Protein 8RQH (pdb70)

Structure (mmCIF, N/CA/C/O backbone):
data_8RQH
#
_entry.id   8RQH
#
_cell.length_a   112.900
_cell.length_b   112.900
_cell.length_c   148.570
_cell.angle_alpha   90.000
_cell.angle_beta   90.000
_cell.angle_gamma   120.000
#
_symmetry.space_group_name_H-M   'P 31 2 1'
#
loop_
_entity.id
_entity.type
_entity.pdbx_description
1 polymer 'Tropone 2-monooxygenase'
2 non-polymer 'FLAVIN-ADENINE DINUCLEOTIDE'
3 non-polymer 'SULFATE ION'
4 non-polymer 'CHLORIDE ION'
5 water water
#
loop_
_atom_site.group_PDB
_atom_site.id
_atom_site.type_symbol
_atom_site.label_atom_id
_atom_site.label_alt_id
_atom_site.label_comp_id
_atom_site.label_asym_id
_atom_site.label_entity_id
_atom_site.label_seq_id
_atom_site.pdbx_PDB_ins_code
_atom_site.Cartn_x
_atom_site.Cartn_y
_atom_site.Cartn_z
_atom_site.occupancy
_atom_site.B_iso_or_equiv
_atom_site.auth_seq_id
_atom_site.auth_comp_id
_atom_site.auth_asym_id
_atom_site.auth_atom_id
_atom_site.pdbx_PDB_model_num
ATOM 1 N N . ARG A 1 29 ? -29.769 68.952 15.062 1.000 89.302 3 ARG A N 1
ATOM 2 C CA . ARG A 1 29 ? -30.819 67.988 14.632 1.000 83.885 3 ARG A CA 1
ATOM 3 C C . ARG A 1 29 ? -30.337 66.550 14.810 1.000 74.369 3 ARG A C 1
ATOM 4 O O . ARG A 1 29 ? -29.474 66.080 14.073 1.000 65.851 3 ARG A O 1
ATOM 12 N N . LYS A 1 30 ? -30.958 65.836 15.740 1.000 64.369 4 LYS A N 1
ATOM 13 C CA . LYS A 1 30 ? -30.501 64.517 16.101 1.000 57.073 4 LYS A CA 1
ATOM 14 C C . LYS A 1 30 ? -31.021 63.548 15.041 1.000 60.613 4 LYS A C 1
ATOM 15 O O . LYS A 1 30 ? -32.162 63.634 14.581 1.000 56.451 4 LYS A O 1
ATOM 21 N N . ARG A 1 31 ? -30.141 62.650 14.615 1.000 60.375 5 ARG A N 1
ATOM 22 C CA . ARG A 1 31 ? -30.562 61.514 13.824 1.000 68.048 5 ARG A CA 1
ATOM 23 C C . ARG A 1 31 ? -31.139 60.474 14.771 1.000 68.100 5 ARG A C 1
ATOM 24 O O . ARG A 1 31 ? -30.588 60.240 15.842 1.000 62.451 5 ARG A O 1
ATOM 32 N N . PRO A 1 32 ? -32.181 59.727 14.352 1.000 68.078 6 PRO A N 1
ATOM 33 C CA . PRO A 1 32 ? -32.875 58.806 15.242 1.000 62.419 6 PRO A CA 1
ATOM 34 C C . PRO A 1 32 ? -32.056 57.571 15.610 1.000 60.362 6 PRO A C 1
ATOM 35 O O . PRO A 1 32 ? -31.318 57.021 14.795 1.000 64.298 6 PRO A O 1
ATOM 39 N N . TYR A 1 33 ? -32.138 57.214 16.894 1.000 59.901 7 TYR A N 1
ATOM 40 C CA . TYR A 1 33 ? -31.761 55.896 17.363 1.000 59.247 7 TYR A CA 1
ATOM 41 C C . TYR A 1 33 ? -32.958 54.976 17.104 1.000 56.221 7 TYR A C 1
ATOM 42 O O . TYR A 1 33 ? -34.107 55.355 17.414 1.000 50.924 7 TYR A O 1
ATOM 51 N N . VAL A 1 34 ? -32.679 53.783 16.544 1.000 50.973 8 VAL A N 1
ATOM 52 C CA . VAL A 1 34 ? -33.731 52.911 16.040 1.000 56.142 8 VAL A CA 1
ATOM 53 C C . VAL A 1 34 ? -33.703 51.573 16.773 1.000 53.168 8 VAL A C 1
ATOM 54 O O . VAL A 1 34 ? -32.710 50.832 16.720 1.000 47.303 8 VAL A O 1
ATOM 58 N N . ALA A 1 35 ? -34.829 51.256 17.425 1.000 58.178 9 ALA A N 1
ATOM 59 C CA . ALA A 1 35 ? -35.014 49.937 18.030 1.000 61.831 9 ALA A CA 1
ATOM 60 C C . ALA A 1 35 ? -35.857 49.030 17.125 1.000 55.956 9 ALA A C 1
ATOM 61 O O . ALA A 1 35 ? -36.976 49.369 16.726 1.000 58.205 9 ALA A O 1
ATOM 63 N N . VAL A 1 36 ? -35.306 47.851 16.848 1.000 50.339 10 VAL A N 1
ATOM 64 C CA . VAL A 1 36 ? -35.899 46.859 15.973 1.000 51.259 10 VAL A CA 1
ATOM 65 C C . VAL A 1 36 ? -36.296 45.659 16.825 1.000 51.066 10 VAL A C 1
ATOM 66 O O . VAL A 1 36 ? -35.440 45.037 17.436 1.000 53.454 10 VAL A O 1
ATOM 70 N N . VAL A 1 37 ? -37.585 45.335 16.839 1.000 50.777 11 VAL A N 1
ATOM 71 C CA . VAL A 1 37 ? -38.085 44.151 17.511 1.000 47.653 11 VAL A CA 1
ATOM 72 C C . VAL A 1 37 ? -38.084 42.997 16.509 1.000 45.153 11 VAL A C 1
ATOM 73 O O . VAL A 1 37 ? -38.849 43.001 15.554 1.000 46.190 11 VAL A O 1
ATOM 77 N N . GLY A 1 38 ? -37.241 41.997 16.768 1.000 43.751 12 GLY A N 1
ATOM 78 C CA . GLY A 1 38 ? -37.198 40.753 16.018 1.000 42.556 12 GLY A CA 1
ATOM 79 C C . GLY A 1 38 ? -35.884 40.641 15.257 1.000 48.135 12 GLY A C 1
ATOM 80 O O . GLY A 1 38 ? -35.497 41.596 14.564 1.000 48.054 12 GLY A O 1
ATOM 81 N N . GLY A 1 39 ? -35.232 39.474 15.385 1.000 47.942 13 GLY A N 1
ATOM 82 C CA . GLY A 1 39 ? -33.942 39.198 14.757 1.000 42.797 13 GLY A CA 1
ATOM 83 C C . GLY A 1 39 ? -34.007 38.078 13.718 1.000 47.113 13 GLY A C 1
ATOM 84 O O . GLY A 1 39 ? -33.055 37.297 13.557 1.000 45.267 13 GLY A O 1
ATOM 85 N N . GLY A 1 40 ? -35.129 38.045 12.979 1.000 48.347 14 GLY A N 1
ATOM 86 C CA . GLY A 1 40 ? -35.253 37.226 11.789 1.000 47.651 14 GLY A CA 1
ATOM 87 C C . GLY A 1 40 ? -34.616 37.926 10.599 1.000 47.440 14 GLY A C 1
ATOM 88 O O . GLY A 1 40 ? -33.925 38.919 10.759 1.000 55.812 14 GLY A O 1
ATOM 89 N N . ILE A 1 41 ? -34.839 37.413 9.394 1.000 53.106 15 ILE A N 1
ATOM 90 C CA . ILE A 1 41 ? -34.240 38.016 8.215 1.000 49.978 15 ILE A CA 1
ATOM 91 C C . ILE A 1 41 ? -34.618 39.501 8.144 1.000 47.897 15 ILE A C 1
ATOM 92 O O . ILE A 1 41 ? -33.768 40.338 7.877 1.000 44.659 15 ILE A O 1
ATOM 97 N N . GLY A 1 42 ? -35.879 39.832 8.418 1.000 40.068 16 GLY A N 1
ATOM 98 C CA . GLY A 1 42 ? -36.333 41.190 8.240 1.000 43.671 16 GLY A CA 1
ATOM 99 C C . GLY A 1 42 ? -35.611 42.146 9.190 1.000 48.643 16 GLY A C 1
ATOM 100 O O . GLY A 1 42 ? -35.126 43.196 8.777 1.000 44.065 16 GLY A O 1
ATOM 101 N N . GLY A 1 43 ? -35.587 41.787 10.474 1.000 47.700 17 GLY A N 1
ATOM 102 C CA . GLY A 1 43 ? -35.032 42.647 11.511 1.000 48.214 17 GLY A CA 1
ATOM 103 C C . GLY A 1 43 ? -33.520 42.833 11.378 1.000 44.637 17 GLY A C 1
ATOM 104 O O . GLY A 1 43 ? -33.048 43.959 11.451 1.000 43.462 17 GLY A O 1
ATOM 105 N N . LEU A 1 44 ? -32.783 41.730 11.180 1.000 39.765 18 LEU A N 1
ATOM 106 C CA . LEU A 1 44 ? -31.356 41.786 10.927 1.000 48.968 18 LEU A CA 1
ATOM 107 C C . LEU A 1 44 ? -31.065 42.687 9.729 1.000 48.275 18 LEU A C 1
ATOM 108 O O . LEU A 1 44 ? -30.250 43.599 9.820 1.000 61.795 18 LEU A O 1
ATOM 113 N N . ALA A 1 45 ? -31.766 42.449 8.628 1.000 48.236 19 ALA A N 1
ATOM 114 C CA . ALA A 1 45 ? -31.496 43.156 7.391 1.000 48.325 19 ALA A CA 1
ATOM 115 C C . ALA A 1 45 ? -31.737 44.652 7.563 1.000 46.751 19 ALA A C 1
ATOM 116 O O . ALA A 1 45 ? -30.991 45.449 7.016 1.000 47.421 19 ALA A O 1
ATOM 118 N N . VAL A 1 46 ? -32.782 45.053 8.286 1.000 46.565 20 VAL A N 1
ATOM 119 C CA . VAL A 1 46 ? -33.063 46.476 8.368 1.000 51.891 20 VAL A CA 1
ATOM 120 C C . VAL A 1 46 ? -32.070 47.137 9.333 1.000 51.895 20 VAL A C 1
ATOM 121 O O . VAL A 1 46 ? -31.685 48.294 9.131 1.000 49.123 20 VAL A O 1
ATOM 125 N N . ALA A 1 47 ? -31.666 46.412 10.379 1.000 45.878 21 ALA A N 1
ATOM 126 C CA . ALA A 1 47 ? -30.697 46.926 11.328 1.000 49.887 21 ALA A CA 1
ATOM 127 C C . ALA A 1 47 ? -29.368 47.106 10.604 1.000 51.952 21 ALA A C 1
ATOM 128 O O . ALA A 1 47 ? -28.739 48.157 10.698 1.000 52.863 21 ALA A O 1
ATOM 130 N N . LEU A 1 48 ? -28.984 46.071 9.857 1.000 50.383 22 LEU A N 1
ATOM 131 C CA . LEU A 1 48 ? -27.744 46.079 9.102 1.000 55.852 22 LEU A CA 1
ATOM 132 C C . LEU A 1 48 ? -27.744 47.208 8.079 1.000 54.588 22 LEU A C 1
ATOM 133 O O . LEU A 1 48 ? -26.696 47.776 7.795 1.000 56.648 22 LEU A O 1
ATOM 138 N N . GLY A 1 49 ? -28.918 47.492 7.516 1.000 55.664 23 GLY A N 1
ATOM 139 C CA . GLY A 1 49 ? -29.056 48.450 6.433 1.000 58.877 23 GLY A CA 1
ATOM 140 C C . GLY A 1 49 ? -29.035 49.879 6.947 1.000 53.029 23 GLY A C 1
ATOM 141 O O . GLY A 1 49 ? -28.483 50.764 6.302 1.000 59.080 23 GLY A O 1
ATOM 142 N N . LEU A 1 50 ? -29.656 50.068 8.112 1.000 53.018 24 LEU A N 1
ATOM 143 C CA . LEU A 1 50 ? -29.611 51.334 8.819 1.000 51.555 24 LEU A CA 1
ATOM 144 C C . LEU A 1 50 ? -28.170 51.678 9.208 1.000 54.355 24 LEU A C 1
ATOM 145 O O . LEU A 1 50 ? -27.733 52.809 8.990 1.000 46.450 24 LEU A O 1
ATOM 150 N N . ARG A 1 51 ? -27.431 50.701 9.760 1.000 54.804 25 ARG A N 1
ATOM 151 C CA . ARG A 1 51 ? -26.095 50.956 10.282 1.000 53.387 25 ARG A CA 1
ATOM 152 C C . ARG A 1 51 ? -25.153 51.310 9.139 1.000 50.071 25 ARG A C 1
ATOM 153 O O . ARG A 1 51 ? -24.377 52.263 9.252 1.000 53.216 25 ARG A O 1
ATOM 161 N N . ARG A 1 52 ? -25.257 50.553 8.043 1.000 51.208 26 ARG A N 1
ATOM 162 C CA . ARG A 1 52 ? -24.501 50.812 6.827 1.000 50.092 26 ARG A CA 1
ATOM 163 C C . ARG A 1 52 ? -24.738 52.219 6.280 1.000 47.872 26 ARG A C 1
ATOM 164 O O . ARG A 1 52 ? -23.937 52.702 5.511 1.000 56.193 26 ARG A O 1
ATOM 172 N N . GLN A 1 53 ? -25.848 52.860 6.632 1.000 52.338 27 GLN A N 1
ATOM 173 C CA . GLN A 1 53 ? -26.112 54.217 6.197 1.000 53.797 27 GLN A CA 1
ATOM 174 C C . GLN A 1 53 ? -26.125 55.147 7.408 1.000 47.389 27 GLN A C 1
ATOM 175 O O . GLN A 1 53 ? -26.860 56.134 7.437 1.000 41.626 27 GLN A O 1
ATOM 181 N N . GLY A 1 54 ? -25.319 54.795 8.420 1.000 53.624 28 GLY A N 1
ATOM 182 C CA . GLY A 1 54 ? -24.937 55.705 9.491 1.000 53.067 28 GLY A CA 1
ATOM 183 C C . GLY A 1 54 ? -26.017 55.943 10.549 1.000 56.770 28 GLY A C 1
ATOM 184 O O . GLY A 1 54 ? -25.895 56.910 11.291 1.000 50.562 28 GLY A O 1
ATOM 185 N N . VAL A 1 55 ? -27.031 55.061 10.659 1.000 53.164 29 VAL A N 1
ATOM 186 C CA . VAL A 1 55 ? -28.013 55.142 11.734 1.000 46.617 29 VAL A CA 1
ATOM 187 C C . VAL A 1 55 ? -27.749 54.062 12.790 1.000 51.529 29 VAL A C 1
ATOM 188 O O . VAL A 1 55 ? -27.524 52.899 12.451 1.000 46.602 29 VAL A O 1
ATOM 192 N N . GLU A 1 56 ? -27.806 54.433 14.082 1.000 54.642 30 GLU A N 1
ATOM 193 C CA . GLU A 1 56 ? -27.641 53.461 15.165 1.000 58.757 30 GLU A CA 1
ATOM 194 C C . GLU A 1 56 ? -28.916 52.626 15.263 1.000 50.273 30 GLU A C 1
ATOM 195 O O . GLU A 1 56 ? -30.009 53.147 15.507 1.000 48.392 30 GLU A O 1
ATOM 201 N N . ALA A 1 57 ? -28.773 51.323 15.028 1.000 48.046 31 ALA A N 1
ATOM 202 C CA . ALA A 1 57 ? -29.907 50.431 15.136 1.000 52.120 31 ALA A CA 1
ATOM 203 C C . ALA A 1 57 ? -29.530 49.238 16.000 1.000 50.899 31 ALA A C 1
ATOM 204 O O . ALA A 1 57 ? -28.390 48.760 15.954 1.000 53.627 31 ALA A O 1
ATOM 206 N N . VAL A 1 58 ? -30.499 48.809 16.814 1.000 49.099 32 VAL A N 1
ATOM 207 C CA . VAL A 1 58 ? -30.280 47.691 17.717 1.000 57.110 32 VAL A CA 1
ATOM 208 C C . VAL A 1 58 ? -31.459 46.725 17.615 1.000 55.185 32 VAL A C 1
ATOM 209 O O . VAL A 1 58 ? -32.611 47.163 17.598 1.000 57.697 32 VAL A O 1
ATOM 213 N N . VAL A 1 59 ? -31.152 45.418 17.628 1.000 50.228 33 VAL A N 1
ATOM 214 C CA . VAL A 1 59 ? -32.175 44.390 17.533 1.000 50.418 33 VAL A CA 1
ATOM 215 C C . VAL A 1 59 ? -32.454 43.792 18.908 1.000 51.280 33 VAL A C 1
ATOM 216 O O . VAL A 1 59 ? -31.532 43.343 19.573 1.000 55.070 33 VAL A O 1
ATOM 220 N N . HIS A 1 60 ? -33.741 43.692 19.261 1.000 52.911 34 HIS A N 1
ATOM 221 C CA . HIS A 1 60 ? -34.208 42.960 20.428 1.000 53.182 34 HIS A CA 1
ATOM 222 C C . HIS A 1 60 ? -34.924 41.682 19.990 1.000 56.073 34 HIS A C 1
ATOM 223 O O . HIS A 1 60 ? -36.052 41.760 19.507 1.000 50.302 34 HIS A O 1
ATOM 230 N N . GLU A 1 61 ? -34.291 40.516 20.227 1.000 57.169 35 GLU A N 1
ATOM 231 C CA . GLU A 1 61 ? -34.809 39.220 19.816 1.000 56.834 35 GLU A CA 1
ATOM 232 C C . GLU A 1 61 ? -35.206 38.374 21.030 1.000 61.514 35 GLU A C 1
ATOM 233 O O . GLU A 1 61 ? -34.408 38.203 21.948 1.000 64.444 35 GLU A O 1
ATOM 239 N N . GLN A 1 62 ? -36.398 37.763 20.985 1.000 65.019 36 GLN A N 1
ATOM 240 C CA . GLN A 1 62 ? -36.941 37.050 22.138 1.000 63.896 36 GLN A CA 1
ATOM 241 C C . GLN A 1 62 ? -36.187 35.755 22.448 1.000 55.109 36 GLN A C 1
ATOM 242 O O . GLN A 1 62 ? -36.104 35.356 23.609 1.000 58.766 36 GLN A O 1
ATOM 248 N N . ALA A 1 63 ? -35.666 35.083 21.429 1.000 55.189 37 ALA A N 1
ATOM 249 C CA . ALA A 1 63 ? -35.016 33.796 21.640 1.000 65.077 37 ALA A CA 1
ATOM 250 C C . ALA A 1 63 ? -33.692 33.983 22.389 1.000 77.321 37 ALA A C 1
ATOM 251 O O . ALA A 1 63 ? -33.078 35.056 22.332 1.000 85.828 37 ALA A O 1
ATOM 253 N N . HIS A 1 64 ? -33.263 32.912 23.077 1.000 79.366 38 HIS A N 1
ATOM 254 C CA . HIS A 1 64 ? -32.033 32.905 23.864 1.000 76.886 38 HIS A CA 1
ATOM 255 C C . HIS A 1 64 ? -30.834 32.667 22.944 1.000 71.941 38 HIS A C 1
ATOM 256 O O . HIS A 1 64 ? -29.720 33.054 23.273 1.000 76.617 38 HIS A O 1
ATOM 263 N N . ALA A 1 65 ? -31.066 32.052 21.780 1.000 71.761 39 ALA A N 1
ATOM 264 C CA . ALA A 1 65 ? -30.057 31.959 20.733 1.000 77.568 39 ALA A CA 1
ATOM 265 C C . ALA A 1 65 ? -30.749 31.704 19.390 1.000 83.766 39 ALA A C 1
ATOM 266 O O . ALA A 1 65 ? -31.851 31.173 19.351 1.000 84.817 39 ALA A O 1
ATOM 268 N N . LEU A 1 66 ? -30.114 32.104 18.283 1.000 90.418 40 LEU A N 1
ATOM 269 C CA . LEU A 1 66 ? -30.739 31.977 16.973 1.000 93.131 40 LEU A CA 1
ATOM 270 C C . LEU A 1 66 ? -30.644 30.519 16.514 1.000 97.448 40 LEU A C 1
ATOM 271 O O . LEU A 1 66 ? -29.600 29.894 16.658 1.000 87.694 40 LEU A O 1
ATOM 276 N N . SER A 1 67 ? -31.751 29.995 15.961 1.000 106.989 41 SER A N 1
ATOM 277 C CA . SER A 1 67 ? -31.857 28.609 15.526 1.000 103.736 41 SER A CA 1
ATOM 278 C C . SER A 1 67 ? -31.018 28.366 14.271 1.000 103.231 41 SER A C 1
ATOM 279 O O . SER A 1 67 ? -30.769 29.291 13.499 1.000 104.004 41 SER A O 1
ATOM 282 N N . HIS A 1 68 ? -30.624 27.099 14.076 1.000 108.572 42 HIS A N 1
ATOM 283 C CA . HIS A 1 68 ? -29.967 26.644 12.859 1.000 111.152 42 HIS A CA 1
ATOM 284 C C . HIS A 1 68 ? -30.896 25.711 12.068 1.000 101.190 42 HIS A C 1
ATOM 285 O O . HIS A 1 68 ? -30.453 25.096 11.097 1.000 84.627 42 HIS A O 1
ATOM 292 N N . GLN A 1 69 ? -32.192 25.673 12.427 1.000 101.746 43 GLN A N 1
ATOM 293 C CA . GLN A 1 69 ? -33.201 24.919 11.689 1.000 109.681 43 GLN A CA 1
ATOM 294 C C . GLN A 1 69 ? -33.979 25.831 10.735 1.000 103.817 43 GLN A C 1
ATOM 295 O O . GLN A 1 69 ? -33.586 26.972 10.489 1.000 106.482 43 GLN A O 1
ATOM 301 N N . GLY A 1 70 ? -35.057 25.298 10.142 1.000 96.148 44 GLY A N 1
ATOM 302 C CA . GLY A 1 70 ? -35.976 26.096 9.337 1.000 88.619 44 GLY A CA 1
ATOM 303 C C . GLY A 1 70 ? -35.818 25.856 7.832 1.000 76.968 44 GLY A C 1
ATOM 304 O O . GLY A 1 70 ? -36.536 26.447 7.021 1.000 66.869 44 GLY A O 1
ATOM 305 N N . ALA A 1 71 ? -34.860 24.999 7.455 1.000 60.448 45 ALA A N 1
ATOM 306 C CA . ALA A 1 71 ? -34.864 24.454 6.112 1.000 65.621 45 ALA A CA 1
ATOM 307 C C . ALA A 1 71 ? -34.641 25.560 5.064 1.000 62.329 45 ALA A C 1
ATOM 308 O O . ALA A 1 71 ? -33.890 26.500 5.299 1.000 60.965 45 ALA A O 1
ATOM 310 N N . GLY A 1 72 ? -35.320 25.466 3.912 1.000 59.302 46 GLY A N 1
ATOM 311 C CA . GLY A 1 72 ? -34.884 26.117 2.696 1.000 53.461 46 GLY A CA 1
ATOM 312 C C . GLY A 1 72 ? -35.797 27.270 2.303 1.000 52.251 46 GLY A C 1
ATOM 313 O O . GLY A 1 72 ? -36.962 27.288 2.652 1.000 59.152 46 GLY A O 1
ATOM 314 N N . ILE A 1 73 ? -35.190 28.262 1.642 1.000 50.740 47 ILE A N 1
ATOM 315 C CA . ILE A 1 73 ? -35.892 29.298 0.915 1.000 48.549 47 ILE A CA 1
ATOM 316 C C . ILE A 1 73 ? -35.256 29.525 -0.458 1.000 47.492 47 ILE A C 1
ATOM 317 O O . ILE A 1 73 ? -34.085 29.195 -0.691 1.000 48.760 47 ILE A O 1
ATOM 322 N N . ALA A 1 74 ? -36.081 30.117 -1.345 1.000 42.840 48 ALA A N 1
ATOM 323 C CA . ALA A 1 74 ? -35.682 30.531 -2.679 1.000 46.039 48 ALA A CA 1
ATOM 324 C C . ALA A 1 74 ? -35.439 32.038 -2.684 1.000 47.166 48 ALA A C 1
ATOM 325 O O . ALA A 1 74 ? -36.314 32.784 -2.247 1.000 46.448 48 ALA A O 1
ATOM 327 N N . ILE A 1 75 ? -34.251 32.464 -3.154 1.000 47.368 49 ILE A N 1
ATOM 328 C CA . ILE A 1 75 ? -33.944 33.885 -3.325 1.000 52.417 49 ILE A CA 1
ATOM 329 C C . ILE A 1 75 ? -34.023 34.275 -4.807 1.000 51.097 49 ILE A C 1
ATOM 330 O O . ILE A 1 75 ? -33.224 33.832 -5.636 1.000 49.688 49 ILE A O 1
ATOM 335 N N . GLY A 1 76 ? -34.997 35.122 -5.132 1.000 49.973 50 GLY A N 1
ATOM 336 C CA . GLY A 1 76 ? -35.121 35.642 -6.484 1.000 54.329 50 GLY A CA 1
ATOM 337 C C . GLY A 1 76 ? -34.137 36.778 -6.740 1.000 51.037 50 GLY A C 1
ATOM 338 O O . GLY A 1 76 ? -33.484 37.275 -5.822 1.000 56.928 50 GLY A O 1
ATOM 339 N N . ALA A 1 77 ? -34.027 37.180 -8.002 1.000 47.223 51 ALA A N 1
ATOM 340 C CA . ALA A 1 77 ? -33.128 38.257 -8.371 1.000 44.432 51 ALA A CA 1
ATOM 341 C C . ALA A 1 77 ? -33.421 39.496 -7.523 1.000 43.189 51 ALA A C 1
ATOM 342 O O . ALA A 1 77 ? -32.508 40.205 -7.121 1.000 47.279 51 ALA A O 1
ATOM 344 N N . ASN A 1 78 ? -34.706 39.751 -7.262 1.000 43.385 52 ASN A N 1
ATOM 345 C CA . ASN A 1 78 ? -35.142 40.947 -6.557 1.000 45.753 52 ASN A CA 1
ATOM 346 C C . ASN A 1 78 ? -34.581 40.953 -5.142 1.000 46.596 52 ASN A C 1
ATOM 347 O O . ASN A 1 78 ? -34.148 41.995 -4.666 1.000 55.458 52 ASN A O 1
ATOM 352 N N . GLY A 1 79 ? -34.588 39.783 -4.498 1.000 42.600 53 GLY A N 1
ATOM 353 C CA . GLY A 1 79 ? -34.014 39.629 -3.178 1.000 43.927 53 GLY A CA 1
ATOM 354 C C . GLY A 1 79 ? -32.494 39.576 -3.228 1.000 43.501 53 GLY A C 1
ATOM 355 O O . GLY A 1 79 ? -31.820 40.079 -2.335 1.000 48.010 53 GLY A O 1
ATOM 356 N N . HIS A 1 80 ? -31.949 38.940 -4.266 1.000 48.999 54 HIS A N 1
ATOM 357 C CA . HIS A 1 80 ? -30.504 38.899 -4.439 1.000 51.928 54 HIS A CA 1
ATOM 358 C C . HIS A 1 80 ? -29.956 40.325 -4.435 1.000 48.481 54 HIS A C 1
ATOM 359 O O . HIS A 1 80 ? -28.945 40.604 -3.806 1.000 48.512 54 HIS A O 1
ATOM 366 N N . ARG A 1 81 ? -30.654 41.226 -5.136 1.000 47.133 55 ARG A N 1
ATOM 367 C CA . ARG A 1 81 ? -30.234 42.612 -5.251 1.000 49.961 55 ARG A CA 1
ATOM 368 C C . ARG A 1 81 ? -30.244 43.301 -3.892 1.000 48.140 55 ARG A C 1
ATOM 369 O O . ARG A 1 81 ? -29.414 44.157 -3.631 1.000 47.210 55 ARG A O 1
ATOM 377 N N . ALA A 1 82 ? -31.204 42.940 -3.039 1.000 50.672 56 ALA A N 1
ATOM 378 C CA . ALA A 1 82 ? -31.274 43.497 -1.700 1.000 49.707 56 ALA A CA 1
ATOM 379 C C . ALA A 1 82 ? -30.075 43.041 -0.869 1.000 45.500 56 ALA A C 1
ATOM 380 O O . ALA A 1 82 ? -29.569 43.813 -0.072 1.000 45.291 56 ALA A O 1
ATOM 382 N N . LEU A 1 83 ? -29.657 41.781 -1.041 1.000 41.561 57 LEU A N 1
ATOM 383 C CA . LEU A 1 83 ? -28.535 41.214 -0.314 1.000 45.641 57 LEU A CA 1
ATOM 384 C C . LEU A 1 83 ? -27.221 41.860 -0.756 1.000 52.766 57 LEU A C 1
ATOM 385 O O . LEU A 1 83 ? -26.313 41.984 0.064 1.000 53.767 57 LEU A O 1
ATOM 390 N N . ARG A 1 84 ? -27.096 42.166 -2.062 1.000 50.522 58 ARG A N 1
ATOM 391 C CA . ARG A 1 84 ? -25.942 42.877 -2.594 1.000 56.244 58 ARG A CA 1
ATOM 392 C C . ARG A 1 84 ? -25.842 44.240 -1.920 1.000 50.339 58 ARG A C 1
ATOM 393 O O . ARG A 1 84 ? -24.828 44.567 -1.333 1.000 55.851 58 ARG A O 1
ATOM 401 N N . GLU A 1 85 ? -26.936 44.988 -1.962 1.000 47.735 59 GLU A N 1
ATOM 402 C CA . GLU A 1 85 ? -27.045 46.285 -1.322 1.000 54.188 59 GLU A CA 1
ATOM 403 C C . GLU A 1 85 ? -26.632 46.254 0.153 1.000 55.017 59 GLU A C 1
ATOM 404 O O . GLU A 1 85 ? -26.108 47.240 0.656 1.000 63.389 59 GLU A O 1
ATOM 410 N N . LEU A 1 86 ? -26.921 45.153 0.859 1.000 52.977 60 LEU A N 1
ATOM 411 C CA . LEU A 1 86 ? -26.664 45.043 2.289 1.000 54.065 60 LEU A CA 1
ATOM 412 C C . LEU A 1 86 ? -25.309 44.387 2.562 1.000 53.906 60 LEU A C 1
ATOM 413 O O . LEU A 1 86 ? -24.893 44.272 3.710 1.000 50.846 60 LEU A O 1
ATOM 418 N N . GLY A 1 87 ? -24.658 43.912 1.498 1.000 57.427 61 GLY A N 1
ATOM 419 C CA . GLY A 1 87 ? -23.284 43.465 1.545 1.000 52.015 61 GLY A CA 1
ATOM 420 C C . GLY A 1 87 ? -23.153 42.034 2.038 1.000 61.891 61 GLY A C 1
ATOM 421 O O . GLY A 1 87 ? -22.096 41.689 2.551 1.000 73.141 61 GLY A O 1
ATOM 422 N N . VAL A 1 88 ? -24.185 41.195 1.834 1.000 65.660 62 VAL A N 1
ATOM 423 C CA . VAL A 1 88 ? -24.159 39.830 2.356 1.000 63.799 62 VAL A CA 1
ATOM 424 C C . VAL A 1 88 ? -24.146 38.782 1.239 1.000 54.431 62 VAL A C 1
ATOM 425 O O . VAL A 1 88 ? -23.954 37.598 1.522 1.000 52.617 62 VAL A O 1
ATOM 429 N N . ALA A 1 89 ? -24.294 39.202 -0.021 1.000 50.679 63 ALA A N 1
ATOM 430 C CA . ALA A 1 89 ? -24.432 38.237 -1.103 1.000 54.346 63 ALA A CA 1
ATOM 431 C C . ALA A 1 89 ? -23.156 37.420 -1.238 1.000 58.850 63 ALA A C 1
ATOM 432 O O . ALA A 1 89 ? -23.236 36.203 -1.399 1.000 59.744 63 ALA A O 1
ATOM 434 N N . LYS A 1 90 ? -21.996 38.085 -1.116 1.000 72.162 64 LYS A N 1
ATOM 435 C CA . LYS A 1 90 ? -20.711 37.420 -1.287 1.000 76.692 64 LYS A CA 1
ATOM 436 C C . LYS A 1 90 ? -20.544 36.312 -0.245 1.000 63.410 64 LYS A C 1
ATOM 437 O O . LYS A 1 90 ? -20.079 35.224 -0.583 1.000 71.145 64 LYS A O 1
ATOM 443 N N . ARG A 1 91 ? -20.984 36.533 1.003 1.000 64.347 65 ARG A N 1
ATOM 444 C CA . ARG A 1 91 ? -20.856 35.495 2.027 1.000 58.423 65 ARG A CA 1
ATOM 445 C C . ARG A 1 91 ? -21.801 34.313 1.801 1.000 57.221 65 ARG A C 1
ATOM 446 O O . ARG A 1 91 ? -21.668 33.318 2.489 1.000 58.527 65 ARG A O 1
ATOM 454 N N . LEU A 1 92 ? -22.805 34.441 0.922 1.000 58.343 66 LEU A N 1
ATOM 455 C CA . LEU A 1 92 ? -23.798 33.392 0.736 1.000 58.683 66 LEU A CA 1
ATOM 456 C C . LEU A 1 92 ? -23.493 32.519 -0.484 1.000 58.829 66 LEU A C 1
ATOM 457 O O . LEU A 1 92 ? -24.119 31.470 -0.636 1.000 65.516 66 LEU A O 1
ATOM 462 N N . THR A 1 93 ? -22.509 32.915 -1.304 1.000 60.243 67 THR A N 1
ATOM 463 C CA . THR A 1 93 ? -22.166 32.218 -2.537 1.000 65.626 67 THR A CA 1
ATOM 464 C C . THR A 1 93 ? -21.867 30.738 -2.286 1.000 67.423 67 THR A C 1
ATOM 465 O O . THR A 1 93 ? -22.355 29.864 -3.012 1.000 61.546 67 THR A O 1
ATOM 469 N N . ALA A 1 94 ? -21.066 30.470 -1.248 1.000 67.659 68 ALA A N 1
ATOM 470 C CA . ALA A 1 94 ? -20.644 29.116 -0.934 1.000 68.997 68 ALA A CA 1
ATOM 471 C C . ALA A 1 94 ? -21.856 28.227 -0.652 1.000 78.095 68 ALA A C 1
ATOM 472 O O . ALA A 1 94 ? -21.998 27.200 -1.304 1.000 88.626 68 ALA A O 1
ATOM 474 N N . SER A 1 95 ? -22.730 28.624 0.290 1.000 74.471 69 SER A N 1
ATOM 475 C CA . SER A 1 95 ? -23.806 27.755 0.743 1.000 70.610 69 SER A CA 1
ATOM 476 C C . SER A 1 95 ? -25.039 27.822 -0.171 1.000 65.243 69 SER A C 1
ATOM 477 O O . SER A 1 95 ? -25.926 26.977 -0.088 1.000 64.057 69 SER A O 1
ATOM 480 N N . ALA A 1 96 ? -25.115 28.805 -1.061 1.000 60.034 70 ALA A N 1
ATOM 481 C CA . ALA A 1 96 ? -26.196 28.832 -2.034 1.000 63.433 70 ALA A CA 1
ATOM 482 C C . ALA A 1 96 ? -26.103 27.634 -2.969 1.000 62.945 70 ALA A C 1
ATOM 483 O O . ALA A 1 96 ? -25.094 26.944 -3.004 1.000 74.142 70 ALA A O 1
ATOM 485 N N . ALA A 1 97 ? -27.183 27.420 -3.724 1.000 62.313 71 ALA A N 1
ATOM 486 C CA . ALA A 1 97 ? -27.262 26.417 -4.765 1.000 54.680 71 ALA A CA 1
ATOM 487 C C . ALA A 1 97 ? -27.964 27.043 -5.959 1.000 53.717 71 ALA A C 1
ATOM 488 O O . ALA A 1 97 ? -28.768 27.953 -5.760 1.000 46.242 71 ALA A O 1
ATOM 490 N N . ARG A 1 98 ? -27.646 26.562 -7.177 1.000 57.140 72 ARG A N 1
ATOM 491 C CA . ARG A 1 98 ? -28.083 27.229 -8.395 1.000 62.886 72 ARG A CA 1
ATOM 492 C C . ARG A 1 98 ? -28.920 26.277 -9.233 1.000 58.256 72 ARG A C 1
ATOM 493 O O . ARG A 1 98 ? -28.403 25.621 -10.127 1.000 66.294 72 ARG A O 1
ATOM 501 N N . PRO A 1 99 ? -30.239 26.176 -8.982 1.000 56.190 73 PRO A N 1
ATOM 502 C CA . PRO A 1 99 ? -31.100 25.286 -9.761 1.000 55.986 73 PRO A CA 1
ATOM 503 C C . PRO A 1 99 ? -30.986 25.635 -11.242 1.000 56.407 73 PRO A C 1
ATOM 504 O O . PRO A 1 99 ? -31.021 26.802 -11.590 1.000 52.493 73 PRO A O 1
ATOM 508 N N . SER A 1 100 ? -30.848 24.630 -12.114 1.000 60.994 74 SER A N 1
ATOM 509 C CA . SER A 1 100 ? -30.628 24.889 -13.528 1.000 55.125 74 SER A CA 1
ATOM 510 C C . SER A 1 100 ? -31.933 25.244 -14.227 1.000 54.395 74 SER A C 1
ATOM 511 O O . SER A 1 100 ? -31.894 25.846 -15.298 1.000 54.327 74 SER A O 1
ATOM 514 N N . ARG A 1 101 ? -33.067 24.843 -13.620 1.000 55.801 75 ARG A N 1
ATOM 515 C CA . ARG A 1 101 ? -34.389 25.059 -14.185 1.000 55.077 75 ARG A CA 1
ATOM 516 C C . ARG A 1 101 ? -35.476 24.929 -13.125 1.000 52.974 75 ARG A C 1
ATOM 517 O O . ARG A 1 101 ? -35.276 24.292 -12.089 1.000 48.419 75 ARG A O 1
ATOM 525 N N . ALA A 1 102 ? -36.628 25.539 -13.441 1.000 48.993 76 ALA A N 1
ATOM 526 C CA . ALA A 1 102 ? -37.881 25.348 -12.732 1.000 46.979 76 ALA A CA 1
ATOM 527 C C . ALA A 1 102 ? -38.714 24.351 -13.517 1.000 50.696 76 ALA A C 1
ATOM 528 O O . ALA A 1 102 ? -39.081 24.622 -14.662 1.000 51.454 76 ALA A O 1
ATOM 530 N N . ASP A 1 103 ? -39.019 23.216 -12.866 1.000 52.788 77 ASP A N 1
ATOM 531 C CA . ASP A 1 103 ? -39.602 22.062 -13.526 1.000 46.449 77 ASP A CA 1
ATOM 532 C C . ASP A 1 103 ? -40.939 21.782 -12.852 1.000 46.596 77 ASP A C 1
ATOM 533 O O . ASP A 1 103 ? -40.972 21.359 -11.699 1.000 40.733 77 ASP A O 1
ATOM 538 N N . PHE A 1 104 ? -42.030 22.091 -13.556 1.000 44.782 78 PHE A N 1
ATOM 539 C CA . PHE A 1 104 ? -43.372 21.775 -13.098 1.000 45.682 78 PHE A CA 1
ATOM 540 C C . PHE A 1 104 ? -43.767 20.369 -13.561 1.000 47.343 78 PHE A C 1
ATOM 541 O O . PHE A 1 104 ? -43.923 20.121 -14.764 1.000 50.105 78 PHE A O 1
ATOM 549 N N . ARG A 1 105 ? -43.990 19.487 -12.574 1.000 47.889 79 ARG A N 1
ATOM 550 C CA . ARG A 1 105 ? -44.091 18.049 -12.774 1.000 45.720 79 ARG A CA 1
ATOM 551 C C . ARG A 1 105 ? -45.491 17.554 -12.432 1.000 41.129 79 ARG A C 1
ATOM 552 O O . ARG A 1 105 ? -46.058 17.946 -11.422 1.000 41.571 79 ARG A O 1
ATOM 560 N N . HIS A 1 106 ? -46.006 16.644 -13.258 1.000 39.369 80 HIS A N 1
ATOM 561 C CA . HIS A 1 106 ? -47.283 15.999 -13.012 1.000 41.707 80 HIS A CA 1
ATOM 562 C C . HIS A 1 106 ? -47.175 15.035 -11.833 1.000 46.043 80 HIS A C 1
ATOM 563 O O . HIS A 1 106 ? -46.252 14.202 -11.759 1.000 42.477 80 HIS A O 1
ATOM 570 N N . TRP A 1 107 ? -48.175 15.141 -10.938 1.000 49.472 81 TRP A N 1
ATOM 571 C CA . TRP A 1 107 ? -48.161 14.459 -9.647 1.000 45.092 81 TRP A CA 1
ATOM 572 C C . TRP A 1 107 ? -48.037 12.953 -9.809 1.000 42.534 81 TRP A C 1
ATOM 573 O O . TRP A 1 107 ? -47.361 12.318 -9.001 1.000 48.386 81 TRP A O 1
ATOM 584 N N . ARG A 1 108 ? -48.678 12.406 -10.856 1.000 47.873 82 ARG A N 1
ATOM 585 C CA . ARG A 1 108 ? -48.825 10.965 -11.030 1.000 48.324 82 ARG A CA 1
ATOM 586 C C . ARG A 1 108 ? -47.808 10.399 -12.008 1.000 48.489 82 ARG A C 1
ATOM 587 O O . ARG A 1 108 ? -47.181 9.392 -11.695 1.000 48.934 82 ARG A O 1
ATOM 595 N N . THR A 1 109 ? -47.651 11.052 -13.167 1.000 46.875 83 THR A N 1
ATOM 596 C CA . THR A 1 109 ? -46.895 10.471 -14.258 1.000 44.947 83 THR A CA 1
ATOM 597 C C . THR A 1 109 ? -45.434 10.877 -14.170 1.000 48.386 83 THR A C 1
ATOM 598 O O . THR A 1 109 ? -44.585 10.216 -14.752 1.000 52.844 83 THR A O 1
ATOM 602 N N . GLY A 1 110 ? -45.132 11.955 -13.445 1.000 52.907 84 GLY A N 1
ATOM 603 C CA . GLY A 1 110 ? -43.759 12.434 -13.384 1.000 48.244 84 GLY A CA 1
ATOM 604 C C . GLY A 1 110 ? -43.347 13.184 -14.656 1.000 49.491 84 GLY A C 1
ATOM 605 O O . GLY A 1 110 ? -42.181 13.527 -14.803 1.000 45.645 84 GLY A O 1
ATOM 606 N N . ARG A 1 111 ? -44.281 13.454 -15.579 1.000 49.367 85 ARG A N 1
ATOM 607 C CA . ARG A 1 111 ? -43.908 14.162 -16.790 1.000 59.328 85 ARG A CA 1
ATOM 608 C C . ARG A 1 111 ? -43.678 15.631 -16.458 1.000 59.725 85 ARG A C 1
ATOM 609 O O . ARG A 1 111 ? -44.325 16.191 -15.578 1.000 55.541 85 ARG A O 1
ATOM 617 N N . SER A 1 112 ? -42.755 16.248 -17.200 1.000 56.004 86 SER A N 1
ATOM 618 C CA . SER A 1 112 ? -42.541 17.684 -17.139 1.000 53.068 86 SER A 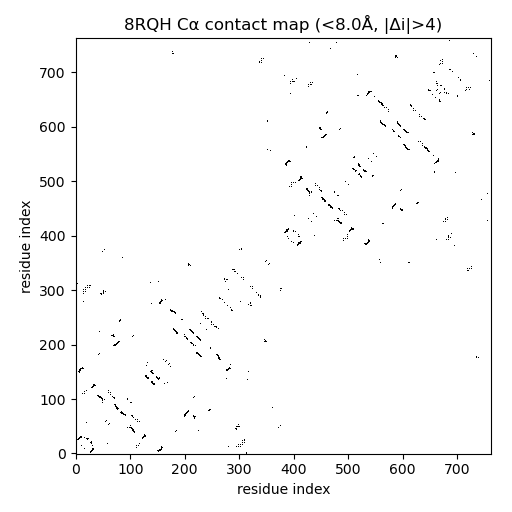CA 1
ATOM 619 C C . SER A 1 112 ? -43.631 18.381 -17.937 1.000 49.749 86 SER A C 1
ATOM 620 O O . SER A 1 112 ? -43.631 18.314 -19.158 1.000 52.383 86 SER A O 1
ATOM 623 N N . MET A 1 113 ? -44.572 19.024 -17.240 1.000 48.367 87 MET A N 1
ATOM 624 C CA . MET A 1 113 ? -45.660 19.728 -17.898 1.000 45.005 87 MET A CA 1
ATOM 625 C C . MET A 1 113 ? -45.130 21.048 -18.460 1.000 49.152 87 MET A C 1
ATOM 626 O O . MET A 1 113 ? -45.533 21.463 -19.532 1.000 49.236 87 MET A O 1
ATOM 631 N N . VAL A 1 114 ? -44.248 21.723 -17.718 1.000 60.741 88 VAL A N 1
ATOM 632 C CA . VAL A 1 114 ? -43.694 23.002 -18.142 1.000 57.699 88 VAL A CA 1
ATOM 633 C C . VAL A 1 114 ? -42.331 23.142 -17.490 1.000 51.874 88 VAL A C 1
ATOM 634 O O . VAL A 1 114 ? -42.167 22.768 -16.330 1.000 51.644 88 VAL A O 1
ATOM 638 N N . SER A 1 115 ? -41.388 23.735 -18.230 1.000 53.662 89 SER A N 1
ATOM 639 C CA . SER A 1 115 ? -40.005 23.855 -17.791 1.000 56.108 89 SER A CA 1
ATOM 640 C C . SER A 1 115 ? -39.441 25.191 -18.266 1.000 53.677 89 SER A C 1
ATOM 641 O O . SER A 1 115 ? -39.700 25.608 -19.381 1.000 69.622 89 SER A O 1
ATOM 644 N N . HIS A 1 116 ? -38.699 25.880 -17.406 1.000 51.930 90 HIS A N 1
ATOM 645 C CA . HIS A 1 116 ? -38.045 27.124 -17.762 1.000 54.400 90 HIS A CA 1
ATOM 646 C C . HIS A 1 116 ? -36.603 27.062 -17.273 1.000 57.307 90 HIS A C 1
ATOM 647 O O . HIS A 1 116 ? -36.354 26.826 -16.093 1.000 57.258 90 HIS A O 1
ATOM 654 N N . ARG A 1 117 ? -35.663 27.306 -18.196 1.000 74.611 91 ARG A N 1
ATOM 655 C CA . ARG A 1 117 ? -34.244 27.267 -17.890 1.000 71.620 91 ARG A CA 1
ATOM 656 C C . ARG A 1 117 ? -33.899 28.492 -17.047 1.000 67.254 91 ARG A C 1
ATOM 657 O O . ARG A 1 117 ? -34.354 29.589 -17.348 1.000 67.167 91 ARG A O 1
ATOM 665 N N . LEU A 1 118 ? -33.115 28.288 -15.984 1.000 60.378 92 LEU A N 1
ATOM 666 C CA . LEU A 1 118 ? -32.671 29.385 -15.137 1.000 68.944 92 LEU A CA 1
ATOM 667 C C . LEU A 1 118 ? -31.197 29.739 -15.407 1.000 74.843 92 LEU A C 1
ATOM 668 O O . LEU A 1 118 ? -30.869 30.919 -15.530 1.000 71.997 92 LEU A O 1
ATOM 673 N N . THR A 1 119 ? -30.321 28.726 -15.513 1.000 88.139 93 THR A N 1
ATOM 674 C CA . THR A 1 119 ? -28.917 28.898 -15.877 1.000 92.768 93 THR A CA 1
ATOM 675 C C . THR A 1 119 ? -28.777 29.928 -16.996 1.000 91.048 93 THR A C 1
ATOM 676 O O . THR A 1 119 ? -29.177 29.666 -18.132 1.000 76.706 93 THR A O 1
ATOM 680 N N . GLY A 1 120 ? -28.217 31.100 -16.665 1.000 70.883 94 GLY A N 1
ATOM 681 C CA . GLY A 1 120 ? -27.953 32.106 -17.677 1.000 66.715 94 GLY A CA 1
ATOM 682 C C . GLY A 1 120 ? -29.153 33.002 -18.002 1.000 62.149 94 GLY A C 1
ATOM 683 O O . GLY A 1 120 ? -29.076 34.196 -17.748 1.000 65.093 94 GLY A O 1
ATOM 684 N N . LEU A 1 121 ? -30.231 32.449 -18.580 1.000 59.627 95 LEU A N 1
ATOM 685 C CA . LEU A 1 121 ? -31.399 33.233 -18.982 1.000 61.976 95 LEU A CA 1
ATOM 686 C C . LEU A 1 121 ? -32.009 34.041 -17.840 1.000 58.941 95 LEU A C 1
ATOM 687 O O . LEU A 1 121 ? -32.383 35.184 -18.045 1.000 64.388 95 LEU A O 1
ATOM 692 N N . TYR A 1 122 ? -32.150 33.437 -16.657 1.000 55.996 96 TYR A N 1
ATOM 693 C CA . TYR A 1 122 ? -32.768 34.111 -15.525 1.000 51.404 96 TYR A CA 1
ATOM 694 C C . TYR A 1 122 ? -31.918 35.320 -15.139 1.000 52.799 96 TYR A C 1
ATOM 695 O O . TYR A 1 122 ? -32.455 36.422 -15.001 1.000 54.059 96 TYR A O 1
ATOM 704 N N . GLU A 1 123 ? -30.600 35.119 -14.963 1.000 50.277 97 GLU A N 1
ATOM 705 C CA . GLU A 1 123 ? -29.718 36.219 -14.596 1.000 53.861 97 GLU A CA 1
ATOM 706 C C . GLU A 1 123 ? -29.687 37.295 -15.687 1.000 56.419 97 GLU A C 1
ATOM 707 O O . GLU A 1 123 ? -29.717 38.479 -15.369 1.000 57.839 97 GLU A O 1
ATOM 713 N N . GLU A 1 124 ? -29.643 36.900 -16.967 1.000 61.925 98 GLU A N 1
ATOM 714 C CA . GLU A 1 124 ? -29.567 37.877 -18.045 1.000 68.705 98 GLU A CA 1
ATOM 715 C C . GLU A 1 124 ? -30.828 38.729 -17.980 1.000 58.378 98 GLU A C 1
ATOM 716 O O . GLU A 1 124 ? -30.762 39.949 -18.041 1.000 73.357 98 GLU A O 1
ATOM 722 N N . ARG A 1 125 ? -31.982 38.080 -17.834 1.000 54.424 99 ARG A N 1
ATOM 723 C CA . ARG A 1 125 ? -33.254 38.778 -17.916 1.000 53.852 99 ARG A CA 1
ATOM 724 C C . ARG A 1 125 ? -33.495 39.702 -16.719 1.000 59.109 99 ARG A C 1
ATOM 725 O O . ARG A 1 125 ? -34.016 40.788 -16.902 1.000 63.879 99 ARG A O 1
ATOM 733 N N . PHE A 1 126 ? -33.156 39.276 -15.494 1.000 60.992 100 PHE A N 1
ATOM 734 C CA . PHE A 1 126 ? -33.649 39.964 -14.308 1.000 61.462 100 PHE A CA 1
ATOM 735 C C . PHE A 1 126 ? -32.532 40.630 -13.506 1.000 56.976 100 PHE A C 1
ATOM 736 O O . PHE A 1 126 ? -32.828 41.322 -12.544 1.000 53.576 100 PHE A O 1
ATOM 744 N N . GLY A 1 127 ? -31.266 40.375 -13.852 1.000 52.355 101 GLY A N 1
ATOM 745 C CA . GLY A 1 127 ? -30.160 41.165 -13.325 1.000 49.274 101 GLY A CA 1
ATOM 746 C C . GLY A 1 127 ? -29.440 40.509 -12.155 1.000 51.493 101 GLY A C 1
ATOM 747 O O . GLY A 1 127 ? -28.581 41.126 -11.538 1.000 55.004 101 GLY A O 1
ATOM 748 N N . ALA A 1 128 ? -29.809 39.273 -11.822 1.000 53.472 102 ALA A N 1
ATOM 749 C CA . ALA A 1 128 ? -29.180 38.559 -10.721 1.000 50.106 102 ALA A CA 1
ATOM 750 C C . ALA A 1 128 ? -29.628 37.100 -10.746 1.000 52.264 102 ALA A C 1
ATOM 751 O O . ALA A 1 128 ? -30.629 36.734 -11.364 1.000 50.625 102 ALA A O 1
ATOM 753 N N . PRO A 1 129 ? -28.867 36.197 -10.110 1.000 51.224 103 PRO A N 1
ATOM 754 C CA . PRO A 1 129 ? -29.153 34.771 -10.222 1.000 54.869 103 PRO A CA 1
ATOM 755 C C . PRO A 1 129 ? -30.308 34.351 -9.320 1.000 52.688 103 PRO A C 1
ATOM 756 O O . PRO A 1 129 ? -30.663 35.088 -8.404 1.000 51.841 103 PRO A O 1
ATOM 760 N N . PHE A 1 130 ? -30.867 33.167 -9.605 1.000 50.948 104 PHE A N 1
ATOM 761 C CA . PHE A 1 130 ? -31.834 32.488 -8.756 1.000 44.772 104 PHE A CA 1
ATOM 762 C C . PHE A 1 130 ? -31.109 31.485 -7.844 1.000 41.852 104 PHE A C 1
ATOM 763 O O . PHE A 1 130 ? -30.528 30.505 -8.310 1.000 47.235 104 PHE A O 1
ATOM 771 N N . TRP A 1 131 ? -31.140 31.738 -6.531 1.000 47.787 105 TRP A N 1
ATOM 772 C CA . TRP A 1 131 ? -30.468 30.902 -5.548 1.000 51.842 105 TRP A CA 1
ATOM 773 C C . TRP A 1 131 ? -31.466 30.166 -4.661 1.000 50.564 105 TRP A C 1
ATOM 774 O O . TRP A 1 131 ? -32.537 30.695 -4.358 1.000 55.463 105 TRP A O 1
ATOM 785 N N . THR A 1 132 ? -31.077 28.965 -4.211 1.000 51.146 106 THR A N 1
ATOM 786 C CA . THR A 1 132 ? -31.797 28.266 -3.161 1.000 47.744 106 THR A CA 1
ATOM 787 C C . THR A 1 132 ? -30.828 27.950 -2.043 1.000 45.979 106 THR A C 1
ATOM 788 O O . THR A 1 132 ? -29.723 27.501 -2.303 1.000 47.934 106 THR A O 1
ATOM 792 N N . VAL A 1 133 ? -31.272 28.188 -0.804 1.000 50.811 107 VAL A N 1
ATOM 793 C CA . VAL A 1 133 ? -30.355 28.307 0.311 1.000 50.726 107 VAL A CA 1
ATOM 794 C C . VAL A 1 133 ? -31.109 28.048 1.609 1.000 48.720 107 VAL A C 1
ATOM 795 O O . VAL A 1 133 ? -32.313 28.282 1.688 1.000 44.863 107 VAL A O 1
ATOM 799 N N . GLU A 1 134 ? -30.378 27.622 2.640 1.000 50.244 108 GLU A N 1
ATOM 800 C CA . GLU A 1 134 ? -30.957 27.468 3.964 1.000 55.894 108 GLU A CA 1
ATOM 801 C C . GLU A 1 134 ? -31.339 28.841 4.523 1.000 52.477 108 GLU A C 1
ATOM 802 O O . GLU A 1 134 ? -30.589 29.797 4.344 1.000 53.855 108 GLU A O 1
ATOM 808 N N . ARG A 1 135 ? -32.495 28.922 5.207 1.000 50.090 109 ARG A N 1
ATOM 809 C CA . ARG A 1 135 ? -32.950 30.134 5.879 1.000 49.243 109 ARG A CA 1
ATOM 810 C C . ARG A 1 135 ? -31.850 30.573 6.848 1.000 53.915 109 ARG A C 1
ATOM 811 O O . ARG A 1 135 ? -31.485 31.748 6.928 1.000 50.445 109 ARG A O 1
ATOM 819 N N . ALA A 1 136 ? -31.327 29.591 7.590 1.000 54.316 110 ALA A N 1
ATOM 820 C CA . ALA A 1 136 ? -30.396 29.854 8.665 1.000 55.397 110 ALA A CA 1
ATOM 821 C C . ALA A 1 136 ? -29.114 30.467 8.099 1.000 53.790 110 ALA A C 1
ATOM 822 O O . ALA A 1 136 ? -28.540 31.372 8.694 1.000 53.494 110 ALA A O 1
ATOM 824 N N . ALA A 1 137 ? -28.685 29.997 6.929 1.000 50.239 111 ALA A N 1
ATOM 825 C CA . ALA A 1 137 ? -27.499 30.542 6.300 1.000 50.801 111 ALA A CA 1
ATOM 826 C C . ALA A 1 137 ? -27.691 32.034 6.054 1.000 54.810 111 ALA A C 1
ATOM 827 O O . ALA A 1 137 ? -26.786 32.828 6.331 1.000 56.306 111 ALA A O 1
ATOM 829 N N . VAL A 1 138 ? -28.876 32.407 5.551 1.000 53.520 112 VAL A N 1
ATOM 830 C CA . VAL A 1 138 ? -29.132 33.806 5.238 1.000 50.569 112 VAL A CA 1
ATOM 831 C C . VAL A 1 138 ? -29.125 34.589 6.541 1.000 48.406 112 VAL A C 1
ATOM 832 O O . VAL A 1 138 ? -28.554 35.676 6.606 1.000 52.597 112 VAL A O 1
ATOM 836 N N . GLN A 1 139 ? -29.742 34.005 7.569 1.000 51.166 113 GLN A N 1
ATOM 837 C CA . GLN A 1 139 ? -29.811 34.629 8.875 1.000 59.852 113 GLN A CA 1
ATOM 838 C C . GLN A 1 139 ? -28.397 34.840 9.436 1.000 59.324 113 GLN A C 1
ATOM 839 O O . GLN A 1 139 ? -28.109 35.922 9.929 1.000 57.832 113 GLN A O 1
ATOM 845 N N . GLN A 1 140 ? -27.525 33.820 9.329 1.000 56.597 114 GLN A N 1
ATOM 846 C CA . GLN A 1 140 ? -26.176 33.845 9.876 1.000 57.708 114 GLN A CA 1
ATOM 847 C C . GLN A 1 140 ? -25.299 34.880 9.166 1.000 59.845 114 GLN A C 1
ATOM 848 O O . GLN A 1 140 ? -24.489 35.548 9.802 1.000 62.281 114 GLN A O 1
ATOM 854 N N . ALA A 1 141 ? -25.445 34.992 7.844 1.000 61.779 115 ALA A N 1
ATOM 855 C CA . ALA A 1 141 ? -24.668 35.942 7.068 1.000 52.770 115 ALA A CA 1
ATOM 856 C C . ALA A 1 141 ? -25.055 37.376 7.445 1.000 57.307 115 ALA A C 1
ATOM 857 O O . ALA A 1 141 ? -24.199 38.235 7.573 1.000 61.291 115 ALA A O 1
ATOM 859 N N . LEU A 1 142 ? -26.352 37.631 7.621 1.000 55.549 116 LEU A N 1
ATOM 860 C CA . LEU A 1 142 ? -26.839 38.919 8.075 1.000 51.806 116 LEU A CA 1
ATOM 861 C C . LEU A 1 142 ? -26.334 39.213 9.485 1.000 49.857 116 LEU A C 1
ATOM 862 O O . LEU A 1 142 ? -26.001 40.346 9.785 1.000 53.114 116 LEU A O 1
ATOM 867 N N . LEU A 1 143 ? -26.332 38.214 10.371 1.000 56.454 117 LEU A N 1
ATOM 868 C CA . LEU A 1 143 ? -25.945 38.434 11.760 1.000 61.417 117 LEU A CA 1
ATOM 869 C C . LEU A 1 143 ? -24.471 38.847 11.818 1.000 62.090 117 LEU A C 1
ATOM 870 O O . LEU A 1 143 ? -24.123 39.798 12.516 1.000 54.198 117 LEU A O 1
ATOM 875 N N . ALA A 1 144 ? -23.628 38.126 11.064 1.000 53.258 118 ALA A N 1
ATOM 876 C CA . ALA A 1 144 ? -22.195 38.364 11.043 1.000 55.527 118 ALA A CA 1
ATOM 877 C C . ALA A 1 144 ? -21.888 39.786 10.540 1.000 67.053 118 ALA A C 1
ATOM 878 O O . ALA A 1 144 ? -21.151 40.523 11.189 1.000 68.001 118 ALA A O 1
ATOM 880 N N . GLU A 1 145 ? -22.478 40.190 9.406 1.000 59.735 119 GLU A N 1
ATOM 881 C CA . GLU A 1 145 ? -22.197 41.480 8.803 1.000 60.787 119 GLU A CA 1
ATOM 882 C C . GLU A 1 145 ? -22.687 42.626 9.684 1.000 57.076 119 GLU A C 1
ATOM 883 O O . GLU A 1 145 ? -22.097 43.703 9.698 1.000 51.692 119 GLU A O 1
ATOM 889 N N . LEU A 1 146 ? -23.798 42.412 10.389 1.000 54.715 120 LEU A N 1
ATOM 890 C CA . LEU A 1 146 ? -24.301 43.430 11.295 1.000 57.242 120 LEU A CA 1
ATOM 891 C C . LEU A 1 146 ? -23.383 43.537 12.509 1.000 65.558 120 LEU A C 1
ATOM 892 O O . LEU A 1 146 ? -23.036 44.650 12.916 1.000 57.748 120 LEU A O 1
ATOM 897 N N . GLY A 1 147 ? -23.036 42.360 13.067 1.000 65.743 121 GLY A N 1
ATOM 898 C CA . GLY A 1 147 ? -22.256 42.208 14.284 1.000 61.950 121 GLY A CA 1
ATOM 899 C C . GLY A 1 147 ? -23.135 41.734 15.441 1.000 62.635 121 GLY A C 1
ATOM 900 O O . GLY A 1 147 ? -24.101 42.423 15.781 1.000 62.991 121 GLY A O 1
ATOM 901 N N . PRO A 1 148 ? -22.861 40.560 16.074 1.000 58.557 122 PRO A N 1
ATOM 902 C CA . PRO A 1 148 ? -23.721 40.031 17.135 1.000 58.069 122 PRO A CA 1
ATOM 903 C C . PRO A 1 148 ? -23.930 40.950 18.334 1.000 57.258 122 PRO A C 1
ATOM 904 O O . PRO A 1 148 ? -24.919 40.816 19.051 1.000 68.475 122 PRO A O 1
ATOM 908 N N . ARG A 1 149 ? -23.003 41.887 18.540 1.000 60.719 123 ARG A N 1
ATOM 909 C CA . ARG A 1 149 ? -23.121 42.815 19.649 1.000 60.170 123 ARG A CA 1
ATOM 910 C C . ARG A 1 149 ? -24.312 43.747 19.446 1.000 61.561 123 ARG A C 1
ATOM 911 O O . ARG A 1 149 ? -24.747 44.395 20.391 1.000 65.099 123 ARG A O 1
ATOM 919 N N . HIS A 1 150 ? -24.873 43.825 18.232 1.000 58.816 124 HIS A N 1
ATOM 920 C CA . HIS A 1 150 ? -26.009 44.724 18.030 1.000 58.124 124 HIS A CA 1
ATOM 921 C C . HIS A 1 150 ? -27.344 44.009 18.252 1.000 54.511 124 HIS A C 1
ATOM 922 O O . HIS A 1 150 ? -28.392 44.619 18.065 1.000 52.703 124 HIS A O 1
ATOM 929 N N . VAL A 1 151 ? -27.289 42.769 18.765 1.000 61.256 125 VAL A N 1
ATOM 930 C CA . VAL A 1 151 ? -28.468 41.950 18.980 1.000 63.391 125 VAL A CA 1
ATOM 931 C C . VAL A 1 151 ? -28.579 41.566 20.454 1.000 64.728 125 VAL A C 1
ATOM 932 O O . VAL A 1 151 ? -27.808 40.744 20.933 1.000 64.791 125 VAL A O 1
ATOM 936 N N . ARG A 1 152 ? -29.613 42.108 21.114 1.000 55.957 126 ARG A N 1
ATOM 937 C CA . ARG A 1 152 ? -30.007 41.720 22.452 1.000 56.688 126 ARG A CA 1
ATOM 938 C C . ARG A 1 152 ? -30.846 40.442 22.385 1.000 62.016 126 ARG A C 1
ATOM 939 O O . ARG A 1 152 ? -32.018 40.502 22.029 1.000 62.349 126 ARG A O 1
ATOM 947 N N . LEU A 1 153 ? -30.248 39.289 22.726 1.000 63.363 127 LEU A N 1
ATOM 948 C CA . LEU A 1 153 ? -30.999 38.050 22.911 1.000 66.733 127 LEU A CA 1
ATOM 949 C C . LEU A 1 153 ? -31.792 38.076 24.227 1.000 65.299 127 LEU A C 1
ATOM 950 O O . LEU A 1 153 ? -31.561 38.916 25.086 1.000 64.448 127 LEU A O 1
ATOM 955 N N . GLY A 1 154 ? -32.788 37.190 24.355 1.000 68.825 128 GLY A N 1
ATOM 956 C CA . GLY A 1 154 ? -33.616 37.108 25.557 1.000 60.968 128 GLY A CA 1
ATOM 957 C C . GLY A 1 154 ? -34.594 38.273 25.766 1.000 65.026 128 GLY A C 1
ATOM 958 O O . GLY A 1 154 ? -35.199 38.387 26.828 1.000 72.385 128 GLY A O 1
ATOM 959 N N . ALA A 1 155 ? -34.781 39.146 24.771 1.000 72.364 129 ALA A N 1
ATOM 960 C CA . ALA A 1 155 ? -35.654 40.304 24.938 1.000 72.674 129 ALA A CA 1
ATOM 961 C C . ALA A 1 155 ? -36.973 40.090 24.207 1.000 72.868 129 ALA A C 1
ATOM 962 O O . ALA A 1 155 ? -37.046 40.362 23.014 1.000 84.716 129 ALA A O 1
ATOM 964 N N . ARG A 1 156 ? -38.003 39.630 24.926 1.000 62.116 130 ARG A N 1
ATOM 965 C CA . ARG A 1 156 ? -39.321 39.413 24.347 1.000 62.502 130 ARG A CA 1
ATOM 966 C C . ARG A 1 156 ? -40.192 40.660 24.498 1.000 58.685 130 ARG A C 1
ATOM 967 O O . ARG A 1 156 ? -40.666 40.943 25.588 1.000 62.217 130 ARG A O 1
ATOM 975 N N . CYS A 1 157 ? -40.494 41.345 23.384 1.000 58.122 131 CYS A N 1
ATOM 976 C CA . CYS A 1 157 ? -41.384 42.502 23.407 1.000 53.920 131 CYS A CA 1
ATOM 977 C C . CYS A 1 157 ? -42.819 42.064 23.713 1.000 56.023 131 CYS A C 1
ATOM 978 O O . CYS A 1 157 ? -43.300 41.060 23.195 1.000 64.540 131 CYS A O 1
ATOM 981 N N . THR A 1 158 ? -43.495 42.823 24.579 1.000 54.139 132 THR A N 1
ATOM 982 C CA . THR A 1 158 ? -44.881 42.549 24.920 1.000 57.309 132 THR A CA 1
ATOM 983 C C . THR A 1 158 ? -45.736 43.735 24.509 1.000 58.155 132 THR A C 1
ATOM 984 O O . THR A 1 158 ? -46.955 43.680 24.621 1.000 72.504 132 THR A O 1
ATOM 988 N N . GLY A 1 159 ? -45.106 44.821 24.069 1.000 57.783 133 GLY A N 1
ATOM 989 C CA . GLY A 1 159 ? -45.880 46.012 23.804 1.000 53.317 133 GLY A CA 1
ATOM 990 C C . GLY A 1 159 ? -45.029 47.174 23.330 1.000 56.343 133 GLY A C 1
ATOM 991 O O . GLY A 1 159 ? -43.804 47.142 23.419 1.000 54.370 133 GLY A O 1
ATOM 992 N N . VAL A 1 160 ? -45.729 48.191 22.824 1.000 52.949 134 VAL A N 1
ATOM 993 C CA . VAL A 1 160 ? -45.108 49.427 22.415 1.000 54.296 134 VAL A CA 1
ATOM 994 C C . VAL A 1 160 ? -46.102 50.540 22.700 1.000 56.178 134 VAL A C 1
ATOM 995 O O . VAL A 1 160 ? -47.272 50.436 22.344 1.000 67.523 134 VAL A O 1
ATOM 999 N N . ASP A 1 161 ? -45.619 51.593 23.361 1.000 59.814 135 ASP A N 1
ATOM 1000 C CA . ASP A 1 161 ? -46.414 52.785 23.581 1.000 66.441 135 ASP A CA 1
ATOM 1001 C C . ASP A 1 161 ? -45.674 53.900 22.871 1.000 66.937 135 ASP A C 1
ATOM 1002 O O . ASP A 1 161 ? -44.450 53.959 22.924 1.000 64.590 135 ASP A O 1
ATOM 1007 N N . ARG A 1 162 ? -46.429 54.729 22.160 1.000 72.153 136 ARG A N 1
ATOM 1008 C CA . ARG A 1 162 ? -45.902 55.941 21.566 1.000 72.271 136 ARG A CA 1
ATOM 1009 C C . ARG A 1 162 ? -45.669 56.971 22.666 1.000 74.533 136 ARG A C 1
ATOM 1010 O O . ARG A 1 162 ? -46.512 57.133 23.537 1.000 80.116 136 ARG A O 1
ATOM 1018 N N . THR A 1 163 ? -44.527 57.660 22.620 1.000 83.436 137 THR A N 1
ATOM 1019 C CA . THR A 1 163 ? -44.317 58.848 23.433 1.000 78.077 137 THR A CA 1
ATOM 1020 C C . THR A 1 163 ? -44.528 60.057 22.526 1.000 81.314 137 THR A C 1
ATOM 1021 O O . THR A 1 163 ? -45.136 59.907 21.461 1.000 81.786 137 THR A O 1
ATOM 1025 N N . ALA A 1 164 ? -44.042 61.236 22.951 1.000 85.423 138 ALA A N 1
ATOM 1026 C CA . ALA A 1 164 ? -44.245 62.472 22.204 1.000 95.490 138 ALA A CA 1
ATOM 1027 C C . ALA A 1 164 ? -43.177 62.637 21.124 1.000 111.416 138 ALA A C 1
ATOM 1028 O O . ALA A 1 164 ? -43.450 63.198 20.064 1.000 108.515 138 ALA A O 1
ATOM 1030 N N . ASP A 1 165 ? -41.961 62.146 21.407 1.000 117.879 139 ASP A N 1
ATOM 1031 C CA . ASP A 1 165 ? -40.801 62.352 20.549 1.000 116.645 139 ASP A CA 1
ATOM 1032 C C . ASP A 1 165 ? -40.377 61.037 19.884 1.000 109.093 139 ASP A C 1
ATOM 1033 O O . ASP A 1 165 ? -39.432 61.019 19.087 1.000 116.901 139 ASP A O 1
ATOM 1038 N N . GLY A 1 166 ? -41.067 59.938 20.231 1.000 91.336 140 GLY A N 1
ATOM 1039 C CA . GLY A 1 166 ? -40.669 58.601 19.819 1.000 72.245 140 GLY A CA 1
ATOM 1040 C C . GLY A 1 166 ? -41.615 57.519 20.343 1.000 67.856 140 GLY A C 1
ATOM 1041 O O . GLY A 1 166 ? -42.843 57.650 20.298 1.000 66.095 140 GLY A O 1
ATOM 1042 N N . ALA A 1 167 ? -41.017 56.445 20.868 1.000 60.418 141 ALA A N 1
ATOM 1043 C CA . ALA A 1 167 ? -41.773 55.328 21.407 1.000 53.600 141 ALA A CA 1
ATOM 1044 C C . ALA A 1 167 ? -40.947 54.513 22.397 1.000 47.333 141 ALA A C 1
ATOM 1045 O O . ALA A 1 167 ? -39.725 54.551 22.373 1.000 54.008 141 ALA A O 1
ATOM 1047 N N . VAL A 1 168 ? -41.627 53.709 23.222 1.000 49.485 142 VAL A N 1
ATOM 1048 C CA . VAL A 1 168 ? -40.932 52.859 24.169 1.000 57.302 142 VAL A CA 1
ATOM 1049 C C . VAL A 1 168 ? -41.488 51.431 24.061 1.000 56.954 142 VAL A C 1
ATOM 1050 O O . VAL A 1 168 ? -42.691 51.235 23.930 1.000 60.345 142 VAL A O 1
ATOM 1054 N N . ILE A 1 169 ? -40.571 50.456 24.071 1.000 52.920 143 ILE A N 1
ATOM 1055 C CA . ILE A 1 169 ? -40.891 49.049 23.957 1.000 61.061 143 ILE A CA 1
ATOM 1056 C C . ILE A 1 169 ? -40.896 48.444 25.352 1.000 60.212 143 ILE A C 1
ATOM 1057 O O . ILE A 1 169 ? -39.944 48.637 26.087 1.000 60.801 143 ILE A O 1
ATOM 1062 N N . ARG A 1 170 ? -41.915 47.632 25.644 1.000 65.408 144 ARG A N 1
ATOM 1063 C CA . ARG A 1 170 ? -42.054 46.916 26.899 1.000 58.151 144 ARG A CA 1
ATOM 1064 C C . ARG A 1 170 ? -41.560 45.497 26.663 1.000 58.193 144 ARG A C 1
ATOM 1065 O O . ARG A 1 170 ? -41.789 44.949 25.594 1.000 56.899 144 ARG A O 1
ATOM 1073 N N . PHE A 1 171 ? -40.862 44.933 27.650 1.000 53.293 145 PHE A N 1
ATOM 1074 C CA . PHE A 1 171 ? -40.445 43.546 27.617 1.000 60.002 145 PHE A CA 1
ATOM 1075 C C . PHE A 1 171 ? -41.144 42.744 28.726 1.000 61.921 145 PHE A C 1
ATOM 1076 O O . PHE A 1 171 ? -41.682 43.281 29.700 1.000 59.558 145 PHE A O 1
ATOM 1084 N N . GLU A 1 172 ? -41.115 41.426 28.548 1.000 64.073 146 GLU A N 1
ATOM 1085 C CA . GLU A 1 172 ? -41.776 40.460 29.405 1.000 71.957 146 GLU A CA 1
ATOM 1086 C C . GLU A 1 172 ? -41.192 40.511 30.812 1.000 71.319 146 GLU A C 1
ATOM 1087 O O . GLU A 1 172 ? -41.934 40.358 31.789 1.000 66.961 146 GLU A O 1
ATOM 1093 N N . ASP A 1 173 ? -39.863 40.704 30.872 1.000 60.946 147 ASP A N 1
ATOM 1094 C CA . ASP A 1 173 ? -39.120 40.655 32.116 1.000 61.270 147 ASP A CA 1
ATOM 1095 C C . ASP A 1 173 ? -39.229 41.983 32.855 1.000 55.023 147 ASP A C 1
ATOM 1096 O O . ASP A 1 173 ? -38.577 42.161 33.877 1.000 61.411 147 ASP A O 1
ATOM 1101 N N . GLY A 1 174 ? -40.088 42.889 32.379 1.000 55.370 148 GLY A N 1
ATOM 1102 C CA . GLY A 1 174 ? -40.307 44.155 33.067 1.000 51.097 148 GLY A CA 1
ATOM 1103 C C . GLY A 1 174 ? -39.508 45.313 32.470 1.000 49.407 148 GLY A C 1
ATOM 1104 O O . GLY A 1 174 ? -39.787 46.457 32.796 1.000 49.567 148 GLY A O 1
ATOM 1105 N N . GLY A 1 175 ? -38.550 45.019 31.577 1.000 56.748 149 GLY A N 1
ATOM 1106 C CA . GLY A 1 175 ? -37.645 46.020 31.035 1.000 53.850 149 GLY A CA 1
ATOM 1107 C C . GLY A 1 175 ? -38.338 47.028 30.112 1.000 56.060 149 GLY A C 1
ATOM 1108 O O . GLY A 1 175 ? -39.500 46.887 29.733 1.000 60.651 149 GLY A O 1
ATOM 1109 N N . GLU A 1 176 ? -37.588 48.065 29.751 1.000 61.091 150 GLU A N 1
ATOM 1110 C CA . GLU A 1 176 ? -38.005 49.041 28.763 1.000 60.363 150 GLU A CA 1
ATOM 1111 C C . GLU A 1 176 ? -36.796 49.542 27.977 1.000 64.651 150 GLU A C 1
ATOM 1112 O O . GLU A 1 176 ? -35.672 49.577 28.488 1.000 69.150 150 GLU A O 1
ATOM 1118 N N . ALA A 1 177 ? -37.089 49.954 26.735 1.000 65.965 151 ALA A N 1
ATOM 1119 C CA . ALA A 1 177 ? -36.131 50.577 25.839 1.000 59.809 151 ALA A CA 1
ATOM 1120 C C . ALA A 1 177 ? -36.869 51.629 25.009 1.000 64.071 151 ALA A C 1
ATOM 1121 O O . ALA A 1 177 ? -37.826 51.318 24.290 1.000 65.128 151 ALA A O 1
ATOM 1123 N N . GLU A 1 178 ? -36.445 52.888 25.184 1.000 62.992 152 GLU A N 1
ATOM 1124 C CA . GLU A 1 178 ? -37.007 54.028 24.481 1.000 58.123 152 GLU A CA 1
ATOM 1125 C C . GLU A 1 178 ? -36.155 54.266 23.232 1.000 58.607 152 GLU A C 1
ATOM 1126 O O . GLU A 1 178 ? -35.004 53.809 23.168 1.000 48.235 152 GLU A O 1
ATOM 1132 N N . ALA A 1 179 ? -36.764 54.909 22.217 1.000 55.152 153 ALA A N 1
ATOM 1133 C CA . ALA A 1 179 ? -36.133 55.081 20.921 1.000 48.961 153 ALA A CA 1
ATOM 1134 C C . ALA A 1 179 ? -36.868 56.116 20.090 1.000 52.822 153 ALA A C 1
ATOM 1135 O O . ALA A 1 179 ? -38.022 56.457 20.380 1.000 48.071 153 ALA A O 1
ATOM 1137 N N . ASP A 1 180 ? -36.177 56.588 19.041 1.000 53.182 154 ASP A N 1
ATOM 1138 C CA . ASP A 1 180 ? -36.719 57.636 18.194 1.000 54.927 154 ASP A CA 1
ATOM 1139 C C . ASP A 1 180 ? -37.575 57.012 17.104 1.000 52.885 154 ASP A C 1
ATOM 1140 O O . ASP A 1 180 ? -38.437 57.686 16.522 1.000 49.688 154 ASP A O 1
ATOM 1145 N N . ALA A 1 181 ? -37.320 55.722 16.858 1.000 45.706 155 ALA A N 1
ATOM 1146 C CA . ALA A 1 181 ? -38.137 54.947 15.948 1.000 46.276 155 ALA A CA 1
ATOM 1147 C C . ALA A 1 181 ? -38.076 53.489 16.362 1.000 45.234 155 ALA A C 1
ATOM 1148 O O . ALA A 1 181 ? -37.013 53.005 16.759 1.000 49.744 155 ALA A O 1
ATOM 1150 N N . VAL A 1 182 ? -39.233 52.820 16.254 1.000 47.678 156 VAL A N 1
ATOM 1151 C CA . VAL A 1 182 ? -39.347 51.393 16.531 1.000 54.082 156 VAL A CA 1
ATOM 1152 C C . VAL A 1 182 ? -39.873 50.675 15.285 1.000 53.625 156 VAL A C 1
ATOM 1153 O O . VAL A 1 182 ? -40.933 51.032 14.749 1.000 49.238 156 VAL A O 1
ATOM 1157 N N . VAL A 1 183 ? -39.161 49.624 14.881 1.000 48.560 157 VAL A N 1
ATOM 1158 C CA . VAL A 1 183 ? -39.579 48.786 13.768 1.000 50.890 157 VAL A CA 1
ATOM 1159 C C . VAL A 1 183 ? -40.000 47.423 14.289 1.000 51.557 157 VAL A C 1
ATOM 1160 O O . VAL A 1 183 ? -39.190 46.701 14.876 1.000 48.239 157 VAL A O 1
ATOM 1164 N N . GLY A 1 184 ? -41.261 47.087 14.017 1.000 46.920 158 GLY A N 1
ATOM 1165 C CA . GLY A 1 184 ? -41.787 45.773 14.314 1.000 50.053 158 GLY A CA 1
ATOM 1166 C C . GLY A 1 184 ? -41.488 44.777 13.196 1.000 45.141 158 GLY A C 1
ATOM 1167 O O . GLY A 1 184 ? -42.194 44.758 12.199 1.000 44.290 158 GLY A O 1
ATOM 1168 N N . ALA A 1 185 ? -40.456 43.954 13.410 1.000 44.946 159 ALA A N 1
ATOM 1169 C CA . ALA A 1 185 ? -40.096 42.840 12.553 1.000 41.113 159 ALA A CA 1
ATOM 1170 C C . ALA A 1 185 ? -40.246 41.542 13.322 1.000 42.681 159 ALA A C 1
ATOM 1171 O O . ALA A 1 185 ? -39.401 40.655 13.202 1.000 40.406 159 ALA A O 1
ATOM 1173 N N . ASP A 1 186 ? -41.329 41.451 14.104 1.000 47.047 160 ASP A N 1
ATOM 1174 C CA . ASP A 1 186 ? -41.478 40.389 15.086 1.000 53.094 160 ASP A CA 1
ATOM 1175 C C . ASP A 1 186 ? -42.400 39.286 14.550 1.000 51.908 160 ASP A C 1
ATOM 1176 O O . ASP A 1 186 ? -42.970 38.508 15.304 1.000 68.771 160 ASP A O 1
ATOM 1181 N N . GLY A 1 187 ? -42.544 39.204 13.231 1.000 50.566 161 GLY A N 1
ATOM 1182 C CA . GLY A 1 187 ? -43.105 38.020 12.600 1.000 49.110 161 GLY A CA 1
ATOM 1183 C C . GLY A 1 187 ? -44.617 38.113 12.457 1.000 44.391 161 GLY A C 1
ATOM 1184 O O . GLY A 1 187 ? -45.203 39.174 12.696 1.000 40.521 161 GLY A O 1
ATOM 1185 N N . ILE A 1 188 ? -45.247 36.999 12.062 1.000 43.633 162 ILE A N 1
ATOM 1186 C CA . ILE A 1 188 ? -46.671 37.056 11.727 1.000 52.926 162 ILE A CA 1
ATOM 1187 C C . ILE A 1 188 ? -47.528 37.346 12.970 1.000 50.766 162 ILE A C 1
ATOM 1188 O O . ILE A 1 188 ? -48.550 38.015 12.855 1.000 51.266 162 ILE A O 1
ATOM 1193 N N . HIS A 1 189 ? -47.117 36.865 14.150 1.000 54.858 163 HIS A N 1
ATOM 1194 C CA . HIS A 1 189 ? -47.823 37.158 15.397 1.000 64.498 163 HIS A CA 1
ATOM 1195 C C . HIS A 1 189 ? -47.111 38.307 16.117 1.000 61.383 163 HIS A C 1
ATOM 1196 O O . HIS A 1 189 ? -46.579 38.143 17.197 1.000 73.230 163 HIS A O 1
ATOM 1203 N N . SER A 1 190 ? -47.101 39.464 15.481 1.000 55.202 164 SER A N 1
ATOM 1204 C CA . SER A 1 190 ? -46.331 40.615 15.901 1.000 57.849 164 SER A CA 1
ATOM 1205 C C . SER A 1 190 ? -46.960 41.225 17.152 1.000 54.548 164 SER A C 1
ATOM 1206 O O . SER A 1 190 ? -48.116 41.655 17.126 1.000 47.574 164 SER A O 1
ATOM 1209 N N . ALA A 1 191 ? -46.165 41.290 18.229 1.000 46.680 165 ALA A N 1
ATOM 1210 C CA . ALA A 1 191 ? -46.563 42.015 19.422 1.000 49.744 165 ALA A CA 1
ATOM 1211 C C . ALA A 1 191 ? -46.697 43.506 19.105 1.000 51.055 165 ALA A C 1
ATOM 1212 O O . ALA A 1 191 ? -47.616 44.167 19.595 1.000 52.648 165 ALA A O 1
ATOM 1214 N N . VAL A 1 192 ? -45.806 44.019 18.242 1.000 44.708 166 VAL A N 1
ATOM 1215 C CA . VAL A 1 192 ? -45.843 45.420 17.860 1.000 43.400 166 VAL A CA 1
ATOM 1216 C C . VAL A 1 192 ? -47.124 45.737 17.092 1.000 45.408 166 VAL A C 1
ATOM 1217 O O . VAL A 1 192 ? -47.724 46.795 17.280 1.000 54.559 166 VAL A O 1
ATOM 1221 N N . ARG A 1 193 ? -47.558 44.844 16.208 1.000 49.417 167 ARG A N 1
ATOM 1222 C CA . ARG A 1 193 ? -48.765 45.125 15.436 1.000 54.252 167 ARG A CA 1
ATOM 1223 C C . ARG A 1 193 ? -49.976 45.134 16.379 1.000 49.627 167 ARG A C 1
ATOM 1224 O O . ARG A 1 193 ? -50.829 46.021 16.285 1.000 49.375 167 ARG A O 1
ATOM 1232 N N . HIS A 1 194 ? -50.051 44.137 17.275 1.000 50.325 168 HIS A N 1
ATOM 1233 C CA . HIS A 1 194 ? -51.114 44.067 18.270 1.000 53.943 168 HIS A CA 1
ATOM 1234 C C . HIS A 1 194 ? -51.210 45.367 19.069 1.000 53.331 168 HIS A C 1
ATOM 1235 O O . HIS A 1 194 ? -52.311 45.904 19.170 1.000 64.218 168 HIS A O 1
ATOM 1242 N N . SER A 1 195 ? -50.071 45.879 19.585 1.000 47.735 169 SER A N 1
ATOM 1243 C CA . SER A 1 195 ? -50.008 47.166 20.282 1.000 51.514 169 SER A CA 1
ATOM 1244 C C . SER A 1 195 ? -50.551 48.326 19.452 1.000 54.135 169 SER A C 1
ATOM 1245 O O . SER A 1 195 ? -51.235 49.180 19.989 1.000 64.894 169 SER A O 1
ATOM 1248 N N . LEU A 1 196 ? -50.243 48.387 18.155 1.000 57.837 170 LEU A N 1
ATOM 1249 C CA . LEU A 1 196 ? -50.634 49.545 17.363 1.000 64.011 170 LEU A CA 1
ATOM 1250 C C . LEU A 1 196 ? -52.101 49.497 16.933 1.000 59.065 170 LEU A C 1
ATOM 1251 O O . LEU A 1 196 ? -52.775 50.528 16.953 1.000 59.448 170 LEU A O 1
ATOM 1256 N N . PHE A 1 197 ? -52.588 48.334 16.486 1.000 57.787 171 PHE A N 1
ATOM 1257 C CA . PHE A 1 197 ? -53.881 48.307 15.808 1.000 60.547 171 PHE A CA 1
ATOM 1258 C C . PHE A 1 197 ? -54.853 47.328 16.459 1.000 54.287 171 PHE A C 1
ATOM 1259 O O . PHE A 1 197 ? -55.969 47.160 15.996 1.000 69.048 171 PHE A O 1
ATOM 1267 N N . GLY A 1 198 ? -54.446 46.698 17.545 1.000 55.449 172 GLY A N 1
ATOM 1268 C CA . GLY A 1 198 ? -55.363 45.847 18.280 1.000 61.601 172 GLY A CA 1
ATOM 1269 C C . GLY A 1 198 ? -55.383 44.416 17.767 1.000 63.903 172 GLY A C 1
ATOM 1270 O O . GLY A 1 198 ? -54.705 44.053 16.795 1.000 52.509 172 GLY A O 1
ATOM 1271 N N . PRO A 1 199 ? -56.207 43.562 18.408 1.000 79.702 173 PRO A N 1
ATOM 1272 C CA . PRO A 1 199 ? -56.222 42.137 18.088 1.000 80.775 173 PRO A CA 1
ATOM 1273 C C . PRO A 1 199 ? -56.699 41.977 16.644 1.000 76.531 173 PRO A C 1
ATOM 1274 O O . PRO A 1 199 ? -57.486 42.778 16.139 1.000 69.505 173 PRO A O 1
ATOM 1278 N N . GLN A 1 200 ? -56.126 40.982 15.972 1.000 76.967 174 GLN A N 1
ATOM 1279 C CA . GLN A 1 200 ? -56.458 40.665 14.598 1.000 77.492 174 GLN A CA 1
ATOM 1280 C C . GLN A 1 200 ? -56.047 39.218 14.377 1.000 80.950 174 GLN A C 1
ATOM 1281 O O . GLN A 1 200 ? -54.935 38.815 14.724 1.000 67.101 174 GLN A O 1
ATOM 1287 N N . GLU A 1 201 ? -57.003 38.430 13.886 1.000 89.818 175 GLU A N 1
ATOM 1288 C CA . GLU A 1 201 ? -56.797 37.008 13.722 1.000 81.015 175 GLU A CA 1
ATOM 1289 C C . GLU A 1 201 ? -55.970 36.812 12.456 1.000 69.022 175 GLU A C 1
ATOM 1290 O O . GLU A 1 201 ? -56.235 37.447 11.439 1.000 58.964 175 GLU A O 1
ATOM 1296 N N . ALA A 1 202 ? -54.936 35.974 12.544 1.000 62.189 176 ALA A N 1
ATOM 1297 C CA . ALA A 1 202 ? -54.297 35.435 11.355 1.000 63.715 176 ALA A CA 1
ATOM 1298 C C . ALA A 1 202 ? -55.306 34.562 10.612 1.000 56.212 176 ALA A C 1
ATOM 1299 O O . ALA A 1 202 ? -56.191 34.010 11.242 1.000 54.462 176 ALA A O 1
ATOM 1301 N N . VAL A 1 203 ? -55.182 34.463 9.281 1.000 58.926 177 VAL A N 1
ATOM 1302 C CA . VAL A 1 203 ? -56.133 33.738 8.441 1.000 52.655 177 VAL A CA 1
ATOM 1303 C C . VAL A 1 203 ? -55.553 32.361 8.125 1.000 52.083 177 VAL A C 1
ATOM 1304 O O . VAL A 1 203 ? -54.493 32.270 7.495 1.000 58.658 177 VAL A O 1
ATOM 1308 N N . PHE A 1 204 ? -56.232 31.305 8.603 1.000 50.674 178 PHE A N 1
ATOM 1309 C CA . PHE A 1 204 ? -55.815 29.932 8.348 1.000 53.537 178 PHE A CA 1
ATOM 1310 C C . PHE A 1 204 ? -56.172 29.516 6.907 1.000 48.322 178 PHE A C 1
ATOM 1311 O O . PHE A 1 204 ? -57.277 29.742 6.442 1.000 39.635 178 PHE A O 1
ATOM 1319 N N . SER A 1 205 ? -55.216 28.897 6.200 1.000 52.957 179 SER A N 1
ATOM 1320 C CA . SER A 1 205 ? -55.403 28.450 4.822 1.000 46.169 179 SER A CA 1
ATOM 1321 C C . SER A 1 205 ? -56.163 27.132 4.757 1.000 55.682 179 SER A C 1
ATOM 1322 O O . SER A 1 205 ? -56.617 26.747 3.686 1.000 49.999 179 SER A O 1
ATOM 1325 N N . GLY A 1 206 ? -56.211 26.386 5.870 1.000 54.239 180 GLY A N 1
ATOM 1326 C CA . GLY A 1 206 ? -56.754 25.041 5.799 1.000 54.904 180 GLY A CA 1
ATOM 1327 C C . GLY A 1 206 ? -55.749 24.045 5.216 1.000 53.515 180 GLY A C 1
ATOM 1328 O O . GLY A 1 206 ? -56.126 22.941 4.818 1.000 48.433 180 GLY A O 1
ATOM 1329 N N . THR A 1 207 ? -54.459 24.417 5.239 1.000 51.757 181 THR A N 1
ATOM 1330 C CA . THR A 1 207 ? -53.383 23.543 4.799 1.000 44.765 181 THR A CA 1
ATOM 1331 C C . THR A 1 207 ? -52.216 23.631 5.769 1.000 46.109 181 THR A C 1
ATOM 1332 O O . THR A 1 207 ? -52.083 24.625 6.484 1.000 46.055 181 THR A O 1
ATOM 1336 N N . SER A 1 208 ? -51.363 22.597 5.725 1.000 44.333 182 SER A N 1
ATOM 1337 C CA . SER A 1 2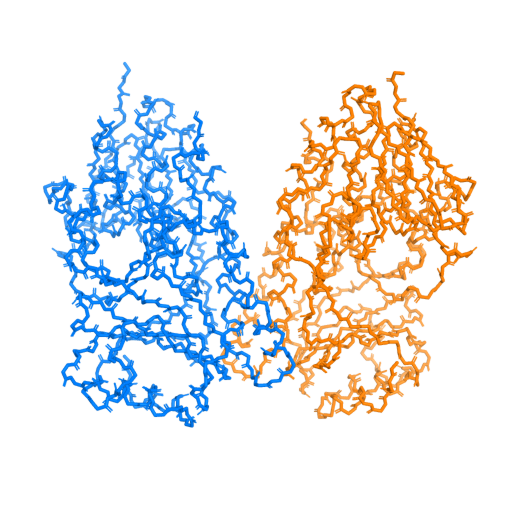08 ? -50.140 22.517 6.497 1.000 48.144 182 SER A CA 1
ATOM 1338 C C . SER A 1 208 ? -48.975 22.342 5.542 1.000 50.727 182 SER A C 1
ATOM 1339 O O . SER A 1 208 ? -49.092 21.691 4.509 1.000 54.214 182 SER A O 1
ATOM 1342 N N . GLY A 1 209 ? -47.841 22.914 5.927 1.000 49.681 183 GLY A N 1
ATOM 1343 C CA . GLY A 1 209 ? -46.595 22.699 5.217 1.000 50.723 183 GLY A CA 1
ATOM 1344 C C . GLY A 1 209 ? -45.656 21.825 6.037 1.000 51.116 183 GLY A C 1
ATOM 1345 O O . GLY A 1 209 ? -45.342 22.127 7.175 1.000 52.254 183 GLY A O 1
ATOM 1346 N N . TYR A 1 210 ? -45.261 20.695 5.472 1.000 53.262 184 TYR A N 1
ATOM 1347 C CA . TYR A 1 210 ? -44.233 19.885 6.074 1.000 51.938 184 TYR A CA 1
ATOM 1348 C C . TYR A 1 210 ? -42.935 20.283 5.401 1.000 52.869 184 TYR A C 1
ATOM 1349 O O . TYR A 1 210 ? -42.894 20.367 4.180 1.000 62.456 184 TYR A O 1
ATOM 1358 N N . ARG A 1 211 ? -41.891 20.512 6.201 1.000 59.564 185 ARG A N 1
ATOM 1359 C CA . ARG A 1 211 ? -40.614 20.984 5.689 1.000 65.073 185 ARG A CA 1
ATOM 1360 C C . ARG A 1 211 ? -39.479 20.140 6.254 1.000 52.578 185 ARG A C 1
ATOM 1361 O O . ARG A 1 211 ? -39.556 19.725 7.397 1.000 61.387 185 ARG A O 1
ATOM 1369 N N . ALA A 1 212 ? -38.443 19.892 5.450 1.000 52.107 186 ALA A N 1
ATOM 1370 C CA . ALA A 1 212 ? -37.282 19.143 5.893 1.000 56.990 186 ALA A CA 1
ATOM 1371 C C . ALA A 1 212 ? -36.095 19.377 4.952 1.000 57.798 186 ALA A C 1
ATOM 1372 O O . ALA A 1 212 ? -36.291 19.607 3.760 1.000 58.951 186 ALA A O 1
ATOM 1374 N N . LEU A 1 213 ? -34.873 19.304 5.504 1.000 54.709 187 LEU A N 1
ATOM 1375 C CA . LEU A 1 213 ? -33.677 19.085 4.710 1.000 58.870 187 LEU A CA 1
ATOM 1376 C C . LEU A 1 213 ? -33.276 17.619 4.818 1.000 61.564 187 LEU A C 1
ATOM 1377 O O . LEU A 1 213 ? -33.034 17.117 5.907 1.000 71.106 187 LEU A O 1
ATOM 1382 N N . VAL A 1 214 ? -33.164 16.962 3.668 1.000 65.322 188 VAL A N 1
ATOM 1383 C CA . VAL A 1 214 ? -32.748 15.576 3.583 1.000 63.961 188 VAL A CA 1
ATOM 1384 C C . VAL A 1 214 ? -31.320 15.572 3.049 1.000 65.997 188 VAL A C 1
ATOM 1385 O O . VAL A 1 214 ? -31.057 16.167 2.011 1.000 63.582 188 VAL A O 1
ATOM 1389 N N . PRO A 1 215 ? -30.346 14.924 3.727 1.000 71.023 189 PRO A N 1
ATOM 1390 C CA . PRO A 1 215 ? -29.003 14.757 3.165 1.000 67.742 189 PRO A CA 1
ATOM 1391 C C . PRO A 1 215 ? -29.062 13.988 1.847 1.000 63.384 189 PRO A C 1
ATOM 1392 O O . PRO A 1 215 ? -29.791 13.013 1.745 1.000 69.293 189 PRO A O 1
ATOM 1396 N N . MET A 1 216 ? -28.286 14.429 0.854 1.000 56.531 190 MET A N 1
ATOM 1397 C CA . MET A 1 216 ? -28.337 13.858 -0.483 1.000 66.927 190 MET A CA 1
ATOM 1398 C C . MET A 1 216 ? -27.870 12.404 -0.487 1.000 69.956 190 MET A C 1
ATOM 1399 O O . MET A 1 216 ? -28.180 11.680 -1.431 1.000 78.022 190 MET A O 1
ATOM 1404 N N . ASP A 1 217 ? -27.119 11.981 0.541 1.000 77.313 191 ASP A N 1
ATOM 1405 C CA . ASP A 1 217 ? -26.595 10.622 0.583 1.000 83.928 191 ASP A CA 1
ATOM 1406 C C . ASP A 1 217 ? -27.707 9.638 0.971 1.000 83.025 191 ASP A C 1
ATOM 1407 O O . ASP A 1 217 ? -27.567 8.437 0.755 1.000 76.337 191 ASP A O 1
ATOM 1412 N N . ARG A 1 218 ? -28.823 10.152 1.503 1.000 76.775 192 ARG A N 1
ATOM 1413 C CA . ARG A 1 218 ? -30.002 9.340 1.743 1.000 71.970 192 ARG A CA 1
ATOM 1414 C C . ARG A 1 218 ? -30.893 9.260 0.493 1.000 69.130 192 ARG A C 1
ATOM 1415 O O . ARG A 1 218 ? -31.926 8.597 0.546 1.000 79.235 192 ARG A O 1
ATOM 1423 N N . LEU A 1 219 ? -30.475 9.861 -0.640 1.000 67.957 193 LEU A N 1
ATOM 1424 C CA . LEU A 1 219 ? -31.296 9.962 -1.842 1.000 62.398 193 LEU A CA 1
ATOM 1425 C C . LEU A 1 219 ? -30.501 9.567 -3.078 1.000 65.431 193 LEU A C 1
ATOM 1426 O O . LEU A 1 219 ? -30.772 10.067 -4.167 1.000 74.480 193 LEU A O 1
ATOM 1431 N N . ARG A 1 220 ? -29.540 8.654 -2.922 1.000 71.131 194 ARG A N 1
ATOM 1432 C CA . ARG A 1 220 ? -28.730 8.191 -4.036 1.000 71.366 194 ARG A CA 1
ATOM 1433 C C . ARG A 1 220 ? -29.608 7.421 -5.017 1.000 64.138 194 ARG A C 1
ATOM 1434 O O . ARG A 1 220 ? -29.294 7.328 -6.197 1.000 58.028 194 ARG A O 1
ATOM 1442 N N . HIS A 1 221 ? -30.706 6.858 -4.504 1.000 67.103 195 HIS A N 1
ATOM 1443 C CA . HIS A 1 221 ? -31.600 6.011 -5.281 1.000 66.896 195 HIS A CA 1
ATOM 1444 C C . HIS A 1 221 ? -32.520 6.814 -6.208 1.000 73.582 195 HIS A C 1
ATOM 1445 O O . HIS A 1 221 ? -33.307 6.224 -6.943 1.000 71.193 195 HIS A O 1
ATOM 1452 N N . VAL A 1 222 ? -32.467 8.151 -6.149 1.000 75.579 196 VAL A N 1
ATOM 1453 C CA . VAL A 1 222 ? -33.398 8.995 -6.883 1.000 68.801 196 VAL A CA 1
ATOM 1454 C C . VAL A 1 222 ? -32.639 9.703 -8.003 1.000 67.536 196 VAL A C 1
ATOM 1455 O O . VAL A 1 222 ? -32.087 10.769 -7.783 1.000 75.656 196 VAL A O 1
ATOM 1459 N N . PRO A 1 223 ? -32.612 9.155 -9.239 1.000 72.282 197 PRO A N 1
ATOM 1460 C CA . PRO A 1 223 ? -31.711 9.636 -10.287 1.000 70.191 197 PRO A CA 1
ATOM 1461 C C . PRO A 1 223 ? -31.998 11.017 -10.865 1.000 74.329 197 PRO A C 1
ATOM 1462 O O . PRO A 1 223 ? -31.145 11.575 -11.554 1.000 77.591 197 PRO A O 1
ATOM 1466 N N . GLU A 1 224 ? -33.202 11.548 -10.620 1.000 72.258 198 GLU A N 1
ATOM 1467 C CA . GLU A 1 224 ? -33.579 12.862 -11.118 1.000 65.946 198 GLU A CA 1
ATOM 1468 C C . GLU A 1 224 ? -32.758 13.932 -10.390 1.000 65.888 198 GLU A C 1
ATOM 1469 O O . GLU A 1 224 ? -32.418 14.984 -10.946 1.000 58.334 198 GLU A O 1
ATOM 1475 N N . LEU A 1 225 ? -32.385 13.626 -9.142 1.000 60.479 199 LEU A N 1
ATOM 1476 C CA . LEU A 1 225 ? -31.683 14.581 -8.303 1.000 65.409 199 LEU A CA 1
ATOM 1477 C C . LEU A 1 225 ? -30.217 14.753 -8.717 1.000 68.694 199 LEU A C 1
ATOM 1478 O O . LEU A 1 225 ? -29.497 15.481 -8.045 1.000 65.286 199 LEU A O 1
ATOM 1483 N N . ALA A 1 226 ? -29.774 14.117 -9.812 1.000 74.186 200 ALA A N 1
ATOM 1484 C CA . ALA A 1 226 ? -28.416 14.297 -10.315 1.000 68.263 200 ALA A CA 1
ATOM 1485 C C . ALA A 1 226 ? -28.203 15.729 -10.829 1.000 70.160 200 ALA A C 1
ATOM 1486 O O . ALA A 1 226 ? -27.134 16.282 -10.631 1.000 72.223 200 ALA A O 1
ATOM 1488 N N A GLU A 1 227 ? -29.224 16.309 -11.478 0.500 70.291 201 GLU A N 1
ATOM 1489 N N B GLU A 1 227 ? -29.213 16.314 -11.490 0.500 72.893 201 GLU A N 1
ATOM 1490 C CA A GLU A 1 227 ? -29.230 17.720 -11.839 0.500 66.558 201 GLU A CA 1
ATOM 1491 C CA B GLU A 1 227 ? -29.192 17.729 -11.839 0.500 71.126 201 GLU A CA 1
ATOM 1492 C C A GLU A 1 227 ? -29.841 18.528 -10.691 0.500 67.783 201 GLU A C 1
ATOM 1493 C C B GLU A 1 227 ? -29.840 18.531 -10.706 0.500 70.383 201 GLU A C 1
ATOM 1494 O O A GLU A 1 227 ? -30.842 18.107 -10.113 0.500 66.121 201 GLU A O 1
ATOM 1495 O O B GLU A 1 227 ? -30.843 18.104 -10.137 0.500 68.751 201 GLU A O 1
ATOM 1506 N N . PRO A 1 228 ? -29.290 19.708 -10.318 1.000 64.851 202 PRO A N 1
ATOM 1507 C CA . PRO A 1 228 ? -29.988 20.634 -9.418 1.000 60.304 202 PRO A CA 1
ATOM 1508 C C . PRO A 1 228 ? -31.152 21.372 -10.087 1.000 58.970 202 PRO A C 1
ATOM 1509 O O . PRO A 1 228 ? -30.991 22.132 -11.045 1.000 53.464 202 PRO A O 1
ATOM 1513 N N . VAL A 1 229 ? -32.344 21.137 -9.542 1.000 61.687 203 VAL A N 1
ATOM 1514 C CA . VAL A 1 229 ? -33.593 21.566 -10.142 1.000 56.471 203 VAL A CA 1
ATOM 1515 C C . VAL A 1 229 ? -34.480 22.155 -9.047 1.000 52.295 203 VAL A C 1
ATOM 1516 O O . VAL A 1 229 ? -34.440 21.675 -7.921 1.000 58.364 203 VAL A O 1
ATOM 1520 N N . LEU A 1 230 ? -35.254 23.192 -9.392 1.000 48.951 204 LEU A N 1
ATOM 1521 C CA . LEU A 1 230 ? -36.409 23.593 -8.608 1.000 51.888 204 LEU A CA 1
ATOM 1522 C C . LEU A 1 230 ? -37.624 22.800 -9.080 1.000 48.164 204 LEU A C 1
ATOM 1523 O O . LEU A 1 230 ? -38.156 23.097 -10.151 1.000 50.088 204 LEU A O 1
ATOM 1528 N N . TRP A 1 231 ? -38.045 21.821 -8.258 1.000 43.959 205 TRP A N 1
ATOM 1529 C CA . TRP A 1 231 ? -39.163 20.931 -8.558 1.000 42.461 205 TRP A CA 1
ATOM 1530 C C . TRP A 1 231 ? -40.465 21.466 -7.981 1.000 42.290 205 TRP A C 1
ATOM 1531 O O . TRP A 1 231 ? -40.538 21.734 -6.794 1.000 44.643 205 TRP A O 1
ATOM 1542 N N . LEU A 1 232 ? -41.493 21.584 -8.822 1.000 42.538 206 LEU A N 1
ATOM 1543 C CA . LEU A 1 232 ? -42.838 21.886 -8.377 1.000 40.968 206 LEU A CA 1
ATOM 1544 C C . LEU A 1 232 ? -43.776 20.791 -8.888 1.000 44.431 206 LEU A C 1
ATOM 1545 O O . LEU A 1 232 ? -44.167 20.810 -10.044 1.000 43.116 206 LEU A O 1
ATOM 1550 N N . TRP A 1 233 ? -44.155 19.853 -8.005 1.000 47.322 207 TRP A N 1
ATOM 1551 C CA . TRP A 1 233 ? -45.067 18.764 -8.329 1.000 43.667 207 TRP A CA 1
ATOM 1552 C C . TRP A 1 233 ? -46.495 19.166 -7.966 1.000 46.166 207 TRP A C 1
ATOM 1553 O O . TRP A 1 233 ? -46.795 19.431 -6.804 1.000 46.244 207 TRP A O 1
ATOM 1564 N N . LEU A 1 234 ? -47.359 19.239 -8.984 1.000 41.083 208 LEU A N 1
ATOM 1565 C CA . LEU A 1 234 ? -48.682 19.796 -8.808 1.000 43.793 208 LEU A CA 1
ATOM 1566 C C . LEU A 1 234 ? -49.710 18.696 -8.973 1.000 44.037 208 LEU A C 1
ATOM 1567 O O . LEU A 1 234 ? -49.647 17.950 -9.944 1.000 46.084 208 LEU A O 1
ATOM 1572 N N . GLY A 1 235 ? -50.663 18.630 -8.045 1.000 43.974 209 GLY A N 1
ATOM 1573 C CA . GLY A 1 235 ? -51.666 17.582 -8.112 1.000 49.022 209 GLY A CA 1
ATOM 1574 C C . GLY A 1 235 ? -52.919 17.935 -7.325 1.000 47.923 209 GLY A C 1
ATOM 1575 O O . GLY A 1 235 ? -53.100 19.062 -6.866 1.000 47.983 209 GLY A O 1
ATOM 1576 N N . PRO A 1 236 ? -53.834 16.965 -7.160 1.000 44.610 210 PRO A N 1
ATOM 1577 C CA . PRO A 1 236 ? -55.150 17.258 -6.597 1.000 42.088 210 PRO A CA 1
ATOM 1578 C C . PRO A 1 236 ? -55.072 17.448 -5.089 1.000 45.105 210 PRO A C 1
ATOM 1579 O O . PRO A 1 236 ? -54.657 16.531 -4.402 1.000 45.679 210 PRO A O 1
ATOM 1583 N N . GLY A 1 237 ? -55.409 18.662 -4.627 1.000 47.067 211 GLY A N 1
ATOM 1584 C CA . GLY A 1 237 ? -55.639 18.976 -3.227 1.000 47.533 211 GLY A CA 1
ATOM 1585 C C . GLY A 1 237 ? -54.369 19.321 -2.447 1.000 50.356 211 GLY A C 1
ATOM 1586 O O . GLY A 1 237 ? -54.441 19.689 -1.269 1.000 52.051 211 GLY A O 1
ATOM 1587 N N . ARG A 1 238 ? -53.211 19.195 -3.103 1.000 49.049 212 ARG A N 1
ATOM 1588 C CA . ARG A 1 238 ? -51.942 19.245 -2.398 1.000 48.755 212 ARG A CA 1
ATOM 1589 C C . ARG A 1 238 ? -50.819 19.419 -3.409 1.000 45.872 212 ARG A C 1
ATOM 1590 O O . ARG A 1 238 ? -51.031 19.174 -4.592 1.000 52.330 212 ARG A O 1
ATOM 1598 N N . HIS A 1 239 ? -49.648 19.854 -2.942 1.000 43.618 213 HIS A N 1
ATOM 1599 C CA . HIS A 1 239 ? -48.521 20.033 -3.834 1.000 43.301 213 HIS A CA 1
ATOM 1600 C C . HIS A 1 239 ? -47.216 19.806 -3.092 1.000 42.995 213 HIS A C 1
ATOM 1601 O O . HIS A 1 239 ? -47.198 19.738 -1.875 1.000 47.249 213 HIS A O 1
ATOM 1608 N N . PHE A 1 240 ? -46.128 19.716 -3.853 1.000 46.426 214 PHE A N 1
ATOM 1609 C CA . PHE A 1 240 ? -44.840 19.308 -3.319 1.000 47.663 214 PHE A CA 1
ATOM 1610 C C . PHE A 1 240 ? -43.712 20.025 -4.056 1.000 45.581 214 PHE A C 1
ATOM 1611 O O . PHE A 1 240 ? -43.534 19.847 -5.253 1.000 45.310 214 PHE A O 1
ATOM 1619 N N . ILE A 1 241 ? -42.945 20.819 -3.310 1.000 43.483 215 ILE A N 1
ATOM 1620 C CA . ILE A 1 241 ? -41.835 21.578 -3.838 1.000 42.806 215 ILE A CA 1
ATOM 1621 C C . ILE A 1 241 ? -40.547 21.023 -3.250 1.000 42.962 215 ILE A C 1
ATOM 1622 O O . ILE A 1 241 ? -40.504 20.677 -2.089 1.000 51.638 215 ILE A O 1
ATOM 1627 N N . ALA A 1 242 ? -39.504 20.925 -4.070 1.000 45.744 216 ALA A N 1
ATOM 1628 C CA . ALA A 1 242 ? -38.208 20.466 -3.610 1.000 47.830 216 ALA A CA 1
ATOM 1629 C C . ALA A 1 242 ? -37.111 21.191 -4.378 1.000 50.407 216 ALA A C 1
ATOM 1630 O O . ALA A 1 242 ? -37.279 21.539 -5.550 1.000 38.789 216 ALA A O 1
ATOM 1632 N N . TYR A 1 243 ? -35.980 21.398 -3.697 1.000 53.766 217 TYR A N 1
ATOM 1633 C CA . TYR A 1 243 ? -34.831 22.009 -4.341 1.000 56.528 217 TYR A CA 1
ATOM 1634 C C . TYR A 1 243 ? -33.584 21.767 -3.509 1.000 49.078 217 TYR A C 1
ATOM 1635 O O . TYR A 1 243 ? -33.671 21.506 -2.316 1.000 56.939 217 TYR A O 1
ATOM 1644 N N . PRO A 1 244 ? -32.386 21.845 -4.125 1.000 51.258 218 PRO A N 1
ATOM 1645 C CA . PRO A 1 244 ? -31.137 21.709 -3.380 1.000 53.485 218 PRO A CA 1
ATOM 1646 C C . PRO A 1 244 ? -30.811 22.956 -2.576 1.000 55.186 218 PRO A C 1
ATOM 1647 O O . PRO A 1 244 ? -31.202 24.059 -2.944 1.000 53.396 218 PRO A O 1
ATOM 1651 N N . VAL A 1 245 ? -30.109 22.737 -1.464 1.000 60.990 219 VAL A N 1
ATOM 1652 C CA . VAL A 1 245 ? -29.446 23.777 -0.693 1.000 58.669 219 VAL A CA 1
ATOM 1653 C C . VAL A 1 245 ? -28.043 23.276 -0.339 1.000 63.525 219 VAL A C 1
ATOM 1654 O O . VAL A 1 245 ? -27.643 22.201 -0.787 1.000 58.327 219 VAL A O 1
ATOM 1658 N N . ALA A 1 246 ? -27.302 24.078 0.437 1.000 64.356 220 ALA A N 1
ATOM 1659 C CA . ALA A 1 246 ? -25.968 23.742 0.908 1.000 57.723 220 ALA A CA 1
ATOM 1660 C C . ALA A 1 246 ? -25.103 23.242 -0.244 1.000 62.948 220 ALA A C 1
ATOM 1661 O O . ALA A 1 246 ? -24.529 22.154 -0.181 1.000 64.146 220 ALA A O 1
ATOM 1663 N N . ASP A 1 247 ? -25.074 24.016 -1.331 1.000 61.328 221 ASP A N 1
ATOM 1664 C CA . ASP A 1 247 ? -24.225 23.704 -2.469 1.000 63.294 221 ASP A CA 1
ATOM 1665 C C . ASP A 1 247 ? -24.512 22.298 -2.991 1.000 59.884 221 ASP A C 1
ATOM 1666 O O . ASP A 1 247 ? -23.607 21.632 -3.464 1.000 70.483 221 ASP A O 1
ATOM 1671 N N . GLY A 1 248 ? -25.766 21.833 -2.917 1.000 69.815 222 GLY A N 1
ATOM 1672 C CA . GLY A 1 248 ? -26.159 20.583 -3.561 1.000 69.187 222 GLY A CA 1
ATOM 1673 C C . GLY A 1 248 ? -26.035 19.347 -2.669 1.000 71.239 222 GLY A C 1
ATOM 1674 O O . GLY A 1 248 ? -26.309 18.245 -3.126 1.000 78.659 222 GLY A O 1
ATOM 1675 N N . SER A 1 249 ? -25.669 19.536 -1.395 1.000 74.203 223 SER A N 1
ATOM 1676 C CA . SER A 1 249 ? -25.375 18.443 -0.478 1.000 73.734 223 SER A CA 1
ATOM 1677 C C . SER A 1 249 ? -26.605 18.004 0.326 1.000 74.936 223 SER A C 1
ATOM 1678 O O . SER A 1 249 ? -26.611 16.931 0.927 1.000 73.373 223 SER A O 1
ATOM 1681 N N . ALA A 1 250 ? -27.638 18.848 0.386 1.000 76.793 224 ALA A N 1
ATOM 1682 C CA . ALA A 1 250 ? -28.914 18.484 0.988 1.000 63.586 224 ALA A CA 1
ATOM 1683 C C . ALA A 1 250 ? -30.050 18.943 0.073 1.000 61.061 224 ALA A C 1
ATOM 1684 O O . ALA A 1 250 ? -29.851 19.821 -0.760 1.000 64.088 224 ALA A O 1
ATOM 1686 N N . LEU A 1 251 ? -31.234 18.336 0.220 1.000 66.447 225 LEU A N 1
ATOM 1687 C CA . LEU A 1 251 ? -32.416 18.683 -0.564 1.000 57.510 225 LEU A CA 1
ATOM 1688 C C . LEU A 1 251 ? -33.482 19.194 0.387 1.000 57.579 225 LEU A C 1
ATOM 1689 O O . LEU A 1 251 ? -33.887 18.486 1.297 1.000 56.601 225 LEU A O 1
ATOM 1694 N N . ASN A 1 252 ? -33.952 20.416 0.143 1.000 56.883 226 ASN A N 1
ATOM 1695 C CA . ASN A 1 252 ? -35.097 20.933 0.866 1.000 51.537 226 ASN A CA 1
ATOM 1696 C C . ASN A 1 252 ? -36.363 20.388 0.217 1.000 54.107 226 ASN A C 1
ATOM 1697 O O . ASN A 1 252 ? -36.409 20.206 -1.000 1.000 52.605 226 ASN A O 1
ATOM 1702 N N . PHE A 1 253 ? -37.390 20.128 1.032 1.000 53.330 227 PHE A N 1
ATOM 1703 C CA . PHE A 1 253 ? -38.714 19.896 0.482 1.000 52.820 227 PHE A CA 1
ATOM 1704 C C . PHE A 1 253 ? -39.754 20.625 1.330 1.000 51.925 227 PHE A C 1
ATOM 1705 O O . PHE A 1 253 ? -39.538 20.875 2.514 1.000 50.213 227 PHE A O 1
ATOM 1713 N N . LEU A 1 254 ? -40.838 21.036 0.657 1.000 49.944 228 LEU A N 1
ATOM 1714 C CA . LEU A 1 254 ? -42.023 21.591 1.284 1.000 53.904 228 LEU A CA 1
ATOM 1715 C C . LEU A 1 254 ? -43.228 20.853 0.719 1.000 49.551 228 LEU A C 1
ATOM 1716 O O . LEU A 1 254 ? -43.444 20.864 -0.479 1.000 53.531 228 LEU A O 1
ATOM 1721 N N . ALA A 1 255 ? -44.000 20.206 1.588 1.000 51.527 229 ALA A N 1
ATOM 1722 C CA . ALA A 1 255 ? -45.165 19.459 1.161 1.000 47.860 229 ALA A CA 1
ATOM 1723 C C . ALA A 1 255 ? -46.375 20.133 1.769 1.000 46.912 229 ALA A C 1
ATOM 1724 O O . ALA A 1 255 ? -46.461 20.212 2.992 1.000 51.292 229 ALA A O 1
ATOM 1726 N N . VAL A 1 256 ? -47.272 20.629 0.905 1.000 43.971 230 VAL A N 1
ATOM 1727 C CA . VAL A 1 256 ? -48.465 21.318 1.347 1.000 45.420 230 VAL A CA 1
ATOM 1728 C C . VAL A 1 256 ? -49.637 20.356 1.187 1.000 46.793 230 VAL A C 1
ATOM 1729 O O . VAL A 1 256 ? -49.820 19.807 0.110 1.000 51.694 230 VAL A O 1
ATOM 1733 N N . VAL A 1 257 ? -50.402 20.146 2.266 1.000 50.276 231 VAL A N 1
ATOM 1734 C CA . VAL A 1 257 ? -51.466 19.146 2.317 1.000 49.359 231 VAL A CA 1
ATOM 1735 C C . VAL A 1 257 ? -52.670 19.739 3.036 1.000 46.563 231 VAL A C 1
ATOM 1736 O O . VAL A 1 257 ? -52.524 20.640 3.853 1.000 46.105 231 VAL A O 1
ATOM 1740 N N . PRO A 1 258 ? -53.894 19.213 2.810 1.000 46.527 232 PRO A N 1
ATOM 1741 C CA . PRO A 1 258 ? -55.057 19.628 3.587 1.000 47.980 232 PRO A CA 1
ATOM 1742 C C . PRO A 1 258 ? -54.813 19.291 5.052 1.000 48.692 232 PRO A C 1
ATOM 1743 O O . PRO A 1 258 ? -54.213 18.260 5.332 1.000 50.434 232 PRO A O 1
ATOM 1747 N N . ASP A 1 259 ? -55.261 20.152 5.960 1.000 54.009 233 ASP A N 1
ATOM 1748 C CA . ASP A 1 259 ? -55.137 19.861 7.375 1.000 74.698 233 ASP A CA 1
ATOM 1749 C C . ASP A 1 259 ? -56.494 19.966 8.086 1.000 73.638 233 ASP A C 1
ATOM 1750 O O . ASP A 1 259 ? -56.659 20.960 8.818 1.000 78.503 233 ASP A O 1
ATOM 1755 N N . GLY A 1 271 ? -44.773 17.031 13.248 1.000 104.627 245 GLY A N 1
ATOM 1756 C CA . GLY A 1 271 ? -45.901 16.245 12.704 1.000 104.220 245 GLY A CA 1
ATOM 1757 C C . GLY A 1 271 ? -45.470 14.842 12.279 1.000 100.247 245 GLY A C 1
ATOM 1758 O O . GLY A 1 271 ? -44.286 14.592 12.030 1.000 83.135 245 GLY A O 1
ATOM 1759 N N . ASP A 1 272 ? -46.462 13.946 12.161 1.000 96.590 246 ASP A N 1
ATOM 1760 C CA . ASP A 1 272 ? -46.236 12.520 11.962 1.000 89.101 246 ASP A CA 1
ATOM 1761 C C . ASP A 1 272 ? -45.875 12.242 10.496 1.000 82.025 246 ASP A C 1
ATOM 1762 O O . ASP A 1 272 ? -46.611 12.648 9.589 1.000 69.265 246 ASP A O 1
ATOM 1767 N N . ALA A 1 273 ? -44.745 11.539 10.275 1.000 65.620 247 ALA A N 1
ATOM 1768 C CA . ALA A 1 273 ? -44.294 11.175 8.941 1.000 63.957 247 ALA A CA 1
ATOM 1769 C C . ALA A 1 273 ? -45.304 10.275 8.220 1.000 74.139 247 ALA A C 1
ATOM 1770 O O . ALA A 1 273 ? -45.439 10.347 6.995 1.000 77.024 247 ALA A O 1
ATOM 1772 N N . ALA A 1 274 ? -46.005 9.425 8.974 1.000 73.170 248 ALA A N 1
ATOM 1773 C CA . ALA A 1 274 ? -46.878 8.426 8.373 1.000 72.399 248 ALA A CA 1
ATOM 1774 C C . ALA A 1 274 ? -48.084 9.089 7.712 1.000 66.368 248 ALA A C 1
ATOM 1775 O O . ALA A 1 274 ? -48.586 8.585 6.707 1.000 58.991 248 ALA A O 1
ATOM 1777 N N . GLU A 1 275 ? -48.575 10.175 8.321 1.000 65.639 249 GLU A N 1
ATOM 1778 C CA . GLU A 1 275 ? -49.764 10.847 7.826 1.000 73.206 249 GLU A CA 1
ATOM 1779 C C . GLU A 1 275 ? -49.388 11.656 6.584 1.000 71.529 249 GLU A C 1
ATOM 1780 O O . GLU A 1 275 ? -50.179 11.777 5.652 1.000 61.512 249 GLU A O 1
ATOM 1786 N N . LEU A 1 276 ? -48.164 12.189 6.582 1.000 66.548 250 LEU A N 1
ATOM 1787 C CA . LEU A 1 276 ? -47.646 12.939 5.459 1.000 61.511 250 LEU A CA 1
ATOM 1788 C C . LEU A 1 276 ? -47.466 12.008 4.260 1.000 64.399 250 LEU A C 1
ATOM 1789 O O . LEU A 1 276 ? -47.942 12.337 3.176 1.000 56.260 250 LEU A O 1
ATOM 1794 N N . ARG A 1 277 ? -46.774 10.871 4.449 1.000 54.322 251 ARG A N 1
ATOM 1795 C CA . ARG A 1 277 ? -46.549 9.921 3.368 1.000 56.555 251 ARG A CA 1
ATOM 1796 C C . ARG A 1 277 ? -47.885 9.483 2.763 1.000 59.002 251 ARG A C 1
ATOM 1797 O O . ARG A 1 277 ? -47.998 9.340 1.544 1.000 67.240 251 ARG A O 1
ATOM 1805 N N . ALA A 1 278 ? -48.894 9.294 3.622 1.000 50.101 252 ALA A N 1
ATOM 1806 C CA . ALA A 1 278 ? -50.217 8.831 3.222 1.000 54.114 252 ALA A CA 1
ATOM 1807 C C . ALA A 1 278 ? -50.946 9.874 2.374 1.000 54.386 252 ALA A C 1
ATOM 1808 O O . ALA A 1 278 ? -51.657 9.526 1.432 1.000 57.727 252 ALA A O 1
ATOM 1810 N N . ALA A 1 279 ? -50.802 11.154 2.727 1.000 52.378 253 ALA A N 1
ATOM 1811 C CA . ALA A 1 279 ? -51.445 12.224 1.977 1.000 52.965 253 ALA A CA 1
ATOM 1812 C C . ALA A 1 279 ? -50.936 12.272 0.527 1.000 52.932 253 ALA A C 1
ATOM 1813 O O . ALA A 1 279 ? -51.638 12.815 -0.328 1.000 48.783 253 ALA A O 1
ATOM 1815 N N . PHE A 1 280 ? -49.756 11.672 0.251 1.000 43.129 254 PHE A N 1
ATOM 1816 C CA . PHE A 1 280 ? -49.202 11.591 -1.090 1.000 46.217 254 PHE A CA 1
ATOM 1817 C C . PHE A 1 280 ? -49.269 10.167 -1.651 1.000 48.306 254 PHE A C 1
ATOM 1818 O O . PHE A 1 280 ? -48.440 9.771 -2.483 1.000 55.110 254 PHE A O 1
ATOM 1826 N N . ASP A 1 281 ? -50.283 9.403 -1.241 1.000 52.445 255 ASP A N 1
ATOM 1827 C CA . ASP A 1 281 ? -50.508 8.097 -1.835 1.000 61.649 255 ASP A CA 1
ATOM 1828 C C . ASP A 1 281 ? -50.915 8.253 -3.289 1.000 60.118 255 ASP A C 1
ATOM 1829 O O . ASP A 1 281 ? -51.787 9.054 -3.608 1.000 54.769 255 ASP A O 1
ATOM 1834 N N . GLY A 1 282 ? -50.283 7.462 -4.155 1.000 58.124 256 GLY A N 1
ATOM 1835 C CA . GLY A 1 282 ? -50.637 7.456 -5.562 1.000 59.634 256 GLY A CA 1
ATOM 1836 C C . GLY A 1 282 ? -49.720 8.338 -6.401 1.000 58.269 256 GLY A C 1
ATOM 1837 O O . GLY A 1 282 ? -49.762 8.262 -7.624 1.000 51.447 256 GLY A O 1
ATOM 1838 N N . TRP A 1 283 ? -48.902 9.171 -5.740 1.000 53.356 257 TRP A N 1
ATOM 1839 C CA . TRP A 1 283 ? -48.017 10.078 -6.454 1.000 50.292 257 TRP A CA 1
ATOM 1840 C C . TRP A 1 283 ? -46.790 9.339 -6.967 1.000 47.080 257 TRP A C 1
ATOM 1841 O O . TRP A 1 283 ? -46.536 8.223 -6.561 1.000 48.091 257 TRP A O 1
ATOM 1852 N N . HIS A 1 284 ? -46.035 9.989 -7.856 1.000 45.021 258 HIS A N 1
ATOM 1853 C CA . HIS A 1 284 ? -44.875 9.391 -8.488 1.000 44.626 258 HIS A CA 1
ATOM 1854 C C . HIS A 1 284 ? -43.792 9.036 -7.472 1.000 43.935 258 HIS A C 1
ATOM 1855 O O . HIS A 1 284 ? -43.613 9.701 -6.460 1.000 45.868 258 HIS A O 1
ATOM 1862 N N . PRO A 1 285 ? -43.051 7.937 -7.716 1.000 56.434 259 PRO A N 1
ATOM 1863 C CA . PRO A 1 285 ? -41.975 7.490 -6.831 1.000 55.865 259 PRO A CA 1
ATOM 1864 C C . PRO A 1 285 ? -41.045 8.561 -6.289 1.000 57.839 259 PRO A C 1
ATOM 1865 O O . PRO A 1 285 ? -40.637 8.476 -5.128 1.000 57.209 259 PRO A O 1
ATOM 1869 N N . PHE A 1 286 ? -40.715 9.544 -7.140 1.000 56.997 260 PHE A N 1
ATOM 1870 C CA . PHE A 1 286 ? -39.850 10.659 -6.766 1.000 57.231 260 PHE A CA 1
ATOM 1871 C C . PHE A 1 286 ? -40.351 11.353 -5.494 1.000 53.902 260 PHE A C 1
ATOM 1872 O O . PHE A 1 286 ? -39.573 11.651 -4.594 1.000 54.990 260 PHE A O 1
ATOM 1880 N N . VAL A 1 287 ? -41.652 11.632 -5.426 1.000 45.019 261 VAL A N 1
ATOM 1881 C CA . VAL A 1 287 ? -42.208 12.274 -4.253 1.000 47.306 261 VAL A CA 1
ATOM 1882 C C . VAL A 1 287 ? -42.184 11.272 -3.096 1.000 51.801 261 VAL A C 1
ATOM 1883 O O . VAL A 1 287 ? -41.767 11.617 -1.993 1.000 49.625 261 VAL A O 1
ATOM 1887 N N . THR A 1 288 ? -42.615 10.026 -3.332 1.000 51.871 262 THR A N 1
ATOM 1888 C CA . THR A 1 288 ? -42.748 9.079 -2.231 1.000 58.516 262 THR A CA 1
ATOM 1889 C C . THR A 1 288 ? -41.375 8.699 -1.656 1.000 56.986 262 THR A C 1
ATOM 1890 O O . THR A 1 288 ? -41.250 8.538 -0.444 1.000 63.451 262 THR A O 1
ATOM 1894 N N A GLU A 1 289 ? -40.354 8.588 -2.514 0.500 54.260 263 GLU A N 1
ATOM 1895 N N B GLU A 1 289 ? -40.355 8.588 -2.516 0.500 54.727 263 GLU A N 1
ATOM 1896 C CA A GLU A 1 289 ? -39.007 8.278 -2.060 0.500 52.566 263 GLU A CA 1
ATOM 1897 C CA B GLU A 1 289 ? -38.999 8.288 -2.078 0.500 53.383 263 GLU A CA 1
ATOM 1898 C C A GLU A 1 289 ? -38.424 9.441 -1.254 0.500 54.256 263 GLU A C 1
ATOM 1899 C C B GLU A 1 289 ? -38.425 9.442 -1.255 0.500 54.700 263 GLU A C 1
ATOM 1900 O O A GLU A 1 289 ? -37.837 9.218 -0.199 0.500 68.214 263 GLU A O 1
ATOM 1901 O O B GLU A 1 289 ? -37.840 9.215 -0.200 0.500 68.690 263 GLU A O 1
ATOM 1912 N N . VAL A 1 290 ? -38.582 10.680 -1.730 1.000 53.214 264 VAL A N 1
ATOM 1913 C CA . VAL A 1 290 ? -38.045 11.827 -1.009 1.000 52.932 264 VAL A CA 1
ATOM 1914 C C . VAL A 1 290 ? -38.734 11.947 0.354 1.000 59.846 264 VAL A C 1
ATOM 1915 O O . VAL A 1 290 ? -38.042 12.179 1.351 1.000 58.706 264 VAL A O 1
ATOM 1919 N N . LEU A 1 291 ? -40.069 11.763 0.416 1.000 56.659 265 LEU A N 1
ATOM 1920 C CA . LEU A 1 291 ? -40.783 11.824 1.696 1.000 60.139 265 LEU A CA 1
ATOM 1921 C C . LEU A 1 291 ? -40.323 10.710 2.644 1.000 58.321 265 LEU A C 1
ATOM 1922 O O . LEU A 1 291 ? -40.176 10.945 3.841 1.000 61.856 265 LEU A O 1
ATOM 1927 N N . GLY A 1 292 ? -40.073 9.520 2.088 1.000 58.041 266 GLY A N 1
ATOM 1928 C CA . GLY A 1 292 ? -39.687 8.361 2.865 1.000 67.169 266 GLY A CA 1
ATOM 1929 C C . GLY A 1 292 ? -38.252 8.416 3.389 1.000 71.793 266 GLY A C 1
ATOM 1930 O O . GLY A 1 292 ? -37.837 7.489 4.074 1.000 77.794 266 GLY A O 1
ATOM 1931 N N . ALA A 1 293 ? -37.502 9.485 3.071 1.000 60.890 267 ALA A N 1
ATOM 1932 C CA . ALA A 1 293 ? -36.132 9.643 3.531 1.000 54.560 267 ALA A CA 1
ATOM 1933 C C . ALA A 1 293 ? -36.008 10.653 4.685 1.000 58.589 267 ALA A C 1
ATOM 1934 O O . ALA A 1 293 ? -34.915 11.095 5.011 1.000 63.869 267 ALA A O 1
ATOM 1936 N N . CYS A 1 294 ? -37.121 11.016 5.328 1.000 64.280 268 CYS A N 1
ATOM 1937 C CA . CYS A 1 294 ? -37.071 11.874 6.493 1.000 65.274 268 CYS A CA 1
ATOM 1938 C C . CYS A 1 294 ? -38.075 11.349 7.506 1.000 66.234 268 CYS A C 1
ATOM 1939 O O . CYS A 1 294 ? -39.271 11.358 7.229 1.000 69.044 268 CYS A O 1
ATOM 1942 N N . GLU A 1 295 ? -37.558 10.937 8.676 1.000 76.559 269 GLU A N 1
ATOM 1943 C CA . GLU A 1 295 ? -38.361 10.267 9.689 1.000 82.144 269 GL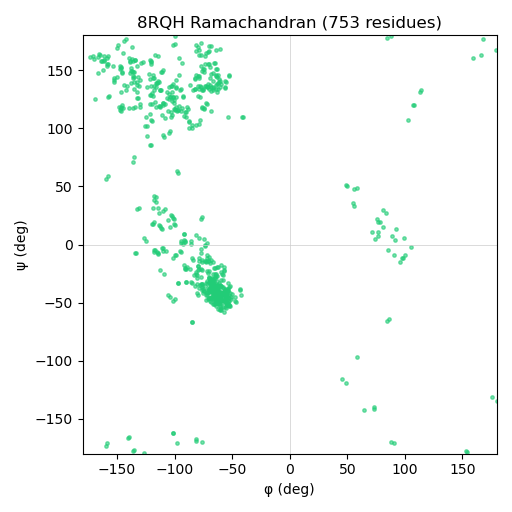U A CA 1
ATOM 1944 C C . GLU A 1 295 ? -39.148 11.309 10.480 1.000 66.796 269 GLU A C 1
ATOM 1945 O O . GLU A 1 295 ? -40.228 11.000 10.965 1.000 61.887 269 GLU A O 1
ATOM 1951 N N . ARG A 1 296 ? -38.613 12.533 10.595 1.000 63.718 270 ARG A N 1
ATOM 1952 C CA . ARG A 1 296 ? -39.145 13.520 11.524 1.000 74.487 270 ARG A CA 1
ATOM 1953 C C . ARG A 1 296 ? -39.215 14.886 10.836 1.000 70.702 270 ARG A C 1
ATOM 1954 O O . ARG A 1 296 ? -38.454 15.800 11.153 1.000 72.870 270 ARG A O 1
ATOM 1956 N N . PRO A 1 297 ? -40.138 15.083 9.871 1.000 64.974 271 PRO A N 1
ATOM 1957 C CA . PRO A 1 297 ? -40.276 16.370 9.197 1.000 65.867 271 PRO A CA 1
ATOM 1958 C C . PRO A 1 297 ? -41.017 17.352 10.095 1.000 59.339 271 PRO A C 1
ATOM 1959 O O . PRO A 1 297 ? -41.820 16.917 10.915 1.000 63.315 271 PRO A O 1
ATOM 1963 N N . GLY A 1 298 ? -40.765 18.658 9.910 1.000 52.855 272 GLY A N 1
ATOM 1964 C CA . GLY A 1 298 ? -41.480 19.717 10.619 1.000 54.562 272 GLY A CA 1
ATOM 1965 C C . GLY A 1 298 ? -42.826 20.054 9.973 1.000 55.693 272 GLY A C 1
ATOM 1966 O O . GLY A 1 298 ? -42.916 20.047 8.754 1.000 78.065 272 GLY A O 1
ATOM 1967 N N . ARG A 1 299 ? -43.849 20.368 10.784 1.000 54.733 273 ARG A N 1
ATOM 1968 C CA . ARG A 1 299 ? -45.202 20.651 10.315 1.000 59.256 273 ARG A CA 1
ATOM 1969 C C . ARG A 1 299 ? -45.576 22.066 10.722 1.000 58.414 273 ARG A C 1
ATOM 1970 O O . ARG A 1 299 ? -45.447 22.391 11.886 1.000 60.278 273 ARG A O 1
ATOM 1978 N N . TRP A 1 300 ? -46.086 22.872 9.786 1.000 63.835 274 TRP A N 1
ATOM 1979 C CA . TRP A 1 300 ? -46.445 24.254 10.051 1.000 64.241 274 TRP A CA 1
ATOM 1980 C C . TRP A 1 300 ? -47.817 24.528 9.433 1.000 56.671 274 TRP A C 1
ATOM 1981 O O . TRP A 1 300 ? -48.006 24.420 8.226 1.000 69.442 274 TRP A O 1
ATOM 1992 N N . ALA A 1 301 ? -48.784 24.874 10.267 1.000 47.028 275 ALA A N 1
ATOM 1993 C CA . ALA A 1 301 ? -50.055 25.375 9.785 1.000 49.946 275 ALA A CA 1
ATOM 1994 C C . ALA A 1 301 ? -49.765 26.648 9.004 1.000 55.383 275 ALA A C 1
ATOM 1995 O O . ALA A 1 301 ? -48.947 27.449 9.436 1.000 52.053 275 ALA A O 1
ATOM 1997 N N . LEU A 1 302 ? -50.395 26.796 7.835 1.000 52.945 276 LEU A N 1
ATOM 1998 C CA . LEU A 1 302 ? -50.041 27.877 6.942 1.000 48.682 276 LEU A CA 1
ATOM 1999 C C . LEU A 1 302 ? -51.075 28.979 7.094 1.000 46.503 276 LEU A C 1
ATOM 2000 O O . LEU A 1 302 ? -52.254 28.799 6.793 1.000 49.122 276 LEU A O 1
ATOM 2005 N N . TYR A 1 303 ? -50.598 30.131 7.568 1.000 47.497 277 TYR A N 1
ATOM 2006 C CA . TYR A 1 303 ? -51.441 31.289 7.784 1.000 50.273 277 TYR A CA 1
ATOM 2007 C C . TYR A 1 303 ? -50.920 32.455 6.949 1.000 45.053 277 TYR A C 1
ATOM 2008 O O . TYR A 1 303 ? -49.755 32.470 6.583 1.000 46.980 277 TYR A O 1
ATOM 2017 N N . ASP A 1 304 ? -51.800 33.432 6.688 1.000 44.154 278 ASP A N 1
ATOM 2018 C CA . ASP A 1 304 ? -51.388 34.741 6.224 1.000 42.860 278 ASP A CA 1
ATOM 2019 C C . ASP A 1 304 ? -52.271 35.777 6.926 1.000 46.697 278 ASP A C 1
ATOM 2020 O O . ASP A 1 304 ? -52.937 35.435 7.900 1.000 49.004 278 ASP A O 1
ATOM 2025 N N . ARG A 1 305 ? -52.255 37.034 6.453 1.000 47.602 279 ARG A N 1
ATOM 2026 C CA . ARG A 1 305 ? -53.176 38.061 6.926 1.000 48.780 279 ARG A CA 1
ATOM 2027 C C . ARG A 1 305 ? -53.699 38.863 5.752 1.000 44.548 279 ARG A C 1
ATOM 2028 O O . ARG A 1 305 ? -52.992 39.046 4.760 1.000 52.918 279 ARG A O 1
ATOM 2036 N N . GLU A 1 306 ? -54.932 39.348 5.897 1.000 45.225 280 GLU A N 1
ATOM 2037 C CA . GLU A 1 306 ? -55.479 40.318 4.972 1.000 48.667 280 GLU A CA 1
ATOM 2038 C C . GLU A 1 306 ? -54.508 41.484 4.857 1.000 51.231 280 GLU A C 1
ATOM 2039 O O . GLU A 1 306 ? -53.855 41.862 5.829 1.000 52.907 280 GLU A O 1
ATOM 2045 N N . PRO A 1 307 ? -54.405 42.097 3.657 1.000 53.081 281 PRO A N 1
ATOM 2046 C CA . PRO A 1 307 ? -53.620 43.315 3.494 1.000 49.285 281 PRO A CA 1
ATOM 2047 C C . PRO A 1 307 ? -54.124 44.376 4.470 1.000 49.487 281 PRO A C 1
ATOM 2048 O O . PRO A 1 307 ? -55.329 44.527 4.643 1.000 49.833 281 PRO A O 1
ATOM 2052 N N . GLN A 1 308 ? -53.204 45.139 5.062 1.000 59.333 282 GLN A N 1
ATOM 2053 C CA . GLN A 1 308 ? -53.568 46.219 5.965 1.000 63.223 282 GLN A CA 1
ATOM 2054 C C . GLN A 1 308 ? -53.466 47.582 5.270 1.000 61.713 282 GLN A C 1
ATOM 2055 O O . GLN A 1 308 ? -52.512 47.847 4.551 1.000 66.320 282 GLN A O 1
ATOM 2061 N N . ARG A 1 309 ? -54.447 48.461 5.515 1.000 63.059 283 ARG A N 1
ATOM 2062 C CA . ARG A 1 309 ? -54.415 49.816 4.983 1.000 60.620 283 ARG A CA 1
ATOM 2063 C C . ARG A 1 309 ? -53.281 50.613 5.644 1.000 58.769 283 ARG A C 1
ATOM 2064 O O . ARG A 1 309 ? -52.685 51.460 4.990 1.000 64.061 283 ARG A O 1
ATOM 2066 N N . VAL A 1 310 ? -52.941 50.297 6.909 1.000 55.668 284 VAL A N 1
ATOM 2067 C CA . VAL A 1 310 ? -51.987 51.065 7.703 1.000 54.387 284 VAL A CA 1
ATOM 2068 C C . VAL A 1 310 ? -50.996 50.149 8.445 1.000 54.082 284 VAL A C 1
ATOM 2069 O O . VAL A 1 310 ? -51.399 49.221 9.155 1.000 52.113 284 VAL A O 1
ATOM 2073 N N . TRP A 1 311 ? -49.696 50.504 8.369 1.000 52.107 285 TRP A N 1
ATOM 2074 C CA . TRP A 1 311 ? -48.596 49.837 9.054 1.000 44.618 285 TRP A CA 1
ATOM 2075 C C . TRP A 1 311 ? -47.955 50.723 10.129 1.000 52.249 285 TRP A C 1
ATOM 2076 O O . TRP A 1 311 ? -47.260 50.214 10.999 1.000 48.427 285 TRP A O 1
ATOM 2087 N N . SER A 1 312 ? -48.113 52.050 10.018 1.000 57.957 286 SER A N 1
ATOM 2088 C CA . SER A 1 312 ? -47.277 53.005 10.725 1.000 53.182 286 SER A CA 1
ATOM 2089 C C . SER A 1 312 ? -48.133 53.898 11.611 1.000 56.849 286 SER A C 1
ATOM 2090 O O . SER A 1 312 ? -49.224 54.327 11.214 1.000 53.485 286 SER A O 1
ATOM 2093 N N . SER A 1 313 ? -47.580 54.221 12.787 1.000 53.277 287 SER A N 1
ATOM 2094 C CA . SER A 1 313 ? -48.240 55.091 13.750 1.000 53.576 287 SER A CA 1
ATOM 2095 C C . SER A 1 313 ? -47.161 55.873 14.477 1.000 54.542 287 SER A C 1
ATOM 2096 O O . SER A 1 313 ? -46.326 55.267 15.157 1.000 54.702 287 SER A O 1
ATOM 2099 N N . GLY A 1 314 ? -47.174 57.200 14.293 1.000 48.892 288 GLY A N 1
ATOM 2100 C CA . GLY A 1 314 ? -46.094 58.040 14.771 1.000 44.863 288 GLY A CA 1
ATOM 2101 C C . GLY A 1 314 ? -44.738 57.438 14.444 1.000 44.388 288 GLY A C 1
ATOM 2102 O O . GLY A 1 314 ? -44.396 57.312 13.283 1.000 53.380 288 GLY A O 1
ATOM 2103 N N . ALA A 1 315 ? -43.966 57.064 15.468 1.000 50.386 289 ALA A N 1
ATOM 2104 C CA . ALA A 1 315 ? -42.591 56.656 15.242 1.000 52.037 289 ALA A CA 1
ATOM 2105 C C . ALA A 1 315 ? -42.465 55.137 15.251 1.000 52.299 289 ALA A C 1
ATOM 2106 O O . ALA A 1 315 ? -41.346 54.603 15.356 1.000 44.118 289 ALA A O 1
ATOM 2108 N N . VAL A 1 316 ? -43.610 54.445 15.087 1.000 53.776 290 VAL A N 1
ATOM 2109 C CA . VAL A 1 316 ? -43.605 52.989 14.998 1.000 50.159 290 VAL A CA 1
ATOM 2110 C C . VAL A 1 316 ? -44.091 52.556 13.618 1.000 49.462 290 VAL A C 1
ATOM 2111 O O . VAL A 1 316 ? -45.035 53.141 13.068 1.000 46.412 290 VAL A O 1
ATOM 2115 N N . THR A 1 317 ? -43.414 51.533 13.073 1.000 48.815 291 THR A N 1
ATOM 2116 C CA . THR A 1 317 ? -43.862 50.886 11.852 1.000 50.911 291 THR A CA 1
ATOM 2117 C C . THR A 1 317 ? -43.606 49.390 11.921 1.000 46.152 291 THR A C 1
ATOM 2118 O O . THR A 1 317 ? -43.015 48.906 12.877 1.000 47.638 291 THR A O 1
ATOM 2122 N N . LEU A 1 318 ? -44.039 48.683 10.868 1.000 50.900 292 LEU A N 1
ATOM 2123 C CA . LEU A 1 318 ? -43.867 47.237 10.770 1.000 47.818 292 LEU A CA 1
ATOM 2124 C C . LEU A 1 318 ? -43.049 46.886 9.530 1.000 42.670 292 LEU A C 1
ATOM 2125 O O . LEU A 1 318 ? -43.050 47.627 8.546 1.000 38.112 292 LEU A O 1
ATOM 2130 N N . LEU A 1 319 ? -42.448 45.696 9.571 1.000 42.952 293 LEU A N 1
ATOM 2131 C CA . LEU A 1 319 ? -41.676 45.148 8.469 1.000 44.895 293 LEU A CA 1
ATOM 2132 C C . LEU A 1 319 ? -41.789 43.617 8.422 1.000 53.625 293 LEU A C 1
ATOM 2133 O O . LEU A 1 319 ? -41.975 42.947 9.444 1.000 45.511 293 LEU A O 1
ATOM 2138 N N . GLY A 1 320 ? -41.662 43.060 7.210 1.000 51.346 294 GLY A N 1
ATOM 2139 C CA . GLY A 1 320 ? -41.616 41.618 7.026 1.000 42.303 294 GLY A CA 1
ATOM 2140 C C . GLY A 1 320 ? -42.980 40.974 7.236 1.000 38.575 294 GLY A C 1
ATOM 2141 O O . GLY A 1 320 ? -44.014 41.541 6.869 1.000 43.887 294 GLY A O 1
ATOM 2142 N N . ASP A 1 321 ? -42.977 39.814 7.884 1.000 43.182 295 ASP A N 1
ATOM 2143 C CA . ASP A 1 321 ? -44.199 39.050 8.110 1.000 49.061 295 ASP A CA 1
ATOM 2144 C C . ASP A 1 321 ? -45.186 39.807 8.997 1.000 41.625 295 ASP A C 1
ATOM 2145 O O . ASP A 1 321 ? -46.387 39.650 8.839 1.000 47.879 295 ASP A O 1
ATOM 2150 N N . ALA A 1 322 ? -44.679 40.690 9.858 1.000 45.981 296 ALA A N 1
ATOM 2151 C CA . ALA A 1 322 ? -45.494 41.519 10.739 1.000 44.706 296 ALA A CA 1
ATOM 2152 C C . ALA A 1 322 ? -46.368 42.508 9.975 1.000 44.912 296 ALA A C 1
ATOM 2153 O O . ALA A 1 322 ? -47.435 42.921 10.463 1.000 38.383 296 ALA A O 1
ATOM 2155 N N . ALA A 1 323 ? -45.884 42.916 8.794 1.000 47.505 297 ALA A N 1
ATOM 2156 C CA . ALA A 1 323 ? -46.570 43.914 7.985 1.000 47.437 297 ALA A CA 1
ATOM 2157 C C . ALA A 1 323 ? -47.444 43.294 6.899 1.000 42.512 297 ALA A C 1
ATOM 2158 O O . ALA A 1 323 ? -48.432 43.918 6.525 1.000 45.305 297 ALA A O 1
ATOM 2160 N N . HIS A 1 324 ? -47.045 42.141 6.328 1.000 40.602 298 HIS A N 1
ATOM 2161 C CA . HIS A 1 324 ? -47.683 41.669 5.099 1.000 40.427 298 HIS A CA 1
ATOM 2162 C C . HIS A 1 324 ? -47.496 40.164 4.940 1.000 40.724 298 HIS A C 1
ATOM 2163 O O . HIS A 1 324 ? -46.945 39.692 3.959 1.000 44.161 298 HIS A O 1
ATOM 2170 N N . ALA A 1 325 ? -47.974 39.381 5.903 1.000 45.592 299 ALA A N 1
ATOM 2171 C CA . ALA A 1 325 ? -47.701 37.951 5.885 1.000 46.387 299 ALA A CA 1
ATOM 2172 C C . ALA A 1 325 ? -48.410 37.311 4.698 1.000 44.859 299 ALA A C 1
ATOM 2173 O O . ALA A 1 325 ? -49.569 37.612 4.456 1.000 42.741 299 ALA A O 1
ATOM 2175 N N . MET A 1 326 ? -47.710 36.442 3.962 1.000 44.739 300 MET A N 1
ATOM 2176 C CA . MET A 1 326 ? -48.314 35.785 2.813 1.000 49.420 300 MET A CA 1
ATOM 2177 C C . MET A 1 326 ? -48.098 34.278 2.910 1.000 44.427 300 MET A C 1
ATOM 2178 O O . MET A 1 326 ? -47.163 33.821 3.532 1.000 38.998 300 MET A O 1
ATOM 2183 N N . LEU A 1 327 ? -48.951 33.505 2.254 1.000 46.818 301 LEU A N 1
ATOM 2184 C CA . LEU A 1 327 ? -48.699 32.082 2.121 1.000 49.830 301 LEU A CA 1
ATOM 2185 C C . LEU A 1 327 ? -47.436 31.868 1.289 1.000 49.758 301 LEU A C 1
ATOM 2186 O O . LEU A 1 327 ? -47.036 32.742 0.508 1.000 49.464 301 LEU A O 1
ATOM 2191 N N . PRO A 1 328 ? -46.762 30.707 1.454 1.000 48.363 302 PRO A N 1
ATOM 2192 C CA . PRO A 1 328 ? -45.432 30.484 0.886 1.000 50.204 302 PRO A CA 1
ATOM 2193 C C . PRO A 1 328 ? -45.362 30.170 -0.611 1.000 49.827 302 PRO A C 1
ATOM 2194 O O . PRO A 1 328 ? -44.359 29.664 -1.109 1.000 59.473 302 PRO A O 1
ATOM 2198 N N . HIS A 1 329 ? -46.388 30.540 -1.363 1.000 50.808 303 HIS A N 1
ATOM 2199 C CA . HIS A 1 329 ? -46.582 29.966 -2.680 1.000 54.380 303 HIS A CA 1
ATOM 2200 C C . HIS A 1 329 ? -45.975 30.795 -3.814 1.000 46.955 303 HIS A C 1
ATOM 2201 O O . HIS A 1 329 ? -46.111 30.369 -4.936 1.000 53.223 303 HIS A O 1
ATOM 2208 N N . HIS A 1 330 ? -45.307 31.926 -3.553 1.000 48.824 304 HIS A N 1
ATOM 2209 C CA . HIS A 1 330 ? -44.469 32.592 -4.557 1.000 41.623 304 HIS A CA 1
ATOM 2210 C C . HIS A 1 330 ? -42.985 32.483 -4.218 1.000 40.959 304 HIS A C 1
ATOM 2211 O O . HIS A 1 330 ? -42.148 32.903 -5.020 1.000 44.684 304 HIS A O 1
ATOM 2218 N N . GLY A 1 331 ? -42.650 31.926 -3.046 1.000 45.086 305 GLY A N 1
ATOM 2219 C CA . GLY A 1 331 ? -41.262 31.896 -2.606 1.000 46.031 305 GLY A CA 1
ATOM 2220 C C . GLY A 1 331 ? -40.675 33.308 -2.501 1.000 48.958 305 GLY A C 1
ATOM 2221 O O . GLY A 1 331 ? -39.568 33.552 -2.983 1.000 55.441 305 GLY A O 1
ATOM 2222 N N . GLN A 1 332 ? -41.412 34.216 -1.834 1.000 43.936 306 GLN A N 1
ATOM 2223 C CA . GLN A 1 332 ? -41.083 35.627 -1.836 1.000 47.337 306 GLN A CA 1
ATOM 2224 C C . GLN A 1 332 ? -41.117 36.324 -0.459 1.000 50.749 306 GLN A C 1
ATOM 2225 O O . GLN A 1 332 ? -40.709 37.488 -0.363 1.000 46.886 306 GLN A O 1
ATOM 2231 N N . GLY A 1 333 ? -41.579 35.664 0.615 1.000 42.868 307 GLY A N 1
ATOM 2232 C CA . GLY A 1 333 ? -41.730 36.347 1.893 1.000 42.654 307 GLY A CA 1
ATOM 2233 C C . GLY A 1 333 ? -40.423 36.939 2.429 1.000 41.909 307 GLY A C 1
ATOM 2234 O O . GLY A 1 333 ? -40.379 38.113 2.771 1.000 42.546 307 GLY A O 1
ATOM 2235 N N . ALA A 1 334 ? -39.364 36.130 2.479 1.000 40.857 308 ALA A N 1
ATOM 2236 C CA . ALA A 1 334 ? -38.030 36.604 2.819 1.000 44.769 308 ALA A CA 1
ATOM 2237 C C . ALA A 1 334 ? -37.544 37.659 1.825 1.000 46.971 308 ALA A C 1
ATOM 2238 O O . ALA A 1 334 ? -36.919 38.649 2.221 1.000 40.577 308 ALA A O 1
ATOM 2240 N N . ASN A 1 335 ? -37.811 37.432 0.534 1.000 44.329 309 ASN A N 1
ATOM 2241 C CA . ASN A 1 335 ? -37.415 38.382 -0.499 1.000 46.367 309 ASN A CA 1
ATOM 2242 C C . ASN A 1 335 ? -38.024 39.743 -0.165 1.000 44.036 309 ASN A C 1
ATOM 2243 O O . ASN A 1 335 ? -37.322 40.742 -0.158 1.000 42.262 309 ASN A O 1
ATOM 2248 N N . GLN A 1 336 ? -39.321 39.761 0.172 1.000 46.820 310 GLN A N 1
ATOM 2249 C CA . GLN A 1 336 ? -40.043 40.993 0.448 1.000 45.766 310 GLN A CA 1
ATOM 2250 C C . GLN A 1 336 ? -39.582 41.653 1.755 1.000 49.069 310 GLN A C 1
ATOM 2251 O O . GLN A 1 336 ? -39.617 42.877 1.877 1.000 50.628 310 GLN A O 1
ATOM 2257 N N . ALA A 1 337 ? -39.143 40.864 2.734 1.000 43.976 311 ALA A N 1
ATOM 2258 C CA . ALA A 1 337 ? -38.621 41.447 3.952 1.000 46.811 311 ALA A CA 1
ATOM 2259 C C . ALA A 1 337 ? -37.325 42.201 3.646 1.000 46.552 311 ALA A C 1
ATOM 2260 O O . ALA A 1 337 ? -37.071 43.277 4.186 1.000 43.642 311 ALA A O 1
ATOM 2262 N N . LEU A 1 338 ? -36.529 41.634 2.743 1.000 45.369 312 LEU A N 1
ATOM 2263 C CA . LEU A 1 338 ? -35.282 42.245 2.317 1.000 45.632 312 LEU A CA 1
ATOM 2264 C C . LEU A 1 338 ? -35.548 43.562 1.571 1.000 52.670 312 LEU A C 1
ATOM 2265 O O . LEU A 1 338 ? -34.866 44.566 1.811 1.000 49.201 312 LEU A O 1
ATOM 2270 N N . GLU A 1 339 ? -36.568 43.580 0.712 1.000 41.496 313 GLU A N 1
ATOM 2271 C CA . GLU A 1 339 ? -36.942 44.798 0.023 1.000 44.526 313 GLU A CA 1
ATOM 2272 C C . GLU A 1 339 ? -37.386 45.834 1.066 1.000 47.775 313 GLU A C 1
ATOM 2273 O O . GLU A 1 339 ? -37.052 47.019 0.957 1.000 48.128 313 GLU A O 1
ATOM 2279 N N . ASP A 1 340 ? -38.194 45.407 2.047 1.000 44.903 314 ASP A N 1
ATOM 2280 C CA . ASP A 1 340 ? -38.666 46.295 3.098 1.000 45.209 314 ASP A CA 1
ATOM 2281 C C . ASP A 1 340 ? -37.458 46.950 3.774 1.000 45.792 314 ASP A C 1
ATOM 2282 O O . ASP A 1 340 ? -37.407 48.167 3.948 1.000 46.822 314 ASP A O 1
ATOM 2287 N N . ALA A 1 341 ? -36.478 46.115 4.132 1.000 43.027 315 ALA A N 1
ATOM 2288 C CA . ALA A 1 341 ? -35.287 46.539 4.848 1.000 44.158 315 ALA A CA 1
ATOM 2289 C C . ALA A 1 341 ? -34.530 47.642 4.105 1.000 45.285 315 ALA A C 1
ATOM 2290 O O . ALA A 1 341 ? -34.206 48.677 4.667 1.000 51.817 315 ALA A O 1
ATOM 2292 N N . VAL A 1 342 ? -34.200 47.389 2.849 1.000 50.361 316 VAL A N 1
ATOM 2293 C CA . VAL A 1 342 ? -33.522 48.359 2.012 1.000 45.547 316 VAL A CA 1
ATOM 2294 C C . VAL A 1 342 ? -34.314 49.667 1.981 1.000 47.518 316 VAL A C 1
ATOM 2295 O O . VAL A 1 342 ? -33.762 50.737 2.213 1.000 46.350 316 VAL A O 1
ATOM 2299 N N . VAL A 1 343 ? -35.621 49.588 1.710 1.000 44.017 317 VAL A N 1
ATOM 2300 C CA . VAL A 1 343 ? -36.415 50.794 1.515 1.000 41.775 317 VAL A CA 1
ATOM 2301 C C . VAL A 1 343 ? -36.532 51.575 2.811 1.000 48.172 317 VAL A C 1
ATOM 2302 O O . VAL A 1 343 ? -36.544 52.810 2.774 1.000 50.469 317 VAL A O 1
ATOM 2306 N N . LEU A 1 344 ? -36.695 50.870 3.939 1.000 50.713 318 LEU A N 1
ATOM 2307 C CA . LEU A 1 344 ? -36.978 51.561 5.190 1.000 50.664 318 LEU A CA 1
ATOM 2308 C C . LEU A 1 344 ? -35.698 52.228 5.700 1.000 48.426 318 LEU A C 1
ATOM 2309 O O . LEU A 1 344 ? -35.737 53.354 6.199 1.000 47.649 318 LEU A O 1
ATOM 2314 N N . ALA A 1 345 ? -34.568 51.530 5.554 1.000 41.403 319 ALA A N 1
ATOM 2315 C CA . ALA A 1 345 ? -33.268 52.085 5.892 1.000 44.267 319 ALA A CA 1
ATOM 2316 C C . ALA A 1 345 ? -32.976 53.345 5.082 1.000 45.874 319 ALA A C 1
ATOM 2317 O O . ALA A 1 345 ? -32.465 54.301 5.637 1.000 55.475 319 ALA A O 1
ATOM 2319 N N . HIS A 1 346 ? -33.311 53.350 3.791 1.000 45.404 320 HIS A N 1
ATOM 2320 C CA . HIS A 1 346 ? -33.148 54.521 2.946 1.000 47.361 320 HIS A CA 1
ATOM 2321 C C . HIS A 1 346 ? -33.851 55.730 3.552 1.000 46.863 320 HIS A C 1
ATOM 2322 O O . HIS A 1 346 ? -33.248 56.780 3.711 1.000 51.578 320 HIS A O 1
ATOM 2329 N N . PHE A 1 347 ? -35.119 55.593 3.919 1.000 54.072 321 PHE A N 1
ATOM 2330 C CA . PHE A 1 347 ? -35.876 56.745 4.393 1.000 56.712 321 PHE A CA 1
ATOM 2331 C C . PHE A 1 347 ? -35.420 57.190 5.786 1.000 57.620 321 PHE A C 1
ATOM 2332 O O . PHE A 1 347 ? -35.444 58.381 6.084 1.000 57.149 321 PHE A O 1
ATOM 2340 N N . LEU A 1 348 ? -35.017 56.241 6.634 1.000 54.218 322 LEU A N 1
ATOM 2341 C CA . LEU A 1 348 ? -34.665 56.588 8.001 1.000 56.916 322 LEU A CA 1
ATOM 2342 C C . LEU A 1 348 ? -33.246 57.154 8.028 1.000 50.370 322 LEU A C 1
ATOM 2343 O O . LEU A 1 348 ? -32.920 57.963 8.890 1.000 49.379 322 LEU A O 1
ATOM 2348 N N . ALA A 1 349 ? -32.412 56.768 7.063 1.000 47.051 323 ALA A N 1
ATOM 2349 C CA . ALA A 1 349 ? -31.057 57.305 6.993 1.000 52.032 323 ALA A CA 1
ATOM 2350 C C . ALA A 1 349 ? -31.027 58.764 6.533 1.000 48.120 323 ALA A C 1
ATOM 2351 O O . ALA A 1 349 ? -29.995 59.384 6.688 1.000 52.176 323 ALA A O 1
ATOM 2353 N N . ARG A 1 350 ? -32.155 59.332 6.084 1.000 50.531 324 ARG A N 1
ATOM 2354 C CA . ARG A 1 350 ? -32.156 60.646 5.468 1.000 52.030 324 ARG A CA 1
ATOM 2355 C C . ARG A 1 350 ? -32.995 61.627 6.268 1.000 50.872 324 ARG A C 1
ATOM 2356 O O . ARG A 1 350 ? -33.342 62.683 5.774 1.000 53.664 324 ARG A O 1
ATOM 2364 N N . THR A 1 351 ? -33.267 61.345 7.527 1.000 52.736 325 THR A N 1
ATOM 2365 C CA . THR A 1 351 ? -34.143 62.253 8.248 1.000 53.094 325 THR A CA 1
ATOM 2366 C C . THR A 1 351 ? -33.580 62.500 9.650 1.000 51.284 325 THR A C 1
ATOM 2367 O O . THR A 1 351 ? -32.620 61.860 10.089 1.000 41.715 325 THR A O 1
ATOM 2371 N N . ASP A 1 352 ? -34.187 63.475 10.320 1.000 56.300 326 ASP A N 1
ATOM 2372 C CA . ASP A 1 352 ? -33.935 63.744 11.723 1.000 65.467 326 ASP A CA 1
ATOM 2373 C C . ASP A 1 352 ? -35.092 63.154 12.526 1.000 65.746 326 ASP A C 1
ATOM 2374 O O . ASP A 1 352 ? -36.105 62.749 11.962 1.000 63.251 326 ASP A O 1
ATOM 2379 N N . THR A 1 353 ? -34.924 63.164 13.851 1.000 64.281 327 THR A N 1
ATOM 2380 C CA . THR A 1 353 ? -35.911 62.729 14.824 1.000 63.012 327 THR A CA 1
ATOM 2381 C C . THR A 1 353 ? -37.324 63.207 14.487 1.000 65.500 327 THR A C 1
ATOM 2382 O O . THR A 1 353 ? -38.289 62.461 14.641 1.000 73.997 327 THR A O 1
ATOM 2386 N N . GLY A 1 354 ? -37.446 64.467 14.074 1.000 59.938 328 GLY A N 1
ATOM 2387 C CA . GLY A 1 354 ? -38.742 65.073 13.828 1.000 54.098 328 GLY A CA 1
ATOM 2388 C C . GLY A 1 354 ? -39.345 64.619 12.511 1.000 55.008 328 GLY A C 1
ATOM 2389 O O . GLY A 1 354 ? -40.549 64.694 12.330 1.000 61.342 328 GLY A O 1
ATOM 2390 N N . GLY A 1 355 ? -38.502 64.136 11.592 1.000 63.502 329 GLY A N 1
ATOM 2391 C CA . GLY A 1 355 ? -38.979 63.654 10.303 1.000 68.683 329 GLY A CA 1
ATOM 2392 C C . GLY A 1 355 ? -39.325 62.160 10.268 1.000 63.279 329 GLY A C 1
ATOM 2393 O O . GLY A 1 355 ? -39.715 61.655 9.215 1.000 61.866 329 GLY A O 1
ATOM 2394 N N . VAL A 1 356 ? -39.218 61.475 11.421 1.000 56.393 330 VAL A N 1
ATOM 2395 C CA . VAL A 1 356 ? -39.414 60.039 11.492 1.000 55.457 330 VAL A CA 1
ATOM 2396 C C . VAL A 1 356 ? -40.815 59.631 11.034 1.000 52.253 330 VAL A C 1
ATOM 2397 O O . VAL A 1 356 ? -40.903 58.760 10.188 1.000 60.605 330 VAL A O 1
ATOM 2401 N N . PRO A 1 357 ? -41.936 60.128 11.603 1.000 53.406 331 PRO A N 1
ATOM 2402 C CA . PRO A 1 357 ? -43.263 59.749 11.113 1.000 52.392 331 PRO A CA 1
ATOM 2403 C C . PRO A 1 357 ? -43.462 59.884 9.609 1.000 52.727 331 PRO A C 1
ATOM 2404 O O . PRO A 1 357 ? -44.030 59.010 8.976 1.000 59.991 331 PRO A O 1
ATOM 2408 N N . SER A 1 358 ? -42.978 60.972 9.028 1.000 60.627 332 SER A N 1
ATOM 2409 C CA . SER A 1 358 ? -43.083 61.175 7.593 1.000 54.749 332 SER A CA 1
ATOM 2410 C C . SER A 1 358 ? -42.306 60.085 6.854 1.000 50.905 332 SER A C 1
ATOM 2411 O O . SER A 1 358 ? -42.730 59.611 5.809 1.000 52.181 332 SER A O 1
ATOM 2414 N N . ALA A 1 359 ? -41.150 59.689 7.392 1.000 50.682 333 ALA A N 1
ATOM 2415 C CA . ALA A 1 359 ? -40.281 58.726 6.731 1.000 51.317 333 ALA A CA 1
ATOM 2416 C C . ALA A 1 359 ? -40.897 57.321 6.774 1.000 56.999 333 ALA A C 1
ATOM 2417 O O . ALA A 1 359 ? -40.776 56.541 5.831 1.000 50.312 333 ALA A O 1
ATOM 2419 N N . LEU A 1 360 ? -41.554 56.994 7.888 1.000 51.548 334 LEU A N 1
ATOM 2420 C CA . LEU A 1 360 ? -42.201 55.707 8.031 1.000 53.030 334 LEU A CA 1
ATOM 2421 C C . LEU A 1 360 ? -43.394 55.621 7.075 1.000 55.174 334 LEU A C 1
ATOM 2422 O O . LEU A 1 360 ? -43.606 54.582 6.447 1.000 56.521 334 LEU A O 1
ATOM 2427 N N . ARG A 1 361 ? -44.133 56.727 6.921 1.000 49.071 335 ARG A N 1
ATOM 2428 C CA . ARG A 1 361 ? -45.252 56.757 5.993 1.000 54.651 335 ARG A CA 1
ATOM 2429 C C . ARG A 1 361 ? -44.775 56.644 4.533 1.000 61.088 335 ARG A C 1
ATOM 2430 O O . ARG A 1 361 ? -45.470 56.076 3.692 1.000 55.592 335 ARG A O 1
ATOM 2438 N N . ALA A 1 362 ? -43.590 57.180 4.214 1.000 55.129 336 ALA A N 1
ATOM 2439 C CA . ALA A 1 362 ? -43.098 57.134 2.850 1.000 52.207 336 ALA A CA 1
ATOM 2440 C C . ALA A 1 362 ? -42.689 55.712 2.490 1.000 51.164 336 ALA A C 1
ATOM 2441 O O . ALA A 1 362 ? -42.923 55.278 1.367 1.000 54.415 336 ALA A O 1
ATOM 2443 N N . TYR A 1 363 ? -42.022 55.032 3.427 1.000 50.845 337 TYR A N 1
ATOM 2444 C CA . TYR A 1 363 ? -41.693 53.614 3.299 1.000 51.960 337 TYR A CA 1
ATOM 2445 C C . TYR A 1 363 ? -42.943 52.782 3.022 1.000 49.078 337 TYR A C 1
ATOM 2446 O O . TYR A 1 363 ? -42.978 51.958 2.131 1.000 55.069 337 TYR A O 1
ATOM 2455 N N . GLU A 1 364 ? -43.960 52.988 3.840 1.000 52.926 338 GLU A N 1
ATOM 2456 C CA . GLU A 1 364 ? -45.177 52.212 3.781 1.000 51.499 338 GLU A CA 1
ATOM 2457 C C . GLU A 1 364 ? -45.877 52.465 2.442 1.000 54.318 338 GLU A C 1
ATOM 2458 O O . GLU A 1 364 ? -46.430 51.554 1.838 1.000 52.529 338 GLU A O 1
ATOM 2464 N N . ARG A 1 365 ? -45.872 53.716 1.974 1.000 56.614 339 ARG A N 1
ATOM 2465 C CA . ARG A 1 365 ? -46.639 54.086 0.798 1.000 55.834 339 ARG A CA 1
ATOM 2466 C C . ARG A 1 365 ? -46.019 53.416 -0.422 1.000 52.018 339 ARG A C 1
ATOM 2467 O O . ARG A 1 365 ? -46.749 52.962 -1.295 1.000 57.226 339 ARG A O 1
ATOM 2475 N N . LEU A 1 366 ? -44.699 53.245 -0.393 1.000 45.209 340 LEU A N 1
ATOM 2476 C CA . LEU A 1 366 ? -43.976 52.583 -1.461 1.000 51.570 340 LEU A CA 1
ATOM 2477 C C . LEU A 1 366 ? -44.098 51.054 -1.415 1.000 53.622 340 LEU A C 1
ATOM 2478 O O . LEU A 1 366 ? -44.116 50.400 -2.461 1.000 49.631 340 LEU A O 1
ATOM 2483 N N . ARG A 1 367 ? -44.149 50.482 -0.204 1.000 46.640 341 ARG A N 1
ATOM 2484 C CA . ARG A 1 367 ? -44.070 49.046 -0.038 1.000 45.278 341 ARG A CA 1
ATOM 2485 C C . ARG A 1 367 ? -45.446 48.369 -0.071 1.000 53.579 341 ARG A C 1
ATOM 2486 O O . ARG A 1 367 ? -45.534 47.229 -0.524 1.000 51.737 341 ARG A O 1
ATOM 2494 N N . ARG A 1 368 ? -46.510 49.039 0.398 1.000 47.980 342 ARG A N 1
ATOM 2495 C CA . ARG A 1 368 ? -47.793 48.379 0.617 1.000 51.532 342 ARG A CA 1
ATOM 2496 C C . ARG A 1 368 ? -48.349 47.788 -0.679 1.000 49.947 342 ARG A C 1
ATOM 2497 O O . ARG A 1 368 ? -48.698 46.608 -0.718 1.000 47.237 342 ARG A O 1
ATOM 2505 N N . PRO A 1 369 ? -48.533 48.582 -1.755 1.000 51.060 343 PRO A N 1
ATOM 2506 C CA . PRO A 1 369 ? -49.139 48.071 -2.990 1.000 52.120 343 PRO A CA 1
ATOM 2507 C C . PRO A 1 369 ? -48.491 46.817 -3.566 1.000 49.191 343 PRO A C 1
ATOM 2508 O O . PRO A 1 369 ? -49.184 45.900 -3.992 1.000 61.025 343 PRO A O 1
ATOM 2512 N N . ARG A 1 370 ? -47.158 46.786 -3.580 1.000 45.788 344 ARG A N 1
ATOM 2513 C CA . ARG A 1 370 ? -46.416 45.629 -4.064 1.000 44.484 344 ARG A CA 1
ATOM 2514 C C . ARG A 1 370 ? -46.700 44.394 -3.189 1.000 44.706 344 ARG A C 1
ATOM 2515 O O . ARG A 1 370 ? -47.054 43.316 -3.684 1.000 45.087 344 ARG A O 1
ATOM 2523 N N . THR A 1 371 ? -46.583 44.540 -1.871 1.000 40.842 345 THR A N 1
ATOM 2524 C CA . THR A 1 371 ? -46.746 43.406 -0.974 1.000 43.855 345 THR A CA 1
ATOM 2525 C C . THR A 1 371 ? -48.180 42.882 -1.040 1.000 41.442 345 THR A C 1
ATOM 2526 O O . THR A 1 371 ? -48.421 41.680 -0.974 1.000 43.817 345 THR A O 1
ATOM 2530 N N . ARG A 1 372 ? -49.132 43.794 -1.200 1.000 45.648 346 ARG A N 1
ATOM 2531 C CA . ARG A 1 372 ? -50.542 43.444 -1.299 1.000 47.598 346 ARG A CA 1
ATOM 2532 C C . ARG A 1 372 ? -50.761 42.518 -2.502 1.000 51.738 346 ARG A C 1
ATOM 2533 O O . ARG A 1 372 ? -51.388 41.461 -2.354 1.000 52.789 346 ARG A O 1
ATOM 2541 N N . LEU A 1 373 ? -50.200 42.881 -3.673 1.000 50.923 347 LEU A N 1
ATOM 2542 C CA . LEU A 1 373 ? -50.308 42.045 -4.870 1.000 47.913 347 LEU A CA 1
ATOM 2543 C C . LEU A 1 373 ? -49.662 40.681 -4.668 1.000 41.580 347 LEU A C 1
ATOM 2544 O O . LEU A 1 373 ? -50.133 39.696 -5.204 1.000 43.256 347 LEU A O 1
ATOM 2549 N N . LEU A 1 374 ? -48.553 40.624 -3.940 1.000 44.125 348 LEU A N 1
ATOM 2550 C CA . LEU A 1 374 ? -47.916 39.339 -3.708 1.000 48.462 348 LEU A CA 1
ATOM 2551 C C . LEU A 1 374 ? -48.768 38.479 -2.777 1.000 49.188 348 LEU A C 1
ATOM 2552 O O . LEU A 1 374 ? -48.887 37.278 -2.999 1.000 53.201 348 LEU A O 1
ATOM 2557 N N . GLN A 1 375 ? -49.387 39.114 -1.773 1.000 41.560 349 GLN A N 1
ATOM 2558 C CA . GLN A 1 375 ? -50.273 38.415 -0.868 1.000 43.434 349 GLN A CA 1
ATOM 2559 C C . GLN A 1 375 ? -51.399 37.734 -1.660 1.000 42.622 349 GLN A C 1
ATOM 2560 O O . GLN A 1 375 ? -51.750 36.571 -1.411 1.000 45.824 349 GLN A O 1
ATOM 2566 N N . ALA A 1 376 ? -52.026 38.506 -2.553 1.000 41.480 350 ALA A N 1
ATOM 2567 C CA . ALA A 1 376 ? -53.138 38.015 -3.351 1.000 44.702 350 ALA A CA 1
ATOM 2568 C C . ALA A 1 376 ? -52.660 36.877 -4.266 1.000 51.483 350 ALA A C 1
ATOM 2569 O O . ALA A 1 376 ? -53.319 35.834 -4.367 1.000 47.524 350 ALA A O 1
ATOM 2571 N N . GLY A 1 377 ? -51.476 37.070 -4.878 1.000 44.162 351 GLY A N 1
ATOM 2572 C CA . GLY A 1 377 ? -50.872 36.098 -5.776 1.000 41.293 351 GLY A CA 1
ATOM 2573 C C . GLY A 1 377 ? -50.588 34.762 -5.101 1.000 48.216 351 GLY A C 1
ATOM 2574 O O . GLY A 1 377 ? -50.851 33.708 -5.691 1.000 45.762 351 GLY A O 1
ATOM 2575 N N . SER A 1 378 ? -50.064 34.825 -3.863 1.000 46.371 352 SER A N 1
ATOM 2576 C CA . SER A 1 378 ? -49.691 33.630 -3.133 1.000 47.281 352 SER A CA 1
ATOM 2577 C C . SER A 1 378 ? -50.927 32.804 -2.802 1.000 43.154 352 SER A C 1
ATOM 2578 O O . SER A 1 378 ? -50.868 31.575 -2.823 1.000 46.823 352 SER A O 1
ATOM 2581 N N . ARG A 1 379 ? -52.040 33.480 -2.510 1.000 45.080 353 ARG A N 1
ATOM 2582 C CA . ARG A 1 379 ? -53.306 32.796 -2.296 1.000 48.198 353 ARG A CA 1
ATOM 2583 C C . ARG A 1 379 ? -53.786 32.125 -3.584 1.000 45.785 353 ARG A C 1
ATOM 2584 O O . ARG A 1 379 ? -54.127 30.939 -3.559 1.000 49.248 353 ARG A O 1
ATOM 2592 N N . LYS A 1 380 ? -53.820 32.897 -4.687 1.000 46.406 354 LYS A N 1
ATOM 2593 C CA . LYS A 1 380 ? -54.186 32.384 -6.006 1.000 48.841 354 LYS A CA 1
ATOM 2594 C C . LYS A 1 380 ? -53.403 31.094 -6.254 1.000 45.395 354 LYS A C 1
ATOM 2595 O O . LYS A 1 380 ? -53.996 30.076 -6.580 1.000 50.200 354 LYS A O 1
ATOM 2601 N N . ASN A 1 381 ? -52.090 31.101 -6.018 1.000 44.531 355 ASN A N 1
ATOM 2602 C CA . ASN A 1 381 ? -51.259 29.960 -6.387 1.000 49.457 355 ASN A CA 1
ATOM 2603 C C . ASN A 1 381 ? -51.571 28.714 -5.561 1.000 50.713 355 ASN A C 1
ATOM 2604 O O . ASN A 1 381 ? -51.354 27.603 -6.051 1.000 54.495 355 ASN A O 1
ATOM 2609 N N . ALA A 1 382 ? -51.991 28.880 -4.298 1.000 51.727 356 ALA A N 1
ATOM 2610 C CA . ALA A 1 382 ? -52.414 27.740 -3.487 1.000 53.900 356 ALA A CA 1
ATOM 2611 C C . ALA A 1 382 ? -53.478 26.934 -4.239 1.000 53.398 356 ALA A C 1
ATOM 2612 O O . ALA A 1 382 ? -53.326 25.743 -4.449 1.000 52.437 356 ALA A O 1
ATOM 2614 N N . GLY A 1 383 ? -54.531 27.609 -4.704 1.000 47.131 357 GLY A N 1
ATOM 2615 C CA . GLY A 1 383 ? -55.503 26.997 -5.585 1.000 43.156 357 GLY A CA 1
ATOM 2616 C C . GLY A 1 383 ? -54.891 26.397 -6.852 1.000 48.850 357 GLY A C 1
ATOM 2617 O O . GLY A 1 383 ? -55.168 25.245 -7.170 1.000 51.531 357 GLY A O 1
ATOM 2618 N N . CYS A 1 384 ? -54.065 27.178 -7.566 1.000 48.796 358 CYS A N 1
ATOM 2619 C CA . CYS A 1 384 ? -53.604 26.796 -8.889 1.000 49.057 358 CYS A CA 1
ATOM 2620 C C . CYS A 1 384 ? -52.764 25.535 -8.781 1.000 46.771 358 CYS A C 1
ATOM 2621 O O . CYS A 1 384 ? -52.882 24.655 -9.636 1.000 47.216 358 CYS A O 1
ATOM 2624 N N . PHE A 1 385 ? -51.964 25.428 -7.711 1.000 46.274 359 PHE A N 1
ATOM 2625 C CA . PHE A 1 385 ? -51.032 24.320 -7.594 1.000 41.533 359 PHE A CA 1
ATOM 2626 C C . PHE A 1 385 ? -51.776 23.032 -7.274 1.000 41.259 359 PHE A C 1
ATOM 2627 O O . PHE A 1 385 ? -51.170 21.961 -7.408 1.000 35.856 359 PHE A O 1
ATOM 2635 N N . GLN A 1 386 ? -53.055 23.140 -6.858 1.000 39.309 360 GLN A N 1
ATOM 2636 C CA . GLN A 1 386 ? -53.781 22.016 -6.263 1.000 43.402 360 GLN A CA 1
ATOM 2637 C C . GLN A 1 386 ? -55.034 21.628 -7.056 1.000 44.666 360 GLN A C 1
ATOM 2638 O O . GLN A 1 386 ? -55.908 20.929 -6.538 1.000 39.865 360 GLN A O 1
ATOM 2644 N N . LEU A 1 387 ? -55.117 22.059 -8.319 1.000 45.923 361 LEU A N 1
ATOM 2645 C CA . LEU A 1 387 ? -56.259 21.692 -9.133 1.000 48.386 361 LEU A CA 1
ATOM 2646 C C . LEU A 1 387 ? -56.203 20.196 -9.429 1.000 48.703 361 LEU A C 1
ATOM 2647 O O . LEU A 1 387 ? -55.110 19.620 -9.555 1.000 46.689 361 LEU A O 1
ATOM 2652 N N . PRO A 1 388 ? -57.379 19.533 -9.529 1.000 44.234 362 PRO A N 1
ATOM 2653 C CA . PRO A 1 388 ? -57.450 18.181 -10.069 1.000 51.382 362 PRO A CA 1
ATOM 2654 C C . PRO A 1 388 ? -57.197 18.241 -11.572 1.000 51.752 362 PRO A C 1
ATOM 2655 O O . PRO A 1 388 ? -57.176 19.306 -12.169 1.000 49.786 362 PRO A O 1
ATOM 2659 N N . ASP A 1 389 ? -56.942 17.075 -12.164 1.000 57.714 363 ASP A N 1
ATOM 2660 C CA . ASP A 1 389 ? -56.730 16.968 -13.596 1.000 50.152 363 ASP A CA 1
ATOM 2661 C C . ASP A 1 389 ? -58.011 17.428 -14.307 1.000 48.989 363 ASP A C 1
ATOM 2662 O O . ASP A 1 389 ? -59.141 17.215 -13.863 1.000 48.445 363 ASP A O 1
ATOM 2667 N N . GLY A 1 390 ? -57.846 18.158 -15.400 1.000 48.769 364 GLY A N 1
ATOM 2668 C CA . GLY A 1 390 ? -59.017 18.645 -16.097 1.000 47.140 364 GLY A CA 1
ATOM 2669 C C . GLY A 1 390 ? -58.703 19.923 -16.851 1.000 46.196 364 GLY A C 1
ATOM 2670 O O . GLY A 1 390 ? -57.574 20.412 -16.831 1.000 45.879 364 GLY A O 1
ATOM 2671 N N . PRO A 1 391 ? -59.729 20.503 -17.499 1.000 46.159 365 PRO A N 1
ATOM 2672 C CA . PRO A 1 391 ? -59.559 21.741 -18.262 1.000 42.425 365 PRO A CA 1
ATOM 2673 C C . PRO A 1 391 ? -58.864 22.879 -17.510 1.000 44.402 365 PRO A C 1
ATOM 2674 O O . PRO A 1 391 ? -57.991 23.534 -18.082 1.000 45.217 365 PRO A O 1
ATOM 2678 N N . GLN A 1 392 ? -59.281 23.150 -16.253 1.000 49.646 366 GLN A N 1
ATOM 2679 C CA . GLN A 1 392 ? -58.715 24.251 -15.478 1.000 49.104 366 GLN A CA 1
ATOM 2680 C C . GLN A 1 392 ? -57.208 24.030 -15.314 1.000 50.291 366 GLN A C 1
ATOM 2681 O O . GLN A 1 392 ? -56.422 24.965 -15.463 1.000 59.187 366 GLN A O 1
ATOM 2687 N N . ALA A 1 393 ? -56.804 22.790 -15.017 1.000 46.027 367 ALA A N 1
ATOM 2688 C CA . ALA A 1 393 ? -55.393 22.475 -14.862 1.000 49.969 367 ALA A CA 1
ATOM 2689 C C . ALA A 1 393 ? -54.639 22.640 -16.186 1.000 52.084 367 ALA A C 1
ATOM 2690 O O . ALA A 1 393 ? -53.471 23.043 -16.185 1.000 47.366 367 ALA A O 1
ATOM 2692 N N . GLU A 1 394 ? -55.291 22.313 -17.310 1.000 53.076 368 GLU A N 1
ATOM 2693 C CA . GLU A 1 394 ? -54.653 22.475 -18.613 1.000 59.329 368 GLU A CA 1
ATOM 2694 C C . GLU A 1 394 ? -54.482 23.967 -18.901 1.000 50.065 368 GLU A C 1
ATOM 2695 O O . GLU A 1 394 ? -53.443 24.402 -19.379 1.000 58.642 368 GLU A O 1
ATOM 2701 N N . ALA A 1 395 ? -55.485 24.765 -18.541 1.000 51.244 369 ALA A N 1
ATOM 2702 C CA . ALA A 1 395 ? -55.409 26.203 -18.709 1.000 47.405 369 ALA A CA 1
ATOM 2703 C C . ALA A 1 395 ? -54.333 26.797 -17.793 1.000 52.356 369 ALA A C 1
ATOM 2704 O O . ALA A 1 395 ? -53.572 27.683 -18.185 1.000 52.450 369 ALA A O 1
ATOM 2706 N N . ARG A 1 396 ? -54.250 26.302 -16.555 1.000 49.069 370 ARG A N 1
ATOM 2707 C CA . ARG A 1 396 ? -53.160 26.733 -15.704 1.000 52.092 370 ARG A CA 1
ATOM 2708 C C . ARG A 1 396 ? -51.828 26.493 -16.418 1.000 50.969 370 ARG A C 1
ATOM 2709 O O . ARG A 1 396 ? -51.018 27.398 -16.514 1.000 51.032 370 ARG A O 1
ATOM 2717 N N . ASN A 1 397 ? -51.623 25.263 -16.915 1.000 52.628 371 ASN A N 1
ATOM 2718 C CA . ASN A 1 397 ? -50.384 24.858 -17.556 1.000 57.036 371 ASN A CA 1
ATOM 2719 C C . ASN A 1 397 ? -50.030 25.776 -18.724 1.000 57.194 371 ASN A C 1
ATOM 2720 O O . ASN A 1 397 ? -48.860 26.060 -18.931 1.000 58.450 371 ASN A O 1
ATOM 2725 N N . ALA A 1 398 ? -51.031 26.217 -19.487 1.000 62.553 372 ALA A N 1
ATOM 2726 C CA . ALA A 1 398 ? -50.831 27.143 -20.592 1.000 64.161 372 ALA A CA 1
ATOM 2727 C C . ALA A 1 398 ? -50.277 28.482 -20.105 1.000 68.135 372 ALA A C 1
ATOM 2728 O O . ALA A 1 398 ? -49.284 28.977 -20.649 1.000 66.632 372 ALA A O 1
ATOM 2730 N N . ARG A 1 399 ? -50.907 29.062 -19.074 1.000 75.254 373 ARG A N 1
ATOM 2731 C CA . ARG A 1 399 ? -50.451 30.334 -18.531 1.000 78.256 373 ARG A CA 1
ATOM 2732 C C . ARG A 1 399 ? -49.041 30.161 -17.927 1.000 74.351 373 ARG A C 1
ATOM 2733 O O . ARG A 1 399 ? -48.288 31.127 -17.856 1.000 89.186 373 ARG A O 1
ATOM 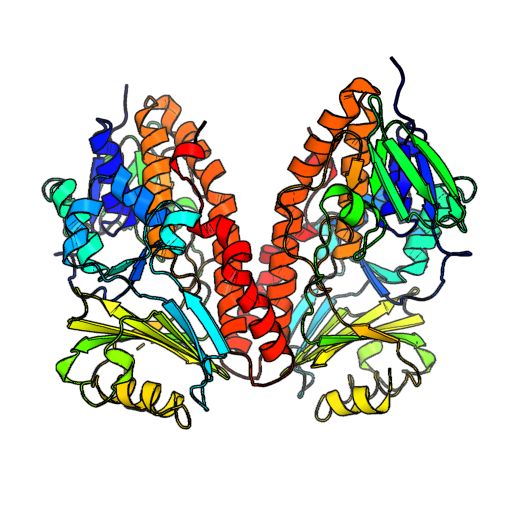2735 N N . LEU A 1 400 ? -48.659 28.946 -17.491 1.000 66.239 374 LEU A N 1
ATOM 2736 C CA . LEU A 1 400 ? -47.323 28.669 -16.957 1.000 59.427 374 LEU A CA 1
ATOM 2737 C C . LEU A 1 400 ? -46.231 28.776 -18.024 1.000 63.510 374 LEU A C 1
ATOM 2738 O O . LEU A 1 400 ? -45.075 29.011 -17.672 1.000 64.867 374 LEU A O 1
ATOM 2743 N N . ALA A 1 401 ? -46.570 28.502 -19.300 1.000 55.005 375 ALA A N 1
ATOM 2744 C CA . ALA A 1 401 ? -45.642 28.657 -20.413 1.000 54.398 375 ALA A CA 1
ATOM 2745 C C . ALA A 1 401 ? -45.118 30.100 -20.515 1.000 57.732 375 ALA A C 1
ATOM 2746 O O . ALA A 1 401 ? -43.984 30.314 -20.934 1.000 51.428 375 ALA A O 1
ATOM 2748 N N . THR A 1 402 ? -45.927 31.091 -20.114 1.000 55.702 376 THR A N 1
ATOM 2749 C CA . THR A 1 402 ? -45.573 32.501 -20.244 1.000 55.934 376 THR A CA 1
ATOM 2750 C C . THR A 1 402 ? -45.127 33.075 -18.893 1.000 57.241 376 THR A C 1
ATOM 2751 O O . THR A 1 402 ? -45.202 34.277 -18.664 1.000 53.703 376 THR A O 1
ATOM 2755 N N . LEU A 1 403 ? -44.623 32.222 -17.995 1.000 56.864 377 LEU A N 1
ATOM 2756 C CA . LEU A 1 403 ? -44.373 32.631 -16.624 1.000 53.011 377 LEU A CA 1
ATOM 2757 C C . LEU A 1 403 ? -43.286 33.712 -16.586 1.000 52.475 377 LEU A C 1
ATOM 2758 O O . LEU A 1 403 ? -43.424 34.701 -15.866 1.000 47.060 377 LEU A O 1
ATOM 2763 N N . PRO A 1 404 ? -42.176 33.602 -17.351 1.000 50.423 378 PRO A N 1
ATOM 2764 C CA . PRO A 1 404 ? -41.119 34.613 -17.278 1.000 50.803 378 PRO A CA 1
ATOM 2765 C C . PRO A 1 404 ? -41.626 36.037 -17.503 1.000 53.703 378 PRO A C 1
ATOM 2766 O O . PRO A 1 404 ? -41.208 36.944 -16.794 1.000 59.422 378 PRO A O 1
ATOM 2770 N N . ASP A 1 405 ? -42.558 36.233 -18.442 1.000 53.854 379 ASP A N 1
ATOM 2771 C CA . ASP A 1 405 ? -43.193 37.531 -18.628 1.000 54.528 379 ASP A CA 1
ATOM 2772 C C . ASP A 1 405 ? -44.116 37.866 -17.458 1.000 52.008 379 ASP A C 1
ATOM 2773 O O . ASP A 1 405 ? -44.082 38.976 -16.933 1.000 56.051 379 ASP A O 1
ATOM 2778 N N . ASP A 1 406 ? -44.937 36.902 -17.053 1.000 48.969 380 ASP A N 1
ATOM 2779 C CA . ASP A 1 406 ? -46.037 37.153 -16.137 1.000 53.150 380 ASP A CA 1
ATOM 2780 C C . ASP A 1 406 ? -45.557 37.455 -14.706 1.000 54.260 380 ASP A C 1
ATOM 2781 O O . ASP A 1 406 ? -46.276 38.148 -13.979 1.000 47.005 380 ASP A O 1
ATOM 2786 N N . VAL A 1 407 ? -44.350 36.993 -14.314 1.000 51.330 381 VAL A N 1
ATOM 2787 C CA . VAL A 1 407 ? -43.814 37.271 -12.989 1.000 53.004 381 VAL A CA 1
ATOM 2788 C C . VAL A 1 407 ? -42.592 38.186 -13.068 1.000 51.862 381 VAL A C 1
ATOM 2789 O O . VAL A 1 407 ? -41.873 38.332 -12.083 1.000 52.022 381 VAL A O 1
ATOM 2793 N N . ALA A 1 408 ? -42.380 38.850 -14.201 1.000 55.281 382 ALA A N 1
ATOM 2794 C CA . ALA A 1 408 ? -41.226 39.739 -14.354 1.000 56.401 382 ALA A CA 1
ATOM 2795 C C . ALA A 1 408 ? -41.296 40.894 -13.351 1.000 50.640 382 ALA A C 1
ATOM 2796 O O . ALA A 1 408 ? -40.275 41.324 -12.815 1.000 50.412 382 ALA A O 1
ATOM 2798 N N . TRP A 1 409 ? -42.524 41.362 -13.084 1.000 43.070 383 TRP A N 1
ATOM 2799 C CA . TRP A 1 409 ? -42.783 42.410 -12.111 1.000 40.653 383 TRP A CA 1
ATOM 2800 C C . TRP A 1 409 ? -42.279 42.039 -10.719 1.000 41.435 383 TRP A C 1
ATOM 2801 O O . TRP A 1 409 ? -42.009 42.931 -9.940 1.000 45.401 383 TRP A O 1
ATOM 2812 N N . ILE A 1 410 ? -42.193 40.741 -10.407 1.000 44.633 384 ILE A N 1
ATOM 2813 C CA . ILE A 1 410 ? -41.657 40.293 -9.129 1.000 45.239 384 ILE A CA 1
ATOM 2814 C C . ILE A 1 410 ? -40.138 40.212 -9.240 1.000 44.667 384 ILE A C 1
ATOM 2815 O O . ILE A 1 410 ? -39.436 41.001 -8.601 1.000 47.899 384 ILE A O 1
ATOM 2820 N N . HIS A 1 411 ? -39.657 39.270 -10.066 1.000 41.813 385 HIS A N 1
ATOM 2821 C CA . HIS A 1 411 ? -38.244 38.890 -10.109 1.000 44.511 385 HIS A CA 1
ATOM 2822 C C . HIS A 1 411 ? -37.358 40.008 -10.652 1.000 42.972 385 HIS A C 1
ATOM 2823 O O . HIS A 1 411 ? -36.196 40.116 -10.273 1.000 44.428 385 HIS A O 1
ATOM 2830 N N . GLY A 1 412 ? -37.914 40.818 -11.556 1.000 43.778 386 GLY A N 1
ATOM 2831 C CA . GLY A 1 412 ? -37.154 41.848 -12.230 1.000 43.457 386 GLY A CA 1
ATOM 2832 C C . GLY A 1 412 ? -37.213 43.202 -11.534 1.000 45.188 386 GLY A C 1
ATOM 2833 O O . GLY A 1 412 ? -36.618 44.149 -12.034 1.000 50.252 386 GLY A O 1
ATOM 2834 N N . HIS A 1 413 ? -37.923 43.293 -10.401 1.000 47.116 387 HIS A N 1
ATOM 2835 C CA . HIS A 1 413 ? -38.073 44.556 -9.699 1.000 47.181 387 HIS A CA 1
ATOM 2836 C C . HIS A 1 413 ? -36.712 45.015 -9.204 1.000 50.225 387 HIS A C 1
ATOM 2837 O O . HIS A 1 413 ? -35.944 44.209 -8.675 1.000 44.305 387 HIS A O 1
ATOM 2844 N N . ASP A 1 414 ? -36.429 46.302 -9.444 1.000 55.945 388 ASP A N 1
ATOM 2845 C CA . ASP A 1 414 ? -35.225 46.957 -8.955 1.000 58.162 388 ASP A CA 1
ATOM 2846 C C . ASP A 1 414 ? -35.611 47.801 -7.740 1.000 57.478 388 ASP A C 1
ATOM 2847 O O . ASP A 1 414 ? -36.325 48.808 -7.855 1.000 52.907 388 ASP A O 1
ATOM 2852 N N . ILE A 1 415 ? -35.142 47.398 -6.563 1.000 54.480 389 ILE A N 1
ATOM 2853 C CA . ILE A 1 415 ? -35.660 48.012 -5.348 1.000 53.841 389 ILE A CA 1
ATOM 2854 C C . ILE A 1 415 ? -35.114 49.439 -5.224 1.000 53.329 389 ILE A C 1
ATOM 2855 O O . ILE A 1 415 ? -35.881 50.360 -4.945 1.000 47.301 389 ILE A O 1
ATOM 2860 N N . LEU A 1 416 ? -33.813 49.612 -5.497 1.000 56.685 390 LEU A N 1
ATOM 2861 C CA . LEU A 1 416 ? -33.131 50.902 -5.438 1.000 61.162 390 LEU A CA 1
ATOM 2862 C C . LEU A 1 416 ? -33.749 51.882 -6.425 1.000 55.687 390 LEU A C 1
ATOM 2863 O O . LEU A 1 416 ? -33.999 53.020 -6.058 1.000 64.836 390 LEU A O 1
ATOM 2868 N N . GLY A 1 417 ? -34.027 51.422 -7.651 1.000 55.819 391 GLY A N 1
ATOM 2869 C CA . GLY A 1 417 ? -34.639 52.249 -8.676 1.000 48.760 391 GLY A CA 1
ATOM 2870 C C . GLY A 1 417 ? -36.089 52.617 -8.376 1.000 50.763 391 GLY A C 1
ATOM 2871 O O . GLY A 1 417 ? -36.641 53.499 -9.014 1.000 59.699 391 GLY A O 1
ATOM 2872 N N . SER A 1 418 ? -36.720 51.956 -7.398 1.000 64.978 392 SER A N 1
ATOM 2873 C CA . SER A 1 418 ? -38.085 52.285 -7.011 1.000 57.861 392 SER A CA 1
ATOM 2874 C C . SER A 1 418 ? -38.121 53.525 -6.116 1.000 65.306 392 SER A C 1
ATOM 2875 O O . SER A 1 418 ? -39.206 54.073 -5.918 1.000 67.641 392 SER A O 1
ATOM 2878 N N . LEU A 1 419 ? -36.957 53.955 -5.584 1.000 55.498 393 LEU A N 1
ATOM 2879 C CA . LEU A 1 419 ? -36.898 55.015 -4.581 1.000 63.782 393 LEU A CA 1
ATOM 2880 C C . LEU A 1 419 ? -37.079 56.385 -5.242 1.000 76.889 393 LEU A C 1
ATOM 2881 O O . LEU A 1 419 ? -37.189 56.469 -6.457 1.000 78.266 393 LEU A O 1
ATOM 2886 N N . PRO A 1 420 ? -37.194 57.498 -4.473 1.000 99.751 394 PRO A N 1
ATOM 2887 C CA . PRO A 1 420 ? -36.937 58.834 -5.017 1.000 94.140 394 PRO A CA 1
ATOM 2888 C C . PRO A 1 420 ? -35.436 59.157 -5.116 1.000 84.457 394 PRO A C 1
ATOM 2889 O O . PRO A 1 420 ? -35.152 60.120 -5.799 1.000 93.451 394 PRO A O 1
ATOM 2893 N N . LYS B 1 30 ? -59.571 74.452 -28.443 1.000 113.245 4 LYS B N 1
ATOM 2894 C CA . LYS B 1 30 ? -58.726 74.376 -27.215 1.000 122.090 4 LYS B CA 1
ATOM 2895 C C . LYS B 1 30 ? -59.333 73.351 -26.250 1.000 123.927 4 LYS B C 1
ATOM 2896 O O . LYS B 1 30 ? -59.125 73.424 -25.040 1.000 1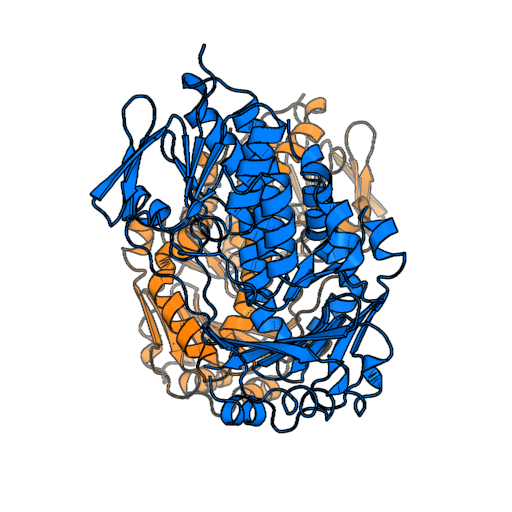38.678 4 LYS B O 1
ATOM 2902 N N . ARG B 1 31 ? -60.089 72.387 -26.789 1.000 104.227 5 ARG B N 1
ATOM 2903 C CA . ARG B 1 31 ? -60.789 71.409 -25.970 1.000 106.553 5 ARG B CA 1
ATOM 2904 C C . ARG B 1 31 ? -61.319 70.297 -26.883 1.000 111.356 5 ARG B C 1
ATOM 2905 O O . ARG B 1 31 ? -62.028 70.564 -27.849 1.000 103.117 5 ARG B O 1
ATOM 2913 N N . PRO B 1 32 ? -60.987 69.017 -26.597 1.000 104.147 6 PRO B N 1
ATOM 2914 C CA . PRO B 1 32 ? -60.909 67.989 -27.638 1.000 95.657 6 PRO B CA 1
ATOM 2915 C C . PRO B 1 32 ? -62.259 67.440 -28.080 1.000 81.374 6 PRO B C 1
ATOM 2916 O O . PRO B 1 32 ? -63.180 67.362 -27.274 1.000 89.437 6 PRO B O 1
ATOM 2920 N N . TYR B 1 33 ? -62.370 67.112 -29.372 1.000 74.517 7 TYR B N 1
ATOM 2921 C CA . TYR B 1 33 ? -63.434 66.257 -29.870 1.000 85.105 7 TYR B CA 1
ATOM 2922 C C . TYR B 1 33 ? -63.001 64.805 -29.656 1.000 101.208 7 TYR B C 1
ATOM 2923 O O . TYR B 1 33 ? -61.868 64.448 -29.979 1.000 103.553 7 TYR B O 1
ATOM 2932 N N . VAL B 1 34 ? -63.909 63.976 -29.113 1.000 94.514 8 VAL B N 1
ATOM 2933 C CA . VAL B 1 34 ? -63.561 62.661 -28.598 1.000 78.365 8 VAL B CA 1
ATOM 2934 C C . VAL B 1 34 ? -64.359 61.587 -29.330 1.000 74.185 8 VAL B C 1
ATOM 2935 O O . VAL B 1 34 ? -65.591 61.577 -29.305 1.000 80.757 8 VAL B O 1
ATOM 2939 N N . ALA B 1 35 ? -63.628 60.665 -29.963 1.000 73.106 9 ALA B N 1
ATOM 2940 C CA . ALA B 1 35 ? -64.238 59.500 -30.591 1.000 86.312 9 ALA B CA 1
ATOM 2941 C C . ALA B 1 35 ? -64.078 58.268 -29.696 1.000 76.913 9 ALA B C 1
ATOM 2942 O O . ALA B 1 35 ? -62.974 57.909 -29.295 1.000 72.700 9 ALA B O 1
ATOM 2944 N N . VAL B 1 36 ? -65.212 57.614 -29.428 1.000 71.233 10 VAL B N 1
ATOM 2945 C CA . VAL B 1 36 ? -65.288 56.454 -28.564 1.000 68.152 10 VAL B CA 1
ATOM 2946 C C . VAL B 1 36 ? -65.649 55.249 -29.422 1.000 71.369 10 VAL B C 1
ATOM 2947 O O . VAL B 1 36 ? -66.712 55.238 -30.047 1.000 62.653 10 VAL B O 1
ATOM 2951 N N . VAL B 1 37 ? -64.753 54.249 -29.459 1.000 69.405 11 VAL B N 1
ATOM 2952 C CA . VAL B 1 37 ? -65.029 53.013 -30.175 1.000 67.160 11 VAL B CA 1
ATOM 2953 C C . VAL B 1 37 ? -65.700 52.031 -29.219 1.000 66.879 11 VAL B C 1
ATOM 2954 O O . VAL B 1 37 ? -65.073 51.575 -28.269 1.000 72.287 11 VAL B O 1
ATOM 2958 N N . GLY B 1 38 ? -66.969 51.713 -29.491 1.000 72.138 12 GLY B N 1
ATOM 2959 C CA . GLY B 1 38 ? -67.721 50.728 -28.733 1.000 64.725 12 GLY B CA 1
ATOM 2960 C C . GLY B 1 38 ? -68.869 51.392 -27.979 1.000 66.472 12 GLY B C 1
ATOM 2961 O O . GLY B 1 38 ? -68.663 52.415 -27.317 1.000 64.122 12 GLY B O 1
ATOM 2962 N N . GLY B 1 39 ? -70.061 50.787 -28.088 1.000 70.395 13 GLY B N 1
ATOM 2963 C CA . GLY B 1 39 ? -71.271 51.298 -27.455 1.000 79.390 13 GLY B CA 1
ATOM 2964 C C . GLY B 1 39 ? -71.855 50.334 -26.423 1.000 79.823 13 GLY B C 1
ATOM 2965 O O . GLY B 1 39 ? -73.072 50.213 -26.277 1.000 69.321 13 GLY B O 1
ATOM 2966 N N . GLY B 1 40 ? -70.963 49.675 -25.681 1.000 84.167 14 GLY B N 1
ATOM 2967 C CA . GLY B 1 40 ? -71.360 48.937 -24.492 1.000 80.214 14 GLY B CA 1
ATOM 2968 C C . GLY B 1 40 ? -71.501 49.873 -23.297 1.000 70.524 14 GLY B C 1
ATOM 2969 O O . GLY B 1 40 ? -71.474 51.092 -23.436 1.000 66.497 14 GLY B O 1
ATOM 2970 N N . ILE B 1 41 ? -71.603 49.294 -22.109 1.000 64.517 15 ILE B N 1
ATOM 2971 C CA . ILE B 1 41 ? -71.757 50.098 -20.911 1.000 61.394 15 ILE B CA 1
ATOM 2972 C C . ILE B 1 41 ? -70.609 51.105 -20.823 1.000 59.845 15 ILE B C 1
ATOM 2973 O O . ILE B 1 41 ? -70.825 52.277 -20.528 1.000 56.657 15 ILE B O 1
ATOM 2978 N N . GLY B 1 42 ? -69.381 50.653 -21.090 1.000 61.646 16 GLY B N 1
ATOM 2979 C CA . GLY B 1 42 ? -68.212 51.489 -20.873 1.000 61.935 16 GLY B CA 1
ATOM 2980 C C . GLY B 1 42 ? -68.213 52.708 -21.784 1.000 64.800 16 GLY B C 1
ATOM 2981 O O . GLY B 1 42 ? -67.985 53.831 -21.331 1.000 68.553 16 GLY B O 1
ATOM 2982 N N . GLY B 1 43 ? -68.441 52.447 -23.081 1.000 70.575 17 GLY B N 1
ATOM 2983 C CA . GLY B 1 43 ? -68.410 53.471 -24.113 1.000 69.694 17 GLY B CA 1
ATOM 2984 C C . GLY B 1 43 ? -69.517 54.516 -23.944 1.000 69.666 17 GLY B C 1
ATOM 2985 O O . GLY B 1 43 ? -69.248 55.718 -23.983 1.000 65.301 17 GLY B O 1
ATOM 2986 N N . LEU B 1 44 ? -70.758 54.054 -23.743 1.000 65.814 18 LEU B N 1
ATOM 2987 C CA . LEU B 1 44 ? -71.888 54.949 -23.517 1.000 68.322 18 LEU B CA 1
ATOM 2988 C C . LEU B 1 44 ? -71.607 55.821 -22.296 1.000 70.795 18 LEU B C 1
ATOM 2989 O O . LEU B 1 44 ? -71.744 57.039 -22.363 1.000 76.733 18 LEU B O 1
ATOM 2994 N N . ALA B 1 45 ? -71.159 55.200 -21.202 1.000 76.280 19 ALA B N 1
ATOM 2995 C CA . ALA B 1 45 ? -70.968 55.911 -19.951 1.000 70.039 19 ALA B CA 1
ATOM 2996 C C . ALA B 1 45 ? -69.913 57.002 -20.108 1.000 69.587 19 ALA B C 1
ATOM 2997 O O . ALA B 1 45 ? -70.050 58.079 -19.539 1.000 69.931 19 ALA B O 1
ATOM 2999 N N . VAL B 1 46 ? -68.833 56.738 -20.845 1.000 65.111 20 VAL B N 1
ATOM 3000 C CA . VAL B 1 46 ? -67.780 57.742 -20.899 1.000 69.038 20 VAL B CA 1
ATOM 3001 C C . VAL B 1 46 ? -68.208 58.873 -21.842 1.000 72.413 20 VAL B C 1
ATOM 3002 O O . VAL B 1 46 ? -67.874 60.038 -21.623 1.000 77.083 20 VAL B O 1
ATOM 3006 N N . ALA B 1 47 ? -68.948 58.521 -22.896 1.000 71.259 21 ALA B N 1
ATOM 3007 C CA . ALA B 1 47 ? -69.461 59.504 -23.833 1.000 79.567 21 ALA B CA 1
ATOM 3008 C C . ALA B 1 47 ? -70.437 60.407 -23.088 1.000 89.523 21 ALA B C 1
ATOM 3009 O O . ALA B 1 47 ? -70.351 61.629 -23.178 1.000 90.878 21 ALA B O 1
ATOM 3011 N N . LEU B 1 48 ? -71.345 59.768 -22.338 1.000 85.676 22 LEU B N 1
ATOM 3012 C CA . LEU B 1 48 ? -72.359 60.466 -21.570 1.000 79.082 22 LEU B CA 1
ATOM 3013 C C . LEU B 1 48 ? -71.713 61.397 -20.555 1.000 72.974 22 LEU B C 1
ATOM 3014 O O . LEU B 1 48 ? -72.256 62.453 -20.269 1.000 95.848 22 LEU B O 1
ATOM 3019 N N . GLY B 1 49 ? -70.583 60.977 -19.992 1.000 77.854 23 GLY B N 1
ATOM 3020 C CA . GLY B 1 49 ? -69.951 61.712 -18.910 1.000 77.392 23 GLY B CA 1
ATOM 3021 C C . GLY B 1 49 ? -69.138 62.884 -19.441 1.000 79.014 23 GLY B C 1
ATOM 3022 O O . GLY B 1 49 ? -69.038 63.918 -18.784 1.000 80.320 23 GLY B O 1
ATOM 3023 N N . LEU B 1 50 ? -68.542 62.690 -20.623 1.000 85.004 24 LEU B N 1
ATOM 3024 C CA . LEU B 1 50 ? -67.863 63.761 -21.336 1.000 93.006 24 LEU B CA 1
ATOM 3025 C C . LEU B 1 50 ? -68.865 64.859 -21.727 1.000 88.557 24 LEU B C 1
ATOM 3026 O O . LEU B 1 50 ? -68.599 66.045 -21.516 1.000 82.397 24 LEU B O 1
ATOM 3031 N N . ARG B 1 51 ? -70.026 64.473 -22.279 1.000 84.721 25 ARG B N 1
ATOM 3032 C CA . ARG B 1 51 ? -70.997 65.445 -22.770 1.000 77.752 25 ARG B CA 1
ATOM 3033 C C . ARG B 1 51 ? -71.590 66.236 -21.603 1.000 85.422 25 ARG B C 1
ATOM 3034 O O . ARG B 1 51 ? -71.752 67.447 -21.705 1.000 102.795 25 ARG B O 1
ATOM 3042 N N . ARG B 1 52 ? -71.879 65.555 -20.491 1.000 81.853 26 ARG B N 1
ATOM 3043 C CA . ARG B 1 52 ? -72.317 66.182 -19.252 1.000 78.594 26 ARG B CA 1
ATOM 3044 C C . ARG B 1 52 ? -71.309 67.214 -18.736 1.000 77.553 26 ARG B C 1
ATOM 3045 O O . ARG B 1 52 ? -71.682 68.049 -17.926 1.000 89.397 26 ARG B O 1
ATOM 3053 N N . GLN B 1 53 ? -70.043 67.170 -19.167 1.000 82.296 27 GLN B N 1
ATOM 3054 C CA . GLN B 1 53 ? -69.096 68.215 -18.800 1.000 98.064 27 GLN B CA 1
ATOM 3055 C C . GLN B 1 53 ? -68.690 69.020 -20.038 1.000 92.898 27 GLN B C 1
ATOM 3056 O O . GLN B 1 53 ? -67.613 69.609 -20.082 1.000 89.280 27 GLN B O 1
ATOM 3062 N N . GLY B 1 54 ? -69.582 69.066 -21.030 1.000 95.238 28 GLY B N 1
ATOM 3063 C CA . GLY B 1 54 ? -69.462 69.978 -22.158 1.000 101.061 28 GLY B CA 1
ATOM 3064 C C . GLY B 1 54 ? -68.417 69.580 -23.203 1.000 96.155 28 GLY B C 1
ATOM 3065 O O . GLY B 1 54 ? -67.990 70.435 -23.974 1.000 109.214 28 GLY B O 1
ATOM 3066 N N . VAL B 1 55 ? -68.039 68.294 -23.272 1.000 88.880 29 VAL B N 1
ATOM 3067 C CA . VAL B 1 55 ? -67.117 67.815 -24.297 1.000 83.734 29 VAL B CA 1
ATOM 3068 C C . VAL B 1 55 ? -67.888 67.070 -25.397 1.000 85.947 29 VAL B C 1
ATOM 3069 O O . VAL B 1 55 ? -68.797 66.281 -25.129 1.000 84.907 29 VAL B O 1
ATOM 3073 N N . GLU B 1 56 ? -67.519 67.360 -26.657 1.000 94.451 30 GLU B N 1
ATOM 3074 C CA . GLU B 1 56 ? -68.074 66.698 -27.826 1.000 108.543 30 GLU B CA 1
ATOM 3075 C C . GLU B 1 56 ? -67.609 65.245 -27.854 1.000 100.356 30 GLU B C 1
ATOM 3076 O O . GLU B 1 56 ? -66.421 65.002 -28.021 1.000 98.670 30 GLU B O 1
ATOM 3082 N N . ALA B 1 57 ? -68.523 64.284 -27.709 1.000 83.442 31 ALA B N 1
ATOM 3083 C CA . ALA B 1 57 ? -68.124 62.888 -27.733 1.000 76.989 31 ALA B CA 1
ATOM 3084 C C . ALA B 1 57 ? -69.091 62.100 -28.599 1.000 74.042 31 ALA B C 1
ATOM 3085 O O . ALA B 1 57 ? -70.288 62.354 -28.566 1.000 90.415 31 ALA B O 1
ATOM 3087 N N . VAL B 1 58 ? -68.562 61.161 -29.385 1.000 74.155 32 VAL B N 1
ATOM 3088 C CA . VAL B 1 58 ? -69.373 60.403 -30.324 1.000 79.982 32 VAL B CA 1
ATOM 3089 C C . VAL B 1 58 ? -68.941 58.934 -30.284 1.000 83.520 32 VAL B C 1
ATOM 3090 O O . VAL B 1 58 ? -67.750 58.626 -30.238 1.000 79.460 32 VAL B O 1
ATOM 3094 N N . VAL B 1 59 ? -69.926 58.029 -30.328 1.000 68.367 33 VAL B N 1
ATOM 3095 C CA . VAL B 1 59 ? -69.678 56.608 -30.200 1.000 68.614 33 VAL B CA 1
ATOM 3096 C C . VAL B 1 59 ? -69.834 55.924 -31.558 1.000 70.371 33 VAL B C 1
ATOM 3097 O O . VAL B 1 59 ? -70.854 56.082 -32.226 1.000 71.695 33 VAL B O 1
ATOM 3101 N N . HIS B 1 60 ? -68.844 55.098 -31.912 1.000 69.598 34 HIS B N 1
ATOM 3102 C CA . HIS B 1 60 ? -68.899 54.279 -33.114 1.000 81.586 34 HIS B CA 1
ATOM 3103 C C . HIS B 1 60 ? -69.026 52.797 -32.749 1.000 80.468 34 HIS B C 1
ATOM 3104 O O . HIS B 1 60 ? -68.078 52.201 -32.244 1.000 81.446 34 HIS B O 1
ATOM 3111 N N . GLU B 1 61 ? -70.191 52.207 -33.043 1.000 73.927 35 GLU B N 1
ATOM 3112 C CA . GLU B 1 61 ? -70.537 50.865 -32.598 1.000 76.817 35 GLU B CA 1
ATOM 3113 C C . GLU B 1 61 ? -70.737 49.955 -33.808 1.000 82.905 35 GLU B C 1
ATOM 3114 O O . GLU B 1 61 ? -71.492 50.285 -34.713 1.000 83.399 35 GLU B O 1
ATOM 3120 N N . GLN B 1 62 ? -70.135 48.763 -33.770 1.000 78.959 36 GLN B N 1
ATOM 3121 C CA . GLN B 1 62 ? -70.122 47.873 -34.916 1.000 86.732 36 GLN B CA 1
ATOM 3122 C C . GLN B 1 62 ? -71.489 47.248 -35.184 1.000 90.747 36 GLN B C 1
ATOM 3123 O O . GLN B 1 62 ? -71.805 46.934 -36.325 1.000 92.013 36 GLN B O 1
ATOM 3129 N N . ALA B 1 63 ? -72.287 47.011 -34.142 1.000 93.632 37 ALA B N 1
ATOM 3130 C CA . ALA B 1 63 ? -73.566 46.343 -34.324 1.000 96.662 37 ALA B CA 1
ATOM 3131 C C . ALA B 1 63 ? -74.546 47.257 -35.068 1.000 111.035 37 ALA B C 1
ATOM 3132 O O . ALA B 1 63 ? -74.436 48.489 -34.980 1.000 97.837 37 ALA B O 1
ATOM 3134 N N . HIS B 1 64 ? -75.498 46.637 -35.795 1.000 118.351 38 HIS B N 1
ATOM 3135 C CA . HIS B 1 64 ? -76.475 47.358 -36.609 1.000 119.184 38 HIS B CA 1
ATOM 3136 C C . HIS B 1 64 ? -77.622 47.854 -35.713 1.000 113.371 38 HIS B C 1
ATOM 3137 O O . HIS B 1 64 ? -78.276 48.854 -36.003 1.000 97.284 38 HIS B O 1
ATOM 3144 N N . ALA B 1 65 ? -77.845 47.177 -34.583 1.000 115.091 39 ALA B N 1
ATOM 3145 C CA . ALA B 1 65 ? -78.669 47.717 -33.509 1.000 119.482 39 ALA B CA 1
ATOM 3146 C C . ALA B 1 65 ? -78.228 47.098 -32.181 1.000 115.998 39 ALA B C 1
ATOM 3147 O O . ALA B 1 65 ? -77.698 45.990 -32.170 1.000 102.169 39 ALA B O 1
ATOM 3149 N N . LEU B 1 66 ? -78.443 47.817 -31.069 1.000 114.829 40 LEU B N 1
ATOM 3150 C CA . LEU B 1 66 ? -77.991 47.364 -29.761 1.000 101.905 40 LEU B CA 1
ATOM 3151 C C . LEU B 1 66 ? -78.871 46.208 -29.283 1.000 103.184 40 LEU B C 1
ATOM 3152 O O . LEU B 1 66 ? -80.090 46.256 -29.414 1.000 99.511 40 LEU B O 1
ATOM 3157 N N . SER B 1 67 ? -78.227 45.168 -28.731 1.000 120.317 41 SER B N 1
ATOM 3158 C CA . SER B 1 67 ? -78.901 43.942 -28.327 1.000 121.041 41 SER B CA 1
ATOM 3159 C C . SER B 1 67 ? -79.707 44.175 -27.051 1.000 129.411 41 SER B C 1
ATOM 3160 O O . SER B 1 67 ? -79.406 45.076 -26.267 1.000 113.587 41 SER B O 1
ATOM 3163 N N . HIS B 1 68 ? -80.741 43.341 -26.871 1.000 134.203 42 HIS B N 1
ATOM 3164 C CA . HIS B 1 68 ? -81.536 43.304 -25.654 1.000 128.815 42 HIS B CA 1
ATOM 3165 C C . HIS B 1 68 ? -81.290 41.973 -24.925 1.000 122.283 42 HIS B C 1
ATOM 3166 O O . HIS B 1 68 ? -82.042 41.638 -24.007 1.000 101.397 42 HIS B O 1
ATOM 3173 N N . GLN B 1 69 ? -80.232 41.223 -25.301 1.000 114.008 43 GLN B N 1
ATOM 3174 C CA . GLN B 1 69 ? -80.039 39.854 -24.819 1.000 115.750 43 GLN B CA 1
ATOM 3175 C C . GLN B 1 69 ? -79.006 39.749 -23.687 1.000 115.583 43 GLN B C 1
ATOM 3176 O O . GLN B 1 69 ? -78.892 38.695 -23.053 1.000 112.213 43 GLN B O 1
ATOM 3182 N N . GLY B 1 70 ? -78.244 40.822 -23.432 1.000 111.753 44 GLY B N 1
ATOM 3183 C CA . GLY B 1 70 ? -77.405 40.899 -22.242 1.000 131.430 44 GLY B CA 1
ATOM 3184 C C . GLY B 1 70 ? -78.203 40.640 -20.958 1.000 137.902 44 GLY B C 1
ATOM 3185 O O . GLY B 1 70 ? -79.019 41.467 -20.528 1.000 120.947 44 GLY B O 1
ATOM 3186 N N . ALA B 1 71 ? -77.947 39.491 -20.325 1.000 108.846 45 ALA B N 1
ATOM 3187 C CA . ALA B 1 71 ? -78.909 38.950 -19.386 1.000 95.408 45 ALA B CA 1
ATOM 3188 C C . ALA B 1 71 ? -78.268 38.727 -18.024 1.000 81.245 45 ALA B C 1
ATOM 3189 O O . ALA B 1 71 ? -77.676 37.675 -17.822 1.000 103.616 45 ALA B O 1
ATOM 3191 N N . GLY B 1 72 ? -78.372 39.709 -17.113 1.000 65.473 46 GLY B N 1
ATOM 3192 C CA . GLY B 1 72 ? -77.979 39.537 -15.704 1.000 63.786 46 GLY B CA 1
ATOM 3193 C C . GLY B 1 72 ? -76.621 40.151 -15.299 1.000 60.123 46 GLY B C 1
ATOM 3194 O O . GLY B 1 72 ? -75.590 39.605 -15.696 1.000 72.637 46 GLY B O 1
ATOM 3195 N N . ILE B 1 73 ? -76.608 41.276 -14.537 1.000 53.000 47 ILE B N 1
ATOM 3196 C CA . ILE B 1 73 ? -75.418 41.742 -13.829 1.000 60.697 47 ILE B CA 1
ATOM 3197 C C . ILE B 1 73 ? -75.771 42.274 -12.436 1.000 58.937 47 ILE B C 1
ATOM 3198 O O . ILE B 1 73 ? -76.905 42.660 -12.183 1.000 58.668 47 ILE B O 1
ATOM 3203 N N . ALA B 1 74 ? -74.748 42.345 -11.572 1.000 56.312 48 ALA B N 1
ATOM 3204 C CA . ALA B 1 74 ? -74.842 42.905 -10.232 1.000 55.250 48 ALA B CA 1
ATOM 3205 C C . ALA B 1 74 ? -74.179 44.271 -10.206 1.000 54.178 48 ALA B C 1
ATOM 3206 O O . ALA B 1 74 ? -73.050 44.385 -10.652 1.000 52.261 48 ALA B O 1
ATOM 3208 N N . ILE B 1 75 ? -74.888 45.286 -9.678 1.000 61.866 49 ILE B N 1
ATOM 3209 C CA . ILE B 1 75 ? -74.332 46.620 -9.466 1.000 60.959 49 ILE B CA 1
ATOM 3210 C C . ILE B 1 75 ? -74.059 46.847 -7.982 1.000 58.378 49 ILE B C 1
ATOM 3211 O O . ILE B 1 75 ? -74.961 46.908 -7.159 1.000 72.720 49 ILE B O 1
ATOM 3216 N N . GLY B 1 76 ? -72.791 46.998 -7.641 1.000 58.363 50 GLY B N 1
ATOM 3217 C CA . GLY B 1 76 ? -72.413 47.328 -6.283 1.000 64.554 50 GLY B CA 1
ATOM 3218 C C . GLY B 1 76 ? -72.536 48.821 -6.000 1.000 60.085 50 GLY B C 1
ATOM 3219 O O . GLY B 1 76 ? -72.757 49.609 -6.896 1.000 61.280 50 GLY B O 1
ATOM 3220 N N . ALA B 1 77 ? -72.376 49.191 -4.730 1.000 63.060 51 ALA B N 1
ATOM 3221 C CA . ALA B 1 77 ? -72.475 50.575 -4.313 1.000 62.976 51 ALA B CA 1
ATOM 3222 C C . ALA B 1 77 ? -71.527 51.433 -5.138 1.000 63.004 51 ALA B C 1
ATOM 3223 O O . ALA B 1 77 ? -71.865 52.558 -5.494 1.000 73.334 51 ALA B O 1
ATOM 3225 N N . ASN B 1 78 ? -70.345 50.890 -5.432 1.000 58.795 52 ASN B N 1
ATOM 3226 C CA . ASN B 1 78 ? -69.300 51.632 -6.120 1.000 60.118 52 ASN B CA 1
ATOM 3227 C C . ASN B 1 78 ? -69.762 51.999 -7.529 1.000 63.508 52 ASN B C 1
ATOM 3228 O O . ASN B 1 78 ? -69.523 53.122 -7.990 1.000 63.704 52 ASN B O 1
ATOM 3233 N N . GLY B 1 79 ? -70.429 51.043 -8.190 1.000 55.783 53 GLY B N 1
ATOM 3234 C CA . GLY B 1 79 ? -70.996 51.270 -9.504 1.000 59.239 53 GLY B CA 1
ATOM 3235 C C . GLY B 1 79 ? -72.263 52.113 -9.435 1.000 63.833 53 GLY B C 1
ATOM 3236 O O . GLY B 1 79 ? -72.497 52.951 -10.303 1.000 72.346 53 GLY B O 1
ATOM 3237 N N . HIS B 1 80 ? -73.077 51.877 -8.401 1.000 68.479 54 HIS B N 1
ATOM 3238 C CA . HIS B 1 80 ? -74.274 52.671 -8.180 1.000 67.929 54 HIS B CA 1
ATOM 3239 C C . HIS B 1 80 ? -73.902 54.155 -8.151 1.000 69.121 54 HIS B C 1
ATOM 3240 O O . HIS B 1 80 ? -74.567 54.974 -8.785 1.000 64.927 54 HIS B O 1
ATOM 3247 N N . ARG B 1 81 ? -72.819 54.485 -7.433 1.000 58.482 55 ARG B N 1
ATOM 3248 C CA . ARG B 1 81 ? -72.361 55.856 -7.297 1.000 57.709 55 ARG B CA 1
ATOM 3249 C C . ARG B 1 81 ? -71.967 56.453 -8.647 1.000 66.456 55 ARG B C 1
ATOM 3250 O O . ARG B 1 81 ? -72.187 57.640 -8.879 1.000 64.732 55 ARG B O 1
ATOM 3258 N N . ALA B 1 82 ? -71.388 55.633 -9.528 1.000 71.917 56 ALA B N 1
ATOM 3259 C CA . ALA B 1 82 ? -71.016 56.097 -10.856 1.000 68.607 56 ALA B CA 1
ATOM 3260 C C . ALA B 1 82 ? -72.264 56.393 -11.688 1.000 65.907 56 ALA B C 1
ATOM 3261 O O . ALA B 1 82 ? -72.252 57.321 -12.480 1.000 65.257 56 ALA B O 1
ATOM 3263 N N . LEU B 1 83 ? -73.322 55.587 -11.521 1.000 68.573 57 LEU B N 1
ATOM 3264 C CA . LEU B 1 83 ? -74.579 55.776 -12.231 1.000 70.302 57 LEU B CA 1
ATOM 3265 C C . LEU B 1 83 ? -75.285 57.049 -11.767 1.000 77.851 57 LEU B C 1
ATOM 3266 O O . LEU B 1 83 ? -75.947 57.706 -12.571 1.000 77.905 57 LEU B O 1
ATOM 3271 N N . ARG B 1 84 ? -75.206 57.342 -10.459 1.000 81.290 58 ARG B N 1
ATOM 3272 C CA . ARG B 1 84 ? -75.770 58.567 -9.911 1.000 83.668 58 ARG B CA 1
ATOM 3273 C C . ARG B 1 84 ? -75.067 59.758 -10.558 1.000 80.545 58 ARG B C 1
ATOM 3274 O O . ARG B 1 84 ? -75.717 60.629 -11.121 1.000 83.962 58 ARG B O 1
ATOM 3282 N N . GLU B 1 85 ? -73.735 59.741 -10.530 1.000 72.621 59 GLU B N 1
ATOM 3283 C CA . GLU B 1 85 ? -72.905 60.772 -11.124 1.000 72.019 59 GLU B CA 1
ATOM 3284 C C . GLU B 1 85 ? -73.242 61.011 -12.599 1.000 77.191 59 GLU B C 1
ATOM 3285 O O . GLU B 1 85 ? -73.093 62.125 -13.084 1.000 86.110 59 GLU B O 1
ATOM 3291 N N . LEU B 1 86 ? -73.645 59.966 -13.331 1.000 82.156 60 LEU B N 1
ATOM 3292 C CA . LEU B 1 86 ? -73.914 60.067 -14.761 1.000 81.460 60 LEU B CA 1
ATOM 3293 C C . LEU B 1 86 ? -75.402 60.308 -15.022 1.000 86.302 60 LEU B C 1
ATOM 3294 O O . LEU B 1 86 ? -75.806 60.466 -16.173 1.000 94.811 60 LEU B O 1
ATOM 3299 N N . GLY B 1 87 ? -76.206 60.270 -13.949 1.000 81.505 61 GLY B N 1
ATOM 3300 C CA . GLY B 1 87 ? -77.600 60.675 -13.978 1.000 75.446 61 GLY B CA 1
ATOM 3301 C C . GLY B 1 87 ? -78.524 59.591 -14.523 1.000 79.740 61 GLY B C 1
ATOM 3302 O O . GLY B 1 87 ? -79.568 59.924 -15.091 1.000 79.995 61 GLY B O 1
ATOM 3303 N N . VAL B 1 88 ? -78.154 58.308 -14.330 1.000 83.002 62 VAL B N 1
ATOM 3304 C CA . VAL B 1 88 ? -78.930 57.198 -14.884 1.000 79.761 62 VAL B CA 1
ATOM 3305 C C . VAL B 1 88 ? -79.486 56.287 -13.786 1.000 69.111 62 VAL B C 1
ATOM 3306 O O . VAL B 1 88 ? -80.257 55.362 -14.068 1.000 62.008 62 VAL B O 1
ATOM 3310 N N . ALA B 1 89 ? -79.144 56.534 -12.514 1.000 78.320 63 ALA B N 1
ATOM 3311 C CA . ALA B 1 89 ? -79.609 55.643 -11.455 1.000 78.142 63 ALA B CA 1
ATOM 3312 C C . ALA B 1 89 ? -81.134 55.696 -11.354 1.000 78.797 63 ALA B C 1
ATOM 3313 O O . ALA B 1 89 ? -81.779 54.653 -11.243 1.000 67.638 63 ALA B O 1
ATOM 3315 N N . LYS B 1 90 ? -81.689 56.916 -11.437 1.000 89.998 64 LYS B N 1
ATOM 3316 C CA . LYS B 1 90 ? -83.129 57.149 -11.392 1.000 89.224 64 LYS B CA 1
ATOM 3317 C C . LYS B 1 90 ? -83.857 56.308 -12.451 1.000 78.794 64 LYS B C 1
ATOM 3318 O O . LYS B 1 90 ? -84.892 55.717 -12.156 1.000 75.043 64 LYS B O 1
ATOM 3324 N N . ARG B 1 91 ? -83.297 56.181 -13.660 1.000 79.420 65 ARG B N 1
ATOM 3325 C CA . ARG B 1 91 ? -83.954 55.433 -14.724 1.000 78.307 65 ARG B CA 1
ATOM 3326 C C . ARG B 1 91 ? -83.914 53.928 -14.486 1.000 79.094 65 ARG B C 1
ATOM 3327 O O . ARG B 1 91 ? -84.595 53.187 -15.183 1.000 77.660 65 ARG B O 1
ATOM 3335 N N . LEU B 1 92 ? -83.070 53.460 -13.560 1.000 85.709 66 LEU B N 1
ATOM 3336 C CA . LEU B 1 92 ? -82.899 52.027 -13.363 1.000 87.517 66 LEU B CA 1
ATOM 3337 C C . LEU B 1 92 ? -83.705 51.512 -12.169 1.000 87.326 66 LEU B C 1
ATOM 3338 O O . LEU B 1 92 ? -83.819 50.291 -12.008 1.000 71.532 66 LEU B O 1
ATOM 3343 N N . THR B 1 93 ? -84.279 52.438 -11.373 1.000 76.667 67 THR B N 1
ATOM 3344 C CA . THR B 1 93 ? -84.963 52.106 -10.133 1.000 72.595 67 THR B CA 1
ATOM 3345 C C . THR B 1 93 ? -86.075 51.082 -10.359 1.000 78.006 67 THR B C 1
ATOM 3346 O O . THR B 1 93 ? -86.198 50.118 -9.604 1.000 78.980 67 THR B O 1
ATOM 3350 N N . ALA B 1 94 ? -86.879 51.305 -11.398 1.000 79.796 68 ALA B N 1
ATOM 3351 C CA . ALA B 1 94 ? -87.989 50.432 -11.727 1.000 88.030 68 ALA B CA 1
ATOM 3352 C C . ALA B 1 94 ? -87.518 48.992 -11.950 1.000 93.130 68 ALA B C 1
ATOM 3353 O O . ALA B 1 94 ? -87.990 48.070 -11.280 1.000 83.650 68 ALA B O 1
ATOM 3355 N N . SER B 1 95 ? -86.593 48.805 -12.905 1.000 96.955 69 SER B N 1
ATOM 3356 C CA . SER B 1 95 ? -86.248 47.476 -13.397 1.000 99.378 69 SER B CA 1
ATOM 3357 C C . SER B 1 95 ? -85.198 46.781 -12.520 1.000 95.527 69 SER B C 1
ATOM 3358 O O . SER B 1 95 ? -84.974 45.577 -12.671 1.000 97.059 69 SER B O 1
ATOM 3361 N N . ALA B 1 96 ? -84.559 47.522 -11.601 1.000 81.246 70 ALA B N 1
ATOM 3362 C CA . ALA B 1 96 ? -83.644 46.918 -10.645 1.000 74.103 70 ALA B CA 1
ATOM 3363 C C . ALA B 1 96 ? -84.367 45.895 -9.767 1.000 76.083 70 ALA B C 1
ATOM 3364 O O . ALA B 1 96 ? -85.593 45.796 -9.774 1.000 81.665 70 ALA B O 1
ATOM 3366 N N . ALA B 1 97 ? -83.564 45.122 -9.032 1.000 72.496 71 ALA B N 1
ATOM 3367 C CA . ALA B 1 97 ? -84.029 44.200 -8.013 1.000 64.321 71 ALA B CA 1
ATOM 3368 C C . ALA B 1 97 ? -83.081 44.308 -6.828 1.000 71.771 71 ALA B C 1
ATOM 3369 O O . ALA B 1 97 ? -81.909 44.596 -7.034 1.000 84.613 71 ALA B O 1
ATOM 3371 N N . ARG B 1 98 ? -83.601 44.110 -5.605 1.000 76.064 72 ARG B N 1
ATOM 3372 C CA . ARG B 1 98 ? -82.857 44.388 -4.383 1.000 73.474 72 ARG B CA 1
ATOM 3373 C C . ARG B 1 98 ? -82.723 43.112 -3.555 1.000 76.199 72 ARG B C 1
ATOM 3374 O O . ARG B 1 98 ? -83.517 42.863 -2.658 1.000 72.781 72 ARG B O 1
ATOM 3382 N N . PRO B 1 99 ? -81.706 42.263 -3.821 1.000 71.148 73 PRO B N 1
ATOM 3383 C CA . PRO B 1 99 ? -81.527 41.030 -3.060 1.000 67.648 73 PRO B CA 1
ATOM 3384 C C . PRO B 1 99 ? -81.406 41.350 -1.574 1.000 67.239 73 PRO B C 1
ATOM 3385 O O . PRO B 1 99 ? -80.699 42.289 -1.210 1.000 58.562 73 PRO B O 1
ATOM 3389 N N . SER B 1 100 ? -82.102 40.579 -0.725 1.000 70.836 74 SER B N 1
ATOM 3390 C CA . SER B 1 100 ? -82.143 40.879 0.704 1.000 67.407 74 SER B CA 1
ATOM 3391 C C . SER B 1 100 ? -80.874 40.395 1.397 1.000 71.186 74 SER B C 1
ATOM 3392 O O . SER B 1 100 ? -80.554 40.875 2.484 1.000 73.678 74 SER B O 1
ATOM 3395 N N . ARG B 1 101 ? -80.186 39.424 0.771 1.000 76.782 75 ARG B N 1
ATOM 3396 C CA . ARG B 1 101 ? -78.987 38.821 1.338 1.000 73.995 75 ARG B CA 1
ATOM 3397 C C . ARG B 1 101 ? -78.157 38.113 0.266 1.000 64.772 75 ARG B C 1
ATOM 3398 O O . ARG B 1 101 ? -78.672 37.722 -0.777 1.000 68.872 75 ARG B O 1
ATOM 3406 N N . ALA B 1 102 ? -76.869 37.940 0.585 1.000 63.933 76 ALA B N 1
ATOM 3407 C CA . ALA B 1 102 ? -75.967 37.033 -0.107 1.000 65.842 76 ALA B CA 1
ATOM 3408 C C . ALA B 1 102 ? -75.920 35.714 0.654 1.000 65.213 76 ALA B C 1
ATOM 3409 O O . ALA B 1 102 ? -75.515 35.707 1.812 1.000 66.510 76 ALA B O 1
ATOM 3411 N N . ASP B 1 103 ? -76.323 34.625 -0.014 1.000 65.734 77 ASP B N 1
ATOM 3412 C CA . ASP B 1 103 ? -76.504 33.331 0.619 1.000 63.599 77 ASP B CA 1
ATOM 3413 C C . ASP B 1 103 ? -75.562 32.344 -0.063 1.000 63.379 77 ASP B C 1
ATOM 3414 O O . ASP B 1 103 ? -75.789 31.963 -1.210 1.000 65.229 77 ASP B O 1
ATOM 3419 N N . PHE B 1 104 ? -74.488 31.973 0.644 1.000 64.868 78 PHE B N 1
ATOM 3420 C CA . PHE B 1 104 ? -73.534 30.980 0.170 1.000 61.967 78 PHE B CA 1
ATOM 3421 C C . PHE B 1 104 ? -73.988 29.591 0.611 1.000 54.522 78 PHE B C 1
ATOM 3422 O O . PHE B 1 104 ? -74.025 29.300 1.799 1.000 61.341 78 PHE B O 1
ATOM 3430 N N . ARG B 1 105 ? -74.251 28.730 -0.376 1.000 53.315 79 ARG B N 1
ATOM 3431 C CA . ARG B 1 105 ? -74.991 27.493 -0.213 1.000 54.171 79 ARG B CA 1
ATOM 3432 C C . ARG B 1 105 ? -74.136 26.287 -0.572 1.000 53.560 79 ARG B C 1
ATOM 3433 O O . ARG B 1 105 ? -73.414 26.297 -1.574 1.000 58.109 79 ARG B O 1
ATOM 3441 N N . HIS B 1 106 ? -74.335 25.210 0.187 1.000 52.935 80 HIS B N 1
ATOM 3442 C CA . HIS B 1 106 ? -73.631 23.965 -0.055 1.000 62.932 80 HIS B CA 1
ATOM 3443 C C . HIS B 1 106 ? -74.223 23.261 -1.277 1.000 60.403 80 HIS B C 1
ATOM 3444 O O . HIS B 1 106 ? -75.435 23.094 -1.387 1.000 65.011 80 HIS B O 1
ATOM 3451 N N . TRP B 1 107 ? -73.342 22.785 -2.157 1.000 61.720 81 TRP B N 1
ATOM 3452 C CA . TRP B 1 107 ? -73.735 22.248 -3.455 1.000 65.591 81 TRP B CA 1
ATOM 3453 C C . TRP B 1 107 ? -74.688 21.067 -3.307 1.000 65.379 81 TRP B C 1
ATOM 3454 O O . TRP B 1 107 ? -75.583 20.911 -4.127 1.000 62.072 81 TRP B O 1
ATOM 3465 N N . ARG B 1 108 ? -74.471 20.250 -2.267 1.000 68.596 82 ARG B N 1
ATOM 3466 C CA . ARG B 1 108 ? -75.158 18.977 -2.131 1.000 67.936 82 ARG B CA 1
ATOM 3467 C C . ARG B 1 108 ? -76.311 19.075 -1.136 1.000 68.279 82 ARG B C 1
ATOM 3468 O O . ARG B 1 108 ? -77.419 18.633 -1.438 1.000 72.970 82 ARG B O 1
ATOM 3476 N N . THR B 1 109 ? -76.049 19.652 0.038 1.000 57.717 83 THR B N 1
ATOM 3477 C CA . THR B 1 109 ? -76.992 19.587 1.140 1.000 63.558 83 THR B CA 1
ATOM 3478 C C . THR B 1 109 ? -77.947 20.775 1.098 1.000 67.349 83 THR B C 1
ATOM 3479 O O . THR B 1 109 ? -79.010 20.729 1.702 1.000 68.286 83 THR B O 1
ATOM 3483 N N . GLY B 1 110 ? -77.555 21.849 0.415 1.000 65.647 84 GLY B N 1
ATOM 3484 C CA . GLY B 1 110 ? -78.384 23.038 0.356 1.000 56.331 84 GLY B CA 1
ATOM 3485 C C . GLY B 1 110 ? -78.319 23.857 1.633 1.000 59.278 84 GLY B C 1
ATOM 3486 O O . GLY B 1 110 ? -79.081 24.806 1.778 1.000 57.071 84 GLY B O 1
ATOM 3487 N N . ARG B 1 111 ? -77.375 23.531 2.529 1.000 62.570 85 ARG B N 1
ATOM 3488 C CA . ARG B 1 111 ? -77.229 24.272 3.774 1.000 63.617 85 ARG B CA 1
ATOM 3489 C C . ARG B 1 111 ? -76.704 25.682 3.472 1.000 59.228 85 ARG B C 1
ATOM 3490 O O . ARG B 1 111 ? -75.903 25.850 2.568 1.000 60.650 85 ARG B O 1
ATOM 3498 N N . SER B 1 112 ? -77.163 26.690 4.216 1.000 67.059 86 SER B N 1
ATOM 3499 C CA . SER B 1 112 ? -76.584 28.020 4.141 1.000 65.460 86 SER B CA 1
ATOM 3500 C C . SER B 1 112 ? -75.291 28.062 4.955 1.000 70.308 86 SER B C 1
ATOM 3501 O O . SER B 1 112 ? -75.352 28.173 6.177 1.000 65.775 86 SER B O 1
ATOM 3504 N N . MET B 1 113 ? -74.138 28.042 4.264 1.000 69.729 87 MET B N 1
ATOM 3505 C CA . MET B 1 113 ? -72.838 27.993 4.909 1.000 63.108 87 MET B CA 1
ATOM 3506 C C . MET B 1 113 ? -72.514 29.368 5.495 1.000 63.669 87 MET B C 1
ATOM 3507 O O . MET B 1 113 ? -71.996 29.479 6.609 1.000 61.973 87 MET B O 1
ATOM 3512 N N . VAL B 1 114 ? -72.826 30.424 4.739 1.000 57.873 88 VAL B N 1
ATOM 3513 C CA . VAL B 1 114 ? -72.603 31.784 5.209 1.000 62.638 88 VAL B CA 1
ATOM 3514 C C . VAL B 1 114 ? -73.660 32.664 4.567 1.000 65.536 88 VAL B C 1
ATOM 3515 O O . VAL B 1 114 ? -74.020 32.459 3.414 1.000 65.706 88 VAL B O 1
ATOM 3519 N N . SER B 1 115 ? -74.107 33.656 5.336 1.000 71.463 89 SER B N 1
ATOM 3520 C CA . SER B 1 115 ? -75.164 34.558 4.924 1.000 67.875 89 SER B CA 1
ATOM 3521 C C . SER B 1 115 ? -74.817 35.967 5.408 1.000 61.650 89 SER B C 1
ATOM 3522 O O . SER B 1 115 ? -74.335 36.148 6.522 1.000 62.834 89 SER B O 1
ATOM 3525 N N . HIS B 1 116 ? -75.017 36.955 4.544 1.000 61.702 90 HIS B N 1
ATOM 3526 C CA . HIS B 1 116 ? -74.845 38.344 4.921 1.000 64.770 90 HIS B CA 1
ATOM 3527 C C . HIS B 1 116 ? -76.066 39.125 4.449 1.000 70.924 90 HIS B C 1
ATOM 3528 O O . HIS B 1 116 ? -76.402 39.108 3.264 1.000 64.363 90 HIS B O 1
ATOM 3535 N N . ARG B 1 117 ? -76.689 39.832 5.396 1.000 80.349 91 ARG B N 1
ATOM 3536 C CA . ARG B 1 117 ? -77.850 40.648 5.110 1.000 79.565 91 ARG B CA 1
ATOM 3537 C C . ARG B 1 117 ? -77.418 41.870 4.298 1.000 80.079 91 ARG B C 1
ATOM 3538 O O . ARG B 1 117 ? -76.407 42.506 4.604 1.000 73.046 91 ARG B O 1
ATOM 3546 N N . LEU B 1 118 ? -78.189 42.185 3.251 1.000 76.434 92 LEU B N 1
ATOM 3547 C CA . LEU B 1 118 ? -77.904 43.341 2.413 1.000 79.715 92 LEU B CA 1
ATOM 3548 C C . LEU B 1 118 ? -78.902 44.471 2.693 1.000 77.051 92 LEU B C 1
ATOM 3549 O O . LEU B 1 118 ? -78.497 45.629 2.799 1.000 91.299 92 LEU B O 1
ATOM 3554 N N . THR B 1 119 ? -80.201 44.137 2.815 1.000 97.637 93 THR B N 1
ATOM 3555 C CA . THR B 1 119 ? -81.250 45.072 3.219 1.000 93.525 93 THR B CA 1
ATOM 3556 C C . THR B 1 119 ? -80.750 45.977 4.345 1.000 86.453 93 THR B C 1
ATOM 3557 O O . THR B 1 119 ? -80.520 45.514 5.470 1.000 76.493 93 THR B O 1
ATOM 3561 N N . GLY B 1 120 ? -80.545 47.257 4.017 1.000 70.017 94 GLY B N 1
ATOM 3562 C CA . GLY B 1 120 ? -80.189 48.250 5.012 1.000 63.139 94 GLY B CA 1
ATOM 3563 C C . GLY B 1 120 ? -78.687 48.337 5.289 1.000 68.235 94 GLY B C 1
ATOM 3564 O O . GLY B 1 120 ? -78.081 49.396 5.063 1.000 65.686 94 GLY B O 1
ATOM 3565 N N . LEU B 1 121 ? -78.110 47.241 5.818 1.000 66.312 95 LEU B N 1
ATOM 3566 C CA . LEU B 1 121 ? -76.713 47.199 6.247 1.000 74.173 95 LEU B CA 1
ATOM 3567 C C . LEU B 1 121 ? -75.756 47.561 5.110 1.000 78.649 95 LEU B C 1
ATOM 3568 O O . LEU B 1 121 ? -74.782 48.289 5.335 1.000 78.836 95 LEU B O 1
ATOM 3573 N N . TYR B 1 122 ? -76.022 47.032 3.902 1.000 75.112 96 TYR B N 1
ATOM 3574 C CA . TYR B 1 122 ? -75.148 47.253 2.761 1.000 67.362 96 TYR B CA 1
ATOM 3575 C C . TYR B 1 122 ? -75.107 48.743 2.430 1.000 66.532 96 TYR B C 1
ATOM 3576 O O . TYR B 1 122 ? -74.027 49.319 2.298 1.000 70.409 96 TYR B O 1
ATOM 3585 N N . GLU B 1 123 ? -76.285 49.363 2.305 1.000 67.080 97 GLU B N 1
ATOM 3586 C CA . GLU B 1 123 ? -76.368 50.773 1.961 1.000 65.849 97 GLU B CA 1
ATOM 3587 C C . GLU B 1 123 ? -75.763 51.630 3.071 1.000 70.183 97 GLU B C 1
ATOM 3588 O O . GLU B 1 123 ? -75.052 52.584 2.765 1.000 73.083 97 GLU B O 1
ATOM 3594 N N . GLU B 1 124 ? -76.024 51.307 4.349 1.000 74.865 98 GLU B N 1
ATOM 3595 C CA . GLU B 1 124 ? -75.479 52.122 5.429 1.000 80.869 98 GLU B CA 1
ATOM 3596 C C . GLU B 1 124 ? -73.960 52.088 5.349 1.000 77.519 98 GLU B C 1
ATOM 3597 O O . GLU B 1 124 ? -73.318 53.135 5.418 1.000 60.418 98 GLU B O 1
ATOM 3603 N N . ARG B 1 125 ? -73.404 50.879 5.181 1.000 74.840 99 ARG B N 1
ATOM 3604 C CA . ARG B 1 125 ? -71.965 50.717 5.244 1.000 70.057 99 ARG B CA 1
ATOM 3605 C C . ARG B 1 125 ? -71.251 51.347 4.045 1.000 73.674 99 ARG B C 1
ATOM 3606 O O . ARG B 1 125 ? -70.193 51.933 4.224 1.000 68.466 99 ARG B O 1
ATOM 3614 N N . PHE B 1 126 ? -71.786 51.203 2.824 1.000 72.846 100 PHE B N 1
ATOM 3615 C CA . PHE B 1 126 ? -71.008 51.506 1.628 1.000 64.889 100 PHE B CA 1
ATOM 3616 C C . PHE B 1 126 ? -71.560 52.699 0.859 1.000 70.204 100 PHE B C 1
ATOM 3617 O O . PHE B 1 126 ? -70.944 53.102 -0.121 1.000 68.164 100 PHE B O 1
ATOM 3625 N N . GLY B 1 127 ? -72.731 53.226 1.259 1.000 73.549 101 GLY B N 1
ATOM 3626 C CA . GLY B 1 127 ? -73.221 54.511 0.775 1.000 66.861 101 GLY B CA 1
ATOM 3627 C C . GLY B 1 127 ? -74.134 54.426 -0.448 1.000 63.315 101 GLY B C 1
ATOM 3628 O O . GLY B 1 127 ? -74.375 55.436 -1.109 1.000 67.937 101 GLY B O 1
ATOM 3629 N N . ALA B 1 128 ? -74.603 53.218 -0.775 1.000 61.862 102 ALA B N 1
ATOM 3630 C CA . ALA B 1 128 ? -75.541 53.021 -1.873 1.000 60.010 102 ALA B CA 1
ATOM 3631 C C . ALA B 1 128 ? -76.012 51.572 -1.884 1.000 58.208 102 ALA B C 1
ATOM 3632 O O . ALA B 1 128 ? -75.397 50.684 -1.303 1.000 63.676 102 ALA B O 1
ATOM 3634 N N . PRO B 1 129 ? -77.138 51.278 -2.549 1.000 62.574 103 PRO B N 1
ATOM 3635 C CA . PRO B 1 129 ? -77.719 49.940 -2.459 1.000 63.264 103 PRO B CA 1
ATOM 3636 C C . PRO B 1 129 ? -77.032 48.948 -3.399 1.000 61.726 103 PRO B C 1
ATOM 3637 O O . PRO B 1 129 ? -76.284 49.361 -4.283 1.000 58.313 103 PRO B O 1
ATOM 3641 N N . PHE B 1 130 ? -77.306 47.653 -3.173 1.000 57.149 104 PHE B N 1
ATOM 3642 C CA . PHE B 1 130 ? -76.871 46.551 -4.017 1.000 55.937 104 PHE B CA 1
ATOM 3643 C C . PHE B 1 130 ? -78.012 46.163 -4.955 1.000 55.627 104 PHE B C 1
ATOM 3644 O O . PHE B 1 130 ? -79.029 45.672 -4.504 1.000 59.268 104 PHE B O 1
ATOM 3652 N N . TRP B 1 131 ? -77.829 46.359 -6.270 1.000 62.823 105 TRP B N 1
ATOM 3653 C CA . TRP B 1 131 ? -78.849 46.044 -7.260 1.000 60.062 105 TRP B CA 1
ATOM 3654 C C . TRP B 1 131 ? -78.438 44.856 -8.121 1.000 63.615 105 TRP B C 1
ATOM 3655 O O . TRP B 1 131 ? -77.266 44.695 -8.430 1.000 66.408 105 TRP B O 1
ATOM 3666 N N . THR B 1 132 ? -79.426 44.077 -8.562 1.000 66.641 106 THR B N 1
ATOM 3667 C CA . THR B 1 132 ? -79.250 43.154 -9.668 1.000 66.030 106 THR B CA 1
ATOM 3668 C C . THR B 1 132 ? -80.246 43.526 -10.759 1.000 68.379 106 THR B C 1
ATOM 3669 O O . THR B 1 132 ? -81.410 43.803 -10.483 1.000 63.085 106 THR B O 1
ATOM 3673 N N . VAL B 1 133 ? -79.761 43.524 -12.003 1.000 69.110 107 VAL B N 1
ATOM 3674 C CA . VAL B 1 133 ? -80.462 44.163 -13.098 1.000 68.114 107 VAL B CA 1
ATOM 3675 C C . VAL B 1 133 ? -80.009 43.560 -14.420 1.000 67.527 107 VAL B C 1
ATOM 3676 O O . VAL B 1 133 ? -78.899 43.053 -14.520 1.000 65.537 107 VAL B O 1
ATOM 3680 N N . GLU B 1 134 ? -80.870 43.647 -15.441 1.000 77.159 108 GLU B N 1
ATOM 3681 C CA . GLU B 1 134 ? -80.498 43.257 -16.791 1.000 73.106 108 GLU B CA 1
ATOM 3682 C C . GLU B 1 134 ? -79.390 44.167 -17.310 1.000 69.953 108 GLU B C 1
ATOM 3683 O O . GLU B 1 134 ? -79.452 45.370 -17.094 1.000 59.578 108 GLU B O 1
ATOM 3689 N N . ARG B 1 135 ? -78.381 43.576 -17.981 1.000 77.161 109 ARG B N 1
ATOM 3690 C CA . ARG B 1 135 ? -77.300 44.340 -18.594 1.000 75.915 109 ARG B CA 1
ATOM 3691 C C . ARG B 1 135 ? -77.917 45.311 -19.600 1.000 78.795 109 ARG B C 1
ATOM 3692 O O . ARG B 1 135 ? -77.530 46.479 -19.675 1.000 72.375 109 ARG B O 1
ATOM 3700 N N . ALA B 1 136 ? -78.900 44.807 -20.356 1.000 76.450 110 ALA B N 1
ATOM 3701 C CA . ALA B 1 136 ? -79.546 45.573 -21.408 1.000 73.866 110 ALA B CA 1
ATOM 3702 C C . ALA B 1 136 ? -80.181 46.838 -20.836 1.000 70.947 110 ALA B C 1
ATOM 3703 O O . ALA B 1 136 ? -80.081 47.915 -21.420 1.000 74.425 110 ALA B O 1
ATOM 3705 N N . ALA B 1 137 ? -80.829 46.697 -19.683 1.000 67.562 111 ALA B N 1
ATOM 3706 C CA . ALA B 1 137 ? -81.471 47.825 -19.037 1.000 63.723 111 ALA B CA 1
ATOM 3707 C C . ALA B 1 137 ? -80.437 48.901 -18.752 1.000 59.271 111 ALA B C 1
ATOM 3708 O O . ALA B 1 137 ? -80.704 50.078 -18.968 1.000 64.920 111 ALA B O 1
ATOM 3710 N N . VAL B 1 138 ? -79.258 48.503 -18.266 1.000 65.050 112 VAL B N 1
ATOM 3711 C CA . VAL B 1 138 ? -78.237 49.484 -17.926 1.000 63.993 112 VAL B CA 1
ATOM 3712 C C . VAL B 1 138 ? -77.765 50.149 -19.214 1.000 68.930 112 VAL B C 1
ATOM 3713 O O . VAL B 1 138 ? -77.569 51.363 -19.263 1.000 72.606 112 VAL B O 1
ATOM 3717 N N . GLN B 1 139 ? -77.612 49.332 -20.258 1.000 74.274 113 GLN B N 1
ATOM 3718 C CA . GLN B 1 139 ? -77.178 49.823 -21.553 1.000 76.257 113 GLN B CA 1
ATOM 3719 C C . GLN B 1 139 ? -78.202 50.824 -22.105 1.000 80.898 113 GLN B C 1
ATOM 3720 O O . GLN B 1 139 ? -77.807 51.889 -22.575 1.000 73.801 113 GLN B O 1
ATOM 3726 N N . GLN B 1 140 ? -79.505 50.498 -21.995 1.000 83.146 114 GLN B N 1
ATOM 3727 C CA . GLN B 1 140 ? -80.599 51.317 -22.518 1.000 77.212 114 GLN B CA 1
ATOM 3728 C C . GLN B 1 140 ? -80.733 52.646 -21.767 1.000 74.793 114 GLN B C 1
ATOM 3729 O O . GLN B 1 140 ? -81.010 53.688 -22.354 1.000 73.792 114 GLN B O 1
ATOM 3735 N N . ALA B 1 141 ? -80.534 52.622 -20.455 1.000 78.700 115 ALA B N 1
ATOM 3736 C CA . ALA B 1 141 ? -80.619 53.827 -19.652 1.000 83.400 115 ALA B CA 1
ATOM 3737 C C . ALA B 1 141 ? -79.489 54.783 -20.027 1.000 75.045 115 ALA B C 1
ATOM 3738 O O . ALA B 1 141 ? -79.693 55.990 -20.105 1.000 90.706 115 ALA B O 1
ATOM 3740 N N . LEU B 1 142 ? -78.286 54.242 -20.235 1.000 80.165 116 LEU B N 1
ATOM 3741 C CA . LEU B 1 142 ? -77.145 55.043 -20.652 1.000 80.386 116 LEU B CA 1
ATOM 3742 C C . LEU B 1 142 ? -77.372 55.609 -22.051 1.000 81.962 116 LEU B C 1
ATOM 3743 O O . LEU B 1 142 ? -77.002 56.747 -22.319 1.000 78.400 116 LEU B O 1
ATOM 3748 N N . LEU B 1 143 ? -77.970 54.808 -22.943 1.000 83.536 117 LEU B N 1
ATOM 3749 C CA . LEU B 1 143 ? -78.177 55.231 -24.318 1.000 82.121 117 LEU B CA 1
ATOM 3750 C C . LEU B 1 143 ? -79.136 56.420 -24.343 1.000 90.631 117 LEU B C 1
ATOM 3751 O O . LEU B 1 143 ? -78.877 57.409 -25.029 1.000 89.715 117 LEU B O 1
ATOM 3756 N N . ALA B 1 144 ? -80.226 56.307 -23.574 1.000 87.305 118 ALA B N 1
ATOM 3757 C CA . ALA B 1 144 ? -81.257 57.330 -23.512 1.000 85.648 118 ALA B CA 1
ATOM 3758 C C . ALA B 1 144 ? -80.680 58.658 -23.012 1.000 82.912 118 ALA B C 1
ATOM 3759 O O . ALA B 1 144 ? -80.868 59.684 -23.658 1.000 105.844 118 ALA B O 1
ATOM 3761 N N . GLU B 1 145 ? -79.958 58.647 -21.888 1.000 80.467 119 GLU B N 1
ATOM 3762 C CA . GLU B 1 145 ? -79.491 59.884 -21.281 1.000 82.211 119 GLU B CA 1
ATOM 3763 C C . GLU B 1 145 ? -78.414 60.536 -22.151 1.000 89.692 119 GLU B C 1
ATOM 3764 O O . GLU B 1 145 ? -78.270 61.758 -22.154 1.000 98.802 119 GLU B O 1
ATOM 3770 N N . LEU B 1 146 ? -77.644 59.733 -22.886 1.000 87.795 120 LEU B N 1
ATOM 3771 C CA . LEU B 1 146 ? -76.666 60.291 -23.804 1.000 90.664 120 LEU B CA 1
ATOM 3772 C C . LEU B 1 146 ? -77.379 60.898 -25.017 1.000 89.560 120 LEU B C 1
ATOM 3773 O O . LEU B 1 146 ? -77.074 62.021 -25.424 1.000 70.156 120 LEU B O 1
ATOM 3778 N N . GLY B 1 147 ? -78.311 60.112 -25.582 1.000 87.956 121 GLY B N 1
ATOM 3779 C CA . GLY B 1 147 ? -79.030 60.426 -26.812 1.000 83.604 121 GLY B CA 1
ATOM 3780 C C . GLY B 1 147 ? -78.559 59.557 -27.981 1.000 81.584 121 GLY B C 1
ATOM 3781 O O . GLY B 1 147 ? -77.377 59.613 -28.316 1.000 93.913 121 GLY B O 1
ATOM 3782 N N . PRO B 1 148 ? -79.432 58.740 -28.634 1.000 68.480 122 PRO B N 1
ATOM 3783 C CA . PRO B 1 148 ? -78.999 57.857 -29.726 1.000 78.562 122 PRO B CA 1
ATOM 3784 C C . PRO B 1 148 ? -78.377 58.564 -30.930 1.000 86.676 122 PRO B C 1
ATOM 3785 O O . PRO B 1 148 ? -77.683 57.927 -31.723 1.000 81.754 122 PRO B O 1
ATOM 3789 N N . ARG B 1 149 ? -78.616 59.876 -31.044 1.000 88.486 123 ARG B N 1
ATOM 3790 C CA . ARG B 1 149 ? -78.028 60.704 -32.086 1.000 99.166 123 ARG B CA 1
ATOM 3791 C C . ARG B 1 149 ? -76.502 60.676 -31.991 1.000 99.356 123 ARG B C 1
ATOM 3792 O O . ARG B 1 149 ? -75.815 60.937 -32.982 1.000 85.711 123 ARG B O 1
ATOM 3794 N N . HIS B 1 150 ? -75.963 60.379 -30.798 1.000 94.344 124 HIS B N 1
ATOM 3795 C CA . HIS B 1 150 ? -74.522 60.436 -30.620 1.000 88.511 124 HIS B CA 1
ATOM 3796 C C . HIS B 1 150 ? -73.869 59.075 -30.896 1.000 85.445 124 HIS B C 1
ATOM 3797 O O . HIS B 1 150 ? -72.661 58.939 -30.711 1.000 86.000 124 HIS B O 1
ATOM 3804 N N . VAL B 1 151 ? -74.640 58.108 -31.427 1.000 74.804 125 VAL B N 1
ATOM 3805 C CA . VAL B 1 151 ? -74.167 56.740 -31.583 1.000 84.598 125 VAL B CA 1
ATOM 3806 C C . VAL B 1 151 ? -74.305 56.278 -33.036 1.000 85.175 125 VAL B C 1
ATOM 3807 O O . VAL B 1 151 ? -75.408 55.967 -33.488 1.000 74.894 125 VAL B O 1
ATOM 3811 N N . ARG B 1 152 ? -73.150 56.136 -33.703 1.000 70.396 126 ARG B N 1
ATOM 3812 C CA . ARG B 1 152 ? -73.067 55.687 -35.074 1.000 72.892 126 ARG B CA 1
ATOM 3813 C C . ARG B 1 152 ? -73.083 54.164 -35.094 1.000 78.790 126 ARG B C 1
ATOM 3814 O O . ARG B 1 152 ? -72.070 53.538 -34.787 1.000 95.067 126 ARG B O 1
ATOM 3822 N N . LEU B 1 153 ? -74.233 53.574 -35.446 1.000 80.169 127 LEU B N 1
ATOM 3823 C CA . LEU B 1 153 ? -74.353 52.130 -35.589 1.000 80.109 127 LEU B CA 1
ATOM 3824 C C . LEU B 1 153 ? -73.732 51.682 -36.914 1.000 79.083 127 LEU B C 1
ATOM 3825 O O . LEU B 1 153 ? -73.438 52.489 -37.792 1.000 79.145 127 LEU B O 1
ATOM 3830 N N . GLY B 1 154 ? -73.456 50.378 -37.024 1.000 87.040 128 GLY B N 1
ATOM 3831 C CA . GLY B 1 154 ? -72.921 49.793 -38.246 1.000 89.057 128 GLY B CA 1
ATOM 3832 C C . GLY B 1 154 ? -71.449 50.108 -38.521 1.000 85.726 128 GLY B C 1
ATOM 3833 O O . GLY B 1 154 ? -70.929 49.687 -39.549 1.000 80.437 128 GLY B O 1
ATOM 3834 N N . ALA B 1 155 ? -70.760 50.786 -37.594 1.000 85.681 129 ALA B N 1
ATOM 3835 C CA . ALA B 1 155 ? -69.393 51.215 -37.825 1.000 84.375 129 ALA B CA 1
ATOM 3836 C C . ALA B 1 155 ? -68.414 50.312 -37.070 1.000 88.469 129 ALA B C 1
ATOM 3837 O O . ALA B 1 155 ? -68.172 50.527 -35.878 1.000 95.355 129 ALA B O 1
ATOM 3839 N N . ARG B 1 156 ? -67.845 49.323 -37.781 1.000 79.418 130 ARG B N 1
ATOM 3840 C CA . ARG B 1 156 ? -66.884 48.388 -37.209 1.000 85.213 130 ARG B CA 1
ATOM 3841 C C . ARG B 1 156 ? -65.460 48.915 -37.370 1.000 76.773 130 ARG B C 1
ATOM 3842 O O . ARG B 1 156 ? -64.920 48.892 -38.471 1.000 82.780 130 ARG B O 1
ATOM 3850 N N . CYS B 1 157 ? -64.837 49.316 -36.253 1.000 71.768 131 CYS B N 1
ATOM 3851 C CA . CYS B 1 157 ? -63.456 49.777 -36.254 1.000 79.207 131 CYS B CA 1
ATOM 3852 C C . CYS B 1 157 ? -62.503 48.620 -36.566 1.000 77.652 131 CYS B C 1
ATOM 3853 O O . CYS B 1 157 ? -62.664 47.513 -36.053 1.000 78.624 131 CYS B O 1
ATOM 3856 N N . THR B 1 158 ? -61.529 48.883 -37.449 1.000 83.822 132 THR B N 1
ATOM 3857 C CA . THR B 1 158 ? -60.544 47.882 -37.828 1.000 87.882 132 THR B CA 1
ATOM 3858 C C . THR B 1 158 ? -59.157 48.353 -37.416 1.000 88.808 132 THR B C 1
ATOM 3859 O O . THR B 1 158 ? -58.180 47.635 -37.592 1.000 87.787 132 THR B O 1
ATOM 3863 N N . GLY B 1 159 ? -59.070 49.578 -36.896 1.000 82.843 133 GLY B N 1
ATOM 3864 C CA . GLY B 1 159 ? -57.814 50.015 -36.324 1.000 78.078 133 GLY B CA 1
ATOM 3865 C C . GLY B 1 159 ? -57.799 51.510 -36.055 1.000 73.638 133 GLY B C 1
ATOM 3866 O O . GLY B 1 159 ? -58.766 52.216 -36.332 1.000 65.233 133 GLY B O 1
ATOM 3867 N N . VAL B 1 160 ? -56.685 51.950 -35.470 1.000 65.602 134 VAL B N 1
ATOM 3868 C CA . VAL B 1 160 ? -56.486 53.345 -35.150 1.000 66.452 134 VAL B CA 1
ATOM 3869 C C . VAL B 1 160 ? -55.023 53.681 -35.414 1.000 78.043 134 VAL B C 1
ATOM 3870 O O . VAL B 1 160 ? -54.124 52.910 -35.057 1.000 67.869 134 VAL B O 1
ATOM 3874 N N . ASP B 1 161 ? -54.809 54.808 -36.106 1.000 87.658 135 ASP B N 1
ATOM 3875 C CA . ASP B 1 161 ? -53.472 55.312 -36.365 1.000 90.315 135 ASP B CA 1
ATOM 3876 C C . ASP B 1 161 ? -53.378 56.649 -35.651 1.000 86.916 135 ASP B C 1
ATOM 3877 O O . ASP B 1 161 ? -54.330 57.429 -35.672 1.000 77.496 135 ASP B O 1
ATOM 3882 N N . ARG B 1 162 ? -52.249 56.843 -34.969 1.000 84.521 136 ARG B N 1
ATOM 3883 C CA . ARG B 1 162 ? -51.961 58.101 -34.315 1.000 92.397 136 ARG B CA 1
ATOM 3884 C C . ARG B 1 162 ? -51.529 59.098 -35.381 1.000 105.895 136 ARG B C 1
ATOM 3885 O O . ARG B 1 162 ? -50.747 58.756 -36.259 1.000 102.746 136 ARG B O 1
ATOM 3893 N N . THR B 1 163 ? -52.061 60.322 -35.304 1.000 120.311 137 THR B N 1
ATOM 3894 C CA . THR B 1 163 ? -51.544 61.430 -36.090 1.000 112.836 137 THR B CA 1
ATOM 3895 C C . THR B 1 163 ? -50.671 62.264 -35.151 1.000 109.196 137 THR B C 1
ATOM 3896 O O . THR B 1 163 ? -50.282 61.766 -34.096 1.000 95.976 137 THR B O 1
ATOM 3900 N N . ALA B 1 164 ? -50.378 63.516 -35.535 1.000 121.095 138 ALA B N 1
ATOM 3901 C CA . ALA B 1 164 ? -49.496 64.389 -34.771 1.000 118.399 138 ALA B CA 1
ATOM 3902 C C . ALA B 1 164 ? -50.265 65.122 -33.672 1.000 118.022 138 ALA B C 1
ATOM 3903 O O . ALA B 1 164 ? -49.709 65.413 -32.618 1.000 106.870 138 ALA B O 1
ATOM 3905 N N . ASP B 1 165 ? -51.543 65.421 -33.930 1.000 128.353 139 ASP B N 1
ATOM 3906 C CA . ASP B 1 165 ? -52.364 66.228 -33.036 1.000 135.065 139 ASP B CA 1
ATOM 3907 C C . ASP B 1 165 ? -53.451 65.378 -32.369 1.000 120.880 139 ASP B C 1
ATOM 3908 O O . ASP B 1 165 ? -54.208 65.882 -31.538 1.000 125.026 139 ASP B O 1
ATOM 3913 N N . GLY B 1 166 ? -53.530 64.093 -32.743 1.000 103.165 140 GLY B N 1
ATOM 3914 C CA . GLY B 1 166 ? -54.637 63.229 -32.352 1.000 94.111 140 GLY B CA 1
ATOM 3915 C C . GLY B 1 166 ? -54.542 61.843 -32.995 1.000 84.579 140 GLY B C 1
ATOM 3916 O O . GLY B 1 166 ? -53.472 61.225 -32.968 1.000 82.623 140 GLY B O 1
ATOM 3917 N N . ALA B 1 167 ? -55.654 61.378 -33.589 1.000 70.975 141 ALA B N 1
ATOM 3918 C CA . ALA B 1 167 ? -55.727 60.031 -34.139 1.000 79.667 141 ALA B CA 1
ATOM 3919 C C . ALA B 1 167 ? -56.884 59.887 -35.133 1.000 80.960 141 ALA B C 1
ATOM 3920 O O . ALA B 1 167 ? -57.827 60.664 -35.131 1.000 79.466 141 ALA B O 1
ATOM 3922 N N . VAL B 1 168 ? -56.827 58.841 -35.964 1.000 82.492 142 VAL B N 1
ATOM 3923 C CA . VAL B 1 168 ? -57.891 58.564 -36.912 1.000 88.915 142 VAL B CA 1
ATOM 3924 C C . VAL B 1 168 ? -58.250 57.077 -36.822 1.000 85.244 142 VAL B C 1
ATOM 3925 O O . VAL B 1 168 ? -57.373 56.224 -36.707 1.000 79.175 142 VAL B O 1
ATOM 3929 N N . ILE B 1 169 ? -59.560 56.795 -36.841 1.000 81.896 143 ILE B N 1
ATOM 3930 C CA . ILE B 1 169 ? -60.091 55.448 -36.750 1.000 89.389 143 ILE B CA 1
ATOM 3931 C C . ILE B 1 169 ? -60.437 54.959 -38.152 1.000 89.515 143 ILE B C 1
ATOM 3932 O O . ILE B 1 169 ? -61.122 55.671 -38.874 1.000 85.881 143 ILE B O 1
ATOM 3937 N N . ARG B 1 170 ? -60.051 53.717 -38.482 1.000 96.476 144 ARG B N 1
ATOM 3938 C CA . ARG B 1 170 ? -60.442 53.090 -39.739 1.000 92.102 144 ARG B CA 1
ATOM 3939 C C . ARG B 1 170 ? -61.667 52.212 -39.498 1.000 88.341 144 ARG B C 1
ATOM 3940 O O . ARG B 1 170 ? -61.776 51.607 -38.438 1.000 90.175 144 ARG B O 1
ATOM 3948 N N . PHE B 1 171 ? -62.554 52.134 -40.501 1.000 85.288 145 PHE B N 1
ATOM 3949 C CA . PHE B 1 171 ? -63.712 51.251 -40.470 1.000 83.741 145 PHE B CA 1
ATOM 3950 C C . PHE B 1 171 ? -63.610 50.223 -41.597 1.000 78.094 145 PHE B C 1
ATOM 3951 O O . PHE B 1 171 ? -62.818 50.369 -42.519 1.000 79.797 145 PHE B O 1
ATOM 3959 N N . GLU B 1 172 ? -64.404 49.156 -41.479 1.000 84.639 146 GLU B N 1
ATOM 3960 C CA . GLU B 1 172 ? -64.272 47.974 -42.317 1.000 93.094 146 GLU B CA 1
ATOM 3961 C C . GLU B 1 172 ? -64.654 48.300 -43.759 1.000 94.961 146 GLU B C 1
ATOM 3962 O O . GLU B 1 172 ? -64.060 47.758 -44.701 1.000 81.377 146 GLU B O 1
ATOM 3968 N N . ASP B 1 173 ? -65.663 49.175 -43.886 1.000 91.053 147 ASP B N 1
ATOM 3969 C CA . ASP B 1 173 ? -66.237 49.574 -45.163 1.000 84.348 147 ASP B CA 1
ATOM 3970 C C . ASP B 1 173 ? -65.349 50.614 -45.853 1.000 88.058 147 ASP B C 1
ATOM 3971 O O . ASP B 1 173 ? -65.734 51.136 -46.890 1.000 89.140 147 ASP B O 1
ATOM 3976 N N . GLY B 1 174 ? -64.169 50.913 -45.289 1.000 85.741 148 GLY B N 1
ATOM 3977 C CA . GLY B 1 174 ? -63.235 51.844 -45.902 1.000 81.888 148 GLY B CA 1
ATOM 3978 C C . GLY B 1 174 ? -63.287 53.241 -45.285 1.000 77.647 148 GLY B C 1
ATOM 3979 O O . GLY B 1 174 ? -62.414 54.051 -45.568 1.000 82.891 148 GLY B O 1
ATOM 3980 N N . GLY B 1 175 ? -64.278 53.514 -44.419 1.000 77.946 149 GLY B N 1
ATOM 3981 C CA . GLY B 1 175 ? -64.511 54.858 -43.898 1.000 82.975 149 GLY B CA 1
ATOM 3982 C C . GLY B 1 175 ? -63.424 55.325 -42.935 1.000 81.982 149 GLY B C 1
ATOM 3983 O O . GLY B 1 175 ? -62.579 54.536 -42.540 1.000 98.546 149 GLY B O 1
ATOM 3984 N N . GLU B 1 176 ? -63.454 56.609 -42.549 1.000 89.580 150 GLU B N 1
ATOM 3985 C CA . GLU B 1 176 ? -62.531 57.143 -41.548 1.000 80.656 150 GLU B CA 1
ATOM 3986 C C . GLU B 1 176 ? -63.189 58.244 -40.725 1.000 85.710 150 GLU B C 1
ATOM 3987 O O . GLU B 1 176 ? -64.089 58.931 -41.199 1.000 99.995 150 GLU B O 1
ATOM 3993 N N . ALA B 1 177 ? -62.690 58.401 -39.492 1.000 102.042 151 ALA B N 1
ATOM 3994 C CA . ALA B 1 177 ? -63.124 59.422 -38.552 1.000 93.851 151 ALA B CA 1
ATOM 3995 C C . ALA B 1 177 ? -61.927 59.864 -37.717 1.000 80.904 151 ALA B C 1
ATOM 3996 O O . ALA B 1 177 ? -61.312 59.049 -37.040 1.000 89.455 151 ALA B O 1
ATOM 3998 N N . GLU B 1 178 ? -61.599 61.153 -37.800 1.000 83.624 152 GLU B N 1
ATOM 3999 C CA . GLU B 1 178 ? -60.453 61.741 -37.122 1.000 88.130 152 GLU B CA 1
ATOM 4000 C C . GLU B 1 178 ? -60.953 62.361 -35.820 1.000 79.717 152 GLU B C 1
ATOM 4001 O O . GLU B 1 178 ? -62.154 62.573 -35.684 1.000 69.027 152 GLU B O 1
ATOM 4007 N N . ALA B 1 179 ? -60.045 62.604 -34.859 1.000 82.138 153 ALA B N 1
ATOM 4008 C CA . ALA B 1 179 ? -60.433 63.074 -33.532 1.000 87.716 153 ALA B CA 1
ATOM 4009 C C . ALA B 1 179 ? -59.219 63.494 -32.709 1.000 82.521 153 ALA B C 1
ATOM 4010 O O . ALA B 1 179 ? -58.083 63.110 -33.001 1.000 75.999 153 ALA B O 1
ATOM 4012 N N . ASP B 1 180 ? -59.495 64.272 -31.654 1.000 69.556 154 ASP B N 1
ATOM 4013 C CA . ASP B 1 180 ? -58.449 64.848 -30.823 1.000 80.913 154 ASP B CA 1
ATOM 4014 C C . ASP B 1 180 ? -58.111 63.863 -29.708 1.000 82.460 154 ASP B C 1
ATOM 4015 O O . ASP B 1 180 ? -57.041 63.947 -29.101 1.000 84.040 154 ASP B O 1
ATOM 4020 N N . ALA B 1 181 ? -59.042 62.934 -29.450 1.000 80.632 155 ALA B N 1
ATOM 4021 C CA . ALA B 1 181 ? -58.807 61.820 -28.543 1.000 76.143 155 ALA B CA 1
ATOM 4022 C C . ALA B 1 181 ? -59.682 60.638 -28.944 1.000 74.364 1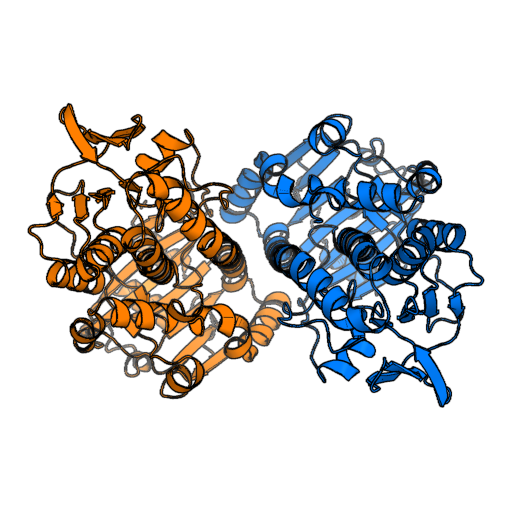55 ALA B C 1
ATOM 4023 O O . ALA B 1 181 ? -60.834 60.847 -29.324 1.000 71.365 155 ALA B O 1
ATOM 4025 N N . VAL B 1 182 ? -59.116 59.419 -28.867 1.000 71.342 156 VAL B N 1
ATOM 4026 C CA . VAL B 1 182 ? -59.857 58.191 -29.126 1.000 76.093 156 VAL B CA 1
ATOM 4027 C C . VAL B 1 182 ? -59.830 57.291 -27.890 1.000 76.104 156 VAL B C 1
ATOM 4028 O O . VAL B 1 182 ? -58.766 56.974 -27.357 1.000 85.285 156 VAL B O 1
ATOM 4032 N N . VAL B 1 183 ? -61.014 56.837 -27.472 1.000 74.139 157 VAL B N 1
ATOM 4033 C CA . VAL B 1 183 ? -61.135 55.896 -26.372 1.000 66.998 157 VAL B CA 1
ATOM 4034 C C . VAL B 1 183 ? -61.573 54.546 -26.917 1.000 66.884 157 VAL B C 1
ATOM 4035 O O . VAL B 1 183 ? -62.634 54.431 -27.543 1.000 68.210 157 VAL B O 1
ATOM 4039 N N . GLY B 1 184 ? -60.744 53.534 -26.651 1.000 63.561 158 GLY B N 1
ATOM 4040 C CA . GLY B 1 184 ? -61.067 52.163 -27.008 1.000 68.387 158 GLY B CA 1
ATOM 4041 C C . GLY B 1 184 ? -61.876 51.487 -25.902 1.000 67.641 158 GLY B C 1
ATOM 4042 O O . GLY B 1 184 ? -61.315 51.070 -24.882 1.000 60.236 158 GLY B O 1
ATOM 4043 N N . ALA B 1 185 ? -63.196 51.421 -26.129 1.000 62.556 159 ALA B N 1
ATOM 4044 C CA . ALA B 1 185 ? -64.134 50.733 -25.259 1.000 59.073 159 ALA B CA 1
ATOM 4045 C C . ALA B 1 185 ? -64.786 49.596 -26.037 1.000 57.389 159 ALA B C 1
ATOM 4046 O O . ALA B 1 185 ? -65.989 49.359 -25.911 1.000 56.785 159 ALA B O 1
ATOM 4048 N N . ASP B 1 186 ? -63.967 48.889 -26.821 1.000 65.948 160 ASP B N 1
ATOM 4049 C CA . ASP B 1 186 ? -64.467 47.944 -27.809 1.000 72.558 160 ASP B CA 1
ATOM 4050 C C . ASP B 1 186 ? -64.348 46.522 -27.267 1.000 66.976 160 ASP B C 1
ATOM 4051 O O . ASP B 1 186 ? -64.372 45.563 -28.035 1.000 68.684 160 ASP B O 1
ATOM 4056 N N . GLY B 1 187 ? -64.292 46.378 -25.937 1.000 68.461 161 GLY B N 1
ATOM 4057 C CA . GLY B 1 187 ? -64.504 45.073 -25.323 1.000 69.173 161 GLY B CA 1
ATOM 4058 C C . GLY B 1 187 ? -63.212 44.261 -25.215 1.000 60.677 161 GLY B C 1
ATOM 4059 O O . GLY B 1 187 ? -62.113 44.767 -25.438 1.000 59.385 161 GLY B O 1
ATOM 4060 N N . ILE B 1 188 ? -63.344 42.988 -24.863 1.000 54.674 162 ILE B N 1
ATOM 4061 C CA . ILE B 1 188 ? -62.169 42.200 -24.519 1.000 61.781 162 ILE B CA 1
ATOM 4062 C C . ILE B 1 188 ? -61.305 41.949 -25.766 1.000 65.695 162 ILE B C 1
ATOM 4063 O O . ILE B 1 188 ? -60.086 41.861 -25.648 1.000 57.445 162 ILE B O 1
ATOM 4068 N N . HIS B 1 189 ? -61.933 41.821 -26.952 1.000 69.884 163 HIS B N 1
ATOM 4069 C CA . HIS B 1 189 ? -61.209 41.663 -28.210 1.000 72.387 163 HIS B CA 1
ATOM 4070 C C . HIS B 1 189 ? -61.094 43.017 -28.904 1.000 67.912 163 HIS B C 1
ATOM 4071 O O . HIS B 1 189 ? -61.623 43.203 -29.988 1.000 70.017 163 HIS B O 1
ATOM 4078 N N . SER B 1 190 ? -60.425 43.962 -28.243 1.000 68.976 164 SER B N 1
ATOM 4079 C CA . SER B 1 190 ? -60.384 45.356 -28.659 1.000 65.464 164 SER B CA 1
ATOM 4080 C C . SER B 1 190 ? -59.519 45.507 -29.913 1.000 74.631 164 SER B C 1
ATOM 4081 O O . SER B 1 190 ? -58.332 45.186 -29.891 1.000 76.933 164 SER B O 1
ATOM 4084 N N . ALA B 1 191 ? -60.123 46.019 -30.996 1.000 76.919 165 ALA B N 1
ATOM 4085 C CA . ALA B 1 191 ? -59.385 46.390 -32.197 1.000 73.596 165 ALA B CA 1
ATOM 4086 C C . ALA B 1 191 ? -58.408 47.519 -31.877 1.000 75.629 165 ALA B C 1
ATOM 4087 O O . ALA B 1 191 ? -57.282 47.528 -32.381 1.000 83.969 165 ALA B O 1
ATOM 4089 N N . VAL B 1 192 ? -58.837 48.454 -31.019 1.000 62.666 166 VAL B N 1
ATOM 4090 C CA . VAL B 1 192 ? -58.002 49.585 -30.647 1.000 62.295 166 VAL B CA 1
ATOM 4091 C C . VAL B 1 192 ? -56.767 49.108 -29.874 1.000 71.031 166 VAL B C 1
ATOM 4092 O O . VAL B 1 192 ? -55.669 49.634 -30.068 1.000 74.583 166 VAL B O 1
ATOM 4096 N N . ARG B 1 193 ? -56.927 48.127 -28.980 1.000 72.223 167 ARG B N 1
ATOM 4097 C CA . ARG B 1 193 ? -55.786 47.643 -28.213 1.000 79.340 167 ARG B CA 1
ATOM 4098 C C . ARG B 1 193 ? -54.785 46.975 -29.164 1.000 70.748 167 ARG B C 1
ATOM 4099 O O . ARG B 1 193 ? -53.580 47.212 -29.066 1.000 61.378 167 ARG B O 1
ATOM 4107 N N . HIS B 1 194 ? -55.295 46.131 -30.074 1.000 70.651 168 HIS B N 1
ATOM 4108 C CA . HIS B 1 194 ? -54.472 45.458 -31.073 1.000 81.124 168 HIS B CA 1
ATOM 4109 C C . HIS B 1 194 ? -53.625 46.472 -31.852 1.000 77.928 168 HIS B C 1
ATOM 4110 O O . HIS B 1 194 ? -52.423 46.274 -31.973 1.000 70.130 168 HIS B O 1
ATOM 4117 N N . SER B 1 195 ? -54.254 47.557 -32.345 1.000 68.515 169 SER B N 1
ATOM 4118 C CA . SER B 1 195 ? -53.569 48.629 -33.060 1.000 65.766 169 SER B CA 1
ATOM 4119 C C . SER B 1 195 ? -52.456 49.267 -32.230 1.000 69.191 169 SER B C 1
ATOM 4120 O O . SER B 1 195 ? -51.408 49.587 -32.778 1.000 76.333 169 SER B O 1
ATOM 4123 N N . LEU B 1 196 ? -52.671 49.485 -30.930 1.000 72.144 170 LEU B N 1
ATOM 4124 C CA . LEU B 1 196 ? -51.695 50.217 -30.131 1.000 73.789 170 LEU B CA 1
ATOM 4125 C C . LEU B 1 196 ? -50.520 49.330 -29.700 1.000 68.857 170 LEU B C 1
ATOM 4126 O O . LEU B 1 196 ? -49.384 49.795 -29.684 1.000 63.330 170 LEU B O 1
ATOM 4131 N N . PHE B 1 197 ? -50.779 48.085 -29.285 1.000 64.344 171 PHE B N 1
ATOM 4132 C CA . PHE B 1 197 ? -49.759 47.310 -28.596 1.000 66.086 171 PHE B CA 1
ATOM 4133 C C . PHE B 1 197 ? -49.538 45.955 -29.243 1.000 66.833 171 PHE B C 1
ATOM 4134 O O . PHE B 1 197 ? -48.819 45.130 -28.684 1.000 65.230 171 PHE B O 1
ATOM 4142 N N . GLY B 1 198 ? -50.192 45.713 -30.382 1.000 61.619 172 GLY B N 1
ATOM 4143 C CA . GLY B 1 198 ? -49.938 44.501 -31.130 1.000 68.233 172 GLY B CA 1
ATOM 4144 C C . GLY B 1 198 ? -50.748 43.307 -30.639 1.000 78.445 172 GLY B C 1
ATOM 4145 O O . GLY B 1 198 ? -51.499 43.391 -29.663 1.000 68.477 172 GLY B O 1
ATOM 4146 N N . PRO B 1 199 ? -50.595 42.147 -31.322 1.000 98.481 173 PRO B N 1
ATOM 4147 C CA . PRO B 1 199 ? -51.419 40.974 -31.033 1.000 96.620 173 PRO B CA 1
ATOM 4148 C C . PRO B 1 199 ? -51.137 40.531 -29.597 1.000 80.831 173 PRO B C 1
ATOM 4149 O O . PRO B 1 199 ? -50.029 40.709 -29.101 1.000 72.224 173 PRO B O 1
ATOM 4153 N N . GLN B 1 200 ? -52.182 40.051 -28.918 1.000 76.250 174 GLN B N 1
ATOM 4154 C CA . GLN B 1 200 ? -52.083 39.579 -27.547 1.000 82.731 174 GLN B CA 1
ATOM 4155 C C . GLN B 1 200 ? -53.232 38.608 -27.309 1.000 79.695 174 GLN B C 1
ATOM 4156 O O . GLN B 1 200 ? -54.382 38.890 -27.637 1.000 68.747 174 GLN B O 1
ATOM 4162 N N . GLU B 1 201 ? -52.883 37.424 -26.811 1.000 89.725 175 GLU B N 1
ATOM 4163 C CA . GLU B 1 201 ? -53.862 36.369 -26.662 1.000 89.927 175 GLU B CA 1
ATOM 4164 C C . GLU B 1 201 ? -54.603 36.626 -25.352 1.000 81.382 175 GLU B C 1
ATOM 4165 O O . GLU B 1 201 ? -54.001 36.968 -24.342 1.000 68.392 175 GLU B O 1
ATOM 4171 N N . ALA B 1 202 ? -55.926 36.521 -25.418 1.000 64.897 176 ALA B N 1
ATOM 4172 C CA . ALA B 1 202 ? -56.755 36.406 -24.241 1.000 69.547 176 ALA B CA 1
ATOM 4173 C C . ALA B 1 202 ? -56.412 35.102 -23.512 1.000 62.657 176 ALA B C 1
ATOM 4174 O O . ALA B 1 202 ? -55.990 34.137 -24.134 1.000 56.355 176 ALA B O 1
ATOM 4176 N N . VAL B 1 203 ? -56.599 35.087 -22.186 1.000 60.182 177 VAL B N 1
ATOM 4177 C CA . VAL B 1 203 ? -56.256 33.943 -21.357 1.000 59.541 177 VAL B CA 1
ATOM 4178 C C . VAL B 1 203 ? -57.528 33.145 -21.073 1.000 51.461 177 VAL B C 1
ATOM 4179 O O . VAL B 1 203 ? -58.449 33.670 -20.469 1.000 57.029 177 VAL B O 1
ATOM 4183 N N . PHE B 1 204 ? -57.575 31.893 -21.552 1.000 48.416 178 PHE B N 1
ATOM 4184 C CA . PHE B 1 204 ? -58.688 30.993 -21.303 1.000 53.089 178 PHE B CA 1
ATOM 4185 C C . PHE B 1 204 ? -58.633 30.451 -19.860 1.000 51.011 178 PHE B C 1
ATOM 4186 O O . PHE B 1 204 ? -57.596 30.002 -19.388 1.000 50.576 178 PHE B O 1
ATOM 4194 N N . SER B 1 205 ? -59.770 30.483 -19.162 1.000 47.698 179 SER B N 1
ATOM 4195 C CA . SER B 1 205 ? -59.879 29.995 -17.793 1.000 46.846 179 SER B CA 1
ATOM 4196 C C . SER B 1 205 ? -59.999 28.476 -17.755 1.000 46.668 179 SER B C 1
ATOM 4197 O O . SER B 1 205 ? -59.840 27.863 -16.720 1.000 54.809 179 SER B O 1
ATOM 4200 N N . GLY B 1 206 ? -60.368 27.850 -18.860 1.000 47.331 180 GLY B N 1
ATOM 4201 C CA . GLY B 1 206 ? -60.691 26.437 -18.794 1.000 49.162 180 GLY B CA 1
ATOM 4202 C C . GLY B 1 206 ? -62.110 26.192 -18.289 1.000 51.799 180 GLY B C 1
ATOM 4203 O O . GLY B 1 206 ? -62.440 25.057 -17.961 1.000 50.330 180 GLY B O 1
ATOM 4204 N N . THR B 1 207 ? -62.948 27.241 -18.284 1.000 49.544 181 THR B N 1
ATOM 4205 C CA . THR B 1 207 ? -64.328 27.124 -17.840 1.000 50.921 181 THR B CA 1
ATOM 4206 C C . THR B 1 207 ? -65.250 27.872 -18.800 1.000 52.748 181 THR B C 1
ATOM 4207 O O . THR B 1 207 ? -64.821 28.793 -19.503 1.000 56.121 181 THR B O 1
ATOM 4211 N N . SER B 1 208 ? -66.524 27.469 -18.786 1.000 53.544 182 SER B N 1
ATOM 4212 C CA . SER B 1 208 ? -67.589 28.119 -19.538 1.000 62.611 182 SER B CA 1
ATOM 4213 C C . SER B 1 208 ? -68.630 28.638 -18.559 1.000 63.735 182 SER B C 1
ATOM 4214 O O . SER B 1 208 ? -68.888 27.983 -17.538 1.000 60.135 182 SER B O 1
ATOM 4217 N N . GLY B 1 209 ? -69.244 29.775 -18.904 1.000 59.188 183 GLY B N 1
ATOM 4218 C CA . GLY B 1 209 ? -70.453 30.207 -18.222 1.000 66.334 183 GLY B CA 1
ATOM 4219 C C . GLY B 1 209 ? -71.713 29.922 -19.045 1.000 63.009 183 GLY B C 1
ATOM 4220 O O . GLY B 1 209 ? -71.824 30.363 -20.174 1.000 60.728 183 GLY B O 1
ATOM 4221 N N . TYR B 1 210 ? -72.658 29.178 -18.483 1.000 56.413 184 TYR B N 1
ATOM 4222 C CA . TYR B 1 210 ? -73.984 29.125 -19.058 1.000 63.091 184 TYR B CA 1
ATOM 4223 C C . TYR B 1 210 ? -74.826 30.167 -18.336 1.000 62.623 184 TYR B C 1
ATOM 4224 O O . TYR B 1 210 ? -74.771 30.263 -17.123 1.000 65.365 184 TYR B O 1
ATOM 4233 N N . ARG B 1 211 ? -75.580 30.955 -19.098 1.000 69.519 185 ARG B N 1
ATOM 4234 C CA . ARG B 1 211 ? -76.292 32.106 -18.581 1.000 70.734 185 ARG B CA 1
ATOM 4235 C C . ARG B 1 211 ? -77.699 32.107 -19.180 1.000 74.488 185 ARG B C 1
ATOM 4236 O O . ARG B 1 211 ? -77.887 31.750 -20.342 1.000 68.128 185 ARG B O 1
ATOM 4244 N N . ALA B 1 212 ? -78.690 32.525 -18.381 1.000 75.948 186 ALA B N 1
ATOM 4245 C CA . ALA B 1 212 ? -80.083 32.527 -18.810 1.000 73.355 186 ALA B CA 1
ATOM 4246 C C . ALA B 1 212 ? -80.932 33.356 -17.851 1.000 84.363 186 ALA B C 1
ATOM 4247 O O . ALA B 1 212 ? -80.628 33.417 -16.656 1.000 70.331 186 ALA B O 1
ATOM 4249 N N . LEU B 1 213 ? -81.985 34.001 -18.395 1.000 83.019 187 LEU B N 1
ATOM 4250 C CA . LEU B 1 213 ? -83.083 34.510 -17.585 1.000 74.324 187 LEU B CA 1
ATOM 4251 C C . LEU B 1 213 ? -84.253 33.535 -17.672 1.000 74.929 187 LEU B C 1
ATOM 4252 O O . LEU B 1 213 ? -84.738 33.247 -18.759 1.000 76.540 187 LEU B O 1
ATOM 4257 N N . VAL B 1 214 ? -84.687 33.029 -16.516 1.000 83.582 188 VAL B N 1
ATOM 4258 C CA . VAL B 1 214 ? -85.794 32.094 -16.414 1.000 84.640 188 VAL B CA 1
ATOM 4259 C C . VAL B 1 214 ? -87.002 32.870 -15.896 1.000 91.441 188 VAL B C 1
ATOM 4260 O O . VAL B 1 214 ? -86.893 33.564 -14.882 1.000 92.001 188 VAL B O 1
ATOM 4264 N N . PRO B 1 215 ? -88.167 32.816 -16.585 1.000 90.762 189 PRO B N 1
ATOM 4265 C CA . PRO B 1 215 ? -89.381 33.451 -16.073 1.000 88.472 189 PRO B CA 1
ATOM 4266 C C . PRO B 1 215 ? -89.789 32.797 -14.757 1.000 87.691 189 PRO B C 1
ATOM 4267 O O . PRO B 1 215 ? -89.730 31.567 -14.632 1.000 75.337 189 PRO B O 1
ATOM 4271 N N . MET B 1 216 ? -90.196 33.633 -13.787 1.000 83.335 190 MET B N 1
ATOM 4272 C CA . MET B 1 216 ? -90.444 33.162 -12.432 1.000 86.065 190 MET B CA 1
ATOM 4273 C C . MET B 1 216 ? -91.631 32.198 -12.378 1.000 85.126 190 MET B C 1
ATOM 4274 O O . MET B 1 216 ? -91.754 31.424 -11.430 1.000 85.860 190 MET B O 1
ATOM 4279 N N . ASP B 1 217 ? -92.502 32.243 -13.393 1.000 93.670 191 ASP B N 1
ATOM 4280 C CA . ASP B 1 217 ? -93.698 31.411 -13.431 1.000 104.823 191 ASP B CA 1
ATOM 4281 C C . ASP B 1 217 ? -93.333 29.973 -13.810 1.000 100.530 191 ASP B C 1
ATOM 4282 O O . ASP B 1 217 ? -94.146 29.064 -13.636 1.000 96.413 191 ASP B O 1
ATOM 4287 N N . ARG B 1 218 ? -92.104 29.754 -14.299 1.000 96.925 192 ARG B N 1
ATOM 4288 C CA . ARG B 1 218 ? -91.607 28.400 -14.503 1.000 95.994 192 ARG B CA 1
ATOM 4289 C C . ARG B 1 218 ? -90.976 27.827 -13.229 1.000 98.855 192 ARG B C 1
ATOM 4290 O O . ARG B 1 218 ? -90.554 26.671 -13.242 1.000 90.249 192 ARG B O 1
ATOM 4298 N N . LEU B 1 219 ? -90.963 28.602 -12.125 1.000 102.171 193 LEU B N 1
ATOM 4299 C CA . LEU B 1 219 ? -90.236 28.229 -10.912 1.000 98.488 193 LEU B CA 1
ATOM 4300 C C . LEU B 1 219 ? -91.123 28.376 -9.678 1.000 105.531 193 LEU B C 1
ATOM 4301 O O . LEU B 1 219 ? -90.615 28.656 -8.594 1.000 99.754 193 LEU B O 1
ATOM 4306 N N . ARG B 1 220 ? -92.436 28.161 -9.830 1.000 113.481 194 ARG B N 1
ATOM 4307 C CA . ARG B 1 220 ? -93.345 28.295 -8.699 1.000 107.450 194 ARG B CA 1
ATOM 4308 C C . ARG B 1 220 ? -93.101 27.145 -7.724 1.000 97.749 194 ARG B C 1
ATOM 4309 O O . ARG B 1 220 ? -93.396 27.263 -6.533 1.000 81.256 194 ARG B O 1
ATOM 4317 N N . HIS B 1 221 ? -92.525 26.052 -8.242 1.000 88.822 195 HIS B N 1
ATOM 4318 C CA . HIS B 1 221 ? -92.291 24.852 -7.452 1.000 90.084 195 HIS B CA 1
ATOM 4319 C C . HIS B 1 221 ? -91.084 24.990 -6.525 1.000 99.431 195 HIS B C 1
ATOM 4320 O O . HIS B 1 221 ? -90.859 24.109 -5.702 1.000 96.816 195 HIS B O 1
ATOM 4327 N N . VAL B 1 222 ? -90.325 26.089 -6.644 1.000 102.984 196 VAL B N 1
ATOM 4328 C CA . VAL B 1 222 ? -89.164 26.310 -5.800 1.000 102.333 196 VAL B CA 1
ATOM 4329 C C . VAL B 1 222 ? -89.486 27.449 -4.832 1.000 99.060 196 VAL B C 1
ATOM 4330 O O . VAL B 1 222 ? -89.244 28.609 -5.142 1.000 93.359 196 VAL B O 1
ATOM 4334 N N . PRO B 1 223 ? -89.995 27.156 -3.610 1.000 109.130 197 PRO B N 1
ATOM 4335 C CA . PRO B 1 223 ? -90.508 28.198 -2.719 1.000 102.226 197 PRO B CA 1
ATOM 4336 C C . PRO B 1 223 ? -89.476 29.143 -2.106 1.000 94.959 197 PRO B C 1
ATOM 4337 O O . PRO B 1 223 ? -89.861 30.154 -1.534 1.000 89.754 197 PRO B O 1
ATOM 4341 N N . GLU B 1 224 ? -88.179 28.802 -2.182 1.000 101.645 198 GLU B N 1
ATOM 4342 C CA . GLU B 1 224 ? -87.145 29.667 -1.618 1.000 89.714 198 GLU B CA 1
ATOM 4343 C C . GLU B 1 224 ? -87.033 30.930 -2.474 1.000 84.306 198 GLU B C 1
ATOM 4344 O O . GLU B 1 224 ? -86.689 31.999 -1.964 1.000 76.586 198 GLU B O 1
ATOM 4350 N N . LEU B 1 225 ? -87.371 30.809 -3.768 1.000 73.448 199 LEU B N 1
ATOM 4351 C CA . LEU B 1 225 ? -87.261 31.925 -4.695 1.000 74.438 199 LEU B CA 1
ATOM 4352 C C . LEU B 1 225 ? -88.319 33.001 -4.457 1.000 71.854 199 LEU B C 1
ATOM 4353 O O . LEU B 1 225 ? -88.345 33.980 -5.186 1.000 77.823 199 LEU B O 1
ATOM 4358 N N . ALA B 1 226 ? -89.182 32.834 -3.452 1.000 91.040 200 ALA B N 1
ATOM 4359 C CA . ALA B 1 226 ? -90.182 33.839 -3.112 1.000 91.651 200 ALA B CA 1
ATOM 4360 C C . ALA B 1 226 ? -89.506 35.095 -2.559 1.000 97.413 200 ALA B C 1
ATOM 4361 O O . ALA B 1 226 ? -89.959 36.197 -2.834 1.000 102.179 200 ALA B O 1
ATOM 4363 N N . GLU B 1 227 ? -88.434 34.923 -1.772 1.000 99.215 201 GLU B N 1
ATOM 4364 C CA . GLU B 1 227 ? -87.584 36.013 -1.318 1.000 99.807 201 GLU B CA 1
ATOM 4365 C C . GLU B 1 227 ? -86.500 36.288 -2.369 1.000 88.366 201 GLU B C 1
ATOM 4366 O O . GLU B 1 227 ? -85.920 35.355 -2.925 1.000 84.292 201 GLU B O 1
ATOM 4372 N N . PRO B 1 228 ? -86.204 37.573 -2.690 1.000 76.794 202 PRO B N 1
ATOM 4373 C CA . PRO B 1 228 ? -85.079 37.915 -3.561 1.000 77.064 202 PRO B CA 1
ATOM 4374 C C . PRO B 1 228 ? -83.731 37.805 -2.845 1.000 81.090 202 PRO B C 1
ATOM 4375 O O . PRO B 1 228 ? -83.448 38.512 -1.867 1.000 60.125 202 PRO B O 1
ATOM 4379 N N . VAL B 1 229 ? -82.902 36.900 -3.377 1.000 82.816 203 VAL B N 1
ATOM 4380 C CA . VAL B 1 229 ? -81.659 36.497 -2.753 1.000 74.345 203 VAL B CA 1
ATOM 4381 C C . VAL B 1 229 ? -80.586 36.462 -3.832 1.000 73.583 203 VAL B C 1
ATOM 4382 O O . VAL B 1 229 ? -80.882 36.107 -4.977 1.000 69.809 203 VAL B O 1
ATOM 4386 N N . LEU B 1 230 ? -79.354 36.847 -3.458 1.000 69.058 204 LEU B N 1
ATOM 4387 C CA . LEU B 1 230 ? -78.172 36.517 -4.243 1.000 63.187 204 LEU B CA 1
ATOM 4388 C C . LEU B 1 230 ? -77.653 35.154 -3.796 1.000 58.358 204 LEU B C 1
ATOM 4389 O O . LEU B 1 230 ? -77.092 35.046 -2.704 1.000 52.866 204 LEU B O 1
ATOM 4394 N N . TRP B 1 231 ? -77.886 34.128 -4.635 1.000 54.157 205 TRP B N 1
ATOM 4395 C CA . TRP B 1 231 ? -77.498 32.755 -4.348 1.000 54.621 205 TRP B CA 1
ATOM 4396 C C . TRP B 1 23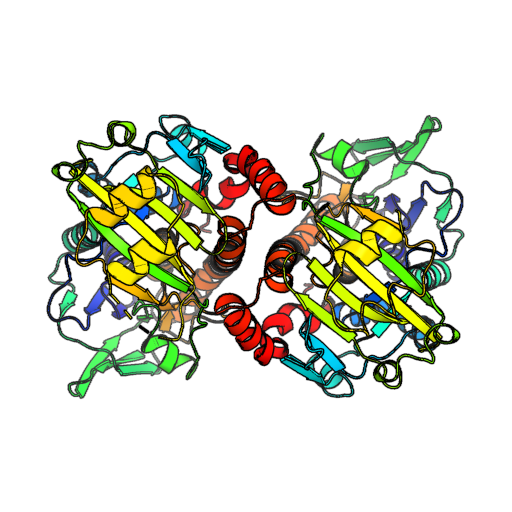1 ? -76.118 32.447 -4.922 1.000 57.954 205 TRP B C 1
ATOM 4397 O O . TRP B 1 231 ? -75.887 32.660 -6.106 1.000 53.876 205 TRP B O 1
ATOM 4408 N N . LEU B 1 232 ? -75.219 31.924 -4.078 1.000 60.145 206 LEU B N 1
ATOM 4409 C CA . LEU B 1 232 ? -73.927 31.439 -4.523 1.000 54.306 206 LEU B CA 1
ATOM 4410 C C . LEU B 1 232 ? -73.751 29.997 -4.063 1.000 51.716 206 LEU B C 1
ATOM 4411 O O . LEU B 1 232 ? -73.439 29.763 -2.906 1.000 53.543 206 LEU B O 1
ATOM 4416 N N . TRP B 1 233 ? -73.939 29.042 -4.981 1.000 56.915 207 TRP B N 1
ATOM 4417 C CA . TRP B 1 233 ? -73.818 27.620 -4.680 1.000 57.227 207 TRP B CA 1
ATOM 4418 C C . TRP B 1 233 ? -72.424 27.128 -5.070 1.000 55.783 207 TRP B C 1
ATOM 4419 O O . TRP B 1 233 ? -72.053 27.121 -6.242 1.000 59.255 207 TRP B O 1
ATOM 4430 N N . LEU B 1 234 ? -71.654 26.699 -4.074 1.000 58.652 208 LEU B N 1
ATOM 4431 C CA . LEU B 1 234 ? -70.246 26.393 -4.262 1.000 57.816 208 LEU B CA 1
ATOM 4432 C C . LEU B 1 234 ? -70.053 24.894 -4.116 1.000 55.041 208 LEU B C 1
ATOM 4433 O O . LEU B 1 234 ? -70.538 24.306 -3.158 1.000 49.323 208 LEU B O 1
ATOM 4438 N N . GLY B 1 235 ? -69.314 24.299 -5.049 1.000 53.930 209 GLY B N 1
ATOM 4439 C CA . GLY B 1 235 ? -69.089 22.867 -5.010 1.000 54.675 209 GLY B CA 1
ATOM 4440 C C . GLY B 1 235 ? -67.873 22.469 -5.829 1.000 55.439 209 GLY B C 1
ATOM 4441 O O . GLY B 1 235 ? -67.105 23.310 -6.302 1.000 51.307 209 GLY B O 1
ATOM 4442 N N . PRO B 1 236 ? -67.642 21.154 -5.981 1.000 57.283 210 PRO B N 1
ATOM 4443 C CA . PRO B 1 236 ? -66.404 20.665 -6.583 1.000 52.948 210 PRO B CA 1
ATOM 4444 C C . PRO B 1 236 ? -66.407 20.891 -8.090 1.000 57.793 210 PRO B C 1
ATOM 4445 O O . PRO B 1 236 ? -67.284 20.365 -8.781 1.000 56.770 210 PRO B O 1
ATOM 4449 N N . GLY B 1 237 ? -65.455 21.721 -8.548 1.000 49.362 211 GLY B N 1
ATOM 4450 C CA . GLY B 1 237 ? -65.107 21.812 -9.956 1.000 52.124 211 GLY B CA 1
ATOM 4451 C C . GLY B 1 237 ? -65.910 22.858 -10.725 1.000 57.154 211 GLY B C 1
ATOM 4452 O O . GLY B 1 237 ? -65.580 23.184 -11.868 1.000 58.474 211 GLY B O 1
ATOM 4453 N N . ARG B 1 238 ? -66.934 23.410 -10.071 1.000 55.578 212 ARG B N 1
ATOM 4454 C CA . ARG B 1 238 ? -67.933 24.206 -10.753 1.000 55.086 212 ARG B CA 1
ATOM 4455 C C . ARG B 1 238 ? -68.723 24.977 -9.706 1.000 52.977 212 ARG B C 1
ATOM 4456 O O . ARG B 1 238 ? -68.732 24.594 -8.532 1.000 47.530 212 ARG B O 1
ATOM 4464 N N . HIS B 1 239 ? -69.442 26.007 -10.150 1.000 48.987 213 HIS B N 1
ATOM 4465 C CA . HIS B 1 239 ? -70.277 26.746 -9.224 1.000 57.272 213 HIS B CA 1
ATOM 4466 C C . HIS B 1 239 ? -71.486 27.301 -9.952 1.000 58.225 213 HIS B C 1
ATOM 4467 O O . HIS B 1 239 ? -71.548 27.234 -11.177 1.000 50.144 213 HIS B O 1
ATOM 4474 N N . PHE B 1 240 ? -72.415 27.857 -9.161 1.000 58.947 214 PHE B N 1
ATOM 4475 C CA . PHE B 1 240 ? -73.710 28.253 -9.675 1.000 59.527 214 PHE B CA 1
ATOM 4476 C C . PHE B 1 240 ? -74.229 29.476 -8.920 1.000 59.007 214 PHE B C 1
ATOM 4477 O O . PHE B 1 240 ? -74.476 29.424 -7.719 1.000 56.398 214 PHE B O 1
ATOM 4485 N N . ILE B 1 241 ? -74.428 30.570 -9.656 1.000 66.524 215 ILE B N 1
ATOM 4486 C CA . ILE B 1 241 ? -74.913 31.821 -9.097 1.000 65.472 215 ILE B CA 1
ATOM 4487 C C . ILE B 1 241 ? -76.294 32.107 -9.671 1.000 61.126 215 ILE B C 1
ATOM 4488 O O . ILE B 1 241 ? -76.541 31.840 -10.840 1.000 65.545 215 ILE B O 1
ATOM 4493 N N . ALA B 1 242 ? -77.194 32.626 -8.832 1.000 61.692 216 ALA B N 1
ATOM 4494 C CA . ALA B 1 242 ? -78.525 32.998 -9.291 1.000 69.500 216 ALA B CA 1
ATOM 4495 C C . ALA B 1 242 ? -78.995 34.224 -8.527 1.000 62.601 216 ALA B C 1
ATOM 4496 O O . ALA B 1 242 ? -78.658 34.387 -7.358 1.000 62.717 216 ALA B O 1
ATOM 4498 N N . TYR B 1 243 ? -79.790 35.056 -9.202 1.000 61.397 217 TYR B N 1
ATOM 4499 C CA . TYR B 1 243 ? -80.382 36.214 -8.562 1.000 64.508 217 TYR B CA 1
ATOM 4500 C C . TYR B 1 243 ? -81.538 36.740 -9.407 1.000 70.372 217 TYR B C 1
ATOM 4501 O O . TYR B 1 243 ? -81.607 36.489 -10.610 1.000 78.307 217 TYR B O 1
ATOM 4510 N N . PRO B 1 244 ? -82.486 37.488 -8.798 1.000 71.275 218 PRO B N 1
ATOM 4511 C CA . PRO B 1 244 ? -83.570 38.108 -9.552 1.000 76.100 218 PRO B CA 1
ATOM 4512 C C . PRO B 1 244 ? -83.106 39.327 -10.348 1.000 76.771 218 PRO B C 1
ATOM 4513 O O . PRO B 1 244 ? -82.155 40.013 -9.967 1.000 66.882 218 PRO B O 1
ATOM 4517 N N . VAL B 1 245 ? -83.805 39.557 -11.464 1.000 86.432 219 VAL B N 1
ATOM 4518 C CA . VAL B 1 245 ? -83.758 40.812 -12.198 1.000 82.641 219 VAL B CA 1
ATOM 4519 C C . VAL B 1 245 ? -85.188 41.188 -12.583 1.000 86.325 219 VAL B C 1
ATOM 4520 O O . VAL B 1 245 ? -86.135 40.488 -12.202 1.000 82.758 219 VAL B O 1
ATOM 4524 N N . ALA B 1 246 ? -85.319 42.308 -13.323 1.000 98.576 220 ALA B N 1
ATOM 4525 C CA . ALA B 1 246 ? -86.591 42.777 -13.860 1.000 93.455 220 ALA B CA 1
ATOM 4526 C C . ALA B 1 246 ? -87.633 42.799 -12.744 1.000 99.848 220 ALA B C 1
ATOM 4527 O O . ALA B 1 246 ? -88.714 42.206 -12.856 1.000 89.262 220 ALA B O 1
ATOM 4529 N N . ASP B 1 247 ? -87.251 43.433 -11.630 1.000 102.463 221 ASP B N 1
ATOM 4530 C CA . ASP B 1 247 ? -88.154 43.629 -10.514 1.000 105.450 221 ASP B CA 1
ATOM 4531 C C . ASP B 1 247 ? -88.748 42.292 -10.051 1.000 92.143 221 ASP B C 1
ATOM 4532 O O . ASP B 1 247 ? -89.903 42.243 -9.649 1.000 90.852 221 ASP B O 1
ATOM 4537 N N . GLY B 1 248 ? -87.965 41.207 -10.104 1.000 87.432 222 GLY B N 1
ATOM 4538 C CA . GLY B 1 248 ? -88.343 39.947 -9.473 1.000 81.019 222 GLY B CA 1
ATOM 4539 C C . GLY B 1 248 ? -89.161 39.022 -10.379 1.000 87.712 222 GLY B C 1
ATOM 4540 O O . GLY B 1 248 ? -89.620 37.978 -9.920 1.000 80.284 222 GLY B O 1
ATOM 4541 N N . SER B 1 249 ? -89.306 39.385 -11.665 1.000 84.183 223 SER B N 1
ATOM 4542 C CA . SER B 1 249 ? -90.156 38.657 -12.600 1.000 87.069 223 SER B CA 1
ATOM 4543 C C . SER B 1 249 ? -89.379 37.563 -13.328 1.000 90.585 223 SER B C 1
ATOM 4544 O O . SER B 1 249 ? -89.984 36.646 -13.891 1.000 84.369 223 SER B O 1
ATOM 4547 N N . ALA B 1 250 ? -88.044 37.705 -13.359 1.000 86.110 224 ALA B N 1
ATOM 4548 C CA . ALA B 1 250 ? -87.180 36.684 -13.918 1.000 80.044 224 ALA B CA 1
ATOM 4549 C C . ALA B 1 250 ? -86.030 36.413 -12.955 1.000 81.789 224 ALA B C 1
ATOM 4550 O O . ALA B 1 250 ? -85.648 37.300 -12.183 1.000 72.674 224 ALA B O 1
ATOM 4552 N N . LEU B 1 251 ? -85.485 35.187 -13.035 1.000 78.238 225 LEU B N 1
ATOM 4553 C CA . LEU B 1 251 ? -84.284 34.810 -12.298 1.000 75.469 225 LEU B CA 1
ATOM 4554 C C . LEU B 1 251 ? -83.114 34.617 -13.256 1.000 69.124 225 LEU B C 1
ATOM 4555 O O . LEU B 1 251 ? -83.189 33.776 -14.140 1.000 67.652 225 LEU B O 1
ATOM 4560 N N . ASN B 1 252 ? -82.039 35.377 -13.038 1.000 65.658 226 ASN B N 1
ATOM 4561 C CA . ASN B 1 252 ? -80.799 35.174 -13.755 1.000 67.504 226 ASN B CA 1
ATOM 4562 C C . ASN B 1 252 ? -80.085 33.993 -13.119 1.000 60.256 226 ASN B C 1
ATOM 4563 O O . ASN B 1 252 ? -80.124 33.824 -11.912 1.000 66.576 226 ASN B O 1
ATOM 4568 N N . PHE B 1 253 ? -79.417 33.187 -13.945 1.000 65.856 227 PHE B N 1
ATOM 4569 C CA . PHE B 1 253 ? -78.475 32.225 -13.418 1.000 65.033 227 PHE B CA 1
ATOM 4570 C C . PHE B 1 253 ? -77.209 32.233 -14.267 1.000 62.726 227 PHE B C 1
ATOM 4571 O O . PHE B 1 253 ? -77.252 32.582 -15.436 1.000 64.058 227 PHE B O 1
ATOM 4579 N N . LEU B 1 254 ? -76.080 31.955 -13.597 1.000 59.837 228 LEU B N 1
ATOM 4580 C CA . LEU B 1 254 ? -74.797 31.749 -14.231 1.000 54.899 228 LEU B CA 1
ATOM 4581 C C . LEU B 1 254 ? -74.210 30.462 -13.682 1.000 56.585 228 LEU B C 1
ATOM 4582 O O . LEU B 1 254 ? -73.977 30.377 -12.484 1.000 56.391 228 LEU B O 1
ATOM 4587 N N . ALA B 1 255 ? -73.981 29.483 -14.563 1.000 52.785 229 ALA B N 1
ATOM 4588 C CA . ALA B 1 255 ? -73.404 28.218 -14.154 1.000 55.583 229 ALA B CA 1
ATOM 4589 C C . ALA B 1 255 ? -72.030 28.090 -14.787 1.000 59.653 229 ALA B C 1
ATOM 4590 O O . ALA B 1 255 ? -71.920 28.132 -16.010 1.000 61.804 229 ALA B O 1
ATOM 4592 N N . VAL B 1 256 ? -71.007 27.989 -13.936 1.000 53.912 230 VAL B N 1
ATOM 4593 C CA . VAL B 1 256 ? -69.627 27.961 -14.381 1.000 54.325 230 VAL B CA 1
ATOM 4594 C C . VAL B 1 256 ? -69.137 26.520 -14.251 1.000 54.104 230 VAL B C 1
ATOM 4595 O O . VAL B 1 256 ? -69.266 25.933 -13.178 1.000 48.140 230 VAL B O 1
ATOM 4599 N N . VAL B 1 257 ? -68.618 25.949 -15.355 1.000 55.442 231 VAL B N 1
ATOM 4600 C CA . VAL B 1 257 ? -68.311 24.523 -15.417 1.000 58.714 231 VAL B CA 1
ATOM 4601 C C . VAL B 1 257 ? -66.979 24.327 -16.125 1.000 55.810 231 VAL B C 1
ATOM 4602 O O . VAL B 1 257 ? -66.595 25.160 -16.937 1.000 53.404 231 VAL B O 1
ATOM 4606 N N . PRO B 1 258 ? -66.290 23.183 -15.910 1.000 56.842 232 PRO B N 1
ATOM 4607 C CA . PRO B 1 258 ? -65.114 22.835 -16.704 1.000 58.069 232 PRO B CA 1
ATOM 4608 C C . PRO B 1 258 ? -65.524 22.717 -18.168 1.000 60.616 232 PRO B C 1
ATOM 4609 O O . PRO B 1 258 ? -66.604 22.200 -18.445 1.000 58.447 232 PRO B O 1
ATOM 4613 N N . ASP B 1 259 ? -64.674 23.196 -19.083 1.000 65.085 233 ASP B N 1
ATOM 4614 C CA . ASP B 1 259 ? -64.953 23.096 -20.503 1.000 73.408 233 ASP B CA 1
ATOM 4615 C C . ASP B 1 259 ? -63.668 23.214 -21.312 1.000 84.852 233 ASP B C 1
ATOM 4616 O O . ASP B 1 259 ? -62.686 23.780 -20.849 1.000 80.921 233 ASP B O 1
ATOM 4621 N N . ARG B 1 260 ? -63.715 22.739 -22.558 1.000 115.746 234 ARG B N 1
ATOM 4622 C CA . ARG B 1 260 ? -62.617 22.861 -23.510 1.000 118.675 234 ARG B CA 1
ATOM 4623 C C . ARG B 1 260 ? -62.927 24.030 -24.448 1.000 121.164 234 ARG B C 1
ATOM 4624 O O . ARG B 1 260 ? -63.972 24.659 -24.299 1.000 112.052 234 ARG B O 1
ATOM 4632 N N . THR B 1 261 ? -62.022 24.308 -25.405 1.000 133.112 235 THR B N 1
ATOM 4633 C CA . THR B 1 261 ? -62.157 25.388 -26.383 1.000 128.546 235 THR B CA 1
ATOM 4634 C C . THR B 1 261 ? -62.286 26.738 -25.662 1.000 101.768 235 THR B C 1
ATOM 4635 O O . THR B 1 261 ? -61.555 27.664 -26.049 1.000 83.740 235 THR B O 1
ATOM 4639 N N . GLY B 1 271 ? -75.191 26.771 -26.315 1.000 100.618 245 GLY B N 1
ATOM 4640 C CA . GLY B 1 271 ? -74.684 25.458 -25.864 1.000 103.520 245 GLY B CA 1
ATOM 4641 C C . GLY B 1 271 ? -75.784 24.579 -25.269 1.000 99.060 245 GLY B C 1
ATOM 4642 O O . GLY B 1 271 ? -76.841 25.070 -24.879 1.000 89.536 245 GLY B O 1
ATOM 4643 N N . ASP B 1 272 ? -75.480 23.283 -25.166 1.000 103.990 246 ASP B N 1
ATOM 4644 C CA . ASP B 1 272 ? -76.467 22.226 -24.999 1.000 102.629 246 ASP B CA 1
ATOM 4645 C C . ASP B 1 272 ? -76.928 22.135 -23.538 1.000 97.107 246 ASP B C 1
ATOM 4646 O O . ASP B 1 272 ? -76.109 22.015 -22.626 1.000 100.080 246 ASP B O 1
ATOM 4651 N N . ALA B 1 273 ? -78.252 22.156 -23.330 1.000 81.488 247 ALA B N 1
ATOM 4652 C CA . ALA B 1 273 ? -78.846 22.064 -22.003 1.000 77.882 247 ALA B CA 1
ATOM 4653 C C . ALA B 1 273 ? -78.536 20.725 -21.337 1.000 91.487 247 ALA B C 1
ATOM 4654 O O . ALA B 1 273 ? -78.424 20.662 -20.113 1.000 96.273 247 ALA B O 1
ATOM 4656 N N . ALA B 1 274 ? -78.401 19.659 -22.136 1.000 95.410 248 ALA B N 1
ATOM 4657 C CA . ALA B 1 274 ? -78.222 18.319 -21.591 1.000 92.251 248 ALA B CA 1
ATOM 4658 C C . ALA B 1 274 ? -76.860 18.189 -20.913 1.000 85.416 248 ALA B C 1
ATOM 4659 O O . ALA B 1 274 ? -76.731 17.466 -19.928 1.000 74.768 248 ALA B O 1
ATOM 4661 N N . GLU B 1 275 ? -75.837 18.852 -21.470 1.000 92.300 249 GLU B N 1
ATOM 4662 C CA . GLU B 1 275 ? -74.491 18.731 -20.929 1.000 94.662 249 GLU B CA 1
ATOM 4663 C C . GLU B 1 275 ? -74.391 19.552 -19.644 1.000 84.103 249 GLU B C 1
ATOM 4664 O O . GLU B 1 275 ? -73.734 19.146 -18.687 1.000 71.060 249 GLU B O 1
ATOM 4670 N N . LEU B 1 276 ? -75.093 20.688 -19.632 1.000 73.349 250 LEU B N 1
ATOM 4671 C CA . LEU B 1 276 ? -75.159 21.555 -18.473 1.000 69.876 250 LEU B CA 1
ATOM 4672 C C . LEU B 1 276 ? -75.863 20.847 -17.318 1.000 77.929 250 LEU B C 1
ATOM 4673 O O . LEU B 1 276 ? -75.320 20.818 -16.217 1.000 92.844 250 LEU B O 1
ATOM 4678 N N . ARG B 1 277 ? -77.056 20.278 -17.568 1.000 80.165 251 ARG B N 1
ATOM 4679 C CA . ARG B 1 277 ? -77.814 19.592 -16.526 1.000 83.418 251 ARG B CA 1
ATOM 4680 C C . ARG B 1 277 ? -76.986 18.469 -15.915 1.000 67.910 251 ARG B C 1
ATOM 4681 O O . ARG B 1 277 ? -77.002 18.295 -14.693 1.000 72.812 251 ARG B O 1
ATOM 4689 N N . ALA B 1 278 ? -76.249 17.757 -16.778 1.000 66.172 252 ALA B N 1
ATOM 4690 C CA . ALA B 1 278 ? -75.439 16.609 -16.385 1.000 71.217 252 ALA B CA 1
ATOM 4691 C C . ALA B 1 278 ? -74.262 17.031 -15.502 1.000 75.763 252 ALA B C 1
ATOM 4692 O O . ALA B 1 278 ? -73.897 16.320 -14.571 1.000 76.902 252 ALA B O 1
ATOM 4694 N N . ALA B 1 279 ? -73.652 18.175 -15.817 1.000 74.108 253 ALA B N 1
ATOM 4695 C CA . ALA B 1 279 ? -72.503 18.656 -15.075 1.000 75.237 253 ALA B CA 1
ATOM 4696 C C . ALA B 1 279 ? -72.883 18.960 -13.621 1.000 78.052 253 ALA B C 1
ATOM 4697 O O . ALA B 1 279 ? -71.993 19.008 -12.764 1.000 77.275 253 ALA B O 1
ATOM 4699 N N . PHE B 1 280 ? -74.193 19.141 -13.349 1.000 68.414 254 PHE B N 1
ATOM 4700 C CA . PHE B 1 280 ? -74.690 19.370 -11.997 1.000 63.366 254 PHE B CA 1
ATOM 4701 C C . PHE B 1 280 ? -75.491 18.174 -11.469 1.000 67.307 254 PHE B C 1
ATOM 4702 O O . PHE B 1 280 ? -76.367 18.336 -10.612 1.000 64.061 254 PHE B O 1
ATOM 4710 N N . ASP B 1 281 ? -75.172 16.962 -11.937 1.000 67.136 255 ASP B N 1
ATOM 4711 C CA . ASP B 1 281 ? -75.741 15.750 -11.358 1.000 80.409 255 ASP B CA 1
ATOM 4712 C C . ASP B 1 281 ? -75.300 15.609 -9.902 1.000 81.840 255 ASP B C 1
ATOM 4713 O O . ASP B 1 281 ? -74.105 15.692 -9.598 1.000 77.002 255 ASP B O 1
ATOM 4718 N N . GLY B 1 282 ? -76.278 15.349 -9.027 1.000 75.406 256 GLY B N 1
ATOM 4719 C CA . GLY B 1 282 ? -76.009 15.076 -7.627 1.000 73.838 256 GLY B CA 1
ATOM 4720 C C . GLY B 1 282 ? -76.152 16.317 -6.746 1.000 74.602 256 GLY B C 1
ATOM 4721 O O . GLY B 1 282 ? -76.241 16.181 -5.526 1.000 76.668 256 GLY B O 1
ATOM 4722 N N . TRP B 1 283 ? -76.184 17.507 -7.371 1.000 73.247 257 TRP B N 1
ATOM 4723 C CA . TRP B 1 283 ? -76.390 18.760 -6.662 1.000 79.229 257 TRP B CA 1
ATOM 4724 C C . TRP B 1 283 ? -77.823 18.870 -6.146 1.000 70.751 257 TRP B C 1
ATOM 4725 O O . TRP B 1 283 ? -78.702 18.134 -6.568 1.000 79.025 257 TRP B O 1
ATOM 4736 N N . HIS B 1 284 ? -78.043 19.833 -5.254 1.000 68.714 258 HIS B N 1
ATOM 4737 C CA . HIS B 1 284 ? -79.315 20.007 -4.583 1.000 71.099 258 HIS B CA 1
ATOM 4738 C C . HIS B 1 284 ? -80.4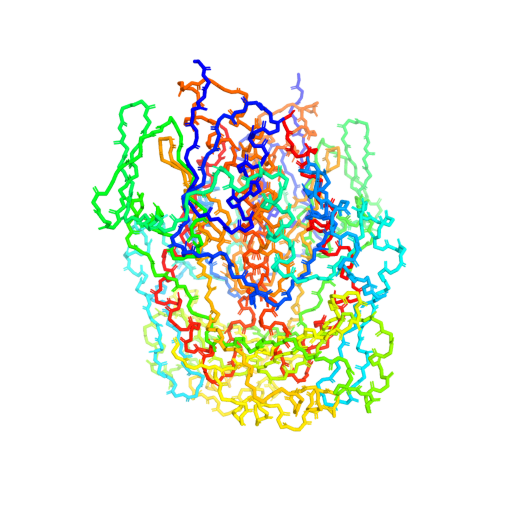04 20.369 -5.589 1.000 75.610 258 HIS B C 1
ATOM 4739 O O . HIS B 1 284 ? -80.152 21.027 -6.603 1.000 76.294 258 HIS B O 1
ATOM 4746 N N . PRO B 1 285 ? -81.649 19.897 -5.348 1.000 86.381 259 PRO B N 1
ATOM 4747 C CA . PRO B 1 285 ? -82.777 20.156 -6.243 1.000 80.657 259 PRO B CA 1
ATOM 4748 C C . PRO B 1 285 ? -82.902 21.584 -6.770 1.000 71.874 259 PRO B C 1
ATOM 4749 O O . PRO B 1 285 ? -83.264 21.770 -7.926 1.000 79.482 259 PRO B O 1
ATOM 4753 N N . PHE B 1 286 ? -82.623 22.571 -5.908 1.000 63.307 260 PHE B N 1
ATOM 4754 C CA . PHE B 1 286 ? -82.712 23.984 -6.260 1.000 61.193 260 PHE B CA 1
ATOM 4755 C C . PHE B 1 286 ? -81.883 24.295 -7.504 1.000 62.090 260 PHE B C 1
ATOM 4756 O O . PHE B 1 286 ? -82.344 24.992 -8.404 1.000 72.528 260 PHE B O 1
ATOM 4764 N N . VAL B 1 287 ? -80.655 23.781 -7.562 1.000 68.053 261 VAL B N 1
ATOM 4765 C CA . VAL B 1 287 ? -79.829 23.985 -8.742 1.000 72.897 261 VAL B CA 1
ATOM 4766 C C . VAL B 1 287 ? -80.415 23.204 -9.925 1.000 71.347 261 VAL B C 1
ATOM 4767 O O . VAL B 1 287 ? -80.588 23.777 -11.000 1.000 67.204 261 VAL B O 1
ATOM 4771 N N . THR B 1 288 ? -80.745 21.912 -9.729 1.000 63.714 262 THR B N 1
ATOM 4772 C CA . THR B 1 288 ? -81.196 21.106 -10.860 1.000 74.817 262 THR B CA 1
ATOM 4773 C C . THR B 1 288 ? -82.553 21.580 -11.396 1.000 78.581 262 THR B C 1
ATOM 4774 O O . THR B 1 288 ? -82.773 21.521 -12.603 1.000 66.839 262 THR B O 1
ATOM 4778 N N . GLU B 1 289 ? -83.448 22.062 -10.522 1.000 76.424 263 GLU B N 1
ATOM 4779 C CA . GLU B 1 289 ? -84.746 22.554 -10.953 1.000 74.218 263 GLU B CA 1
ATOM 4780 C C . GLU B 1 289 ? -84.583 23.845 -11.751 1.000 78.833 263 GLU B C 1
ATOM 4781 O O . GLU B 1 289 ? -85.206 23.996 -12.800 1.000 76.362 263 GLU B O 1
ATOM 4787 N N . VAL B 1 290 ? -83.754 24.782 -11.267 1.000 84.069 264 VAL B N 1
ATOM 4788 C CA . VAL B 1 290 ? -83.559 26.033 -11.988 1.000 81.107 264 VAL B CA 1
ATOM 4789 C C . VAL B 1 290 ? -82.940 25.743 -13.360 1.000 77.508 264 VAL B C 1
ATOM 4790 O O . VAL B 1 290 ? -83.378 26.320 -14.346 1.000 72.981 264 VAL B O 1
ATOM 4794 N N . LEU B 1 291 ? -81.952 24.839 -13.442 1.000 81.856 265 LEU B N 1
ATOM 4795 C CA . LEU B 1 291 ? -81.338 24.494 -14.723 1.000 87.614 265 LEU B CA 1
ATOM 4796 C C . LEU B 1 291 ? -82.352 23.834 -15.667 1.000 85.765 265 LEU B C 1
ATOM 4797 O O . LEU B 1 291 ? -82.366 24.113 -16.867 1.000 80.881 265 LEU B O 1
ATOM 4802 N N . GLY B 1 292 ? -83.224 22.987 -15.109 1.000 78.419 266 GLY B N 1
ATOM 4803 C CA . GLY B 1 292 ? -84.211 22.253 -15.884 1.000 88.892 266 GLY B CA 1
ATOM 4804 C C . GLY B 1 292 ? -85.370 23.115 -16.387 1.000 85.165 266 GLY B C 1
ATOM 4805 O O . GLY B 1 292 ? -86.245 22.602 -17.071 1.000 77.155 266 GLY B O 1
ATOM 4806 N N . ALA B 1 293 ? -85.359 24.416 -16.073 1.000 81.088 267 ALA B N 1
ATOM 4807 C CA . ALA B 1 293 ? -86.393 25.338 -16.515 1.000 79.949 267 ALA B CA 1
ATOM 4808 C C . ALA B 1 293 ? -85.921 26.265 -17.644 1.000 78.880 267 ALA B C 1
ATOM 4809 O O . ALA B 1 293 ? -86.510 27.324 -17.846 1.000 75.499 267 ALA B O 1
ATOM 4811 N N . CYS B 1 294 ? -84.865 25.903 -18.381 1.000 75.019 268 CYS B N 1
ATOM 4812 C CA . CYS B 1 294 ? -84.447 26.690 -19.536 1.000 77.241 268 CYS B CA 1
ATOM 4813 C C . CYS B 1 294 ? -83.884 25.731 -20.571 1.000 88.937 268 CYS B C 1
ATOM 4814 O O . CYS B 1 294 ? -82.901 25.048 -20.299 1.000 103.852 268 CYS B O 1
ATOM 4817 N N . GLU B 1 295 ? -84.524 25.670 -21.743 1.000 96.533 269 GLU B N 1
ATOM 4818 C CA . GLU B 1 295 ? -84.217 24.641 -22.723 1.000 97.597 269 GLU B CA 1
ATOM 4819 C C . GLU B 1 295 ? -83.004 25.068 -23.547 1.000 85.502 269 GLU B C 1
ATOM 4820 O O . GLU B 1 295 ? -82.284 24.204 -24.039 1.000 81.210 269 GLU B O 1
ATOM 4826 N N . ARG B 1 296 ? -82.760 26.378 -23.670 1.000 71.494 270 ARG B N 1
ATOM 4827 C CA . ARG B 1 296 ? -81.672 26.862 -24.509 1.000 91.304 270 ARG B CA 1
ATOM 4828 C C . ARG B 1 296 ? -80.903 27.958 -23.768 1.000 96.591 270 ARG B C 1
ATOM 4829 O O . ARG B 1 296 ? -81.006 29.141 -24.086 1.000 83.687 270 ARG B O 1
ATOM 4837 N N . PRO B 1 297 ? -80.065 27.595 -22.773 1.000 88.737 271 PRO B N 1
ATOM 4838 C CA . PRO B 1 297 ? -79.209 28.565 -22.101 1.000 74.160 271 PRO B CA 1
ATOM 4839 C C . PRO B 1 297 ? -78.027 28.922 -22.993 1.000 66.993 271 PRO B C 1
ATOM 4840 O O . PRO B 1 297 ? -77.590 28.073 -23.760 1.000 67.166 271 PRO B O 1
ATOM 4844 N N . GLY B 1 298 ? -77.526 30.164 -22.867 1.000 60.376 272 GLY B N 1
ATOM 4845 C CA . GLY B 1 298 ? -76.364 30.647 -23.589 1.000 57.634 272 GLY B CA 1
ATOM 4846 C C . GLY B 1 298 ? -75.045 30.234 -22.928 1.000 69.234 272 GLY B C 1
ATOM 4847 O O . GLY B 1 298 ? -74.953 30.222 -21.709 1.000 73.179 272 GLY B O 1
ATOM 4848 N N . ARG B 1 299 ? -74.030 29.909 -23.752 1.000 71.695 273 ARG B N 1
ATOM 4849 C CA . ARG B 1 299 ? -72.757 29.370 -23.304 1.000 69.807 273 ARG B CA 1
ATOM 4850 C C . ARG B 1 299 ? -71.642 30.321 -23.706 1.000 66.624 273 ARG B C 1
ATOM 4851 O O . ARG B 1 299 ? -71.539 30.624 -24.871 1.000 72.251 273 ARG B O 1
ATOM 4859 N N . TRP B 1 300 ? -70.788 30.737 -22.765 1.000 74.330 274 TRP B N 1
ATOM 4860 C CA . TRP B 1 300 ? -69.748 31.719 -23.039 1.000 76.836 274 TRP B CA 1
ATOM 4861 C C . TRP B 1 300 ? -68.437 31.265 -22.393 1.000 71.076 274 TRP B C 1
ATOM 4862 O O . TRP B 1 300 ? -68.345 31.080 -21.178 1.000 81.909 274 TRP B O 1
ATOM 4873 N N . ALA B 1 301 ? -67.436 31.020 -23.243 1.000 69.178 275 ALA B N 1
ATOM 4874 C CA . ALA B 1 301 ? -66.107 30.655 -22.785 1.000 63.867 275 ALA B CA 1
ATOM 4875 C C . ALA B 1 301 ? -65.582 31.830 -21.986 1.000 58.026 275 ALA B C 1
ATOM 4876 O O . ALA B 1 301 ? -65.746 32.954 -22.414 1.000 58.189 275 ALA B O 1
ATOM 4878 N N . LEU B 1 302 ? -65.006 31.561 -20.811 1.000 58.991 276 LEU B N 1
ATOM 4879 C CA . LEU B 1 302 ? -64.605 32.628 -19.921 1.000 56.140 276 LEU B CA 1
ATOM 4880 C C . LEU B 1 302 ? -63.113 32.919 -20.106 1.000 48.640 276 LEU B C 1
ATOM 4881 O O . LEU B 1 302 ? -62.259 32.091 -19.827 1.000 49.233 276 LEU B O 1
ATOM 4886 N N . TYR B 1 303 ? -62.834 34.132 -20.578 1.000 48.820 277 TYR B N 1
ATOM 4887 C CA . TYR B 1 303 ? -61.485 34.624 -20.793 1.000 52.768 277 TYR B CA 1
ATOM 4888 C C . TYR B 1 303 ? -61.262 35.872 -19.941 1.000 47.018 277 TYR B C 1
ATOM 4889 O O . TYR B 1 303 ? -62.198 36.572 -19.592 1.000 48.571 277 TYR B O 1
ATOM 4898 N N . ASP B 1 304 ? -59.999 36.172 -19.654 1.000 49.651 278 ASP B N 1
ATOM 4899 C CA . ASP B 1 304 ? -59.606 37.485 -19.179 1.000 52.831 278 ASP B CA 1
ATOM 4900 C C . ASP B 1 304 ? -58.283 37.854 -19.868 1.000 55.396 278 ASP B C 1
ATOM 4901 O O . ASP B 1 304 ? -57.897 37.196 -20.838 1.000 51.185 278 ASP B O 1
ATOM 4906 N N . ARG B 1 305 ? -57.588 38.885 -19.359 1.000 49.144 279 ARG B N 1
ATOM 4907 C CA . ARG B 1 305 ? -56.245 39.218 -19.811 1.000 56.740 279 ARG B CA 1
ATOM 4908 C C . ARG B 1 305 ? -55.338 39.511 -18.620 1.000 56.762 279 ARG B C 1
ATOM 4909 O O . ARG B 1 305 ? -55.790 40.029 -17.602 1.000 56.935 279 ARG B O 1
ATOM 4917 N N . GLU B 1 306 ? -54.048 39.192 -18.787 1.000 53.711 280 GLU B N 1
ATOM 4918 C CA . GLU B 1 306 ? -53.028 39.645 -17.863 1.000 56.645 280 GLU B CA 1
ATOM 4919 C C . GLU B 1 306 ? -53.141 41.152 -17.718 1.000 57.675 280 GLU B C 1
ATOM 4920 O O . GLU B 1 306 ? -53.446 41.854 -18.680 1.000 55.889 280 GLU B O 1
ATOM 4926 N N . PRO B 1 307 ? -52.875 41.687 -16.507 1.000 60.758 281 PRO B N 1
ATOM 4927 C CA . PRO B 1 307 ? -52.804 43.133 -16.315 1.000 55.369 281 PRO B CA 1
ATOM 4928 C C . PRO B 1 307 ? -51.793 43.731 -17.287 1.000 56.249 281 PRO B C 1
ATOM 4929 O O . PRO B 1 307 ? -50.718 43.177 -17.469 1.000 53.198 281 PRO B O 1
ATOM 4933 N N . GLN B 1 308 ? -52.121 44.890 -17.861 1.000 66.550 282 GLN B N 1
ATOM 4934 C CA . GLN B 1 308 ? -51.210 45.596 -18.749 1.000 66.602 282 GLN B CA 1
ATOM 4935 C C . GLN B 1 308 ? -50.548 46.768 -18.023 1.000 62.568 282 GLN B C 1
ATOM 4936 O O . GLN B 1 308 ? -51.197 47.497 -17.293 1.000 73.322 282 GLN B O 1
ATOM 4942 N N . ARG B 1 309 ? -49.236 46.935 -18.215 1.000 69.572 283 ARG B N 1
ATOM 4943 C CA . ARG B 1 309 ? -48.508 48.074 -17.677 1.000 76.536 283 ARG B CA 1
ATOM 4944 C C . ARG B 1 309 ? -48.976 49.362 -18.348 1.000 78.454 283 ARG B C 1
ATOM 4945 O O . ARG B 1 309 ? -48.986 50.396 -17.680 1.000 81.537 283 ARG B O 1
ATOM 4953 N N . VAL B 1 310 ? -49.411 49.282 -19.626 1.000 66.872 284 VAL B N 1
ATOM 4954 C CA . VAL B 1 310 ? -49.749 50.464 -20.409 1.000 63.527 284 VAL B CA 1
ATOM 4955 C C . VAL B 1 310 ? -51.098 50.315 -21.127 1.000 58.222 284 VAL B C 1
ATOM 4956 O O . VAL B 1 310 ? -51.332 49.352 -21.864 1.000 61.102 284 VAL B O 1
ATOM 4960 N N . TRP B 1 311 ? -51.938 51.354 -20.982 1.000 55.343 285 TRP B N 1
ATOM 4961 C CA . TRP B 1 311 ? -53.221 51.478 -21.658 1.000 65.067 285 TRP B CA 1
ATOM 4962 C C . TRP B 1 311 ? -53.212 52.567 -22.741 1.000 69.404 285 TRP B C 1
ATOM 4963 O O . TRP B 1 311 ? -54.046 52.551 -23.646 1.000 61.144 285 TRP B O 1
ATOM 4974 N N . SER B 1 312 ? -52.324 53.560 -22.595 1.000 69.649 286 SER B N 1
ATOM 4975 C CA . SER B 1 312 ? -52.441 54.818 -23.309 1.000 67.129 286 SER B CA 1
ATOM 4976 C C . SER B 1 312 ? -51.238 55.043 -24.226 1.000 72.507 286 SER B C 1
ATOM 4977 O O . SER B 1 312 ? -50.100 54.717 -23.886 1.000 69.371 286 SER B O 1
ATOM 4980 N N . SER B 1 313 ? -51.519 55.634 -25.391 1.000 69.952 287 SER B N 1
ATOM 4981 C CA . SER B 1 313 ? -50.509 55.957 -26.384 1.000 71.317 287 SER B CA 1
ATOM 4982 C C . SER B 1 313 ? -50.940 57.239 -27.072 1.000 74.732 287 SER B C 1
ATOM 4983 O O . SER B 1 313 ? -51.980 57.258 -27.739 1.000 67.489 287 SER B O 1
ATOM 4986 N N . GLY B 1 314 ? -50.146 58.299 -26.893 1.000 71.856 288 GLY B N 1
ATOM 4987 C CA . GLY B 1 314 ? -50.534 59.604 -27.397 1.000 69.150 288 GLY B CA 1
ATOM 4988 C C . GLY B 1 314 ? -51.966 59.946 -26.988 1.000 76.002 288 GLY B C 1
ATOM 4989 O O . GLY B 1 314 ? -52.293 60.000 -25.800 1.000 74.940 288 GLY B O 1
ATOM 4990 N N . ALA B 1 315 ? -52.835 60.138 -27.981 1.000 81.021 289 ALA B N 1
ATOM 4991 C CA . ALA B 1 315 ? -54.190 60.595 -27.712 1.000 80.041 289 ALA B CA 1
ATOM 4992 C C . ALA B 1 315 ? -55.178 59.427 -27.734 1.000 74.954 289 ALA B C 1
ATOM 4993 O O . ALA B 1 315 ? -56.387 59.643 -27.853 1.000 76.963 289 ALA B O 1
ATOM 4995 N N . VAL B 1 316 ? -54.662 58.193 -27.639 1.000 76.269 290 VAL B N 1
ATOM 4996 C CA . VAL B 1 316 ? -55.508 57.008 -27.577 1.000 71.682 290 VAL B CA 1
ATOM 4997 C C . VAL B 1 316 ? -55.329 56.316 -26.225 1.000 70.454 290 VAL B C 1
ATOM 4998 O O . VAL B 1 316 ? -54.220 56.204 -25.687 1.000 64.573 290 VAL B O 1
ATOM 5002 N N . THR B 1 317 ? -56.455 55.853 -25.675 1.000 73.831 291 THR B N 1
ATOM 5003 C CA . THR B 1 317 ? -56.444 55.075 -24.446 1.000 69.049 291 THR B CA 1
ATOM 5004 C C . THR B 1 317 ? -57.520 54.012 -24.526 1.000 66.026 291 THR B C 1
ATOM 5005 O O . THR B 1 317 ? -58.290 53.982 -25.485 1.000 66.319 291 THR B O 1
ATOM 5009 N N . LEU B 1 318 ? -57.552 53.158 -23.496 1.000 72.065 292 LEU B N 1
ATOM 5010 C CA . LEU B 1 318 ? -58.515 52.072 -23.419 1.000 68.142 292 LEU B CA 1
ATOM 5011 C C . LEU B 1 318 ? -59.369 52.226 -22.168 1.000 61.748 292 LEU B C 1
ATOM 5012 O O . LEU B 1 318 ? -58.933 52.809 -21.172 1.000 55.651 292 LEU B O 1
ATOM 5017 N N . LEU B 1 319 ? -60.567 51.635 -22.237 1.000 57.802 293 LEU B N 1
ATOM 5018 C CA . LEU B 1 319 ? -61.505 51.630 -21.131 1.000 55.825 293 LEU B CA 1
ATOM 5019 C C . LEU B 1 319 ? -62.308 50.329 -21.113 1.000 56.736 293 LEU B C 1
ATOM 5020 O O . LEU B 1 319 ? -62.537 49.699 -22.153 1.000 45.635 293 LEU B O 1
ATOM 5025 N N . GLY B 1 320 ? -62.750 49.937 -19.907 1.000 55.951 294 GLY B N 1
ATOM 5026 C CA . GLY B 1 320 ? -63.624 48.783 -19.752 1.000 52.188 294 GLY B CA 1
ATOM 5027 C C . GLY B 1 320 ? -62.877 47.473 -19.970 1.000 47.910 294 GLY B C 1
ATOM 5028 O O . GLY B 1 320 ? -61.720 47.325 -19.578 1.000 50.165 294 GLY B O 1
ATOM 5029 N N . ASP B 1 321 ? -63.555 46.526 -20.620 1.000 52.624 295 ASP B N 1
ATOM 5030 C CA . ASP B 1 321 ? -62.999 45.201 -20.856 1.000 55.541 295 ASP B CA 1
ATOM 5031 C C . ASP B 1 321 ? -61.761 45.268 -21.745 1.000 52.132 295 ASP B C 1
ATOM 5032 O O . ASP B 1 321 ? -60.862 44.447 -21.589 1.000 61.080 295 ASP B O 1
ATOM 5037 N N . ALA B 1 322 ? -61.674 46.296 -22.595 1.000 56.778 296 ALA B N 1
ATOM 5038 C CA . ALA B 1 322 ? -60.533 46.510 -23.476 1.000 57.071 296 ALA B CA 1
ATOM 5039 C C . ALA B 1 322 ? -59.241 46.797 -22.710 1.000 60.986 296 ALA B C 1
ATOM 5040 O O . ALA B 1 322 ? -58.139 46.520 -23.217 1.000 54.982 296 ALA B O 1
ATOM 5042 N N . ALA B 1 323 ? -59.392 47.376 -21.510 1.000 55.903 297 ALA B N 1
ATOM 5043 C CA . ALA B 1 323 ? -58.259 47.775 -20.689 1.000 60.596 297 ALA B CA 1
ATOM 5044 C C . ALA B 1 323 ? -57.894 46.736 -19.620 1.000 57.601 297 ALA B C 1
ATOM 5045 O O . ALA B 1 323 ? -56.734 46.628 -19.254 1.000 53.925 297 ALA B O 1
ATOM 5047 N N . HIS B 1 324 ? -58.869 46.011 -19.066 1.000 57.528 298 HIS B N 1
ATOM 5048 C CA . HIS B 1 324 ? -58.629 45.247 -17.852 1.000 49.614 298 HIS B CA 1
ATOM 5049 C C . HIS B 1 324 ? -59.662 44.135 -17.689 1.000 47.747 298 HIS B C 1
ATOM 5050 O O . HIS B 1 324 ? -60.323 44.043 -16.669 1.000 52.288 298 HIS B O 1
ATOM 5057 N N . ALA B 1 325 ? -59.786 43.264 -18.680 1.000 50.782 299 ALA B N 1
ATOM 5058 C CA . ALA B 1 325 ? -60.839 42.265 -18.649 1.000 56.354 299 ALA B CA 1
ATOM 5059 C C . ALA B 1 325 ? -60.566 41.290 -17.499 1.000 58.786 299 ALA B C 1
ATOM 5060 O O . ALA B 1 325 ? -59.438 40.842 -17.291 1.000 56.475 299 ALA B O 1
ATOM 5062 N N . MET B 1 326 ? -61.618 40.974 -16.745 1.000 56.283 300 MET B N 1
ATOM 5063 C CA . MET B 1 326 ? -61.505 40.053 -15.627 1.000 61.527 300 MET B CA 1
ATOM 5064 C C . MET B 1 326 ? -62.553 38.960 -15.770 1.000 53.191 300 MET B C 1
ATOM 5065 O O . MET B 1 326 ? -63.588 39.146 -16.416 1.000 57.638 300 MET B O 1
ATOM 5070 N N . LEU B 1 327 ? -62.304 37.822 -15.130 1.000 45.245 301 LEU B N 1
ATOM 5071 C CA . LEU B 1 327 ? -63.358 36.831 -15.038 1.000 48.343 301 LEU B CA 1
ATOM 5072 C C . LEU B 1 327 ? -64.506 37.383 -14.187 1.000 55.468 301 LEU B C 1
ATOM 5073 O O . LEU B 1 327 ? -64.310 38.283 -13.356 1.000 51.890 301 LEU B O 1
ATOM 5078 N N . PRO B 1 328 ? -65.741 36.864 -14.382 1.000 57.507 302 PRO B N 1
ATOM 5079 C CA . PRO B 1 328 ? -66.934 37.410 -13.732 1.000 61.323 302 PRO B CA 1
ATOM 5080 C C . PRO B 1 328 ? -67.150 37.071 -12.250 1.000 54.934 302 PRO B C 1
ATOM 5081 O O . PRO B 1 328 ? -68.256 37.184 -11.746 1.000 69.593 302 PRO B O 1
ATOM 5085 N N . HIS B 1 329 ? -66.098 36.744 -11.512 1.000 56.066 303 HIS B N 1
ATOM 5086 C CA . HIS B 1 329 ? -66.281 36.143 -10.199 1.000 52.036 303 HIS B CA 1
ATOM 5087 C C . HIS B 1 329 ? -66.254 37.175 -9.061 1.000 51.882 303 HIS B C 1
ATOM 5088 O O . HIS B 1 329 ? -66.350 36.766 -7.916 1.000 48.869 303 HIS B O 1
ATOM 5095 N N . HIS B 1 330 ? -66.135 38.490 -9.344 1.000 52.687 304 HIS B N 1
ATOM 5096 C CA . HIS B 1 330 ? -66.411 39.528 -8.355 1.000 50.890 304 HIS B CA 1
ATOM 5097 C C . HIS B 1 330 ? -67.727 40.270 -8.637 1.000 55.496 304 HIS B C 1
ATOM 5098 O O . HIS B 1 330 ? -68.155 41.100 -7.833 1.000 54.368 304 HIS B O 1
ATOM 5105 N N . GLY B 1 331 ? -68.375 39.981 -9.769 1.000 50.475 305 GLY B N 1
ATOM 5106 C CA . GLY B 1 331 ? -69.502 40.778 -10.218 1.000 53.119 305 GLY B CA 1
ATOM 5107 C C . GLY B 1 331 ? -69.159 42.265 -10.364 1.000 54.056 305 GLY B C 1
ATOM 5108 O O . GLY B 1 331 ? -69.939 43.102 -9.923 1.000 49.089 305 GLY B O 1
ATOM 5109 N N . GLN B 1 332 ? -68.030 42.597 -11.025 1.000 51.416 306 GLN B N 1
ATOM 5110 C CA . GLN B 1 332 ? -67.505 43.959 -10.988 1.000 50.208 306 GLN B CA 1
ATOM 5111 C C . GLN B 1 332 ? -67.064 44.536 -12.345 1.000 48.803 306 GLN B C 1
ATOM 5112 O O . GLN B 1 332 ? -66.722 45.713 -12.410 1.000 49.375 306 GLN B O 1
ATOM 5118 N N . GLY B 1 333 ? -67.046 43.749 -13.433 1.000 49.557 307 GLY B N 1
ATOM 5119 C CA . GLY B 1 333 ? -66.568 44.222 -14.724 1.000 46.905 307 GLY B CA 1
ATOM 5120 C C . GLY B 1 333 ? -67.288 45.486 -15.199 1.000 53.075 307 GLY B C 1
ATOM 5121 O O . GLY B 1 333 ? -66.639 46.495 -15.499 1.000 47.466 307 GLY B O 1
ATOM 5122 N N . ALA B 1 334 ? -68.630 45.419 -15.254 1.000 52.819 308 ALA B N 1
ATOM 5123 C CA . ALA B 1 334 ? -69.460 46.583 -15.554 1.000 59.200 308 ALA B CA 1
ATOM 5124 C C . ALA B 1 334 ? -69.253 47.715 -14.540 1.000 60.643 308 ALA B C 1
ATOM 5125 O O . ALA B 1 334 ? -69.197 48.894 -14.905 1.000 60.251 308 ALA B O 1
ATOM 5127 N N . ASN B 1 335 ? -69.158 47.353 -13.255 1.000 55.936 309 ASN B N 1
ATOM 5128 C CA . ASN B 1 335 ? -68.935 48.344 -12.212 1.000 61.615 309 ASN B CA 1
ATOM 5129 C C . ASN B 1 335 ? -67.667 49.132 -12.539 1.000 58.407 309 ASN B C 1
ATOM 5130 O O . ASN B 1 335 ? -67.679 50.360 -12.521 1.000 55.506 309 ASN B O 1
ATOM 5135 N N . GLN B 1 336 ? -66.590 48.407 -12.872 1.000 65.206 310 GLN B N 1
ATOM 5136 C CA . GLN B 1 336 ? -65.285 49.008 -13.124 1.000 67.609 310 GLN B CA 1
ATOM 5137 C C . GLN B 1 336 ? -65.277 49.835 -14.413 1.000 64.230 310 GLN B C 1
ATOM 5138 O O . GLN B 1 336 ? -64.544 50.811 -14.503 1.000 60.113 310 GLN B O 1
ATOM 5144 N N . ALA B 1 337 ? -66.081 49.453 -15.409 1.000 56.261 311 ALA B N 1
ATOM 5145 C CA . ALA B 1 337 ? -66.183 50.248 -16.615 1.000 55.771 311 ALA B CA 1
ATOM 5146 C C . ALA B 1 337 ? -66.786 51.608 -16.279 1.000 58.546 311 ALA B C 1
ATOM 5147 O O . ALA B 1 337 ? -66.357 52.636 -16.805 1.000 58.186 311 ALA B O 1
ATOM 5149 N N . LEU B 1 338 ? -67.767 51.594 -15.373 1.000 58.834 312 LEU B N 1
ATOM 5150 C CA . LEU B 1 338 ? -68.442 52.808 -14.950 1.000 60.735 312 LEU B CA 1
ATOM 5151 C C . LEU B 1 338 ? -67.472 53.722 -14.200 1.000 56.041 312 LEU B C 1
ATOM 5152 O O . LEU B 1 338 ? -67.442 54.929 -14.445 1.000 54.237 312 LEU B O 1
ATOM 5157 N N . GLU B 1 339 ? -66.664 53.141 -13.309 1.000 54.913 313 GLU B N 1
ATOM 5158 C CA . GLU B 1 339 ? -65.636 53.901 -12.613 1.000 59.208 313 GLU B CA 1
ATOM 5159 C C . GLU B 1 339 ? -64.658 54.500 -13.633 1.000 63.441 313 GLU B C 1
ATOM 5160 O O . GLU B 1 339 ? -64.267 55.660 -13.507 1.000 68.025 313 GLU B O 1
ATOM 5166 N N . ASP B 1 340 ? -64.236 53.698 -14.627 1.000 67.089 314 ASP B N 1
ATOM 5167 C CA . ASP B 1 340 ? -63.349 54.161 -15.689 1.000 70.156 314 ASP B CA 1
ATOM 5168 C C . ASP B 1 340 ? -63.938 55.410 -16.347 1.000 69.629 314 ASP B C 1
ATOM 5169 O O . ASP B 1 340 ? -63.266 56.426 -16.502 1.000 67.976 314 ASP B O 1
ATOM 5174 N N . ALA B 1 341 ? -65.215 55.305 -16.716 1.000 65.054 315 ALA B N 1
ATOM 5175 C CA . ALA B 1 341 ? -65.925 56.345 -17.441 1.000 66.842 315 ALA B CA 1
ATOM 5176 C C . ALA B 1 341 ? -65.922 57.662 -16.672 1.000 68.976 315 ALA B C 1
ATOM 5177 O O . ALA B 1 341 ? -65.574 58.702 -17.219 1.000 83.962 315 ALA B O 1
ATOM 5179 N N . VAL B 1 342 ? -66.361 57.620 -15.416 1.000 67.943 316 VAL B N 1
ATOM 5180 C CA . VAL B 1 342 ? -66.368 58.799 -14.572 1.000 66.425 316 VAL B CA 1
ATOM 5181 C C . VAL B 1 342 ? -64.972 59.417 -14.536 1.000 64.828 316 VAL B C 1
ATOM 5182 O O . VAL B 1 342 ? -64.824 60.614 -14.764 1.000 79.160 316 VAL B O 1
ATOM 5186 N N . VAL B 1 343 ? -63.948 58.602 -14.258 1.000 69.001 317 VAL B N 1
ATOM 5187 C CA . VAL B 1 343 ? -62.611 59.128 -14.027 1.000 67.634 317 VAL B CA 1
ATOM 5188 C C . VAL B 1 343 ? -62.042 59.729 -15.305 1.000 61.595 317 VAL B C 1
ATOM 5189 O O . VAL B 1 343 ? -61.344 60.741 -15.247 1.000 65.672 317 VAL B O 1
ATOM 5193 N N . LEU B 1 344 ? -62.286 59.072 -16.441 1.000 61.346 318 LEU B N 1
ATOM 5194 C CA . LEU B 1 344 ? -61.650 59.493 -17.676 1.000 74.397 318 LEU B CA 1
ATOM 5195 C C . LEU B 1 344 ? -62.318 60.776 -18.180 1.000 81.043 318 LEU B C 1
ATOM 5196 O O . LEU B 1 344 ? -61.629 61.672 -18.662 1.000 83.568 318 LEU B O 1
ATOM 5201 N N . ALA B 1 345 ? -63.652 60.857 -18.058 1.000 83.440 319 ALA B N 1
ATOM 5202 C CA . ALA B 1 345 ? -64.400 62.055 -18.417 1.000 80.621 319 ALA B CA 1
ATOM 5203 C C . ALA B 1 345 ? -63.933 63.261 -17.595 1.000 79.640 319 ALA B C 1
ATOM 5204 O O . ALA B 1 345 ? -63.766 64.351 -18.144 1.000 83.906 319 ALA B O 1
ATOM 5206 N N . HIS B 1 346 ? -63.694 63.055 -16.292 1.000 67.406 320 HIS B N 1
ATOM 5207 C CA . HIS B 1 346 ? -63.146 64.100 -15.438 1.000 76.678 320 HIS B CA 1
ATOM 5208 C C . HIS B 1 346 ? -61.862 64.689 -16.028 1.000 83.686 320 HIS B C 1
ATOM 5209 O O . HIS B 1 346 ? -61.750 65.898 -16.176 1.000 105.660 320 HIS B O 1
ATOM 5216 N N . PHE B 1 347 ? -60.882 63.846 -16.359 1.000 92.580 321 PHE B N 1
ATOM 5217 C CA . PHE B 1 347 ? -59.587 64.349 -16.789 1.000 86.142 321 PHE B CA 1
ATOM 5218 C C . PHE B 1 347 ? -59.656 64.950 -18.192 1.000 86.772 321 PHE B C 1
ATOM 5219 O O . PHE B 1 347 ? -58.916 65.890 -18.485 1.000 92.892 321 PHE B O 1
ATOM 5227 N N . LEU B 1 348 ? -60.517 64.411 -19.066 1.000 82.396 322 LEU B N 1
ATOM 5228 C CA . LEU B 1 348 ? -60.571 64.887 -20.439 1.000 86.295 322 LEU B CA 1
ATOM 5229 C C . LEU B 1 348 ? -61.330 66.210 -20.495 1.000 95.688 322 LEU B C 1
ATOM 5230 O O . LEU B 1 348 ? -61.065 67.030 -21.373 1.000 101.416 322 LEU B O 1
ATOM 5235 N N . ALA B 1 349 ? -62.255 66.424 -19.548 1.000 108.796 323 ALA B N 1
ATOM 5236 C CA . ALA B 1 349 ? -63.023 67.663 -19.522 1.000 110.159 323 ALA B CA 1
ATOM 5237 C C . ALA B 1 349 ? -62.164 68.848 -19.070 1.000 101.298 323 ALA B C 1
ATOM 5238 O O . ALA B 1 349 ? -62.585 69.982 -19.247 1.000 112.434 323 ALA B O 1
ATOM 5240 N N . ARG B 1 350 ? -60.958 68.603 -18.535 1.000 97.440 324 ARG B N 1
ATOM 5241 C CA . ARG B 1 350 ? -60.171 69.634 -17.867 1.000 102.629 324 ARG B CA 1
ATOM 5242 C C . ARG B 1 350 ? -58.841 69.845 -18.582 1.000 101.690 324 ARG B C 1
ATOM 5243 O O . ARG B 1 350 ? -57.833 70.159 -17.950 1.000 94.675 324 ARG B O 1
ATOM 5251 N N . THR B 1 351 ? -58.820 69.650 -19.899 1.000 103.805 325 THR B N 1
ATOM 5252 C CA . THR B 1 351 ? -57.569 69.807 -20.614 1.000 102.465 325 THR B CA 1
ATOM 5253 C C . THR B 1 351 ? -57.835 70.388 -22.003 1.000 108.963 325 THR B C 1
ATOM 5254 O O . THR B 1 351 ? -58.969 70.382 -22.502 1.000 88.757 325 THR B O 1
ATOM 5258 N N . ASP B 1 352 ? -56.741 70.874 -22.611 1.000 124.447 326 ASP B N 1
ATOM 5259 C CA . ASP B 1 352 ? -56.705 71.308 -23.999 1.000 124.896 326 ASP B CA 1
ATOM 5260 C C . ASP B 1 352 ? -56.086 70.195 -24.845 1.000 115.123 326 ASP B C 1
ATOM 5261 O O . ASP B 1 352 ? -55.558 69.227 -24.297 1.000 97.979 326 ASP B O 1
ATOM 5266 N N . THR B 1 353 ? -56.125 70.366 -26.173 1.000 111.956 327 THR B N 1
ATOM 5267 C CA . THR B 1 353 ? -55.654 69.353 -27.107 1.000 111.459 327 THR B CA 1
ATOM 5268 C C . THR B 1 353 ? -54.230 68.898 -26.784 1.000 103.309 327 THR B C 1
ATOM 5269 O O . THR B 1 353 ? -53.909 67.720 -26.951 1.000 97.413 327 THR B O 1
ATOM 5273 N N . GLY B 1 354 ? -53.376 69.822 -26.329 1.000 97.691 328 GLY B N 1
ATOM 5274 C CA . GLY B 1 354 ? -51.987 69.506 -26.041 1.000 99.584 328 GLY B CA 1
ATOM 5275 C C . GLY B 1 354 ? -51.833 68.741 -24.728 1.000 117.577 328 GLY B C 1
ATOM 5276 O O . GLY B 1 354 ? -50.837 68.055 -24.523 1.000 119.812 328 GLY B O 1
ATOM 5277 N N . GLY B 1 355 ? -52.829 68.852 -23.840 1.000 127.387 329 GLY B N 1
ATOM 5278 C CA . GLY B 1 355 ? -52.800 68.145 -22.569 1.000 118.457 329 GLY B CA 1
ATOM 5279 C C . GLY B 1 355 ? -53.475 66.770 -22.610 1.000 107.007 329 GLY B C 1
ATOM 5280 O O . GLY B 1 355 ? -53.549 66.117 -21.576 1.000 91.871 329 GLY B O 1
ATOM 5281 N N . VAL B 1 356 ? -53.943 66.317 -23.786 1.000 94.244 330 VAL B N 1
ATOM 5282 C CA . VAL B 1 356 ? -54.691 65.068 -23.886 1.000 93.909 330 VAL B CA 1
ATOM 5283 C C . VAL B 1 356 ? -53.823 63.880 -23.460 1.000 89.119 330 VAL B C 1
ATOM 5284 O O . VAL B 1 356 ? -54.247 63.107 -22.614 1.000 89.365 330 VAL B O 1
ATOM 5288 N N . PRO B 1 357 ? -52.629 63.630 -24.051 1.000 95.392 331 PRO B N 1
ATOM 5289 C CA . PRO B 1 357 ? -51.755 62.559 -23.570 1.000 98.704 331 PRO B CA 1
ATOM 5290 C C . PRO B 1 357 ? -51.539 62.529 -22.058 1.000 98.480 331 PRO B C 1
ATOM 5291 O O . PRO B 1 357 ? -51.602 61.466 -21.447 1.000 112.408 331 PRO B O 1
ATOM 5295 N N . SER B 1 358 ? -51.284 63.691 -21.456 1.000 91.453 332 SER B N 1
ATOM 5296 C CA . SER B 1 358 ? -51.068 63.735 -20.020 1.000 93.155 332 SER B CA 1
ATOM 5297 C C . SER B 1 358 ? -52.354 63.360 -19.269 1.000 86.772 332 SER B C 1
ATOM 5298 O O . SER B 1 358 ? -52.298 62.743 -18.211 1.000 80.227 332 SER B O 1
ATOM 5301 N N . ALA B 1 359 ? -53.523 63.729 -19.805 1.000 80.480 333 ALA B N 1
ATOM 5302 C CA . ALA B 1 359 ? -54.797 63.468 -19.141 1.000 76.993 333 ALA B CA 1
ATOM 5303 C C . ALA B 1 359 ? -55.121 61.975 -19.156 1.000 85.128 333 ALA B C 1
ATOM 5304 O O . ALA B 1 359 ? -55.653 61.433 -18.180 1.000 80.155 333 ALA B O 1
ATOM 5306 N N . LEU B 1 360 ? -54.806 61.326 -20.286 1.000 76.528 334 LEU B N 1
ATOM 5307 C CA . LEU B 1 360 ? -55.031 59.904 -20.431 1.000 72.580 334 LEU B CA 1
ATOM 5308 C C . LEU B 1 360 ? -54.095 59.145 -19.482 1.000 80.402 334 LEU B C 1
ATOM 5309 O O . LEU B 1 360 ? -54.494 58.159 -18.883 1.000 77.416 334 LEU B O 1
ATOM 5314 N N . ARG B 1 361 ? -52.861 59.626 -19.299 1.000 83.258 335 ARG B N 1
ATOM 5315 C CA . ARG B 1 361 ? -51.918 58.983 -18.397 1.000 81.486 335 ARG B CA 1
ATOM 5316 C C . ARG B 1 361 ? -52.362 59.146 -16.943 1.000 81.476 335 ARG B C 1
ATOM 5317 O O . ARG B 1 361 ? -52.117 58.260 -16.131 1.000 88.948 335 ARG B O 1
ATOM 5325 N N . ALA B 1 362 ? -53.009 60.261 -16.599 1.000 83.602 336 ALA B N 1
ATOM 5326 C CA . ALA B 1 362 ? -53.435 60.477 -15.221 1.000 89.959 336 ALA B CA 1
ATOM 5327 C C . ALA B 1 362 ? -54.613 59.552 -14.882 1.000 89.342 336 ALA B C 1
ATOM 5328 O O . ALA B 1 362 ? -54.680 59.029 -13.772 1.000 78.153 336 ALA B O 1
ATOM 5330 N N . TYR B 1 363 ? -55.552 59.404 -15.829 1.000 65.971 337 TYR B N 1
ATOM 5331 C CA . TYR B 1 363 ? -56.623 58.426 -15.757 1.000 68.108 337 TYR B CA 1
ATOM 5332 C C . TYR B 1 363 ? -56.083 57.019 -15.510 1.000 73.276 337 TYR B C 1
ATOM 5333 O O . TYR B 1 363 ? -56.539 56.306 -14.625 1.000 83.242 337 TYR B O 1
ATOM 5342 N N . GLU B 1 364 ? -55.131 56.612 -16.341 1.000 72.898 338 GLU B N 1
ATOM 5343 C CA . GLU B 1 364 ? -54.589 55.264 -16.310 1.000 72.389 338 GLU B CA 1
ATOM 5344 C C . GLU B 1 364 ? -53.865 55.033 -14.983 1.000 75.197 338 GLU B C 1
ATOM 5345 O O . GLU B 1 364 ? -53.954 53.954 -14.416 1.000 69.014 338 GLU B O 1
ATOM 5351 N N . ARG B 1 365 ? -53.152 56.055 -14.486 1.000 81.122 339 ARG B N 1
ATOM 5352 C CA . ARG B 1 365 ? -52.309 55.887 -13.317 1.000 79.019 339 ARG B CA 1
ATOM 5353 C C . ARG B 1 365 ? -53.189 55.691 -12.093 1.000 74.204 339 ARG B C 1
ATOM 5354 O O . ARG B 1 365 ? -52.802 54.988 -11.166 1.000 63.678 339 ARG B O 1
ATOM 5362 N N . LEU B 1 366 ? -54.392 56.263 -12.135 1.000 68.586 340 LEU B N 1
ATOM 5363 C CA . LEU B 1 366 ? -55.343 56.145 -11.045 1.000 71.510 340 LEU B CA 1
ATOM 5364 C C . LEU B 1 366 ? -56.114 54.826 -11.125 1.000 78.759 340 LEU B C 1
ATOM 5365 O O . LEU B 1 366 ? -56.449 54.251 -10.090 1.000 79.241 340 LEU B O 1
ATOM 5370 N N . ARG B 1 367 ? -56.421 54.368 -12.346 1.000 71.175 341 ARG B N 1
ATOM 5371 C CA . ARG B 1 367 ? -57.332 53.249 -12.539 1.000 68.115 341 ARG B CA 1
ATOM 5372 C C . ARG B 1 367 ? -56.619 51.894 -12.558 1.000 68.949 341 ARG B C 1
ATOM 5373 O O . ARG B 1 367 ? -57.209 50.902 -12.138 1.000 66.336 341 ARG B O 1
ATOM 5381 N N . ARG B 1 368 ? -55.368 51.835 -13.046 1.000 68.797 342 ARG B N 1
ATOM 5382 C CA . ARG B 1 368 ? -54.711 50.558 -13.296 1.000 60.967 342 ARG B CA 1
ATOM 5383 C C . ARG B 1 368 ? -54.578 49.733 -12.016 1.000 57.278 342 ARG B C 1
ATOM 5384 O O . ARG B 1 368 ? -54.962 48.566 -12.003 1.000 57.626 342 ARG B O 1
ATOM 5392 N N . PRO B 1 369 ? -53.954 50.263 -10.940 1.000 52.736 343 PRO B N 1
ATOM 5393 C CA . PRO B 1 369 ? -53.729 49.478 -9.725 1.000 55.933 343 PRO B CA 1
ATOM 5394 C C . PRO B 1 369 ? -54.983 48.822 -9.140 1.000 57.542 343 PRO B C 1
ATOM 5395 O O . PRO B 1 369 ? -54.937 47.667 -8.715 1.000 56.003 343 PRO B O 1
ATOM 5399 N N . ARG B 1 370 ? -56.106 49.552 -9.152 1.000 56.666 344 ARG B N 1
ATOM 5400 C CA . ARG B 1 370 ? -57.368 49.032 -8.659 1.000 57.878 344 ARG B CA 1
ATOM 5401 C C . ARG B 1 370 ? -57.823 47.849 -9.528 1.000 53.975 344 ARG B C 1
ATOM 5402 O O . ARG B 1 370 ? -58.110 46.751 -9.032 1.000 53.769 344 ARG B O 1
ATOM 5410 N N . THR B 1 371 ? -57.888 48.061 -10.838 1.000 53.264 345 THR B N 1
ATOM 5411 C CA . THR B 1 371 ? -58.395 47.038 -11.750 1.000 52.576 345 THR B CA 1
ATOM 5412 C C . THR B 1 371 ? -57.496 45.797 -11.709 1.000 47.351 345 THR B C 1
ATOM 5413 O O . THR B 1 371 ? -57.989 44.671 -11.794 1.000 45.766 345 THR B O 1
ATOM 5417 N N . ARG B 1 372 ? -56.184 46.005 -11.534 1.000 42.414 346 ARG B N 1
ATOM 5418 C CA . ARG B 1 372 ? -55.232 44.909 -11.437 1.000 48.356 346 ARG B CA 1
ATOM 5419 C C . ARG B 1 372 ? -55.584 43.998 -10.255 1.000 47.971 346 ARG B C 1
ATOM 5420 O O . ARG B 1 372 ? -55.674 42.783 -10.414 1.000 50.180 346 ARG B O 1
ATOM 5428 N N . LEU B 1 373 ? -55.822 44.586 -9.078 1.000 50.832 347 LEU B N 1
ATOM 5429 C CA . LEU B 1 373 ? -56.208 43.823 -7.894 1.000 54.569 347 LEU B CA 1
ATOM 5430 C C . LEU B 1 373 ? -57.538 43.095 -8.102 1.000 53.741 347 LEU B C 1
ATOM 5431 O O . LEU B 1 373 ? -57.751 42.022 -7.553 1.000 51.360 347 LEU B O 1
ATOM 5436 N N . LEU B 1 374 ? -58.466 43.698 -8.842 1.000 51.664 348 LEU B N 1
ATOM 5437 C CA . LEU B 1 374 ? -59.723 43.027 -9.110 1.000 59.012 348 LEU B CA 1
ATOM 5438 C C . LEU B 1 374 ? -59.515 41.848 -10.052 1.000 54.231 348 LEU B C 1
ATOM 5439 O O . LEU B 1 374 ? -60.126 40.799 -9.861 1.000 60.872 348 LEU B O 1
ATOM 5444 N N . GLN B 1 375 ? -58.634 42.018 -11.041 1.000 55.495 349 GLN B N 1
ATOM 5445 C CA . GLN B 1 375 ? -58.299 40.947 -11.976 1.000 52.278 349 GLN B CA 1
ATOM 5446 C C . GLN B 1 375 ? -57.792 39.732 -11.195 1.000 44.807 349 GLN B C 1
ATOM 5447 O O . GLN B 1 375 ? -58.206 38.588 -11.439 1.000 43.719 349 GLN B O 1
ATOM 5453 N N . ALA B 1 376 ? -56.881 40.007 -10.254 1.000 45.876 350 ALA B N 1
ATOM 5454 C CA . ALA B 1 376 ? -56.258 38.971 -9.448 1.000 50.009 350 ALA B CA 1
ATOM 5455 C C . ALA B 1 376 ? -57.318 38.295 -8.577 1.000 54.816 350 ALA B C 1
ATOM 5456 O O . ALA B 1 376 ? -57.381 37.072 -8.515 1.000 55.072 350 ALA B O 1
ATOM 5458 N N . GLY B 1 377 ? -58.180 39.120 -7.964 1.000 49.346 351 GLY B N 1
ATOM 5459 C CA . GLY B 1 377 ? -59.244 38.657 -7.095 1.000 49.999 351 GLY B CA 1
ATOM 5460 C C . GLY B 1 377 ? -60.237 37.743 -7.799 1.000 52.584 351 GLY B C 1
ATOM 5461 O O . GLY B 1 377 ? -60.638 36.723 -7.241 1.000 52.849 351 GLY B O 1
ATOM 5462 N N . SER B 1 378 ? -60.636 38.122 -9.021 1.000 54.933 352 SER B N 1
ATOM 5463 C CA . SER B 1 378 ? -61.631 37.359 -9.762 1.000 55.650 352 SER B CA 1
ATOM 5464 C C . SER B 1 378 ? -61.081 35.977 -10.121 1.000 55.449 352 SER B C 1
ATOM 5465 O O . SER B 1 378 ? -61.814 34.993 -10.112 1.000 50.746 352 SER B O 1
ATOM 5468 N N . ARG B 1 379 ? -59.775 35.901 -10.399 1.000 48.664 353 ARG B N 1
ATOM 5469 C CA . ARG B 1 379 ? -59.149 34.616 -10.637 1.000 52.501 353 ARG B CA 1
ATOM 5470 C C . ARG B 1 379 ? -59.113 33.783 -9.365 1.000 50.891 353 ARG B C 1
ATOM 5471 O O . ARG B 1 379 ? -59.487 32.618 -9.408 1.000 56.530 353 ARG B O 1
ATOM 5479 N N . LYS B 1 380 ? -58.636 34.383 -8.259 1.000 58.307 354 LYS B N 1
ATOM 5480 C CA . LYS B 1 380 ? -58.620 33.749 -6.947 1.000 55.940 354 LYS B CA 1
ATOM 5481 C C . LYS B 1 380 ? -59.992 33.117 -6.708 1.000 49.632 354 LYS B C 1
ATOM 5482 O O . LYS B 1 380 ? -60.066 31.932 -6.395 1.000 53.301 354 LYS B O 1
ATOM 5488 N N . ASN B 1 381 ? -61.076 33.876 -6.922 1.000 45.305 355 ASN B N 1
ATOM 5489 C CA . ASN B 1 381 ? -62.405 33.398 -6.572 1.000 52.093 355 ASN B CA 1
ATOM 5490 C C . ASN B 1 381 ? -62.855 32.201 -7.416 1.000 57.915 355 ASN B C 1
ATOM 5491 O O . ASN B 1 381 ? -63.660 31.389 -6.934 1.000 55.443 355 ASN B O 1
ATOM 5496 N N . ALA B 1 382 ? -62.408 32.121 -8.683 1.000 62.647 356 ALA B N 1
ATOM 5497 C CA . ALA B 1 382 ? -62.701 30.960 -9.527 1.000 62.597 356 ALA B CA 1
ATOM 5498 C C . ALA B 1 382 ? -62.313 29.679 -8.791 1.000 61.703 356 ALA B C 1
ATOM 5499 O O . ALA B 1 382 ? -63.147 28.785 -8.616 1.000 60.450 356 ALA B O 1
ATOM 5501 N N . GLY B 1 383 ? -61.053 29.634 -8.320 1.000 51.423 357 GLY B N 1
ATOM 5502 C CA . GLY B 1 383 ? -60.585 28.564 -7.457 1.000 49.803 357 GLY B CA 1
ATOM 5503 C C . GLY B 1 383 ? -61.447 28.370 -6.207 1.000 52.671 357 GLY B C 1
ATOM 5504 O O . GLY B 1 383 ? -61.876 27.259 -5.920 1.000 59.495 357 GLY B O 1
ATOM 5505 N N . CYS B 1 384 ? -61.691 29.454 -5.467 1.000 54.131 358 CYS B N 1
ATOM 5506 C CA . CYS B 1 384 ? -62.312 29.362 -4.158 1.000 53.768 358 CYS B CA 1
ATOM 5507 C C . CYS B 1 384 ? -63.723 28.807 -4.300 1.000 48.970 358 CYS B C 1
ATOM 5508 O O . CYS B 1 384 ? -64.162 28.019 -3.474 1.000 53.664 358 CYS B O 1
ATOM 5511 N N . PHE B 1 385 ? -64.430 29.187 -5.363 1.000 46.008 359 PHE B N 1
ATOM 5512 C CA . PHE B 1 385 ? -65.824 28.798 -5.475 1.000 49.706 359 PHE B CA 1
ATOM 5513 C C . PHE B 1 385 ? -65.942 27.314 -5.823 1.000 55.846 359 PHE B C 1
ATOM 5514 O O . PHE B 1 385 ? -67.035 26.766 -5.705 1.000 62.512 359 PHE B O 1
ATOM 5522 N N . GLN B 1 386 ? -64.831 26.686 -6.256 1.000 58.089 360 GLN B N 1
ATOM 5523 C CA . GLN B 1 386 ? -64.843 25.362 -6.876 1.000 55.083 360 GLN B CA 1
ATOM 5524 C C . GLN B 1 386 ? -64.026 24.323 -6.086 1.000 56.514 360 GLN B C 1
ATOM 5525 O O . GLN B 1 386 ? -63.698 23.246 -6.597 1.000 48.334 360 GLN B O 1
ATOM 5531 N N . LEU B 1 387 ? -63.735 24.617 -4.817 1.000 53.269 361 LEU B N 1
ATOM 5532 C CA . LEU B 1 387 ? -63.019 23.673 -3.982 1.000 59.716 361 LEU B CA 1
ATOM 5533 C C . LEU B 1 387 ? -63.886 22.440 -3.731 1.000 60.653 361 LEU B C 1
ATOM 5534 O O . LEU B 1 387 ? -65.119 22.526 -3.638 1.000 52.047 361 LEU B O 1
ATOM 5539 N N . PRO B 1 388 ? -63.254 21.251 -3.597 1.000 61.619 362 PRO B N 1
ATOM 5540 C CA . PRO B 1 388 ? -63.941 20.071 -3.079 1.000 60.553 362 PRO B CA 1
ATOM 5541 C C . PRO B 1 388 ? -64.167 20.248 -1.582 1.000 58.807 362 PRO B C 1
ATOM 5542 O O . PRO B 1 388 ? -63.577 21.129 -0.965 1.000 64.801 362 PRO B O 1
ATOM 5546 N N . ASP B 1 389 ? -65.037 19.422 -1.009 1.000 63.564 363 ASP B N 1
ATOM 5547 C CA . ASP B 1 389 ? -65.248 19.427 0.427 1.000 66.517 363 ASP B CA 1
ATOM 5548 C C . ASP B 1 389 ? -63.940 19.034 1.127 1.000 59.456 363 ASP B C 1
ATOM 5549 O O . ASP B 1 389 ? -63.186 18.173 0.692 1.000 51.575 363 ASP B O 1
ATOM 5554 N N . GLY B 1 390 ? -63.633 19.706 2.221 1.000 57.658 364 GLY B N 1
ATOM 5555 C CA . GLY B 1 390 ? -62.373 19.464 2.891 1.000 53.182 364 GLY B CA 1
ATOM 5556 C C . GLY B 1 390 ? -61.939 20.700 3.673 1.000 61.024 364 GLY B C 1
ATOM 5557 O O . GLY B 1 390 ? -62.638 21.727 3.717 1.000 53.165 364 GLY B O 1
ATOM 5558 N N . PRO B 1 391 ? -60.756 20.613 4.319 1.000 58.758 365 PRO B N 1
ATOM 5559 C CA . PRO B 1 391 ? -60.203 21.726 5.090 1.000 51.869 365 PRO B CA 1
ATOM 5560 C C . PRO B 1 391 ? -60.153 23.065 4.339 1.000 51.571 365 PRO B C 1
ATOM 5561 O O . PRO B 1 391 ? -60.513 24.092 4.918 1.000 46.284 365 PRO B O 1
ATOM 5565 N N . GLN B 1 392 ? -59.691 23.060 3.075 1.000 48.970 366 GLN B N 1
ATOM 5566 C CA . GLN B 1 392 ? -59.549 24.289 2.299 1.000 46.728 366 GLN B CA 1
ATOM 5567 C C . GLN B 1 392 ? -60.916 24.960 2.179 1.000 50.183 366 GLN B C 1
ATOM 5568 O O . GLN B 1 392 ? -61.027 26.174 2.366 1.000 61.851 366 GLN B O 1
ATOM 5574 N N . ALA B 1 393 ? -61.955 24.161 1.893 1.000 54.656 367 ALA B N 1
ATOM 5575 C CA . ALA B 1 393 ? -63.312 24.686 1.778 1.000 57.144 367 ALA B CA 1
ATOM 5576 C C . ALA B 1 393 ? -63.829 25.219 3.119 1.000 57.875 367 ALA B C 1
ATOM 5577 O O . ALA B 1 393 ? -64.582 26.196 3.149 1.000 55.665 367 ALA B O 1
ATOM 5579 N N . GLU B 1 394 ? -63.446 24.572 4.229 1.000 59.663 368 GLU B N 1
ATOM 5580 C CA . GLU B 1 394 ? -63.870 25.042 5.541 1.000 63.628 368 GLU B CA 1
ATOM 5581 C C . GLU B 1 394 ? -63.198 26.376 5.838 1.000 63.605 368 GLU B C 1
ATOM 5582 O O . GLU B 1 394 ? -63.842 27.311 6.318 1.000 64.710 368 GLU B O 1
ATOM 5588 N N . ALA B 1 395 ? -61.927 26.487 5.449 1.000 61.113 369 ALA B N 1
ATOM 5589 C CA . ALA B 1 395 ? -61.181 27.714 5.643 1.000 56.534 369 ALA B CA 1
ATOM 5590 C C . ALA B 1 395 ? -61.750 28.807 4.748 1.000 54.588 369 ALA B C 1
ATOM 5591 O O . ALA B 1 395 ? -61.871 29.953 5.165 1.000 48.797 369 ALA B O 1
ATOM 5593 N N . ARG B 1 396 ? -62.111 28.454 3.513 1.000 52.677 370 ARG B N 1
ATOM 5594 C CA . ARG B 1 396 ? -62.781 29.422 2.666 1.000 55.700 370 ARG B CA 1
ATOM 5595 C C . ARG B 1 396 ? -64.011 29.964 3.392 1.000 62.562 370 ARG B C 1
ATOM 5596 O O . ARG B 1 396 ? -64.175 31.170 3.517 1.000 66.140 370 ARG B O 1
ATOM 5604 N N . ASN B 1 397 ? -64.869 29.067 3.883 1.000 67.849 371 ASN B N 1
ATOM 5605 C CA . ASN B 1 397 ? -66.121 29.463 4.523 1.000 66.131 371 ASN B CA 1
ATOM 5606 C C . ASN B 1 397 ? -65.882 30.390 5.719 1.000 68.345 371 ASN B C 1
ATOM 5607 O O . ASN B 1 397 ? -66.656 31.308 5.939 1.000 67.183 371 ASN B O 1
ATOM 5612 N N . ALA B 1 398 ? -64.814 30.156 6.485 1.000 68.395 372 ALA B N 1
ATOM 5613 C CA . ALA B 1 398 ? -64.446 31.024 7.595 1.000 69.689 372 ALA B CA 1
ATOM 5614 C C . ALA B 1 398 ? -64.084 32.437 7.114 1.000 72.256 372 ALA B C 1
ATOM 5615 O O . ALA B 1 398 ? -64.563 33.414 7.670 1.000 71.597 372 ALA B O 1
ATOM 5617 N N . ARG B 1 399 ? -63.248 32.557 6.075 1.000 74.887 373 ARG B N 1
ATOM 5618 C CA . ARG B 1 399 ? -62.881 33.861 5.534 1.000 80.308 373 ARG B CA 1
ATOM 5619 C C . ARG B 1 399 ? -64.123 34.546 4.927 1.000 75.464 373 ARG B C 1
ATOM 5620 O O . ARG B 1 399 ? -64.168 35.770 4.863 1.000 85.468 373 ARG B O 1
ATOM 5622 N N . LEU B 1 400 ? -65.149 33.784 4.499 1.000 73.280 374 LEU B N 1
ATOM 5623 C CA . LEU B 1 400 ? -66.409 34.343 3.997 1.000 66.417 374 LEU B CA 1
ATOM 5624 C C . LEU B 1 400 ? -67.205 35.056 5.099 1.000 75.754 374 LEU B C 1
ATOM 5625 O O . LEU B 1 400 ? -68.014 35.933 4.792 1.000 65.986 374 LEU B O 1
ATOM 5630 N N . ALA B 1 401 ? -67.055 34.613 6.361 1.000 72.370 375 ALA B N 1
ATOM 5631 C CA . ALA B 1 401 ? -67.718 35.240 7.498 1.000 77.841 375 ALA B CA 1
ATOM 5632 C C . ALA B 1 401 ? -67.308 36.710 7.644 1.000 76.646 375 ALA B C 1
ATOM 5633 O O . ALA B 1 401 ? -68.102 37.524 8.097 1.000 79.088 375 ALA B O 1
ATOM 5635 N N . THR B 1 402 ? -66.076 37.056 7.237 1.000 74.223 376 THR B N 1
ATOM 5636 C CA . THR B 1 402 ? -65.548 38.406 7.375 1.000 68.454 376 THR B CA 1
ATOM 5637 C C . THR B 1 402 ? -65.602 39.167 6.040 1.000 61.779 376 THR B C 1
ATOM 5638 O O . THR B 1 402 ? -64.861 40.124 5.817 1.000 62.100 376 THR B O 1
ATOM 5642 N N . LEU B 1 403 ? -66.506 38.777 5.146 1.000 53.374 377 LEU B N 1
ATOM 5643 C CA . LEU B 1 403 ? -66.495 39.294 3.788 1.000 59.214 377 LEU B CA 1
ATOM 5644 C C . LEU B 1 403 ? -66.773 40.804 3.773 1.000 64.836 377 LEU B C 1
ATOM 5645 O O . LEU B 1 403 ? -66.093 41.556 3.073 1.000 55.949 377 LEU B O 1
ATOM 5650 N N . PRO B 1 404 ? -67.748 41.337 4.551 1.000 61.697 378 PRO B N 1
ATOM 5651 C CA . PRO B 1 404 ? -68.029 42.773 4.523 1.000 60.784 378 PRO B CA 1
ATOM 5652 C C . PRO B 1 404 ? -66.788 43.639 4.738 1.000 60.312 378 PRO B C 1
ATOM 5653 O O . PRO B 1 404 ? -66.625 44.634 4.036 1.000 66.355 378 PRO B O 1
ATOM 5657 N N . ASP B 1 405 ? -65.910 43.249 5.679 1.000 57.220 379 ASP B N 1
ATOM 5658 C CA . ASP B 1 405 ? -64.646 43.945 5.866 1.000 62.102 379 ASP B CA 1
ATOM 5659 C C . ASP B 1 405 ? -63.710 43.722 4.682 1.000 64.422 379 ASP B C 1
ATOM 5660 O O . ASP B 1 405 ? -63.095 44.669 4.188 1.000 61.320 379 ASP B O 1
ATOM 5665 N N . ASP B 1 406 ? -63.604 42.461 4.241 1.000 62.061 380 ASP B N 1
ATOM 5666 C CA . ASP B 1 406 ? -62.558 42.055 3.319 1.000 59.262 380 ASP B CA 1
ATOM 5667 C C . ASP B 1 406 ? -62.787 42.603 1.901 1.000 59.514 380 ASP B C 1
ATOM 5668 O O . ASP B 1 406 ? -61.810 42.755 1.176 1.000 59.965 380 ASP B O 1
ATOM 5673 N N . VAL B 1 407 ? -64.032 42.948 1.525 1.000 59.869 381 VAL B N 1
ATOM 5674 C CA . VAL B 1 407 ? -64.323 43.494 0.202 1.000 63.442 381 VAL B CA 1
ATOM 5675 C C . VAL B 1 407 ? -64.779 44.950 0.297 1.000 61.059 381 VAL B C 1
ATOM 5676 O O . VAL B 1 407 ? -65.307 45.496 -0.680 1.000 55.601 381 VAL B O 1
ATOM 5680 N N . ALA B 1 408 ? -64.525 45.603 1.437 1.000 58.842 382 ALA B N 1
ATOM 5681 C CA . ALA B 1 408 ? -64.970 46.980 1.603 1.000 61.473 382 ALA B CA 1
ATOM 5682 C C . ALA B 1 408 ? -64.242 47.895 0.615 1.000 55.796 382 ALA B C 1
ATOM 5683 O O . ALA B 1 408 ? -64.819 48.853 0.094 1.000 55.390 382 ALA B O 1
ATOM 5685 N N . TRP B 1 409 ? -62.971 47.559 0.341 1.000 53.720 383 TRP B N 1
ATOM 5686 C CA . TRP B 1 409 ? -62.143 48.286 -0.611 1.000 52.225 383 TRP B CA 1
ATOM 5687 C C . TRP B 1 409 ? -62.769 48.294 -2.007 1.000 51.955 383 TRP B C 1
ATOM 5688 O O . TRP B 1 409 ? -62.461 49.182 -2.788 1.000 56.060 383 TRP B O 1
ATOM 5699 N N . ILE B 1 410 ? -63.601 47.295 -2.337 1.000 52.777 384 ILE B N 1
ATOM 5700 C CA . ILE B 1 410 ? -64.300 47.280 -3.615 1.000 52.220 384 ILE B CA 1
ATOM 5701 C C . ILE B 1 410 ? -65.584 48.096 -3.493 1.000 48.706 384 ILE B C 1
ATOM 5702 O O . ILE B 1 410 ? -65.721 49.142 -4.135 1.000 50.751 384 ILE B O 1
ATOM 5707 N N . HIS B 1 411 ? -66.520 47.592 -2.682 1.000 51.960 385 HIS B N 1
ATOM 5708 C CA . HIS B 1 411 ? -67.887 48.087 -2.653 1.000 59.151 385 HIS B CA 1
ATOM 5709 C C . HIS B 1 411 ? -67.981 49.480 -2.050 1.000 57.618 385 HIS B C 1
ATOM 5710 O O . HIS B 1 411 ? -68.876 50.238 -2.415 1.000 61.260 385 HIS B O 1
ATOM 5717 N N . GLY B 1 412 ? -67.053 49.805 -1.142 1.000 59.957 386 GLY B N 1
ATOM 5718 C CA . GLY B 1 412 ? -67.064 51.083 -0.454 1.000 59.998 386 GLY B CA 1
ATOM 5719 C C . GLY B 1 412 ? -66.257 52.172 -1.161 1.000 59.800 386 GLY B C 1
ATOM 5720 O O . GLY B 1 412 ? -66.160 53.274 -0.634 1.000 66.419 386 GLY B O 1
ATOM 5721 N N . HIS B 1 413 ? -65.674 51.882 -2.331 1.000 67.877 387 HIS B N 1
ATOM 5722 C CA . HIS B 1 413 ? -64.803 52.841 -3.001 1.000 67.841 387 HIS B CA 1
ATOM 5723 C C . HIS B 1 413 ? -65.637 54.023 -3.479 1.000 67.483 387 HIS B C 1
ATOM 5724 O O . HIS B 1 413 ? -66.680 53.832 -4.095 1.000 66.964 387 HIS B O 1
ATOM 5731 N N . ASP B 1 414 ? -65.141 55.230 -3.183 1.000 73.421 388 ASP B N 1
ATOM 5732 C CA . ASP B 1 414 ? -65.755 56.477 -3.607 1.000 83.209 388 ASP B CA 1
ATOM 5733 C C . ASP B 1 414 ? -64.952 57.017 -4.781 1.000 76.679 388 ASP B C 1
ATOM 5734 O O . ASP B 1 414 ? -63.811 57.451 -4.626 1.000 81.165 388 ASP B O 1
ATOM 5739 N N . ILE B 1 415 ? -65.562 56.972 -5.962 1.000 75.810 389 ILE B N 1
ATOM 5740 C CA . ILE B 1 415 ? -64.816 57.208 -7.183 1.000 76.845 389 ILE B CA 1
ATOM 5741 C C . ILE B 1 415 ? -64.465 58.696 -7.277 1.000 77.942 389 ILE B C 1
ATOM 5742 O O . ILE B 1 415 ? -63.308 59.032 -7.550 1.000 77.810 389 ILE B O 1
ATOM 5747 N N . LEU B 1 416 ? -65.441 59.568 -6.964 1.000 76.900 390 LEU B N 1
ATOM 5748 C CA . LEU B 1 416 ? -65.261 61.015 -6.985 1.000 80.888 390 LEU B CA 1
ATOM 5749 C C . LEU B 1 416 ? -64.175 61.449 -6.002 1.000 80.421 390 LEU B C 1
ATOM 5750 O O . LEU B 1 416 ? -63.316 62.242 -6.351 1.000 90.491 390 LEU B O 1
ATOM 5755 N N . GLY B 1 417 ? -64.194 60.902 -4.786 1.000 75.057 391 GLY B N 1
ATOM 5756 C CA . GLY B 1 417 ? -63.214 61.235 -3.765 1.000 73.920 391 GLY B CA 1
ATOM 5757 C C . GLY B 1 417 ? -61.818 60.691 -4.064 1.000 84.072 391 GLY B C 1
ATOM 5758 O O . GLY B 1 417 ? -60.864 61.054 -3.388 1.000 86.122 391 GLY B O 1
ATOM 5759 N N . SER B 1 418 ? -61.686 59.815 -5.068 1.000 96.231 392 SER B N 1
ATOM 5760 C CA . SER B 1 418 ? -60.380 59.302 -5.462 1.000 84.494 392 SER B CA 1
ATOM 5761 C C . SER B 1 418 ? -59.626 60.312 -6.320 1.000 88.155 392 SER B C 1
ATOM 5762 O O . SER B 1 418 ? -58.440 60.099 -6.551 1.000 82.868 392 SER B O 1
ATOM 5765 N N . LEU B 1 419 ? -60.317 61.376 -6.792 1.000 86.839 393 LEU B N 1
ATOM 5766 C CA . LEU B 1 419 ? -59.771 62.346 -7.742 1.000 86.509 393 LEU B CA 1
ATOM 5767 C C . LEU B 1 419 ? -58.807 63.311 -7.039 1.000 97.164 393 LEU B C 1
ATOM 5768 O O . LEU B 1 419 ? -58.467 63.081 -5.883 1.000 119.172 393 LEU B O 1
ATOM 5773 N N . PRO B 1 420 ? -58.325 64.422 -7.663 1.000 120.833 394 PRO B N 1
ATOM 5774 C CA . PRO B 1 420 ? -57.078 65.067 -7.228 1.000 121.954 394 PRO B CA 1
ATOM 5775 C C . PRO B 1 420 ? -57.152 65.860 -5.902 1.000 116.425 394 PRO B C 1
ATOM 5776 O O . PRO B 1 420 ? -57.856 66.869 -5.792 1.000 92.007 394 PRO B O 1
#

Radius of gyration: 27.62 Å; Cα contacts (8 Å, |Δi|>4): 1739; chains: 2; bounding box: 73×68×79 Å

Sequence (763 aa):
RKRPYVAVVGGGIGGLAVALGLRRQGVEAVVHEQAHALSHQGAGIAIGANGHRALRELGVAKRLTASAARPSRADFRHWRTGRSMVSHRLTGLYEERFGAPFWTVERAAVQQALLAELGPRHVRLGARCTGVDRTADGAVIRFEDGGEAEADAVVGADGIHSAVRHSLFGPQEAVFSGTSGYRALVPMDRLRHVPELAEEPVLWLWLGPGRHFIAYPVADGSALNFLAVVPDGDAAELRAAFDGWHPFVTEEVLGACERPGRWALYDREPQRVWSSGAVTLLGDAAHAMLPHHGQGANQALEDAVVLAHFLARTDTGGVPSALRAYERLRRPRTRLLQAGSRKNAGCFQLPDGPQAEARNARLATLPDDVAWIHGHDILGSLPKRPYVAVVGGGIGGLAVALGLRRQGVEAVVHEQAHALSHQGAGIAIGANGHRALRELGVAKRLTASAARPSRADFRHWRTGRSMVSHRLTGLYEERFGAPFWTVERAAVQQALLAELGPRHVRLGARCTGVDRTADGAVIRFEDGGEAEADAVVGADGIHSAVRHSLFGPQEAVFSGTSGYRALVPMDRLRHVPELAEPVLWLWLGPGRHFIAYPVADGSALNFLAVVPDRTGDAAELRAAFDGWHPFVTEVLGACERPGRWALYDREPQRVWSSGAVTLLGDAAHAMLPHHGQGANQALEDAVVLAHFLARTDTGGVPSALRAYERLRRPRTRLLQAGSRKNAGCFQLPDGPQAEARNARLATLPDDVAWIHGHDILGSLP

B-factor: mean 67.4, std 19.2, range [35.86, 168.85]

Organism: NCBI:txid66883

InterPro domains:
  IPR002938 FAD-binding domain [PF01494] (8-346)
  IPR036188 FAD/NAD(P)-binding domain superfamily [G3DSA:3.50.50.60] (7-376)
  IPR036188 FAD/NAD(P)-binding domain superfamily [SSF51905] (8-377)
  IPR050493 FAD-dependent Monooxygenases in Biosynthesis and Metabolism [PTHR13789] (7-373)

Foldseek 3Di:
DAFWAEEEEALALLRLLLCLLLVVLPHHYAYEHQAQDDDPDDFKFKAFLLLLLLCVSSPQNVVCVQFKAAAQKAFEAEFFPRDGLAIDGQVPPRCVQQVGGIIMATSNSSSVSSCVSSDVVRYHYNWAWQEKDADDLFIKTAGPVGDIDTILAYEFAHAQPTSHLCRPPNDDDWAFPQKKKWKDKFFCVLVPVPVVLPHFHFYWHFAAQWIKTKGDTRHSGIMMMIIIHGDPALVVSLVRSPNTDPNVNSVSVRDGDIDMGGWTAHQQDPDADDNRYGYAQRNHQNAGCQVSCRSSLSSLLSNQLSVLSSPDHSVCRRVSRVVSCVLSRVVSNVVRVVSSVRSVLRNHHDDDSVVVSSVVVNVVCVVCCCPSNDHSVVSHD/DAKAEEEEALALLRLLLLLLLVVLPHHYAYEHQAQDDDQFQFKFKAFLLLCLLCVSSPQNVVCVQFKAAAQKAFEAEFFPRDRLDIDGQVPVRCVQQPGHMTMARSNSSSVSSCVSSDVVRYHYNWAWQEWDADDLEIKTAGPVGDIDTILAYEFAHAQPTSHLCRPPNDDDWAFLQKKKWKDKFFCVLVVVPVVLVHFHFYWHFAAAWTKTWGDTRHSGIIMIIIIHGDPPDALVVVLVRSPNTDPVVNSVSVRDGDTDMGGWTADQQDPDADDQRYGYAQRNHQNAGCQVSCRSSLSSLLSNQLSVLSSPDDSVCRRVSRVVSCVLSRVVSNVVRVVSSVRSVLRNDHDDDSVSVSSVVVNVVCVVCCCPSNDHSVVSHD

Nearest PDB structures (foldseek):
  8rqh-assembly2_B  TM=1.003E+00  e=2.577E-86  Streptomyces cyaneofuscatus
  8rqh-assembly1_A  TM=1.002E+00  e=6.052E-83  Streptomyces cyaneofuscatus
  8gsm-assembly3_I  TM=9.331E-01  e=5.045E-39  Boreostereum vibrans
  5eow-assembly1_A  TM=9.247E-01  e=8.087E-37  Pseudomonas putida KT2440
  7kpt-assembly1_A  TM=8.796E-01  e=7.577E-28  Penicillium citrinum

Secondary structure (DSSP, 8-state):
-PPPPEEEE--SHHHHHHHHHHHTTT--EEEE-SSSS--S---EEEE-HHHHHHHHHTT-HHHHTTT-B--SEEEEEETTT--EEEEEE-TTHHHHHHSS--EEEEHHHHHHHHHHHH-GGGEETT--EEEEEE-SSSEEEEETTS-EEEESEEEE---TT-HHHHHHH---PPEEEEEEEEEEEEEGGGGTT-GGGGS--EEEEEETTEEEEEEEEGGGTEEEEEEEEE---HHHHHHHTTTS-HHHHHHHTT-SS-EEEEEEE-PPPS---BTTEEE-THHHH---GGGS-HHHHHHHHHHHHHHHHTT--GGGHHHHHHHHHHHHHHHHHHHHHHHHHHHHHHTPPSSHHHHHHHHHHHTHHHHTHHHHT--TGGG--/----EEEE--SHHHHHHHHHHHTTT--EEEE-SSSS--S----EEE-HHHHHHHHHTT-HHHHTTT-B--SEEEEEETTT--EEEEEE-TTHHHHHHSS--EEE-HHHHHHHHHHHH-GGGEETT--EEEEEE-SSSEEEEETTS-EEEESEEEE---TT-HHHHHHH---PPEEEEEEEEEEEEEGGG-TT-GGGGS--EEEEEETTEEEEEEEEGGGTEEEEEEEEE-----HHHHHHHTTTS-HHHHHHHTT-SS-EEEEEEE-PPPS---BTTEEE-THHHH---GGGS-HHHHHHHHHHHHHHHHTT--GGGHHHHHHHHHHHHHHHHHHHHHHHHHHHHHHTPPSSHHHHHHHHHHHTHHHHTHHHHT--TGGG--

Solvent-accessible surface area: 29854 Å² total; per-residue (Å²): 252,133,112,2,79,0,0,0,5,8,0,19,8,10,0,0,0,0,0,5,4,0,64,122,71,50,3,104,0,8,0,15,22,101,36,157,71,26,63,133,146,17,12,5,27,14,1,1,0,0,0,6,42,0,0,112,68,4,28,0,9,173,120,3,54,81,34,0,5,109,4,32,46,10,1,8,42,30,40,135,54,10,182,52,47,19,54,32,135,19,85,37,101,16,76,143,125,17,40,0,24,21,13,0,1,42,76,6,22,0,9,59,7,0,26,47,67,11,15,89,188,18,14,109,83,31,17,95,6,66,4,11,69,138,51,113,86,6,0,22,0,122,22,124,125,65,33,124,25,112,8,13,0,0,0,0,12,36,26,37,126,4,21,0,10,98,46,34,81,21,117,62,162,18,39,72,23,0,4,0,1,10,61,10,58,0,47,24,99,120,2,175,106,7,104,60,15,92,94,60,0,21,4,16,4,2,2,42,20,52,0,0,17,0,15,7,0,26,105,34,69,14,2,1,0,21,0,0,6,36,78,59,86,14,65,124,3,81,54,27,0,108,58,16,39,83,3,0,50,76,0,2,35,11,17,123,90,6,22,95,118,39,17,86,2,14,41,51,55,86,77,3,13,27,17,7,0,0,3,0,4,67,2,8,4,3,22,10,53,8,44,33,4,23,23,0,0,7,0,0,0,0,7,0,0,2,25,31,0,12,140,30,38,33,66,19,0,40,65,8,0,114,23,0,8,145,60,1,59,70,23,1,66,26,0,6,26,12,0,45,62,16,18,24,34,17,19,41,69,86,28,33,29,8,118,14,27,19,66,37,18,60,66,45,44,86,40,22,13,52,0,22,30,46,68,2,86,64,33,34,141,201,119,2,70,0,0,0,5,7,1,31,18,10,0,0,0,0,0,5,3,0,58,123,67,58,3,100,0,8,0,16,22,101,35,159,73,29,64,134,153,9,17,7,24,14,0,1,0,1,0,6,45,0,0,114,70,4,9,0,9,152,118,1,66,83,34,0,6,113,4,14,59,11,2,8,44,22,41,128,70,8,127,45,22,19,57,33,140,22,73,41,112,16,84,153,124,16,40,0,25,22,10,0,0,46,87,10,22,0,24,61,8,0,24,48,59,11,18,88,84,52,13,107,84,32,20,122,13,61,0,6,68,139,58,114,93,5,0,26,0,92,21,114,130,65,30,133,25,114,7,42,0,0,0,0,13,37,27,39,130,5,29,0,9,96,39,32,82,23,116,62,158,18,35,50,23,0,4,0,1,9,63,9,52,0,48,25,105,125,1,167,109,10,103,73,14,94,78,50,1,22,3,15,4,2,2,41,20,50,0,0,18,0,17,7,0,25,107,36,68,14,2,2,0,23,0,0,6,32,8,143,124,60,86,8,65,121,3,77,55,29,0,112,57,16,42,84,4,0,48,72,0,2,41,13,19,115,206,4,28,80,152,37,18,71,2,14,42,48,54,163,76,3,14,26,18,8,0,0,4,0,4,65,2,7,4,3,22,8,54,9,40,34,4,23,22,1,0,7,0,0,0,0,9,0,0,1,23,40,0,7,155,28,68,40,69,16,0,39,61,6,0,111,25,0,8,149,62,2,58,69,23,2,65,26,0,7,25,10,0,44,62,16,18,25,34,17,20,39,72,85,31,47,28,9,107,14,26,15,63,36,17,59,66,45,45,90,35,25,26,76,0,22,29,48,66,2,82,60,32,34,147